Protein 2RQP (pdb70)

CATH classification: 1.10.10.10

Structure (mmCIF, N/CA/C/O backbone):
data_2RQP
#
_entry.id   2RQP
#
loop_
_atom_site.group_PDB
_atom_site.id
_atom_site.type_symbol
_atom_site.label_atom_id
_atom_site.label_alt_id
_atom_site.label_comp_id
_atom_site.label_asym_id
_atom_site.label_entity_id
_atom_site.label_seq_id
_atom_site.pdbx_PDB_ins_code
_atom_site.Cartn_x
_atom_site.Cartn_y
_atom_site.Cartn_z
_atom_site.occupancy
_atom_site.B_iso_or_equiv
_atom_site.auth_seq_id
_atom_site.auth_comp_id
_atom_site.auth_asym_id
_atom_site.auth_atom_id
_atom_site.pdbx_PDB_model_num
ATOM 1 N N . GLY A 1 1 ? -17.864 -20.700 -71.392 1.00 0.00 150 GLY A N 1
ATOM 2 C CA . GLY A 1 1 ? -16.764 -19.720 -71.600 1.00 0.00 150 GLY A CA 1
ATOM 3 C C . GLY A 1 1 ? -15.488 -20.372 -72.104 1.00 0.00 150 GLY A C 1
ATOM 4 O O . GLY A 1 1 ? -15.456 -21.580 -72.332 1.00 0.00 150 GLY A O 1
ATOM 10 N N . PRO A 1 2 ? -14.408 -19.592 -72.284 1.00 0.00 151 PRO A N 1
ATOM 11 C CA . PRO A 1 2 ? -13.128 -20.112 -72.764 1.00 0.00 151 PRO A CA 1
ATOM 12 C C . PRO A 1 2 ? -12.436 -20.988 -71.724 1.00 0.00 151 PRO A C 1
ATOM 13 O O . PRO A 1 2 ? -11.564 -20.524 -70.988 1.00 0.00 151 PRO A O 1
ATOM 24 N N . GLY A 1 3 ? -12.828 -22.260 -71.672 1.00 0.00 152 GLY A N 1
ATOM 25 C CA . GLY A 1 3 ? -12.236 -23.180 -70.720 1.00 0.00 152 GLY A CA 1
ATOM 26 C C . GLY A 1 3 ? -13.252 -24.132 -70.124 1.00 0.00 152 GLY A C 1
ATOM 27 O O . GLY A 1 3 ? -14.060 -23.744 -69.284 1.00 0.00 152 GLY A O 1
ATOM 31 N N . MET A 1 4 ? -13.208 -25.388 -70.564 1.00 0.00 153 MET A N 1
ATOM 32 C CA . MET A 1 4 ? -14.136 -26.400 -70.068 1.00 0.00 153 MET A CA 1
ATOM 33 C C . MET A 1 4 ? -13.832 -26.748 -68.612 1.00 0.00 153 MET A C 1
ATOM 34 O O . MET A 1 4 ? -12.848 -26.280 -68.044 1.00 0.00 153 MET A O 1
ATOM 48 N N . ALA A 1 5 ? -14.684 -27.576 -68.020 1.00 0.00 154 ALA A N 1
ATOM 49 C CA . ALA A 1 5 ? -14.508 -27.988 -66.632 1.00 0.00 154 ALA A CA 1
ATOM 50 C C . ALA A 1 5 ? -14.540 -26.784 -65.696 1.00 0.00 154 ALA A C 1
ATOM 51 O O . ALA A 1 5 ? -13.500 -26.240 -65.332 1.00 0.00 154 ALA A O 1
ATOM 58 N N . SER A 1 6 ? -15.744 -26.380 -65.304 1.00 0.00 155 SER A N 1
ATOM 59 C CA . SER A 1 6 ? -15.916 -25.240 -64.408 1.00 0.00 155 SER A CA 1
ATOM 60 C C . SER A 1 6 ? -17.060 -25.484 -63.428 1.00 0.00 155 SER A C 1
ATOM 61 O O . SER A 1 6 ? -17.976 -26.264 -63.712 1.00 0.00 155 SER A O 1
ATOM 69 N N . SER A 1 7 ? -17.008 -24.816 -62.284 1.00 0.00 156 SER A N 1
ATOM 70 C CA . SER A 1 7 ? -18.040 -24.960 -61.264 1.00 0.00 156 SER A CA 1
ATOM 71 C C . SER A 1 7 ? -18.632 -23.600 -60.896 1.00 0.00 156 SER A C 1
ATOM 72 O O . SER A 1 7 ? -17.904 -22.624 -60.736 1.00 0.00 156 SER A O 1
ATOM 80 N N . PRO A 1 8 ? -19.968 -23.520 -60.756 1.00 0.00 157 PRO A N 1
ATOM 81 C CA . PRO A 1 8 ? -20.652 -22.272 -60.404 1.00 0.00 157 PRO A CA 1
ATOM 82 C C . PRO A 1 8 ? -20.272 -21.772 -59.016 1.00 0.00 157 PRO A C 1
ATOM 83 O O . PRO A 1 8 ? -19.724 -22.520 -58.204 1.00 0.00 157 PRO A O 1
ATOM 94 N N . ARG A 1 9 ? -20.572 -20.508 -58.748 1.00 0.00 158 ARG A N 1
ATOM 95 C CA . ARG A 1 9 ? -20.264 -19.904 -57.460 1.00 0.00 158 ARG A CA 1
ATOM 96 C C . ARG A 1 9 ? -21.248 -20.380 -56.392 1.00 0.00 158 ARG A C 1
ATOM 97 O O . ARG A 1 9 ? -22.384 -20.744 -56.700 1.00 0.00 158 ARG A O 1
ATOM 118 N N . PRO A 1 10 ? -20.824 -20.384 -55.116 1.00 0.00 159 PRO A N 1
ATOM 119 C CA . PRO A 1 10 ? -21.676 -20.820 -54.004 1.00 0.00 159 PRO A CA 1
ATOM 120 C C . PRO A 1 10 ? -22.928 -19.960 -53.864 1.00 0.00 159 PRO A C 1
ATOM 121 O O . PRO A 1 10 ? -22.944 -18.800 -54.264 1.00 0.00 159 PRO A O 1
ATOM 132 N N . LYS A 1 11 ? -23.976 -20.544 -53.296 1.00 0.00 160 LYS A N 1
ATOM 133 C CA . LYS A 1 11 ? -25.240 -19.832 -53.104 1.00 0.00 160 LYS A CA 1
ATOM 134 C C . LYS A 1 11 ? -25.784 -20.024 -51.692 1.00 0.00 160 LYS A C 1
ATOM 135 O O . LYS A 1 11 ? -26.532 -19.192 -51.184 1.00 0.00 160 LYS A O 1
ATOM 154 N N . MET A 1 12 ? -25.396 -21.128 -51.064 1.00 0.00 161 MET A N 1
ATOM 155 C CA . MET A 1 12 ? -25.824 -21.456 -49.720 1.00 0.00 161 MET A CA 1
ATOM 156 C C . MET A 1 12 ? -25.612 -20.284 -48.764 1.00 0.00 161 MET A C 1
ATOM 157 O O . MET A 1 12 ? -26.376 -20.096 -47.816 1.00 0.00 161 MET A O 1
ATOM 171 N N . ASP A 1 13 ? -24.568 -19.504 -49.016 1.00 0.00 162 ASP A N 1
ATOM 172 C CA . ASP A 1 13 ? -24.252 -18.356 -48.180 1.00 0.00 162 ASP A CA 1
ATOM 173 C C . ASP A 1 13 ? -25.436 -17.396 -48.104 1.00 0.00 162 ASP A C 1
ATOM 174 O O . ASP A 1 13 ? -25.804 -16.936 -47.020 1.00 0.00 162 ASP A O 1
ATOM 183 N N . ALA A 1 14 ? -26.024 -17.092 -49.256 1.00 0.00 163 ALA A N 1
ATOM 184 C CA . ALA A 1 14 ? -27.164 -16.184 -49.316 1.00 0.00 163 ALA A CA 1
ATOM 185 C C . ALA A 1 14 ? -28.444 -16.868 -48.860 1.00 0.00 163 ALA A C 1
ATOM 186 O O . ALA A 1 14 ? -29.336 -16.228 -48.308 1.00 0.00 163 ALA A O 1
ATOM 193 N N . ILE A 1 15 ? -28.524 -18.176 -49.076 1.00 0.00 164 ILE A N 1
ATOM 194 C CA . ILE A 1 15 ? -29.696 -18.936 -48.668 1.00 0.00 164 ILE A CA 1
ATOM 195 C C . ILE A 1 15 ? -29.908 -18.780 -47.168 1.00 0.00 164 ILE A C 1
ATOM 196 O O . ILE A 1 15 ? -31.032 -18.600 -46.700 1.00 0.00 164 ILE A O 1
ATOM 212 N N . LEU A 1 16 ? -28.812 -18.836 -46.424 1.00 0.00 165 LEU A N 1
ATOM 213 C CA . LEU A 1 16 ? -28.860 -18.684 -44.976 1.00 0.00 165 LEU A CA 1
ATOM 214 C C . LEU A 1 16 ? -28.876 -17.208 -44.596 1.00 0.00 165 LEU A C 1
ATOM 215 O O . LEU A 1 16 ? -29.404 -16.840 -43.552 1.00 0.00 165 LEU A O 1
ATOM 231 N N . THR A 1 17 ? -28.316 -16.356 -45.460 1.00 0.00 166 THR A N 1
ATOM 232 C CA . THR A 1 17 ? -28.308 -14.924 -45.196 1.00 0.00 166 THR A CA 1
ATOM 233 C C . THR A 1 17 ? -29.744 -14.428 -45.160 1.00 0.00 166 THR A C 1
ATOM 234 O O . THR A 1 17 ? -30.104 -13.548 -44.376 1.00 0.00 166 THR A O 1
ATOM 245 N N . GLU A 1 18 ? -30.560 -15.028 -46.012 1.00 0.00 167 GLU A N 1
ATOM 246 C CA . GLU A 1 18 ? -31.968 -14.700 -46.092 1.00 0.00 167 GLU A CA 1
ATOM 247 C C . GLU A 1 18 ? -32.680 -15.156 -44.824 1.00 0.00 167 GLU A C 1
ATOM 248 O O . GLU A 1 18 ? -33.616 -14.508 -44.356 1.00 0.00 167 GLU A O 1
ATOM 260 N N . ALA A 1 19 ? -32.224 -16.280 -44.276 1.00 0.00 168 ALA A N 1
ATOM 261 C CA . ALA A 1 19 ? -32.812 -16.824 -43.068 1.00 0.00 168 ALA A CA 1
ATOM 262 C C . ALA A 1 19 ? -32.576 -15.888 -41.892 1.00 0.00 168 ALA A C 1
ATOM 263 O O . ALA A 1 19 ? -33.512 -15.500 -41.196 1.00 0.00 168 ALA A O 1
ATOM 270 N N . ILE A 1 20 ? -31.328 -15.516 -41.676 1.00 0.00 169 ILE A N 1
ATOM 271 C CA . ILE A 1 20 ? -30.996 -14.616 -40.584 1.00 0.00 169 ILE A CA 1
ATOM 272 C C . ILE A 1 20 ? -31.648 -13.252 -40.788 1.00 0.00 169 ILE A C 1
ATOM 273 O O . ILE A 1 20 ? -32.256 -12.708 -39.876 1.00 0.00 169 ILE A O 1
ATOM 289 N N . LYS A 1 21 ? -31.516 -12.696 -41.984 1.00 0.00 170 LYS A N 1
ATOM 290 C CA . LYS A 1 21 ? -32.100 -11.392 -42.268 1.00 0.00 170 LYS A CA 1
ATOM 291 C C . LYS A 1 21 ? -33.632 -11.444 -42.340 1.00 0.00 170 LYS A C 1
ATOM 292 O O . LYS A 1 21 ? -34.316 -10.668 -41.672 1.00 0.00 170 LYS A O 1
ATOM 311 N N . ALA A 1 22 ? -34.164 -12.336 -43.176 1.00 0.00 171 ALA A N 1
ATOM 312 C CA . ALA A 1 22 ? -35.612 -12.452 -43.348 1.00 0.00 171 ALA A CA 1
ATOM 313 C C . ALA A 1 22 ? -36.312 -13.260 -42.248 1.00 0.00 171 ALA A C 1
ATOM 314 O O . ALA A 1 22 ? -37.396 -12.888 -41.788 1.00 0.00 171 ALA A O 1
ATOM 321 N N . CYS A 1 23 ? -35.716 -14.380 -41.852 1.00 0.00 172 CYS A N 1
ATOM 322 C CA . CYS A 1 23 ? -36.328 -15.248 -40.848 1.00 0.00 172 CYS A CA 1
ATOM 323 C C . CYS A 1 23 ? -36.172 -14.720 -39.428 1.00 0.00 172 CYS A C 1
ATOM 324 O O . CYS A 1 23 ? -37.160 -14.588 -38.708 1.00 0.00 172 CYS A O 1
ATOM 332 N N . PHE A 1 24 ? -34.940 -14.432 -39.012 1.00 0.00 173 PHE A N 1
ATOM 333 C CA . PHE A 1 24 ? -34.676 -13.940 -37.656 1.00 0.00 173 PHE A CA 1
ATOM 334 C C . PHE A 1 24 ? -35.764 -12.988 -37.168 1.00 0.00 173 PHE A C 1
ATOM 335 O O . PHE A 1 24 ? -36.064 -12.928 -35.976 1.00 0.00 173 PHE A O 1
ATOM 352 N N . GLN A 1 25 ? -36.348 -12.252 -38.096 1.00 0.00 174 GLN A N 1
ATOM 353 C CA . GLN A 1 25 ? -37.400 -11.304 -37.768 1.00 0.00 174 GLN A CA 1
ATOM 354 C C . GLN A 1 25 ? -38.772 -11.960 -37.832 1.00 0.00 174 GLN A C 1
ATOM 355 O O . GLN A 1 25 ? -39.576 -11.840 -36.908 1.00 0.00 174 GLN A O 1
ATOM 369 N N . LYS A 1 26 ? -39.036 -12.632 -38.936 1.00 0.00 175 LYS A N 1
ATOM 370 C CA . LYS A 1 26 ? -40.324 -13.288 -39.140 1.00 0.00 175 LYS A CA 1
ATOM 371 C C . LYS A 1 26 ? -40.488 -14.532 -38.264 1.00 0.00 175 LYS A C 1
ATOM 372 O O . LYS A 1 26 ? -41.528 -14.716 -37.632 1.00 0.00 175 LYS A O 1
ATOM 391 N N . SER A 1 27 ? -39.480 -15.400 -38.252 1.00 0.00 176 SER A N 1
ATOM 392 C CA . SER A 1 27 ? -39.556 -16.636 -37.468 1.00 0.00 176 SER A CA 1
ATOM 393 C C . SER A 1 27 ? -38.444 -16.756 -36.424 1.00 0.00 176 SER A C 1
ATOM 394 O O . SER A 1 27 ? -38.560 -17.544 -35.480 1.00 0.00 176 SER A O 1
ATOM 402 N N . GLY A 1 28 ? -37.360 -16.012 -36.600 1.00 0.00 177 GLY A N 1
ATOM 403 C CA . GLY A 1 28 ? -36.252 -16.096 -35.664 1.00 0.00 177 GLY A CA 1
ATOM 404 C C . GLY A 1 28 ? -35.156 -17.012 -36.184 1.00 0.00 177 GLY A C 1
ATOM 405 O O . GLY A 1 28 ? -35.448 -18.036 -36.808 1.00 0.00 177 GLY A O 1
ATOM 409 N N . ALA A 1 29 ? -33.900 -16.644 -35.956 1.00 0.00 178 ALA A N 1
ATOM 410 C CA . ALA A 1 29 ? -32.780 -17.444 -36.436 1.00 0.00 178 ALA A CA 1
ATOM 411 C C . ALA A 1 29 ? -31.868 -17.900 -35.300 1.00 0.00 178 ALA A C 1
ATOM 412 O O . ALA A 1 29 ? -31.220 -17.092 -34.640 1.00 0.00 178 ALA A O 1
ATOM 419 N N . SER A 1 30 ? -31.824 -19.212 -35.096 1.00 0.00 179 SER A N 1
ATOM 420 C CA . SER A 1 30 ? -30.992 -19.808 -34.064 1.00 0.00 179 SER A CA 1
ATOM 421 C C . SER A 1 30 ? -30.244 -21.012 -34.632 1.00 0.00 179 SER A C 1
ATOM 422 O O . SER A 1 30 ? -30.456 -21.392 -35.784 1.00 0.00 179 SER A O 1
ATOM 430 N N . VAL A 1 31 ? -29.368 -21.612 -33.828 1.00 0.00 180 VAL A N 1
ATOM 431 C CA . VAL A 1 31 ? -28.608 -22.776 -34.276 1.00 0.00 180 VAL A CA 1
ATOM 432 C C . VAL A 1 31 ? -29.544 -23.860 -34.804 1.00 0.00 180 VAL A C 1
ATOM 433 O O . VAL A 1 31 ? -29.276 -24.484 -35.832 1.00 0.00 180 VAL A O 1
ATOM 446 N N . VAL A 1 32 ? -30.648 -24.080 -34.092 1.00 0.00 181 VAL A N 1
ATOM 447 C CA . VAL A 1 32 ? -31.628 -25.080 -34.480 1.00 0.00 181 VAL A CA 1
ATOM 448 C C . VAL A 1 32 ? -32.332 -24.696 -35.776 1.00 0.00 181 VAL A C 1
ATOM 449 O O . VAL A 1 32 ? -32.552 -25.540 -36.648 1.00 0.00 181 VAL A O 1
ATOM 462 N N . ALA A 1 33 ? -32.688 -23.420 -35.904 1.00 0.00 182 ALA A N 1
ATOM 463 C CA . ALA A 1 33 ? -33.368 -22.932 -37.096 1.00 0.00 182 ALA A CA 1
ATOM 464 C C . ALA A 1 33 ? -32.580 -23.272 -38.352 1.00 0.00 182 ALA A C 1
ATOM 465 O O . ALA A 1 33 ? -33.136 -23.784 -39.324 1.00 0.00 182 ALA A O 1
ATOM 472 N N . ILE A 1 34 ? -31.284 -22.996 -38.324 1.00 0.00 183 ILE A N 1
ATOM 473 C CA . ILE A 1 34 ? -30.424 -23.288 -39.460 1.00 0.00 183 ILE A CA 1
ATOM 474 C C . ILE A 1 34 ? -30.288 -24.796 -39.656 1.00 0.00 183 ILE A C 1
ATOM 475 O O . ILE A 1 34 ? -30.340 -25.288 -40.780 1.00 0.00 183 ILE A O 1
ATOM 491 N N . ARG A 1 35 ? -30.116 -25.524 -38.552 1.00 0.00 184 ARG A N 1
ATOM 492 C CA . ARG A 1 35 ? -29.972 -26.972 -38.604 1.00 0.00 184 ARG A CA 1
ATOM 493 C C . ARG A 1 35 ? -31.236 -27.628 -39.140 1.00 0.00 184 ARG A C 1
ATOM 494 O O . ARG A 1 35 ? -31.184 -28.392 -40.104 1.00 0.00 184 ARG A O 1
ATOM 515 N N . LYS A 1 36 ? -32.364 -27.320 -38.524 1.00 0.00 185 LYS A N 1
ATOM 516 C CA . LYS A 1 36 ? -33.636 -27.884 -38.956 1.00 0.00 185 LYS A CA 1
ATOM 517 C C . LYS A 1 36 ? -33.900 -27.528 -40.412 1.00 0.00 185 LYS A C 1
ATOM 518 O O . LYS A 1 36 ? -34.552 -28.280 -41.140 1.00 0.00 185 LYS A O 1
ATOM 537 N N . TYR A 1 37 ? -33.376 -26.384 -40.832 1.00 0.00 186 TYR A N 1
ATOM 538 C CA . TYR A 1 37 ? -33.548 -25.932 -42.204 1.00 0.00 186 TYR A CA 1
ATOM 539 C C . TYR A 1 37 ? -32.804 -26.840 -43.168 1.00 0.00 186 TYR A C 1
ATOM 540 O O . TYR A 1 37 ? -33.368 -27.296 -44.152 1.00 0.00 186 TYR A O 1
ATOM 558 N N . ILE A 1 38 ? -31.536 -27.132 -42.876 1.00 0.00 187 ILE A N 1
ATOM 559 C CA . ILE A 1 38 ? -30.784 -28.020 -43.740 1.00 0.00 187 ILE A CA 1
ATOM 560 C C . ILE A 1 38 ? -31.432 -29.396 -43.740 1.00 0.00 187 ILE A C 1
ATOM 561 O O . ILE A 1 38 ? -31.536 -30.040 -44.776 1.00 0.00 187 ILE A O 1
ATOM 577 N N . ILE A 1 39 ? -31.860 -29.828 -42.560 1.00 0.00 188 ILE A N 1
ATOM 578 C CA . ILE A 1 39 ? -32.496 -31.128 -42.408 1.00 0.00 188 ILE A CA 1
ATOM 579 C C . ILE A 1 39 ? -33.812 -31.204 -43.172 1.00 0.00 188 ILE A C 1
ATOM 580 O O . ILE A 1 39 ? -34.032 -32.116 -43.964 1.00 0.00 188 ILE A O 1
ATOM 596 N N . HIS A 1 40 ? -34.692 -30.252 -42.904 1.00 0.00 189 HIS A N 1
ATOM 597 C CA . HIS A 1 40 ? -36.004 -30.220 -43.544 1.00 0.00 189 HIS A CA 1
ATOM 598 C C . HIS A 1 40 ? -35.948 -29.656 -44.956 1.00 0.00 189 HIS A C 1
ATOM 599 O O . HIS A 1 40 ? -36.568 -30.196 -45.872 1.00 0.00 189 HIS A O 1
ATOM 614 N N . LYS A 1 41 ? -35.244 -28.540 -45.132 1.00 0.00 190 LYS A N 1
ATOM 615 C CA . LYS A 1 41 ? -35.172 -27.892 -46.440 1.00 0.00 190 LYS A CA 1
ATOM 616 C C . LYS A 1 41 ? -34.232 -28.584 -47.432 1.00 0.00 190 LYS A C 1
ATOM 617 O O . LYS A 1 41 ? -34.516 -28.592 -48.632 1.00 0.00 190 LYS A O 1
ATOM 636 N N . TYR A 1 42 ? -33.108 -29.132 -46.972 1.00 0.00 191 TYR A N 1
ATOM 637 C CA . TYR A 1 42 ? -32.164 -29.768 -47.904 1.00 0.00 191 TYR A CA 1
ATOM 638 C C . TYR A 1 42 ? -31.712 -31.164 -47.464 1.00 0.00 191 TYR A C 1
ATOM 639 O O . TYR A 1 42 ? -31.868 -31.552 -46.312 1.00 0.00 191 TYR A O 1
ATOM 657 N N . PRO A 1 43 ? -31.120 -31.932 -48.404 1.00 0.00 192 PRO A N 1
ATOM 658 C CA . PRO A 1 43 ? -30.616 -33.280 -48.140 1.00 0.00 192 PRO A CA 1
ATOM 659 C C . PRO A 1 43 ? -29.184 -33.244 -47.600 1.00 0.00 192 PRO A C 1
ATOM 660 O O . PRO A 1 43 ? -28.776 -34.100 -46.812 1.00 0.00 192 PRO A O 1
ATOM 671 N N . SER A 1 44 ? -28.440 -32.224 -48.024 1.00 0.00 193 SER A N 1
ATOM 672 C CA . SER A 1 44 ? -27.056 -32.004 -47.604 1.00 0.00 193 SER A CA 1
ATOM 673 C C . SER A 1 44 ? -26.908 -32.048 -46.084 1.00 0.00 193 SER A C 1
ATOM 674 O O . SER A 1 44 ? -25.796 -32.152 -45.560 1.00 0.00 193 SER A O 1
ATOM 682 N N . LEU A 1 45 ? -28.028 -31.932 -45.376 1.00 0.00 194 LEU A N 1
ATOM 683 C CA . LEU A 1 45 ? -28.036 -31.912 -43.920 1.00 0.00 194 LEU A CA 1
ATOM 684 C C . LEU A 1 45 ? -27.176 -33.020 -43.336 1.00 0.00 194 LEU A C 1
ATOM 685 O O . LEU A 1 45 ? -26.692 -32.900 -42.216 1.00 0.00 194 LEU A O 1
ATOM 701 N N . GLU A 1 46 ? -26.976 -34.092 -44.080 1.00 0.00 195 GLU A N 1
ATOM 702 C CA . GLU A 1 46 ? -26.152 -35.192 -43.588 1.00 0.00 195 GLU A CA 1
ATOM 703 C C . GLU A 1 46 ? -24.804 -34.664 -43.124 1.00 0.00 195 GLU A C 1
ATOM 704 O O . GLU A 1 46 ? -24.428 -34.800 -41.960 1.00 0.00 195 GLU A O 1
ATOM 716 N N . LEU A 1 47 ? -24.096 -34.040 -44.044 1.00 0.00 196 LEU A N 1
ATOM 717 C CA . LEU A 1 47 ? -22.792 -33.444 -43.756 1.00 0.00 196 LEU A CA 1
ATOM 718 C C . LEU A 1 47 ? -22.944 -32.144 -42.968 1.00 0.00 196 LEU A C 1
ATOM 719 O O . LEU A 1 47 ? -22.248 -31.916 -41.976 1.00 0.00 196 LEU A O 1
ATOM 735 N N . GLU A 1 48 ? -23.844 -31.288 -43.444 1.00 0.00 197 GLU A N 1
ATOM 736 C CA . GLU A 1 48 ? -24.096 -29.984 -42.836 1.00 0.00 197 GLU A CA 1
ATOM 737 C C . GLU A 1 48 ? -24.572 -30.084 -41.384 1.00 0.00 197 GLU A C 1
ATOM 738 O O . GLU A 1 48 ? -24.356 -29.164 -40.596 1.00 0.00 197 GLU A O 1
ATOM 750 N N . ARG A 1 49 ? -25.240 -31.176 -41.040 1.00 0.00 198 ARG A N 1
ATOM 751 C CA . ARG A 1 49 ? -25.760 -31.336 -39.680 1.00 0.00 198 ARG A CA 1
ATOM 752 C C . ARG A 1 49 ? -24.680 -31.200 -38.636 1.00 0.00 198 ARG A C 1
ATOM 753 O O . ARG A 1 49 ? -24.976 -30.928 -37.472 1.00 0.00 198 ARG A O 1
ATOM 774 N N . ARG A 1 50 ? -23.432 -31.340 -39.032 1.00 0.00 199 ARG A N 1
ATOM 775 C CA . ARG A 1 50 ? -22.348 -31.172 -38.088 1.00 0.00 199 ARG A CA 1
ATOM 776 C C . ARG A 1 50 ? -22.140 -29.688 -37.820 1.00 0.00 199 ARG A C 1
ATOM 777 O O . ARG A 1 50 ? -21.060 -29.264 -37.412 1.00 0.00 199 ARG A O 1
ATOM 798 N N . GLY A 1 51 ? -23.192 -28.900 -38.072 1.00 0.00 200 GLY A N 1
ATOM 799 C CA . GLY A 1 51 ? -23.124 -27.464 -37.876 1.00 0.00 200 GLY A CA 1
ATOM 800 C C . GLY A 1 51 ? -21.828 -26.908 -38.404 1.00 0.00 200 GLY A C 1
ATOM 801 O O . GLY A 1 51 ? -21.264 -25.964 -37.852 1.00 0.00 200 GLY A O 1
ATOM 805 N N . TYR A 1 52 ? -21.340 -27.520 -39.468 1.00 0.00 201 TYR A N 1
ATOM 806 C CA . TYR A 1 52 ? -20.080 -27.100 -40.056 1.00 0.00 201 TYR A CA 1
ATOM 807 C C . TYR A 1 52 ? -20.244 -25.856 -40.912 1.00 0.00 201 TYR A C 1
ATOM 808 O O . TYR A 1 52 ? -19.612 -24.828 -40.660 1.00 0.00 201 TYR A O 1
ATOM 826 N N . LEU A 1 53 ? -21.080 -25.956 -41.928 1.00 0.00 202 LEU A N 1
ATOM 827 C CA . LEU A 1 53 ? -21.308 -24.840 -42.828 1.00 0.00 202 LEU A CA 1
ATOM 828 C C . LEU A 1 53 ? -22.328 -23.848 -42.276 1.00 0.00 202 LEU A C 1
ATOM 829 O O . LEU A 1 53 ? -22.116 -22.636 -42.316 1.00 0.00 202 LEU A O 1
ATOM 845 N N . LEU A 1 54 ? -23.452 -24.372 -41.804 1.00 0.00 203 LEU A N 1
ATOM 846 C CA . LEU A 1 54 ? -24.532 -23.528 -41.292 1.00 0.00 203 LEU A CA 1
ATOM 847 C C . LEU A 1 54 ? -24.276 -22.964 -39.896 1.00 0.00 203 LEU A C 1
ATOM 848 O O . LEU A 1 54 ? -24.432 -21.760 -39.684 1.00 0.00 203 LEU A O 1
ATOM 864 N N . LYS A 1 55 ? -23.892 -23.808 -38.940 1.00 0.00 204 LYS A N 1
ATOM 865 C CA . LYS A 1 55 ? -23.644 -23.328 -37.592 1.00 0.00 204 LYS A CA 1
ATOM 866 C C . LYS A 1 55 ? -22.492 -22.352 -37.592 1.00 0.00 204 LYS A C 1
ATOM 867 O O . LYS A 1 55 ? -22.540 -21.328 -36.924 1.00 0.00 204 LYS A O 1
ATOM 886 N N . GLN A 1 56 ? -21.460 -22.656 -38.360 1.00 0.00 205 GLN A N 1
ATOM 887 C CA . GLN A 1 56 ? -20.316 -21.772 -38.444 1.00 0.00 205 GLN A CA 1
ATOM 888 C C . GLN A 1 56 ? -20.748 -20.404 -38.936 1.00 0.00 205 GLN A C 1
ATOM 889 O O . GLN A 1 56 ? -20.336 -19.388 -38.396 1.00 0.00 205 GLN A O 1
ATOM 903 N N . ALA A 1 57 ? -21.596 -20.392 -39.948 1.00 0.00 206 ALA A N 1
ATOM 904 C CA . ALA A 1 57 ? -22.092 -19.140 -40.488 1.00 0.00 206 ALA A CA 1
ATOM 905 C C . ALA A 1 57 ? -23.064 -18.464 -39.532 1.00 0.00 206 ALA A C 1
ATOM 906 O O . ALA A 1 57 ? -22.920 -17.288 -39.212 1.00 0.00 206 ALA A O 1
ATOM 913 N N . LEU A 1 58 ? -24.048 -19.224 -39.064 1.00 0.00 207 LEU A N 1
ATOM 914 C CA . LEU A 1 58 ? -25.032 -18.692 -38.132 1.00 0.00 207 LEU A CA 1
ATOM 915 C C . LEU A 1 58 ? -24.356 -18.320 -36.824 1.00 0.00 207 LEU A C 1
ATOM 916 O O . LEU A 1 58 ? -24.492 -17.196 -36.332 1.00 0.00 207 LEU A O 1
ATOM 932 N N . LYS A 1 59 ? -23.624 -19.272 -36.260 1.00 0.00 208 LYS A N 1
ATOM 933 C CA . LYS A 1 59 ? -22.920 -19.052 -35.004 1.00 0.00 208 LYS A CA 1
ATOM 934 C C . LYS A 1 59 ? -21.796 -18.028 -35.156 1.00 0.00 208 LYS A C 1
ATOM 935 O O . LYS A 1 59 ? -21.504 -17.304 -34.212 1.00 0.00 208 LYS A O 1
ATOM 954 N N . ARG A 1 60 ? -21.164 -17.940 -36.336 1.00 0.00 209 ARG A N 1
ATOM 955 C CA . ARG A 1 60 ? -20.096 -16.956 -36.512 1.00 0.00 209 ARG A CA 1
ATOM 956 C C . ARG A 1 60 ? -20.624 -15.560 -36.224 1.00 0.00 209 ARG A C 1
ATOM 957 O O . ARG A 1 60 ? -19.920 -14.716 -35.664 1.00 0.00 209 ARG A O 1
ATOM 978 N N . GLU A 1 61 ? -21.876 -15.332 -36.584 1.00 0.00 210 GLU A N 1
ATOM 979 C CA . GLU A 1 61 ? -22.516 -14.052 -36.340 1.00 0.00 210 GLU A CA 1
ATOM 980 C C . GLU A 1 61 ? -22.776 -13.900 -34.852 1.00 0.00 210 GLU A C 1
ATOM 981 O O . GLU A 1 61 ? -22.448 -12.876 -34.248 1.00 0.00 210 GLU A O 1
ATOM 993 N N . LEU A 1 62 ? -23.360 -14.940 -34.264 1.00 0.00 211 LEU A N 1
ATOM 994 C CA . LEU A 1 62 ? -23.656 -14.948 -32.836 1.00 0.00 211 LEU A CA 1
ATOM 995 C C . LEU A 1 62 ? -22.368 -14.832 -32.032 1.00 0.00 211 LEU A C 1
ATOM 996 O O . LEU A 1 62 ? -22.296 -14.080 -31.060 1.00 0.00 211 LEU A O 1
ATOM 1012 N N . ASN A 1 63 ? -21.348 -15.576 -32.452 1.00 0.00 212 ASN A N 1
ATOM 1013 C CA . ASN A 1 63 ? -20.060 -15.552 -31.776 1.00 0.00 212 ASN A CA 1
ATOM 1014 C C . ASN A 1 63 ? -19.380 -14.196 -31.956 1.00 0.00 212 ASN A C 1
ATOM 1015 O O . ASN A 1 63 ? -18.524 -13.812 -31.160 1.00 0.00 212 ASN A O 1
ATOM 1026 N N . ARG A 1 64 ? -19.768 -13.476 -33.004 1.00 0.00 213 ARG A N 1
ATOM 1027 C CA . ARG A 1 64 ? -19.196 -12.164 -33.284 1.00 0.00 213 ARG A CA 1
ATOM 1028 C C . ARG A 1 64 ? -19.896 -11.076 -32.476 1.00 0.00 213 ARG A C 1
ATOM 1029 O O . ARG A 1 64 ? -19.240 -10.228 -31.872 1.00 0.00 213 ARG A O 1
ATOM 1050 N N . GLY A 1 65 ? -21.224 -11.112 -32.464 1.00 0.00 214 GLY A N 1
ATOM 1051 C CA . GLY A 1 65 ? -21.976 -10.124 -31.720 1.00 0.00 214 GLY A CA 1
ATOM 1052 C C . GLY A 1 65 ? -23.424 -10.516 -31.536 1.00 0.00 214 GLY A C 1
ATOM 1053 O O . GLY A 1 65 ? -24.316 -9.664 -31.564 1.00 0.00 214 GLY A O 1
ATOM 1057 N N . VAL A 1 66 ? -23.660 -11.804 -31.336 1.00 0.00 215 VAL A N 1
ATOM 1058 C CA . VAL A 1 66 ? -25.012 -12.312 -31.136 1.00 0.00 215 VAL A CA 1
ATOM 1059 C C . VAL A 1 66 ? -25.868 -12.132 -32.388 1.00 0.00 215 VAL A C 1
ATOM 1060 O O . VAL A 1 66 ? -27.068 -11.884 -32.304 1.00 0.00 215 VAL A O 1
ATOM 1073 N N . ILE A 1 67 ? -25.232 -12.256 -33.556 1.00 0.00 216 ILE A N 1
ATOM 1074 C CA . ILE A 1 67 ? -25.920 -12.112 -34.836 1.00 0.00 216 ILE A CA 1
ATOM 1075 C C . ILE A 1 67 ? -26.844 -10.896 -34.840 1.00 0.00 216 ILE A C 1
ATOM 1076 O O . ILE A 1 67 ? -27.916 -10.920 -35.448 1.00 0.00 216 ILE A O 1
ATOM 1092 N N . LYS A 1 68 ? -26.420 -9.840 -34.160 1.00 0.00 217 LYS A N 1
ATOM 1093 C CA . LYS A 1 68 ? -27.204 -8.616 -34.084 1.00 0.00 217 LYS A CA 1
ATOM 1094 C C . LYS A 1 68 ? -26.516 -7.488 -34.844 1.00 0.00 217 LYS A C 1
ATOM 1095 O O . LYS A 1 68 ? -26.588 -6.324 -34.452 1.00 0.00 217 LYS A O 1
ATOM 1114 N N . GLN A 1 69 ? -25.844 -7.840 -35.936 1.00 0.00 218 GLN A N 1
ATOM 1115 C CA . GLN A 1 69 ? -25.144 -6.852 -36.752 1.00 0.00 218 GLN A CA 1
ATOM 1116 C C . GLN A 1 69 ? -25.080 -7.280 -38.212 1.00 0.00 218 GLN A C 1
ATOM 1117 O O . GLN A 1 69 ? -24.308 -8.164 -38.580 1.00 0.00 218 GLN A O 1
ATOM 1131 N N . VAL A 1 70 ? -25.896 -6.644 -39.048 1.00 0.00 219 VAL A N 1
ATOM 1132 C CA . VAL A 1 70 ? -25.928 -6.952 -40.472 1.00 0.00 219 VAL A CA 1
ATOM 1133 C C . VAL A 1 70 ? -24.880 -6.136 -41.224 1.00 0.00 219 VAL A C 1
ATOM 1134 O O . VAL A 1 70 ? -24.136 -6.668 -42.048 1.00 0.00 219 VAL A O 1
ATOM 1147 N N . LYS A 1 71 ? -24.832 -4.840 -40.932 1.00 0.00 220 LYS A N 1
ATOM 1148 C CA . LYS A 1 71 ? -23.876 -3.944 -41.576 1.00 0.00 220 LYS A CA 1
ATOM 1149 C C . LYS A 1 71 ? -22.972 -3.284 -40.540 1.00 0.00 220 LYS A C 1
ATOM 1150 O O . LYS A 1 71 ? -23.052 -3.580 -39.352 1.00 0.00 220 LYS A O 1
ATOM 1169 N N . GLY A 1 72 ? -22.108 -2.384 -41.008 1.00 0.00 221 GLY A N 1
ATOM 1170 C CA . GLY A 1 72 ? -21.196 -1.700 -40.112 1.00 0.00 221 GLY A CA 1
ATOM 1171 C C . GLY A 1 72 ? -21.896 -0.672 -39.244 1.00 0.00 221 GLY A C 1
ATOM 1172 O O . GLY A 1 72 ? -23.116 -0.712 -39.080 1.00 0.00 221 GLY A O 1
ATOM 1176 N N . LYS A 1 73 ? -21.120 0.256 -38.692 1.00 0.00 222 LYS A N 1
ATOM 1177 C CA . LYS A 1 73 ? -21.668 1.300 -37.836 1.00 0.00 222 LYS A CA 1
ATOM 1178 C C . LYS A 1 73 ? -21.128 2.672 -38.240 1.00 0.00 222 LYS A C 1
ATOM 1179 O O . LYS A 1 73 ? -20.628 3.424 -37.404 1.00 0.00 222 LYS A O 1
ATOM 1198 N N . GLY A 1 74 ? -21.236 2.988 -39.524 1.00 0.00 223 GLY A N 1
ATOM 1199 C CA . GLY A 1 74 ? -20.756 4.264 -40.024 1.00 0.00 223 GLY A CA 1
ATOM 1200 C C . GLY A 1 74 ? -20.672 4.296 -41.532 1.00 0.00 223 GLY A C 1
ATOM 1201 O O . GLY A 1 74 ? -21.672 4.524 -42.212 1.00 0.00 223 GLY A O 1
ATOM 1205 N N . ALA A 1 75 ? -19.472 4.068 -42.060 1.00 0.00 224 ALA A N 1
ATOM 1206 C CA . ALA A 1 75 ? -19.260 4.068 -43.504 1.00 0.00 224 ALA A CA 1
ATOM 1207 C C . ALA A 1 75 ? -20.280 3.184 -44.208 1.00 0.00 224 ALA A C 1
ATOM 1208 O O . ALA A 1 75 ? -20.632 3.416 -45.364 1.00 0.00 224 ALA A O 1
ATOM 1215 N N . SER A 1 76 ? -20.760 2.176 -43.492 1.00 0.00 225 SER A N 1
ATOM 1216 C CA . SER A 1 76 ? -21.756 1.256 -44.024 1.00 0.00 225 SER A CA 1
ATOM 1217 C C . SER A 1 76 ? -23.148 1.868 -43.940 1.00 0.00 225 SER A C 1
ATOM 1218 O O . SER A 1 76 ? -23.292 3.088 -43.828 1.00 0.00 225 SER A O 1
ATOM 1226 N N . GLY A 1 77 ? -24.172 1.024 -43.992 1.00 0.00 226 GLY A N 1
ATOM 1227 C CA . GLY A 1 77 ? -25.536 1.504 -43.916 1.00 0.00 226 GLY A CA 1
ATOM 1228 C C . GLY A 1 77 ? -25.944 1.892 -42.508 1.00 0.00 226 GLY A C 1
ATOM 1229 O O . GLY A 1 77 ? -26.992 1.472 -42.020 1.00 0.00 226 GLY A O 1
ATOM 1233 N N . SER A 1 78 ? -25.108 2.696 -41.852 1.00 0.00 227 SER A N 1
ATOM 1234 C CA . SER A 1 78 ? -25.384 3.140 -40.492 1.00 0.00 227 SER A CA 1
ATOM 1235 C C . SER A 1 78 ? -25.496 1.952 -39.540 1.00 0.00 227 SER A C 1
ATOM 1236 O O . SER A 1 78 ? -25.300 0.804 -39.944 1.00 0.00 227 SER A O 1
ATOM 1244 N N . PHE A 1 79 ? -25.816 2.236 -38.284 1.00 0.00 228 PHE A N 1
ATOM 1245 C CA . PHE A 1 79 ? -25.956 1.188 -37.276 1.00 0.00 228 PHE A CA 1
ATOM 1246 C C . PHE A 1 79 ? -27.104 0.248 -37.624 1.00 0.00 228 PHE A C 1
ATOM 1247 O O . PHE A 1 79 ? -28.272 0.624 -37.528 1.00 0.00 228 PHE A O 1
ATOM 1264 N N . VAL A 1 80 ? -26.764 -0.968 -38.036 1.00 0.00 229 VAL A N 1
ATOM 1265 C CA . VAL A 1 80 ? -27.768 -1.960 -38.400 1.00 0.00 229 VAL A CA 1
ATOM 1266 C C . VAL A 1 80 ? -27.704 -3.172 -37.472 1.00 0.00 229 VAL A C 1
ATOM 1267 O O . VAL A 1 80 ? -26.620 -3.636 -37.120 1.00 0.00 229 VAL A O 1
ATOM 1280 N N . VAL A 1 81 ? -28.868 -3.672 -37.080 1.00 0.00 230 VAL A N 1
ATOM 1281 C CA . VAL A 1 81 ? -28.940 -4.832 -36.196 1.00 0.00 230 VAL A CA 1
ATOM 1282 C C . VAL A 1 81 ? -30.076 -5.760 -36.604 1.00 0.00 230 VAL A C 1
ATOM 1283 O O . VAL A 1 81 ? -31.132 -5.788 -35.968 1.00 0.00 230 VAL A O 1
ATOM 1296 N N . VAL A 1 82 ? -29.856 -6.524 -37.672 1.00 0.00 231 VAL A N 1
ATOM 1297 C CA . VAL A 1 82 ? -30.860 -7.456 -38.172 1.00 0.00 231 VAL A CA 1
ATOM 1298 C C . VAL A 1 82 ? -32.188 -6.748 -38.400 1.00 0.00 231 VAL A C 1
ATOM 1299 O O . VAL A 1 82 ? -32.296 -5.540 -38.200 1.00 0.00 231 VAL A O 1
ATOM 1312 N N . GLN A 1 83 ? -33.200 -7.500 -38.816 1.00 0.00 232 GLN A N 1
ATOM 1313 C CA . GLN A 1 83 ? -34.520 -6.940 -39.064 1.00 0.00 232 GLN A CA 1
ATOM 1314 C C . GLN A 1 83 ? -35.252 -6.676 -37.756 1.00 0.00 232 GLN A C 1
ATOM 1315 O O . GLN A 1 83 ? -35.992 -5.700 -37.624 1.00 0.00 232 GLN A O 1
ATOM 1329 N N . LYS A 1 84 ? -35.040 -7.560 -36.800 1.00 0.00 233 LYS A N 1
ATOM 1330 C CA . LYS A 1 84 ? -35.664 -7.452 -35.488 1.00 0.00 233 LYS A CA 1
ATOM 1331 C C . LYS A 1 84 ? -35.288 -6.152 -34.808 1.00 0.00 233 LYS A C 1
ATOM 1332 O O . LYS A 1 84 ? -36.068 -5.584 -34.040 1.00 0.00 233 LYS A O 1
ATOM 1351 N N . SER A 1 85 ? -34.084 -5.688 -35.084 1.00 0.00 234 SER A N 1
ATOM 1352 C CA . SER A 1 85 ? -33.588 -4.452 -34.488 1.00 0.00 234 SER A CA 1
ATOM 1353 C C . SER A 1 85 ? -32.880 -3.588 -35.516 1.00 0.00 234 SER A C 1
ATOM 1354 O O . SER A 1 85 ? -31.952 -2.852 -35.196 1.00 0.00 234 SER A O 1
ATOM 1362 N N . ARG A 1 86 ? -33.336 -3.684 -36.756 1.00 0.00 235 ARG A N 1
ATOM 1363 C CA . ARG A 1 86 ? -32.756 -2.904 -37.844 1.00 0.00 235 ARG A CA 1
ATOM 1364 C C . ARG A 1 86 ? -32.836 -1.412 -37.556 1.00 0.00 235 ARG A C 1
ATOM 1365 O O . ARG A 1 86 ? -33.788 -0.740 -37.956 1.00 0.00 235 ARG A O 1
ATOM 1386 N N . LYS A 1 87 ? -31.836 -0.892 -36.852 1.00 0.00 236 LYS A N 1
ATOM 1387 C CA . LYS A 1 87 ? -31.796 0.524 -36.508 1.00 0.00 236 LYS A CA 1
ATOM 1388 C C . LYS A 1 87 ? -31.632 1.384 -37.756 1.00 0.00 236 LYS A C 1
ATOM 1389 O O . LYS A 1 87 ? -31.484 0.868 -38.860 1.00 0.00 236 LYS A O 1
ATOM 1408 N N . THR A 1 88 ? -31.664 2.700 -37.568 1.00 0.00 237 THR A N 1
ATOM 1409 C CA . THR A 1 88 ? -31.516 3.632 -38.684 1.00 0.00 237 THR A CA 1
ATOM 1410 C C . THR A 1 88 ? -30.120 4.240 -38.700 1.00 0.00 237 THR A C 1
ATOM 1411 O O . THR A 1 88 ? -29.492 4.312 -37.624 1.00 0.00 237 THR A O 1
ATOM 1423 N N . GLY A 1 1 ? -7.616 -14.912 -73.872 1.00 0.00 150 GLY A N 2
ATOM 1424 C CA . GLY A 1 1 ? -7.084 -13.884 -72.936 1.00 0.00 150 GLY A CA 2
ATOM 1425 C C . GLY A 1 1 ? -5.752 -14.284 -72.328 1.00 0.00 150 GLY A C 2
ATOM 1426 O O . GLY A 1 1 ? -5.484 -15.472 -72.152 1.00 0.00 150 GLY A O 2
ATOM 1432 N N . PRO A 1 2 ? -4.896 -13.308 -71.992 1.00 0.00 151 PRO A N 2
ATOM 1433 C CA . PRO A 1 2 ? -3.584 -13.580 -71.400 1.00 0.00 151 PRO A CA 2
ATOM 1434 C C . PRO A 1 2 ? -3.688 -14.060 -69.952 1.00 0.00 151 PRO A C 2
ATOM 1435 O O . PRO A 1 2 ? -3.196 -13.408 -69.032 1.00 0.00 151 PRO A O 2
ATOM 1446 N N . GLY A 1 3 ? -4.336 -15.204 -69.764 1.00 0.00 152 GLY A N 2
ATOM 1447 C CA . GLY A 1 3 ? -4.500 -15.752 -68.428 1.00 0.00 152 GLY A CA 2
ATOM 1448 C C . GLY A 1 3 ? -5.696 -15.168 -67.700 1.00 0.00 152 GLY A C 2
ATOM 1449 O O . GLY A 1 3 ? -6.344 -14.248 -68.200 1.00 0.00 152 GLY A O 2
ATOM 1453 N N . MET A 1 4 ? -5.988 -15.704 -66.520 1.00 0.00 153 MET A N 2
ATOM 1454 C CA . MET A 1 4 ? -7.112 -15.232 -65.724 1.00 0.00 153 MET A CA 2
ATOM 1455 C C . MET A 1 4 ? -6.768 -15.240 -64.240 1.00 0.00 153 MET A C 2
ATOM 1456 O O . MET A 1 4 ? -5.632 -15.512 -63.856 1.00 0.00 153 MET A O 2
ATOM 1470 N N . ALA A 1 5 ? -7.760 -14.940 -63.404 1.00 0.00 154 ALA A N 2
ATOM 1471 C CA . ALA A 1 5 ? -7.564 -14.912 -61.960 1.00 0.00 154 ALA A CA 2
ATOM 1472 C C . ALA A 1 5 ? -8.888 -14.740 -61.228 1.00 0.00 154 ALA A C 2
ATOM 1473 O O . ALA A 1 5 ? -9.364 -13.620 -61.032 1.00 0.00 154 ALA A O 2
ATOM 1480 N N . SER A 1 6 ? -9.484 -15.856 -60.824 1.00 0.00 155 SER A N 2
ATOM 1481 C CA . SER A 1 6 ? -10.756 -15.832 -60.112 1.00 0.00 155 SER A CA 2
ATOM 1482 C C . SER A 1 6 ? -11.104 -17.212 -59.564 1.00 0.00 155 SER A C 2
ATOM 1483 O O . SER A 1 6 ? -10.556 -18.220 -60.004 1.00 0.00 155 SER A O 2
ATOM 1491 N N . SER A 1 7 ? -12.012 -17.244 -58.596 1.00 0.00 156 SER A N 2
ATOM 1492 C CA . SER A 1 7 ? -12.428 -18.500 -57.984 1.00 0.00 156 SER A CA 2
ATOM 1493 C C . SER A 1 7 ? -13.952 -18.580 -57.888 1.00 0.00 156 SER A C 2
ATOM 1494 O O . SER A 1 7 ? -14.632 -17.560 -57.804 1.00 0.00 156 SER A O 2
ATOM 1502 N N . PRO A 1 8 ? -14.508 -19.804 -57.904 1.00 0.00 157 PRO A N 2
ATOM 1503 C CA . PRO A 1 8 ? -15.956 -20.012 -57.820 1.00 0.00 157 PRO A CA 2
ATOM 1504 C C . PRO A 1 8 ? -16.580 -19.276 -56.640 1.00 0.00 157 PRO A C 2
ATOM 1505 O O . PRO A 1 8 ? -15.908 -18.984 -55.648 1.00 0.00 157 PRO A O 2
ATOM 1516 N N . ARG A 1 9 ? -17.868 -18.976 -56.748 1.00 0.00 158 ARG A N 2
ATOM 1517 C CA . ARG A 1 9 ? -18.584 -18.272 -55.692 1.00 0.00 158 ARG A CA 2
ATOM 1518 C C . ARG A 1 9 ? -19.828 -19.056 -55.260 1.00 0.00 158 ARG A C 2
ATOM 1519 O O . ARG A 1 9 ? -20.780 -19.192 -56.032 1.00 0.00 158 ARG A O 2
ATOM 1540 N N . PRO A 1 10 ? -19.844 -19.580 -54.024 1.00 0.00 159 PRO A N 2
ATOM 1541 C CA . PRO A 1 10 ? -20.980 -20.344 -53.508 1.00 0.00 159 PRO A CA 2
ATOM 1542 C C . PRO A 1 10 ? -22.228 -19.488 -53.332 1.00 0.00 159 PRO A C 2
ATOM 1543 O O . PRO A 1 10 ? -22.164 -18.260 -53.428 1.00 0.00 159 PRO A O 2
ATOM 1554 N N . LYS A 1 11 ? -23.356 -20.132 -53.076 1.00 0.00 160 LYS A N 2
ATOM 1555 C CA . LYS A 1 11 ? -24.620 -19.424 -52.888 1.00 0.00 160 LYS A CA 2
ATOM 1556 C C . LYS A 1 11 ? -25.312 -19.856 -51.596 1.00 0.00 160 LYS A C 2
ATOM 1557 O O . LYS A 1 11 ? -26.244 -19.200 -51.132 1.00 0.00 160 LYS A O 2
ATOM 1576 N N . MET A 1 12 ? -24.856 -20.964 -51.032 1.00 0.00 161 MET A N 2
ATOM 1577 C CA . MET A 1 12 ? -25.416 -21.500 -49.808 1.00 0.00 161 MET A CA 2
ATOM 1578 C C . MET A 1 12 ? -25.324 -20.496 -48.668 1.00 0.00 161 MET A C 2
ATOM 1579 O O . MET A 1 12 ? -26.192 -20.444 -47.796 1.00 0.00 161 MET A O 2
ATOM 1593 N N . ASP A 1 13 ? -24.264 -19.696 -48.680 1.00 0.00 162 ASP A N 2
ATOM 1594 C CA . ASP A 1 13 ? -24.052 -18.692 -47.644 1.00 0.00 162 ASP A CA 2
ATOM 1595 C C . ASP A 1 13 ? -25.228 -17.720 -47.580 1.00 0.00 162 ASP A C 2
ATOM 1596 O O . ASP A 1 13 ? -25.644 -17.312 -46.496 1.00 0.00 162 ASP A O 2
ATOM 1605 N N . ALA A 1 14 ? -25.756 -17.352 -48.740 1.00 0.00 163 ALA A N 2
ATOM 1606 C CA . ALA A 1 14 ? -26.880 -16.424 -48.808 1.00 0.00 163 ALA A CA 2
ATOM 1607 C C . ALA A 1 14 ? -28.188 -17.112 -48.440 1.00 0.00 163 ALA A C 2
ATOM 1608 O O . ALA A 1 14 ? -29.092 -16.484 -47.892 1.00 0.00 163 ALA A O 2
ATOM 1615 N N . ILE A 1 15 ? -28.276 -18.404 -48.724 1.00 0.00 164 ILE A N 2
ATOM 1616 C CA . ILE A 1 15 ? -29.472 -19.168 -48.396 1.00 0.00 164 ILE A CA 2
ATOM 1617 C C . ILE A 1 15 ? -29.740 -19.080 -46.900 1.00 0.00 164 ILE A C 2
ATOM 1618 O O . ILE A 1 15 ? -30.876 -18.908 -46.460 1.00 0.00 164 ILE A O 2
ATOM 1634 N N . LEU A 1 16 ? -28.668 -19.188 -46.124 1.00 0.00 165 LEU A N 2
ATOM 1635 C CA . LEU A 1 16 ? -28.756 -19.112 -44.676 1.00 0.00 165 LEU A CA 2
ATOM 1636 C C . LEU A 1 16 ? -28.780 -17.656 -44.212 1.00 0.00 165 LEU A C 2
ATOM 1637 O O . LEU A 1 16 ? -29.356 -17.340 -43.172 1.00 0.00 165 LEU A O 2
ATOM 1653 N N . THR A 1 17 ? -28.176 -16.764 -45.000 1.00 0.00 166 THR A N 2
ATOM 1654 C CA . THR A 1 17 ? -28.164 -15.348 -44.660 1.00 0.00 166 THR A CA 2
ATOM 1655 C C . THR A 1 17 ? -29.592 -14.824 -44.672 1.00 0.00 166 THR A C 2
ATOM 1656 O O . THR A 1 17 ? -29.968 -13.972 -43.868 1.00 0.00 166 THR A O 2
ATOM 1667 N N . GLU A 1 18 ? -30.380 -15.364 -45.592 1.00 0.00 167 GLU A N 2
ATOM 1668 C CA . GLU A 1 18 ? -31.772 -14.992 -45.728 1.00 0.00 167 GLU A CA 2
ATOM 1669 C C . GLU A 1 18 ? -32.564 -15.464 -44.516 1.00 0.00 167 GLU A C 2
ATOM 1670 O O . GLU A 1 18 ? -33.424 -14.748 -44.000 1.00 0.00 167 GLU A O 2
ATOM 1682 N N . ALA A 1 19 ? -32.260 -16.676 -44.060 1.00 0.00 168 ALA A N 2
ATOM 1683 C CA . ALA A 1 19 ? -32.936 -17.240 -42.908 1.00 0.00 168 ALA A CA 2
ATOM 1684 C C . ALA A 1 19 ? -32.692 -16.372 -41.680 1.00 0.00 168 ALA A C 2
ATOM 1685 O O . ALA A 1 19 ? -33.620 -16.012 -40.964 1.00 0.00 168 ALA A O 2
ATOM 1692 N N . ILE A 1 20 ? -31.436 -16.024 -41.456 1.00 0.00 169 ILE A N 2
ATOM 1693 C CA . ILE A 1 20 ? -31.072 -15.188 -40.324 1.00 0.00 169 ILE A CA 2
ATOM 1694 C C . ILE A 1 20 ? -31.548 -13.752 -40.536 1.00 0.00 169 ILE A C 2
ATOM 1695 O O . ILE A 1 20 ? -32.068 -13.128 -39.620 1.00 0.00 169 ILE A O 2
ATOM 1711 N N . LYS A 1 21 ? -31.356 -13.228 -41.736 1.00 0.00 170 LYS A N 2
ATOM 1712 C CA . LYS A 1 21 ? -31.756 -11.856 -42.028 1.00 0.00 170 LYS A CA 2
ATOM 1713 C C . LYS A 1 21 ? -33.280 -11.700 -42.072 1.00 0.00 170 LYS A C 2
ATOM 1714 O O . LYS A 1 21 ? -33.836 -10.820 -41.420 1.00 0.00 170 LYS A O 2
ATOM 1733 N N . ALA A 1 22 ? -33.948 -12.528 -42.872 1.00 0.00 171 ALA A N 2
ATOM 1734 C CA . ALA A 1 22 ? -35.396 -12.440 -43.012 1.00 0.00 171 ALA A CA 2
ATOM 1735 C C . ALA A 1 22 ? -36.176 -13.096 -41.864 1.00 0.00 171 ALA A C 2
ATOM 1736 O O . ALA A 1 22 ? -37.180 -12.556 -41.400 1.00 0.00 171 ALA A O 2
ATOM 1743 N N . CYS A 1 23 ? -35.736 -14.276 -41.436 1.00 0.00 172 CYS A N 2
ATOM 1744 C CA . CYS A 1 23 ? -36.436 -15.008 -40.384 1.00 0.00 172 CYS A CA 2
ATOM 1745 C C . CYS A 1 23 ? -36.152 -14.468 -38.988 1.00 0.00 172 CYS A C 2
ATOM 1746 O O . CYS A 1 23 ? -37.076 -14.076 -38.280 1.00 0.00 172 CYS A O 2
ATOM 1754 N N . PHE A 1 24 ? -34.880 -14.476 -38.580 1.00 0.00 173 PHE A N 2
ATOM 1755 C CA . PHE A 1 24 ? -34.484 -14.012 -37.248 1.00 0.00 173 PHE A CA 2
ATOM 1756 C C . PHE A 1 24 ? -35.348 -12.864 -36.732 1.00 0.00 173 PHE A C 2
ATOM 1757 O O . PHE A 1 24 ? -35.604 -12.756 -35.536 1.00 0.00 173 PHE A O 2
ATOM 1774 N N . GLN A 1 25 ? -35.784 -12.012 -37.640 1.00 0.00 174 GLN A N 2
ATOM 1775 C CA . GLN A 1 25 ? -36.616 -10.876 -37.268 1.00 0.00 174 GLN A CA 2
ATOM 1776 C C . GLN A 1 25 ? -38.096 -11.196 -37.392 1.00 0.00 174 GLN A C 2
ATOM 1777 O O . GLN A 1 25 ? -38.884 -10.908 -36.488 1.00 0.00 174 GLN A O 2
ATOM 1791 N N . LYS A 1 26 ? -38.468 -11.780 -38.516 1.00 0.00 175 LYS A N 2
ATOM 1792 C CA . LYS A 1 26 ? -39.864 -12.124 -38.764 1.00 0.00 175 LYS A CA 2
ATOM 1793 C C . LYS A 1 26 ? -40.324 -13.308 -37.912 1.00 0.00 175 LYS A C 2
ATOM 1794 O O . LYS A 1 26 ? -41.392 -13.260 -37.300 1.00 0.00 175 LYS A O 2
ATOM 1813 N N . SER A 1 27 ? -39.524 -14.372 -37.884 1.00 0.00 176 SER A N 2
ATOM 1814 C CA . SER A 1 27 ? -39.880 -15.568 -37.120 1.00 0.00 176 SER A CA 2
ATOM 1815 C C . SER A 1 27 ? -38.840 -15.932 -36.056 1.00 0.00 176 SER A C 2
ATOM 1816 O O . SER A 1 27 ? -39.136 -16.684 -35.128 1.00 0.00 176 SER A O 2
ATOM 1824 N N . GLY A 1 28 ? -37.620 -15.428 -36.204 1.00 0.00 177 GLY A N 2
ATOM 1825 C CA . GLY A 1 28 ? -36.568 -15.752 -35.260 1.00 0.00 177 GLY A CA 2
ATOM 1826 C C . GLY A 1 28 ? -35.656 -16.840 -35.800 1.00 0.00 177 GLY A C 2
ATOM 1827 O O . GLY A 1 28 ? -36.096 -17.688 -36.576 1.00 0.00 177 GLY A O 2
ATOM 1831 N N . ALA A 1 29 ? -34.380 -16.808 -35.420 1.00 0.00 178 ALA A N 2
ATOM 1832 C CA . ALA A 1 29 ? -33.428 -17.796 -35.908 1.00 0.00 178 ALA A CA 2
ATOM 1833 C C . ALA A 1 29 ? -32.420 -18.208 -34.840 1.00 0.00 178 ALA A C 2
ATOM 1834 O O . ALA A 1 29 ? -31.812 -17.364 -34.180 1.00 0.00 178 ALA A O 2
ATOM 1841 N N . SER A 1 30 ? -32.244 -19.516 -34.696 1.00 0.00 179 SER A N 2
ATOM 1842 C CA . SER A 1 30 ? -31.304 -20.076 -33.736 1.00 0.00 179 SER A CA 2
ATOM 1843 C C . SER A 1 30 ? -30.488 -21.176 -34.404 1.00 0.00 179 SER A C 2
ATOM 1844 O O . SER A 1 30 ? -30.724 -21.520 -35.560 1.00 0.00 179 SER A O 2
ATOM 1852 N N . VAL A 1 31 ? -29.524 -21.740 -33.676 1.00 0.00 180 VAL A N 2
ATOM 1853 C CA . VAL A 1 31 ? -28.688 -22.804 -34.224 1.00 0.00 180 VAL A CA 2
ATOM 1854 C C . VAL A 1 31 ? -29.552 -23.936 -34.780 1.00 0.00 180 VAL A C 2
ATOM 1855 O O . VAL A 1 31 ? -29.272 -24.480 -35.848 1.00 0.00 180 VAL A O 2
ATOM 1868 N N . VAL A 1 32 ? -30.604 -24.284 -34.044 1.00 0.00 181 VAL A N 2
ATOM 1869 C CA . VAL A 1 32 ? -31.512 -25.344 -34.460 1.00 0.00 181 VAL A CA 2
ATOM 1870 C C . VAL A 1 32 ? -32.292 -24.952 -35.712 1.00 0.00 181 VAL A C 2
ATOM 1871 O O . VAL A 1 32 ? -32.508 -25.776 -36.596 1.00 0.00 181 VAL A O 2
ATOM 1884 N N . ALA A 1 33 ? -32.704 -23.692 -35.780 1.00 0.00 182 ALA A N 2
ATOM 1885 C CA . ALA A 1 33 ? -33.460 -23.200 -36.928 1.00 0.00 182 ALA A CA 2
ATOM 1886 C C . ALA A 1 33 ? -32.704 -23.464 -38.224 1.00 0.00 182 ALA A C 2
ATOM 1887 O O . ALA A 1 33 ? -33.272 -23.972 -39.192 1.00 0.00 182 ALA A O 2
ATOM 1894 N N . ILE A 1 34 ? -31.420 -23.132 -38.236 1.00 0.00 183 ILE A N 2
ATOM 1895 C CA . ILE A 1 34 ? -30.592 -23.344 -39.412 1.00 0.00 183 ILE A CA 2
ATOM 1896 C C . ILE A 1 34 ? -30.380 -24.832 -39.656 1.00 0.00 183 ILE A C 2
ATOM 1897 O O . ILE A 1 34 ? -30.444 -25.300 -40.792 1.00 0.00 183 ILE A O 2
ATOM 1913 N N . ARG A 1 35 ? -30.128 -25.580 -38.580 1.00 0.00 184 ARG A N 2
ATOM 1914 C CA . ARG A 1 35 ? -29.908 -27.016 -38.688 1.00 0.00 184 ARG A CA 2
ATOM 1915 C C . ARG A 1 35 ? -31.160 -27.716 -39.196 1.00 0.00 184 ARG A C 2
ATOM 1916 O O . ARG A 1 35 ? -31.108 -28.484 -40.152 1.00 0.00 184 ARG A O 2
ATOM 1937 N N . LYS A 1 36 ? -32.288 -27.428 -38.560 1.00 0.00 185 LYS A N 2
ATOM 1938 C CA . LYS A 1 36 ? -33.552 -28.024 -38.972 1.00 0.00 185 LYS A CA 2
ATOM 1939 C C . LYS A 1 36 ? -33.872 -27.624 -40.404 1.00 0.00 185 LYS A C 2
ATOM 1940 O O . LYS A 1 36 ? -34.524 -28.364 -41.140 1.00 0.00 185 LYS A O 2
ATOM 1959 N N . TYR A 1 37 ? -33.404 -26.444 -40.788 1.00 0.00 186 TYR A N 2
ATOM 1960 C CA . TYR A 1 37 ? -33.624 -25.928 -42.132 1.00 0.00 186 TYR A CA 2
ATOM 1961 C C . TYR A 1 37 ? -32.900 -26.780 -43.164 1.00 0.00 186 TYR A C 2
ATOM 1962 O O . TYR A 1 37 ? -33.496 -27.188 -44.156 1.00 0.00 186 TYR A O 2
ATOM 1980 N N . ILE A 1 38 ? -31.624 -27.072 -42.936 1.00 0.00 187 ILE A N 2
ATOM 1981 C CA . ILE A 1 38 ? -30.892 -27.900 -43.872 1.00 0.00 187 ILE A CA 2
ATOM 1982 C C . ILE A 1 38 ? -31.540 -29.268 -43.952 1.00 0.00 187 ILE A C 2
ATOM 1983 O O . ILE A 1 38 ? -31.604 -29.876 -45.012 1.00 0.00 187 ILE A O 2
ATOM 1999 N N . ILE A 1 39 ? -32.024 -29.744 -42.808 1.00 0.00 188 ILE A N 2
ATOM 2000 C CA . ILE A 1 39 ? -32.676 -31.044 -42.720 1.00 0.00 188 ILE A CA 2
ATOM 2001 C C . ILE A 1 39 ? -33.976 -31.068 -43.512 1.00 0.00 188 ILE A C 2
ATOM 2002 O O . ILE A 1 39 ? -34.204 -31.956 -44.328 1.00 0.00 188 ILE A O 2
ATOM 2018 N N . HIS A 1 40 ? -34.832 -30.092 -43.248 1.00 0.00 189 HIS A N 2
ATOM 2019 C CA . HIS A 1 40 ? -36.124 -30.000 -43.908 1.00 0.00 189 HIS A CA 2
ATOM 2020 C C . HIS A 1 40 ? -36.004 -29.416 -45.312 1.00 0.00 189 HIS A C 2
ATOM 2021 O O . HIS A 1 40 ? -36.588 -29.936 -46.264 1.00 0.00 189 HIS A O 2
ATOM 2036 N N . LYS A 1 41 ? -35.284 -28.304 -45.428 1.00 0.00 190 LYS A N 2
ATOM 2037 C CA . LYS A 1 41 ? -35.140 -27.628 -46.708 1.00 0.00 190 LYS A CA 2
ATOM 2038 C C . LYS A 1 41 ? -34.304 -28.412 -47.720 1.00 0.00 190 LYS A C 2
ATOM 2039 O O . LYS A 1 41 ? -34.676 -28.492 -48.892 1.00 0.00 190 LYS A O 2
ATOM 2058 N N . TYR A 1 42 ? -33.160 -28.956 -47.304 1.00 0.00 191 TYR A N 2
ATOM 2059 C CA . TYR A 1 42 ? -32.296 -29.680 -48.248 1.00 0.00 191 TYR A CA 2
ATOM 2060 C C . TYR A 1 42 ? -31.832 -31.044 -47.728 1.00 0.00 191 TYR A C 2
ATOM 2061 O O . TYR A 1 42 ? -32.008 -31.376 -46.560 1.00 0.00 191 TYR A O 2
ATOM 2079 N N . PRO A 1 43 ? -31.216 -31.856 -48.616 1.00 0.00 192 PRO A N 2
ATOM 2080 C CA . PRO A 1 43 ? -30.700 -33.180 -48.272 1.00 0.00 192 PRO A CA 2
ATOM 2081 C C . PRO A 1 43 ? -29.276 -33.108 -47.716 1.00 0.00 192 PRO A C 2
ATOM 2082 O O . PRO A 1 43 ? -28.860 -33.940 -46.904 1.00 0.00 192 PRO A O 2
ATOM 2093 N N . SER A 1 44 ? -28.544 -32.084 -48.152 1.00 0.00 193 SER A N 2
ATOM 2094 C CA . SER A 1 44 ? -27.168 -31.832 -47.720 1.00 0.00 193 SER A CA 2
ATOM 2095 C C . SER A 1 44 ? -27.032 -31.876 -46.200 1.00 0.00 193 SER A C 2
ATOM 2096 O O . SER A 1 44 ? -25.924 -31.952 -45.668 1.00 0.00 193 SER A O 2
ATOM 2104 N N . LEU A 1 45 ? -28.160 -31.784 -45.504 1.00 0.00 194 LEU A N 2
ATOM 2105 C CA . LEU A 1 45 ? -28.184 -31.772 -44.048 1.00 0.00 194 LEU A CA 2
ATOM 2106 C C . LEU A 1 45 ? -27.304 -32.856 -43.452 1.00 0.00 194 LEU A C 2
ATOM 2107 O O . LEU A 1 45 ? -26.832 -32.724 -42.328 1.00 0.00 194 LEU A O 2
ATOM 2123 N N . GLU A 1 46 ? -27.076 -33.928 -44.196 1.00 0.00 195 GLU A N 2
ATOM 2124 C CA . GLU A 1 46 ? -26.248 -35.016 -43.692 1.00 0.00 195 GLU A CA 2
ATOM 2125 C C . GLU A 1 46 ? -24.904 -34.484 -43.212 1.00 0.00 195 GLU A C 2
ATOM 2126 O O . GLU A 1 46 ? -24.536 -34.624 -42.048 1.00 0.00 195 GLU A O 2
ATOM 2138 N N . LEU A 1 47 ? -24.188 -33.848 -44.120 1.00 0.00 196 LEU A N 2
ATOM 2139 C CA . LEU A 1 47 ? -22.892 -33.256 -43.820 1.00 0.00 196 LEU A CA 2
ATOM 2140 C C . LEU A 1 47 ? -23.040 -31.964 -43.012 1.00 0.00 196 LEU A C 2
ATOM 2141 O O . LEU A 1 47 ? -22.348 -31.752 -42.020 1.00 0.00 196 LEU A O 2
ATOM 2157 N N . GLU A 1 48 ? -23.936 -31.100 -43.476 1.00 0.00 197 GLU A N 2
ATOM 2158 C CA . GLU A 1 48 ? -24.184 -29.804 -42.848 1.00 0.00 197 GLU A CA 2
ATOM 2159 C C . GLU A 1 48 ? -24.692 -29.920 -41.412 1.00 0.00 197 GLU A C 2
ATOM 2160 O O . GLU A 1 48 ? -24.480 -29.020 -40.604 1.00 0.00 197 GLU A O 2
ATOM 2172 N N . ARG A 1 49 ? -25.388 -31.008 -41.096 1.00 0.00 198 ARG A N 2
ATOM 2173 C CA . ARG A 1 49 ? -25.940 -31.184 -39.756 1.00 0.00 198 ARG A CA 2
ATOM 2174 C C . ARG A 1 49 ? -24.888 -31.060 -38.676 1.00 0.00 198 ARG A C 2
ATOM 2175 O O . ARG A 1 49 ? -25.216 -30.784 -37.524 1.00 0.00 198 ARG A O 2
ATOM 2196 N N . ARG A 1 50 ? -23.632 -31.220 -39.040 1.00 0.00 199 ARG A N 2
ATOM 2197 C CA . ARG A 1 50 ? -22.580 -31.064 -38.060 1.00 0.00 199 ARG A CA 2
ATOM 2198 C C . ARG A 1 50 ? -22.360 -29.588 -37.780 1.00 0.00 199 ARG A C 2
ATOM 2199 O O . ARG A 1 50 ? -21.288 -29.180 -37.332 1.00 0.00 199 ARG A O 2
ATOM 2220 N N . GLY A 1 51 ? -23.396 -28.784 -38.060 1.00 0.00 200 GLY A N 2
ATOM 2221 C CA . GLY A 1 51 ? -23.312 -27.348 -37.852 1.00 0.00 200 GLY A CA 2
ATOM 2222 C C . GLY A 1 51 ? -21.988 -26.812 -38.332 1.00 0.00 200 GLY A C 2
ATOM 2223 O O . GLY A 1 51 ? -21.428 -25.884 -37.756 1.00 0.00 200 GLY A O 2
ATOM 2227 N N . TYR A 1 52 ? -21.476 -27.432 -39.380 1.00 0.00 201 TYR A N 2
ATOM 2228 C CA . TYR A 1 52 ? -20.192 -27.040 -39.928 1.00 0.00 201 TYR A CA 2
ATOM 2229 C C . TYR A 1 52 ? -20.300 -25.788 -40.784 1.00 0.00 201 TYR A C 2
ATOM 2230 O O . TYR A 1 52 ? -19.652 -24.780 -40.508 1.00 0.00 201 TYR A O 2
ATOM 2248 N N . LEU A 1 53 ? -21.104 -25.864 -41.824 1.00 0.00 202 LEU A N 2
ATOM 2249 C CA . LEU A 1 53 ? -21.276 -24.736 -42.724 1.00 0.00 202 LEU A CA 2
ATOM 2250 C C . LEU A 1 53 ? -22.288 -23.728 -42.196 1.00 0.00 202 LEU A C 2
ATOM 2251 O O . LEU A 1 53 ? -22.048 -22.520 -42.216 1.00 0.00 202 LEU A O 2
ATOM 2267 N N . LEU A 1 54 ? -23.436 -24.228 -41.764 1.00 0.00 203 LEU A N 2
ATOM 2268 C CA . LEU A 1 54 ? -24.516 -23.368 -41.284 1.00 0.00 203 LEU A CA 2
ATOM 2269 C C . LEU A 1 54 ? -24.292 -22.816 -39.876 1.00 0.00 203 LEU A C 2
ATOM 2270 O O . LEU A 1 54 ? -24.432 -21.612 -39.660 1.00 0.00 203 LEU A O 2
ATOM 2286 N N . LYS A 1 55 ? -23.964 -23.672 -38.916 1.00 0.00 204 LYS A N 2
ATOM 2287 C CA . LYS A 1 55 ? -23.756 -23.208 -37.552 1.00 0.00 204 LYS A CA 2
ATOM 2288 C C . LYS A 1 55 ? -22.548 -22.300 -37.500 1.00 0.00 204 LYS A C 2
ATOM 2289 O O . LYS A 1 55 ? -22.572 -21.268 -36.836 1.00 0.00 204 LYS A O 2
ATOM 2308 N N . GLN A 1 56 ? -21.504 -22.664 -38.220 1.00 0.00 205 GLN A N 2
ATOM 2309 C CA . GLN A 1 56 ? -20.312 -21.844 -38.252 1.00 0.00 205 GLN A CA 2
ATOM 2310 C C . GLN A 1 56 ? -20.648 -20.480 -38.808 1.00 0.00 205 GLN A C 2
ATOM 2311 O O . GLN A 1 56 ? -20.220 -19.468 -38.272 1.00 0.00 205 GLN A O 2
ATOM 2325 N N . ALA A 1 57 ? -21.428 -20.456 -39.868 1.00 0.00 206 ALA A N 2
ATOM 2326 C CA . ALA A 1 57 ? -21.828 -19.200 -40.476 1.00 0.00 206 ALA A CA 2
ATOM 2327 C C . ALA A 1 57 ? -22.824 -18.452 -39.604 1.00 0.00 206 ALA A C 2
ATOM 2328 O O . ALA A 1 57 ? -22.644 -17.268 -39.316 1.00 0.00 206 ALA A O 2
ATOM 2335 N N . LEU A 1 58 ? -23.876 -19.140 -39.180 1.00 0.00 207 LEU A N 2
ATOM 2336 C CA . LEU A 1 58 ? -24.884 -18.524 -38.332 1.00 0.00 207 LEU A CA 2
ATOM 2337 C C . LEU A 1 58 ? -24.268 -18.116 -37.004 1.00 0.00 207 LEU A C 2
ATOM 2338 O O . LEU A 1 58 ? -24.388 -16.972 -36.572 1.00 0.00 207 LEU A O 2
ATOM 2354 N N . LYS A 1 59 ? -23.612 -19.072 -36.356 1.00 0.00 208 LYS A N 2
ATOM 2355 C CA . LYS A 1 59 ? -22.980 -18.820 -35.068 1.00 0.00 208 LYS A CA 2
ATOM 2356 C C . LYS A 1 59 ? -21.780 -17.876 -35.184 1.00 0.00 208 LYS A C 2
ATOM 2357 O O . LYS A 1 59 ? -21.516 -17.120 -34.256 1.00 0.00 208 LYS A O 2
ATOM 2376 N N . ARG A 1 60 ? -21.044 -17.900 -36.304 1.00 0.00 209 ARG A N 2
ATOM 2377 C CA . ARG A 1 60 ? -19.892 -17.000 -36.432 1.00 0.00 209 ARG A CA 2
ATOM 2378 C C . ARG A 1 60 ? -20.344 -15.552 -36.388 1.00 0.00 209 ARG A C 2
ATOM 2379 O O . ARG A 1 60 ? -19.680 -14.696 -35.800 1.00 0.00 209 ARG A O 2
ATOM 2400 N N . GLU A 1 61 ? -21.484 -15.284 -37.004 1.00 0.00 210 GLU A N 2
ATOM 2401 C CA . GLU A 1 61 ? -22.040 -13.940 -37.020 1.00 0.00 210 GLU A CA 2
ATOM 2402 C C . GLU A 1 61 ? -22.524 -13.572 -35.628 1.00 0.00 210 GLU A C 2
ATOM 2403 O O . GLU A 1 61 ? -22.124 -12.552 -35.068 1.00 0.00 210 GLU A O 2
ATOM 2415 N N . LEU A 1 62 ? -23.368 -14.424 -35.068 1.00 0.00 211 LEU A N 2
ATOM 2416 C CA . LEU A 1 62 ? -23.892 -14.208 -33.728 1.00 0.00 211 LEU A CA 2
ATOM 2417 C C . LEU A 1 62 ? -22.752 -14.196 -32.720 1.00 0.00 211 LEU A C 2
ATOM 2418 O O . LEU A 1 62 ? -22.792 -13.468 -31.728 1.00 0.00 211 LEU A O 2
ATOM 2434 N N . ASN A 1 63 ? -21.728 -15.008 -32.984 1.00 0.00 212 ASN A N 2
ATOM 2435 C CA . ASN A 1 63 ? -20.568 -15.084 -32.104 1.00 0.00 212 ASN A CA 2
ATOM 2436 C C . ASN A 1 63 ? -19.812 -13.760 -32.096 1.00 0.00 212 ASN A C 2
ATOM 2437 O O . ASN A 1 63 ? -19.220 -13.380 -31.088 1.00 0.00 212 ASN A O 2
ATOM 2448 N N . ARG A 1 64 ? -19.836 -13.060 -33.232 1.00 0.00 213 ARG A N 2
ATOM 2449 C CA . ARG A 1 64 ? -19.148 -11.776 -33.344 1.00 0.00 213 ARG A CA 2
ATOM 2450 C C . ARG A 1 64 ? -19.656 -10.808 -32.284 1.00 0.00 213 ARG A C 2
ATOM 2451 O O . ARG A 1 64 ? -18.880 -10.252 -31.508 1.00 0.00 213 ARG A O 2
ATOM 2472 N N . GLY A 1 65 ? -20.972 -10.624 -32.248 1.00 0.00 214 GLY A N 2
ATOM 2473 C CA . GLY A 1 65 ? -21.572 -9.736 -31.276 1.00 0.00 214 GLY A CA 2
ATOM 2474 C C . GLY A 1 65 ? -23.076 -9.836 -31.268 1.00 0.00 214 GLY A C 2
ATOM 2475 O O . GLY A 1 65 ? -23.776 -8.860 -31.000 1.00 0.00 214 GLY A O 2
ATOM 2479 N N . VAL A 1 66 ? -23.572 -11.032 -31.564 1.00 0.00 215 VAL A N 2
ATOM 2480 C CA . VAL A 1 66 ? -25.012 -11.284 -31.596 1.00 0.00 215 VAL A CA 2
ATOM 2481 C C . VAL A 1 66 ? -25.744 -10.208 -32.392 1.00 0.00 215 VAL A C 2
ATOM 2482 O O . VAL A 1 66 ? -26.912 -9.920 -32.136 1.00 0.00 215 VAL A O 2
ATOM 2495 N N . ILE A 1 67 ? -25.048 -9.612 -33.356 1.00 0.00 216 ILE A N 2
ATOM 2496 C CA . ILE A 1 67 ? -25.636 -8.564 -34.184 1.00 0.00 216 ILE A CA 2
ATOM 2497 C C . ILE A 1 67 ? -25.088 -8.596 -35.608 1.00 0.00 216 ILE A C 2
ATOM 2498 O O . ILE A 1 67 ? -25.812 -8.300 -36.560 1.00 0.00 216 ILE A O 2
ATOM 2514 N N . LYS A 1 68 ? -23.808 -8.948 -35.748 1.00 0.00 217 LYS A N 2
ATOM 2515 C CA . LYS A 1 68 ? -23.152 -9.016 -37.056 1.00 0.00 217 LYS A CA 2
ATOM 2516 C C . LYS A 1 68 ? -23.540 -7.828 -37.940 1.00 0.00 217 LYS A C 2
ATOM 2517 O O . LYS A 1 68 ? -24.044 -6.816 -37.448 1.00 0.00 217 LYS A O 2
ATOM 2536 N N . GLN A 1 69 ? -23.296 -7.952 -39.240 1.00 0.00 218 GLN A N 2
ATOM 2537 C CA . GLN A 1 69 ? -23.620 -6.884 -40.180 1.00 0.00 218 GLN A CA 2
ATOM 2538 C C . GLN A 1 69 ? -23.988 -7.448 -41.548 1.00 0.00 218 GLN A C 2
ATOM 2539 O O . GLN A 1 69 ? -23.184 -8.120 -42.192 1.00 0.00 218 GLN A O 2
ATOM 2553 N N . VAL A 1 70 ? -25.208 -7.164 -41.992 1.00 0.00 219 VAL A N 2
ATOM 2554 C CA . VAL A 1 70 ? -25.684 -7.636 -43.288 1.00 0.00 219 VAL A CA 2
ATOM 2555 C C . VAL A 1 70 ? -25.172 -6.736 -44.404 1.00 0.00 219 VAL A C 2
ATOM 2556 O O . VAL A 1 70 ? -24.764 -7.212 -45.464 1.00 0.00 219 VAL A O 2
ATOM 2569 N N . LYS A 1 71 ? -25.192 -5.432 -44.152 1.00 0.00 220 LYS A N 2
ATOM 2570 C CA . LYS A 1 71 ? -24.732 -4.452 -45.128 1.00 0.00 220 LYS A CA 2
ATOM 2571 C C . LYS A 1 71 ? -23.744 -3.480 -44.492 1.00 0.00 220 LYS A C 2
ATOM 2572 O O . LYS A 1 71 ? -23.596 -3.440 -43.272 1.00 0.00 220 LYS A O 2
ATOM 2591 N N . GLY A 1 72 ? -23.072 -2.696 -45.324 1.00 0.00 221 GLY A N 2
ATOM 2592 C CA . GLY A 1 72 ? -22.104 -1.740 -44.828 1.00 0.00 221 GLY A CA 2
ATOM 2593 C C . GLY A 1 72 ? -22.748 -0.616 -44.040 1.00 0.00 221 GLY A C 2
ATOM 2594 O O . GLY A 1 72 ? -23.924 -0.696 -43.684 1.00 0.00 221 GLY A O 2
ATOM 2598 N N . LYS A 1 73 ? -21.980 0.432 -43.768 1.00 0.00 222 LYS A N 2
ATOM 2599 C CA . LYS A 1 73 ? -22.480 1.580 -43.024 1.00 0.00 222 LYS A CA 2
ATOM 2600 C C . LYS A 1 73 ? -22.260 2.872 -43.800 1.00 0.00 222 LYS A C 2
ATOM 2601 O O . LYS A 1 73 ? -21.360 2.960 -44.636 1.00 0.00 222 LYS A O 2
ATOM 2620 N N . GLY A 1 74 ? -23.092 3.872 -43.528 1.00 0.00 223 GLY A N 2
ATOM 2621 C CA . GLY A 1 74 ? -22.972 5.144 -44.212 1.00 0.00 223 GLY A CA 2
ATOM 2622 C C . GLY A 1 74 ? -23.232 5.016 -45.700 1.00 0.00 223 GLY A C 2
ATOM 2623 O O . GLY A 1 74 ? -24.380 4.928 -46.132 1.00 0.00 223 GLY A O 2
ATOM 2627 N N . ALA A 1 75 ? -22.160 5.004 -46.488 1.00 0.00 224 ALA A N 2
ATOM 2628 C CA . ALA A 1 75 ? -22.280 4.880 -47.940 1.00 0.00 224 ALA A CA 2
ATOM 2629 C C . ALA A 1 75 ? -23.156 3.692 -48.316 1.00 0.00 224 ALA A C 2
ATOM 2630 O O . ALA A 1 75 ? -23.804 3.688 -49.360 1.00 0.00 224 ALA A O 2
ATOM 2637 N N . SER A 1 76 ? -23.176 2.696 -47.444 1.00 0.00 225 SER A N 2
ATOM 2638 C CA . SER A 1 76 ? -23.976 1.496 -47.656 1.00 0.00 225 SER A CA 2
ATOM 2639 C C . SER A 1 76 ? -25.376 1.684 -47.076 1.00 0.00 225 SER A C 2
ATOM 2640 O O . SER A 1 76 ? -25.824 2.812 -46.876 1.00 0.00 225 SER A O 2
ATOM 2648 N N . GLY A 1 77 ? -26.060 0.580 -46.808 1.00 0.00 226 GLY A N 2
ATOM 2649 C CA . GLY A 1 77 ? -27.396 0.652 -46.252 1.00 0.00 226 GLY A CA 2
ATOM 2650 C C . GLY A 1 77 ? -27.400 1.020 -44.780 1.00 0.00 226 GLY A C 2
ATOM 2651 O O . GLY A 1 77 ? -28.068 0.376 -43.972 1.00 0.00 226 GLY A O 2
ATOM 2655 N N . SER A 1 78 ? -26.652 2.064 -44.424 1.00 0.00 227 SER A N 2
ATOM 2656 C CA . SER A 1 78 ? -26.572 2.524 -43.044 1.00 0.00 227 SER A CA 2
ATOM 2657 C C . SER A 1 78 ? -26.208 1.376 -42.104 1.00 0.00 227 SER A C 2
ATOM 2658 O O . SER A 1 78 ? -26.028 0.236 -42.544 1.00 0.00 227 SER A O 2
ATOM 2666 N N . PHE A 1 79 ? -26.096 1.680 -40.816 1.00 0.00 228 PHE A N 2
ATOM 2667 C CA . PHE A 1 79 ? -25.756 0.672 -39.816 1.00 0.00 228 PHE A CA 2
ATOM 2668 C C . PHE A 1 79 ? -26.748 -0.488 -39.856 1.00 0.00 228 PHE A C 2
ATOM 2669 O O . PHE A 1 79 ? -27.844 -0.400 -39.304 1.00 0.00 228 PHE A O 2
ATOM 2686 N N . VAL A 1 80 ? -26.356 -1.572 -40.516 1.00 0.00 229 VAL A N 2
ATOM 2687 C CA . VAL A 1 80 ? -27.208 -2.744 -40.636 1.00 0.00 229 VAL A CA 2
ATOM 2688 C C . VAL A 1 80 ? -26.748 -3.860 -39.700 1.00 0.00 229 VAL A C 2
ATOM 2689 O O . VAL A 1 80 ? -25.552 -4.140 -39.592 1.00 0.00 229 VAL A O 2
ATOM 2702 N N . VAL A 1 81 ? -27.704 -4.496 -39.032 1.00 0.00 230 VAL A N 2
ATOM 2703 C CA . VAL A 1 81 ? -27.400 -5.584 -38.108 1.00 0.00 230 VAL A CA 2
ATOM 2704 C C . VAL A 1 81 ? -28.484 -6.656 -38.152 1.00 0.00 230 VAL A C 2
ATOM 2705 O O . VAL A 1 81 ? -29.316 -6.752 -37.252 1.00 0.00 230 VAL A O 2
ATOM 2718 N N . VAL A 1 82 ? -28.468 -7.460 -39.212 1.00 0.00 231 VAL A N 2
ATOM 2719 C CA . VAL A 1 82 ? -29.448 -8.528 -39.376 1.00 0.00 231 VAL A CA 2
ATOM 2720 C C . VAL A 1 82 ? -30.864 -7.960 -39.456 1.00 0.00 231 VAL A C 2
ATOM 2721 O O . VAL A 1 82 ? -31.068 -6.760 -39.296 1.00 0.00 231 VAL A O 2
ATOM 2734 N N . GLN A 1 83 ? -31.832 -8.836 -39.700 1.00 0.00 232 GLN A N 2
ATOM 2735 C CA . GLN A 1 83 ? -33.232 -8.428 -39.800 1.00 0.00 232 GLN A CA 2
ATOM 2736 C C . GLN A 1 83 ? -33.468 -7.580 -41.040 1.00 0.00 232 GLN A C 2
ATOM 2737 O O . GLN A 1 83 ? -34.136 -8.004 -41.984 1.00 0.00 232 GLN A O 2
ATOM 2751 N N . LYS A 1 84 ? -32.912 -6.384 -41.028 1.00 0.00 233 LYS A N 2
ATOM 2752 C CA . LYS A 1 84 ? -33.048 -5.456 -42.144 1.00 0.00 233 LYS A CA 2
ATOM 2753 C C . LYS A 1 84 ? -32.204 -4.208 -41.920 1.00 0.00 233 LYS A C 2
ATOM 2754 O O . LYS A 1 84 ? -31.096 -4.088 -42.440 1.00 0.00 233 LYS A O 2
ATOM 2773 N N . SER A 1 85 ? -32.740 -3.280 -41.144 1.00 0.00 234 SER A N 2
ATOM 2774 C CA . SER A 1 85 ? -32.048 -2.036 -40.840 1.00 0.00 234 SER A CA 2
ATOM 2775 C C . SER A 1 85 ? -32.368 -1.564 -39.424 1.00 0.00 234 SER A C 2
ATOM 2776 O O . SER A 1 85 ? -32.524 -0.368 -39.176 1.00 0.00 234 SER A O 2
ATOM 2784 N N . ARG A 1 86 ? -32.464 -2.512 -38.500 1.00 0.00 235 ARG A N 2
ATOM 2785 C CA . ARG A 1 86 ? -32.764 -2.196 -37.112 1.00 0.00 235 ARG A CA 2
ATOM 2786 C C . ARG A 1 86 ? -31.568 -1.548 -36.428 1.00 0.00 235 ARG A C 2
ATOM 2787 O O . ARG A 1 86 ? -30.668 -2.236 -35.952 1.00 0.00 235 ARG A O 2
ATOM 2808 N N . LYS A 1 87 ? -31.564 -0.220 -36.380 1.00 0.00 236 LYS A N 2
ATOM 2809 C CA . LYS A 1 87 ? -30.480 0.520 -35.752 1.00 0.00 236 LYS A CA 2
ATOM 2810 C C . LYS A 1 87 ? -30.760 2.020 -35.768 1.00 0.00 236 LYS A C 2
ATOM 2811 O O . LYS A 1 87 ? -30.904 2.620 -36.832 1.00 0.00 236 LYS A O 2
ATOM 2830 N N . THR A 1 88 ? -30.840 2.616 -34.584 1.00 0.00 237 THR A N 2
ATOM 2831 C CA . THR A 1 88 ? -31.104 4.044 -34.464 1.00 0.00 237 THR A CA 2
ATOM 2832 C C . THR A 1 88 ? -29.812 4.848 -34.560 1.00 0.00 237 THR A C 2
ATOM 2833 O O . THR A 1 88 ? -29.892 6.092 -34.616 1.00 0.00 237 THR A O 2
ATOM 2845 N N . GLY A 1 1 ? -19.368 -10.068 -69.840 1.00 0.00 150 GLY A N 3
ATOM 2846 C CA . GLY A 1 1 ? -19.972 -9.012 -70.696 1.00 0.00 150 GLY A CA 3
ATOM 2847 C C . GLY A 1 1 ? -20.924 -8.112 -69.928 1.00 0.00 150 GLY A C 3
ATOM 2848 O O . GLY A 1 1 ? -21.540 -8.548 -68.956 1.00 0.00 150 GLY A O 3
ATOM 2854 N N . PRO A 1 2 ? -21.060 -6.840 -70.340 1.00 0.00 151 PRO A N 3
ATOM 2855 C CA . PRO A 1 2 ? -21.952 -5.884 -69.672 1.00 0.00 151 PRO A CA 3
ATOM 2856 C C . PRO A 1 2 ? -23.424 -6.196 -69.920 1.00 0.00 151 PRO A C 3
ATOM 2857 O O . PRO A 1 2 ? -24.148 -5.388 -70.504 1.00 0.00 151 PRO A O 3
ATOM 2868 N N . GLY A 1 3 ? -23.860 -7.368 -69.472 1.00 0.00 152 GLY A N 3
ATOM 2869 C CA . GLY A 1 3 ? -25.248 -7.764 -69.656 1.00 0.00 152 GLY A CA 3
ATOM 2870 C C . GLY A 1 3 ? -25.996 -7.892 -68.344 1.00 0.00 152 GLY A C 3
ATOM 2871 O O . GLY A 1 3 ? -27.228 -7.912 -68.324 1.00 0.00 152 GLY A O 3
ATOM 2875 N N . MET A 1 4 ? -25.256 -7.980 -67.244 1.00 0.00 153 MET A N 3
ATOM 2876 C CA . MET A 1 4 ? -25.864 -8.108 -65.920 1.00 0.00 153 MET A CA 3
ATOM 2877 C C . MET A 1 4 ? -25.416 -6.972 -65.004 1.00 0.00 153 MET A C 3
ATOM 2878 O O . MET A 1 4 ? -24.516 -6.204 -65.348 1.00 0.00 153 MET A O 3
ATOM 2892 N N . ALA A 1 5 ? -26.052 -6.876 -63.840 1.00 0.00 154 ALA A N 3
ATOM 2893 C CA . ALA A 1 5 ? -25.716 -5.836 -62.876 1.00 0.00 154 ALA A CA 3
ATOM 2894 C C . ALA A 1 5 ? -24.432 -6.164 -62.124 1.00 0.00 154 ALA A C 3
ATOM 2895 O O . ALA A 1 5 ? -23.788 -5.280 -61.560 1.00 0.00 154 ALA A O 3
ATOM 2902 N N . SER A 1 6 ? -24.064 -7.440 -62.120 1.00 0.00 155 SER A N 3
ATOM 2903 C CA . SER A 1 6 ? -22.856 -7.884 -61.436 1.00 0.00 155 SER A CA 3
ATOM 2904 C C . SER A 1 6 ? -22.556 -9.348 -61.756 1.00 0.00 155 SER A C 3
ATOM 2905 O O . SER A 1 6 ? -23.240 -9.968 -62.568 1.00 0.00 155 SER A O 3
ATOM 2913 N N . SER A 1 7 ? -21.528 -9.888 -61.108 1.00 0.00 156 SER A N 3
ATOM 2914 C CA . SER A 1 7 ? -21.140 -11.280 -61.324 1.00 0.00 156 SER A CA 3
ATOM 2915 C C . SER A 1 7 ? -22.212 -12.232 -60.792 1.00 0.00 156 SER A C 3
ATOM 2916 O O . SER A 1 7 ? -22.992 -11.872 -59.912 1.00 0.00 156 SER A O 3
ATOM 2924 N N . PRO A 1 8 ? -22.256 -13.464 -61.324 1.00 0.00 157 PRO A N 3
ATOM 2925 C CA . PRO A 1 8 ? -23.236 -14.468 -60.904 1.00 0.00 157 PRO A CA 3
ATOM 2926 C C . PRO A 1 8 ? -23.252 -14.664 -59.388 1.00 0.00 157 PRO A C 3
ATOM 2927 O O . PRO A 1 8 ? -22.220 -14.524 -58.728 1.00 0.00 157 PRO A O 3
ATOM 2938 N N . ARG A 1 9 ? -24.420 -14.984 -58.848 1.00 0.00 158 ARG A N 3
ATOM 2939 C CA . ARG A 1 9 ? -24.568 -15.196 -57.412 1.00 0.00 158 ARG A CA 3
ATOM 2940 C C . ARG A 1 9 ? -25.208 -16.552 -57.124 1.00 0.00 158 ARG A C 3
ATOM 2941 O O . ARG A 1 9 ? -26.180 -16.936 -57.776 1.00 0.00 158 ARG A O 3
ATOM 2962 N N . PRO A 1 10 ? -24.676 -17.296 -56.140 1.00 0.00 159 PRO A N 3
ATOM 2963 C CA . PRO A 1 10 ? -25.204 -18.612 -55.772 1.00 0.00 159 PRO A CA 3
ATOM 2964 C C . PRO A 1 10 ? -26.536 -18.512 -55.036 1.00 0.00 159 PRO A C 3
ATOM 2965 O O . PRO A 1 10 ? -27.156 -17.448 -55.000 1.00 0.00 159 PRO A O 3
ATOM 2976 N N . LYS A 1 11 ? -26.972 -19.624 -54.448 1.00 0.00 160 LYS A N 3
ATOM 2977 C CA . LYS A 1 11 ? -28.232 -19.648 -53.708 1.00 0.00 160 LYS A CA 3
ATOM 2978 C C . LYS A 1 11 ? -28.028 -20.200 -52.304 1.00 0.00 160 LYS A C 3
ATOM 2979 O O . LYS A 1 11 ? -28.784 -19.888 -51.384 1.00 0.00 160 LYS A O 3
ATOM 2998 N N . MET A 1 12 ? -27.000 -21.020 -52.152 1.00 0.00 161 MET A N 3
ATOM 2999 C CA . MET A 1 12 ? -26.668 -21.632 -50.884 1.00 0.00 161 MET A CA 3
ATOM 3000 C C . MET A 1 12 ? -26.400 -20.580 -49.812 1.00 0.00 161 MET A C 3
ATOM 3001 O O . MET A 1 12 ? -26.928 -20.656 -48.704 1.00 0.00 161 MET A O 3
ATOM 3015 N N . ASP A 1 13 ? -25.576 -19.596 -50.156 1.00 0.00 162 ASP A N 3
ATOM 3016 C CA . ASP A 1 13 ? -25.240 -18.528 -49.224 1.00 0.00 162 ASP A CA 3
ATOM 3017 C C . ASP A 1 13 ? -26.484 -17.748 -48.812 1.00 0.00 162 ASP A C 3
ATOM 3018 O O . ASP A 1 13 ? -26.568 -17.232 -47.696 1.00 0.00 162 ASP A O 3
ATOM 3027 N N . ALA A 1 14 ? -27.452 -17.672 -49.720 1.00 0.00 163 ALA A N 3
ATOM 3028 C CA . ALA A 1 14 ? -28.696 -16.956 -49.448 1.00 0.00 163 ALA A CA 3
ATOM 3029 C C . ALA A 1 14 ? -29.580 -17.732 -48.484 1.00 0.00 163 ALA A C 3
ATOM 3030 O O . ALA A 1 14 ? -30.336 -17.140 -47.712 1.00 0.00 163 ALA A O 3
ATOM 3037 N N . ILE A 1 15 ? -29.476 -19.052 -48.512 1.00 0.00 164 ILE A N 3
ATOM 3038 C CA . ILE A 1 15 ? -30.260 -19.884 -47.620 1.00 0.00 164 ILE A CA 3
ATOM 3039 C C . ILE A 1 15 ? -29.964 -19.504 -46.176 1.00 0.00 164 ILE A C 3
ATOM 3040 O O . ILE A 1 15 ? -30.864 -19.412 -45.340 1.00 0.00 164 ILE A O 3
ATOM 3056 N N . LEU A 1 16 ? -28.688 -19.268 -45.900 1.00 0.00 165 LEU A N 3
ATOM 3057 C CA . LEU A 1 16 ? -28.244 -18.884 -44.572 1.00 0.00 165 LEU A CA 3
ATOM 305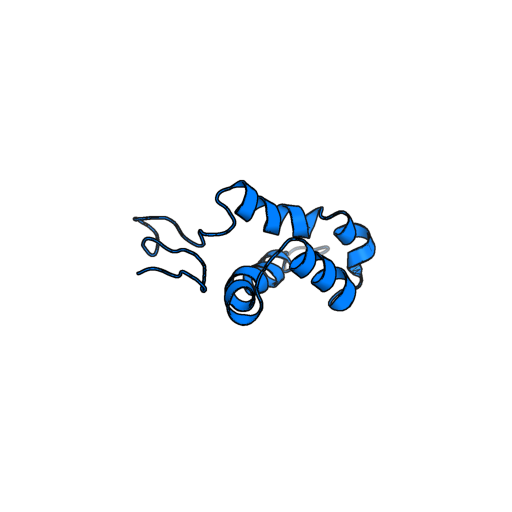8 C C . LEU A 1 16 ? -28.344 -17.372 -44.372 1.00 0.00 165 LEU A C 3
ATOM 3059 O O . LEU A 1 16 ? -28.600 -16.904 -43.268 1.00 0.00 165 LEU A O 3
ATOM 3075 N N . THR A 1 17 ? -28.140 -16.608 -45.444 1.00 0.00 166 THR A N 3
ATOM 3076 C CA . THR A 1 17 ? -28.216 -15.152 -45.356 1.00 0.00 166 THR A CA 3
ATOM 3077 C C . THR A 1 17 ? -29.660 -14.724 -45.160 1.00 0.00 166 THR A C 3
ATOM 3078 O O . THR A 1 17 ? -29.952 -13.788 -44.412 1.00 0.00 166 THR A O 3
ATOM 3089 N N . GLU A 1 18 ? -30.560 -15.420 -45.840 1.00 0.00 167 GLU A N 3
ATOM 3090 C CA . GLU A 1 18 ? -31.980 -15.136 -45.748 1.00 0.00 167 GLU A CA 3
ATOM 3091 C C . GLU A 1 18 ? -32.508 -15.480 -44.356 1.00 0.00 167 GLU A C 3
ATOM 3092 O O . GLU A 1 18 ? -33.308 -14.744 -43.784 1.00 0.00 167 GLU A O 3
ATOM 3104 N N . ALA A 1 19 ? -32.048 -16.608 -43.824 1.00 0.00 168 ALA A N 3
ATOM 3105 C CA . ALA A 1 19 ? -32.468 -17.052 -42.504 1.00 0.00 168 ALA A CA 3
ATOM 3106 C C . ALA A 1 19 ? -32.068 -16.036 -41.440 1.00 0.00 168 ALA A C 3
ATOM 3107 O O . ALA A 1 19 ? -32.884 -15.632 -40.616 1.00 0.00 168 ALA A O 3
ATOM 3114 N N . ILE A 1 20 ? -30.812 -15.628 -41.460 1.00 0.00 169 ILE A N 3
ATOM 3115 C CA . ILE A 1 20 ? -30.316 -14.660 -40.492 1.00 0.00 169 ILE A CA 3
ATOM 3116 C C . ILE A 1 20 ? -30.888 -13.268 -40.748 1.00 0.00 169 ILE A C 3
ATOM 3117 O O . ILE A 1 20 ? -31.376 -12.612 -39.832 1.00 0.00 169 ILE A O 3
ATOM 3133 N N . LYS A 1 21 ? -30.820 -12.812 -41.992 1.00 0.00 170 LYS A N 3
ATOM 3134 C CA . LYS A 1 21 ? -31.320 -11.488 -42.340 1.00 0.00 170 LYS A CA 3
ATOM 3135 C C . LYS A 1 21 ? -32.844 -11.408 -42.280 1.00 0.00 170 LYS A C 3
ATOM 3136 O O . LYS A 1 21 ? -33.400 -10.500 -41.660 1.00 0.00 170 LYS A O 3
ATOM 3155 N N . ALA A 1 22 ? -33.524 -12.332 -42.952 1.00 0.00 171 ALA A N 3
ATOM 3156 C CA . ALA A 1 22 ? -34.984 -12.328 -42.996 1.00 0.00 171 ALA A CA 3
ATOM 3157 C C . ALA A 1 22 ? -35.648 -12.904 -41.740 1.00 0.00 171 ALA A C 3
ATOM 3158 O O . ALA A 1 22 ? -36.652 -12.372 -41.264 1.00 0.00 171 ALA A O 3
ATOM 3165 N N . CYS A 1 23 ? -35.120 -14.016 -41.228 1.00 0.00 172 CYS A N 3
ATOM 3166 C CA . CYS A 1 23 ? -35.720 -14.668 -40.068 1.00 0.00 172 CYS A CA 3
ATOM 3167 C C . CYS A 1 23 ? -35.332 -14.016 -38.740 1.00 0.00 172 CYS A C 3
ATOM 3168 O O . CYS A 1 23 ? -36.200 -13.624 -37.968 1.00 0.00 172 CYS A O 3
ATOM 3176 N N . PHE A 1 24 ? -34.032 -13.924 -38.460 1.00 0.00 173 PHE A N 3
ATOM 3177 C CA . PHE A 1 24 ? -33.552 -13.344 -37.200 1.00 0.00 173 PHE A CA 3
ATOM 3178 C C . PHE A 1 24 ? -34.344 -12.112 -36.776 1.00 0.00 173 PHE A C 3
ATOM 3179 O O . PHE A 1 24 ? -34.436 -11.804 -35.588 1.00 0.00 173 PHE A O 3
ATOM 3196 N N . GLN A 1 25 ? -34.912 -11.408 -37.740 1.00 0.00 174 GLN A N 3
ATOM 3197 C CA . GLN A 1 25 ? -35.692 -10.212 -37.448 1.00 0.00 174 GLN A CA 3
ATOM 3198 C C . GLN A 1 25 ? -37.180 -10.520 -37.424 1.00 0.00 174 GLN A C 3
ATOM 3199 O O . GLN A 1 25 ? -37.904 -10.088 -36.528 1.00 0.00 174 GLN A O 3
ATOM 3213 N N . LYS A 1 26 ? -37.628 -11.260 -38.424 1.00 0.00 175 LYS A N 3
ATOM 3214 C CA . LYS A 1 26 ? -39.032 -11.624 -38.532 1.00 0.00 175 LYS A CA 3
ATOM 3215 C C . LYS A 1 26 ? -39.428 -12.660 -37.480 1.00 0.00 175 LYS A C 3
ATOM 3216 O O . LYS A 1 26 ? -40.460 -12.520 -36.824 1.00 0.00 175 LYS A O 3
ATOM 3235 N N . SER A 1 27 ? -38.616 -13.700 -37.336 1.00 0.00 176 SER A N 3
ATOM 3236 C CA . SER A 1 27 ? -38.904 -14.764 -36.376 1.00 0.00 176 SER A CA 3
ATOM 3237 C C . SER A 1 27 ? -37.804 -14.928 -35.324 1.00 0.00 176 SER A C 3
ATOM 3238 O O . SER A 1 27 ? -38.036 -15.512 -34.268 1.00 0.00 176 SER A O 3
ATOM 3246 N N . GLY A 1 28 ? -36.604 -14.432 -35.616 1.00 0.00 177 GLY A N 3
ATOM 3247 C CA . GLY A 1 28 ? -35.504 -14.568 -34.676 1.00 0.00 177 GLY A CA 3
ATOM 3248 C C . GLY A 1 28 ? -34.820 -15.920 -34.792 1.00 0.00 177 GLY A C 3
ATOM 3249 O O . GLY A 1 28 ? -34.644 -16.620 -33.796 1.00 0.00 177 GLY A O 3
ATOM 3253 N N . ALA A 1 29 ? -34.448 -16.280 -36.016 1.00 0.00 178 ALA A N 3
ATOM 3254 C CA . ALA A 1 29 ? -33.792 -17.560 -36.288 1.00 0.00 178 ALA A CA 3
ATOM 3255 C C . ALA A 1 29 ? -32.720 -17.896 -35.252 1.00 0.00 178 ALA A C 3
ATOM 3256 O O . ALA A 1 29 ? -32.116 -17.012 -34.644 1.00 0.00 178 ALA A O 3
ATOM 3263 N N . SER A 1 30 ? -32.500 -19.196 -35.068 1.00 0.00 179 SER A N 3
ATOM 3264 C CA . SER A 1 30 ? -31.508 -19.700 -34.124 1.00 0.00 179 SER A CA 3
ATOM 3265 C C . SER A 1 30 ? -30.680 -20.796 -34.776 1.00 0.00 179 SER A C 3
ATOM 3266 O O . SER A 1 30 ? -30.932 -21.180 -35.920 1.00 0.00 179 SER A O 3
ATOM 3274 N N . VAL A 1 31 ? -29.684 -21.308 -34.056 1.00 0.00 180 VAL A N 3
ATOM 3275 C CA . VAL A 1 31 ? -28.828 -22.368 -34.588 1.00 0.00 180 VAL A CA 3
ATOM 3276 C C . VAL A 1 31 ? -29.672 -23.536 -35.096 1.00 0.00 180 VAL A C 3
ATOM 3277 O O . VAL A 1 31 ? -29.372 -24.128 -36.132 1.00 0.00 180 VAL A O 3
ATOM 3290 N N . VAL A 1 32 ? -30.736 -23.852 -34.364 1.00 0.00 181 VAL A N 3
ATOM 3291 C CA . VAL A 1 32 ? -31.628 -24.936 -34.744 1.00 0.00 181 VAL A CA 3
ATOM 3292 C C . VAL A 1 32 ? -32.384 -24.604 -36.024 1.00 0.00 181 VAL A C 3
ATOM 3293 O O . VAL A 1 32 ? -32.600 -25.468 -36.872 1.00 0.00 181 VAL A O 3
ATOM 3306 N N . ALA A 1 33 ? -32.788 -23.340 -36.160 1.00 0.00 182 ALA A N 3
ATOM 3307 C CA . ALA A 1 33 ? -33.520 -22.900 -37.340 1.00 0.00 182 ALA A CA 3
ATOM 3308 C C . ALA A 1 33 ? -32.744 -23.208 -38.612 1.00 0.00 182 ALA A C 3
ATOM 3309 O O . ALA A 1 33 ? -33.292 -23.756 -39.568 1.00 0.00 182 ALA A O 3
ATOM 3316 N N . ILE A 1 34 ? -31.460 -22.864 -38.616 1.00 0.00 183 ILE A N 3
ATOM 3317 C CA . ILE A 1 34 ? -30.616 -23.120 -39.772 1.00 0.00 183 ILE A CA 3
ATOM 3318 C C . ILE A 1 34 ? -30.424 -24.616 -39.972 1.00 0.00 183 ILE A C 3
ATOM 3319 O O . ILE A 1 34 ? -30.484 -25.116 -41.096 1.00 0.00 183 ILE A O 3
ATOM 3335 N N . ARG A 1 35 ? -30.200 -25.336 -38.876 1.00 0.00 184 ARG A N 3
ATOM 3336 C CA . ARG A 1 35 ? -30.004 -26.776 -38.928 1.00 0.00 184 ARG A CA 3
ATOM 3337 C C . ARG A 1 35 ? -31.260 -27.476 -39.428 1.00 0.00 184 ARG A C 3
ATOM 3338 O O . ARG A 1 35 ? -31.216 -28.236 -40.396 1.00 0.00 184 ARG A O 3
ATOM 3359 N N . LYS A 1 36 ? -32.376 -27.208 -38.768 1.00 0.00 185 LYS A N 3
ATOM 3360 C CA . LYS A 1 36 ? -33.644 -27.812 -39.160 1.00 0.00 185 LYS A CA 3
ATOM 3361 C C . LYS A 1 36 ? -33.948 -27.516 -40.624 1.00 0.00 185 LYS A C 3
ATOM 3362 O O . LYS A 1 36 ? -34.596 -28.308 -41.308 1.00 0.00 185 LYS A O 3
ATOM 3381 N N . TYR A 1 37 ? -33.464 -26.372 -41.100 1.00 0.00 186 TYR A N 3
ATOM 3382 C CA . TYR A 1 37 ? -33.676 -25.976 -42.484 1.00 0.00 186 TYR A CA 3
ATOM 3383 C C . TYR A 1 37 ? -32.920 -26.900 -43.424 1.00 0.00 186 TYR A C 3
ATOM 3384 O O . TYR A 1 37 ? -33.496 -27.432 -44.364 1.00 0.00 186 TYR A O 3
ATOM 3402 N N . ILE A 1 38 ? -31.632 -27.112 -43.164 1.00 0.00 187 ILE A N 3
ATOM 3403 C CA . ILE A 1 38 ? -30.856 -28.000 -44.008 1.00 0.00 187 ILE A CA 3
ATOM 3404 C C . ILE A 1 38 ? -31.468 -29.388 -43.996 1.00 0.00 187 ILE A C 3
ATOM 3405 O O . ILE A 1 38 ? -31.480 -30.076 -45.004 1.00 0.00 187 ILE A O 3
ATOM 3421 N N . ILE A 1 39 ? -31.980 -29.784 -42.836 1.00 0.00 188 ILE A N 3
ATOM 3422 C CA . ILE A 1 39 ? -32.596 -31.092 -42.676 1.00 0.00 188 ILE A CA 3
ATOM 3423 C C . ILE A 1 39 ? -33.920 -31.180 -43.424 1.00 0.00 188 ILE A C 3
ATOM 3424 O O . ILE A 1 39 ? -34.168 -32.136 -44.156 1.00 0.00 188 ILE A O 3
ATOM 3440 N N . HIS A 1 40 ? -34.768 -30.184 -43.216 1.00 0.00 189 HIS A N 3
ATOM 3441 C CA . HIS A 1 40 ? -36.080 -30.152 -43.848 1.00 0.00 189 HIS A CA 3
ATOM 3442 C C . HIS A 1 40 ? -36.008 -29.684 -45.296 1.00 0.00 189 HIS A C 3
ATOM 3443 O O . HIS A 1 40 ? -36.616 -30.288 -46.180 1.00 0.00 189 HIS A O 3
ATOM 3458 N N . LYS A 1 41 ? -35.304 -28.584 -45.532 1.00 0.00 190 LYS A N 3
ATOM 3459 C CA . LYS A 1 41 ? -35.212 -28.020 -46.876 1.00 0.00 190 LYS A CA 3
ATOM 3460 C C . LYS A 1 41 ? -34.280 -28.796 -47.816 1.00 0.00 190 LYS A C 3
ATOM 3461 O O . LYS A 1 41 ? -34.612 -28.972 -48.988 1.00 0.00 190 LYS A O 3
ATOM 3480 N N . TYR A 1 42 ? -33.108 -29.220 -47.344 1.00 0.00 191 TYR A N 3
ATOM 3481 C CA . TYR A 1 42 ? -32.172 -29.920 -48.228 1.00 0.00 191 TYR A CA 3
ATOM 3482 C C . TYR A 1 42 ? -31.672 -31.256 -47.668 1.00 0.00 191 TYR A C 3
ATOM 3483 O O . TYR A 1 42 ? -31.888 -31.580 -46.504 1.00 0.00 191 TYR A O 3
ATOM 3501 N N . PRO A 1 43 ? -30.988 -32.048 -48.516 1.00 0.00 192 PRO A N 3
ATOM 3502 C CA . PRO A 1 43 ? -30.424 -33.344 -48.136 1.00 0.00 192 PRO A CA 3
ATOM 3503 C C . PRO A 1 43 ? -29.024 -33.204 -47.544 1.00 0.00 192 PRO A C 3
ATOM 3504 O O . PRO A 1 43 ? -28.596 -34.012 -46.720 1.00 0.00 192 PRO A O 3
ATOM 3515 N N . SER A 1 44 ? -28.328 -32.152 -47.968 1.00 0.00 193 SER A N 3
ATOM 3516 C CA . SER A 1 44 ? -26.976 -31.836 -47.504 1.00 0.00 193 SER A CA 3
ATOM 3517 C C . SER A 1 44 ? -26.876 -31.868 -45.980 1.00 0.00 193 SER A C 3
ATOM 3518 O O . SER A 1 44 ? -25.776 -31.904 -45.424 1.00 0.00 193 SER A O 3
ATOM 3526 N N . LEU A 1 45 ? -28.024 -31.824 -45.312 1.00 0.00 194 LEU A N 3
ATOM 3527 C CA . LEU A 1 45 ? -28.072 -31.812 -43.856 1.00 0.00 194 LEU A CA 3
ATOM 3528 C C . LEU A 1 45 ? -27.160 -32.868 -43.252 1.00 0.00 194 LEU A C 3
ATOM 3529 O O . LEU A 1 45 ? -26.704 -32.720 -42.124 1.00 0.00 194 LEU A O 3
ATOM 3545 N N . GLU A 1 46 ? -26.888 -33.928 -44.000 1.00 0.00 195 GLU A N 3
ATOM 3546 C CA . GLU A 1 46 ? -26.020 -34.988 -43.496 1.00 0.00 195 GLU A CA 3
ATOM 3547 C C . GLU A 1 46 ? -24.684 -34.408 -43.044 1.00 0.00 195 GLU A C 3
ATOM 3548 O O . GLU A 1 46 ? -24.300 -34.524 -41.880 1.00 0.00 195 GLU A O 3
ATOM 3560 N N . LEU A 1 47 ? -24.004 -33.760 -43.968 1.00 0.00 196 LEU A N 3
ATOM 3561 C CA . LEU A 1 47 ? -22.724 -33.124 -43.692 1.00 0.00 196 LEU A CA 3
ATOM 3562 C C . LEU A 1 47 ? -22.912 -31.832 -42.892 1.00 0.00 196 LEU A C 3
ATOM 3563 O O . LEU A 1 47 ? -22.220 -31.588 -41.904 1.00 0.00 196 LEU A O 3
ATOM 3579 N N . GLU A 1 48 ? -23.844 -31.004 -43.360 1.00 0.00 197 GLU A N 3
ATOM 3580 C CA . GLU A 1 48 ? -24.136 -29.716 -42.732 1.00 0.00 197 GLU A CA 3
ATOM 3581 C C . GLU A 1 48 ? -24.592 -29.860 -41.284 1.00 0.00 197 GLU A C 3
ATOM 3582 O O . GLU A 1 48 ? -24.408 -28.944 -40.480 1.00 0.00 197 GLU A O 3
ATOM 3594 N N . ARG A 1 49 ? -25.216 -30.984 -40.952 1.00 0.00 198 ARG A N 3
ATOM 3595 C CA . ARG A 1 49 ? -25.720 -31.192 -39.596 1.00 0.00 198 ARG A CA 3
ATOM 3596 C C . ARG A 1 49 ? -24.640 -31.040 -38.552 1.00 0.00 198 ARG A C 3
ATOM 3597 O O . ARG A 1 49 ? -24.944 -30.792 -37.384 1.00 0.00 198 ARG A O 3
ATOM 3618 N N . ARG A 1 50 ? -23.392 -31.144 -38.952 1.00 0.00 199 ARG A N 3
ATOM 3619 C CA . ARG A 1 50 ? -22.320 -30.960 -38.004 1.00 0.00 199 ARG A CA 3
ATOM 3620 C C . ARG A 1 50 ? -22.124 -29.476 -37.752 1.00 0.00 199 ARG A C 3
ATOM 3621 O O . ARG A 1 50 ? -21.052 -29.040 -37.332 1.00 0.00 199 ARG A O 3
ATOM 3642 N N . GLY A 1 51 ? -23.180 -28.700 -38.028 1.00 0.00 200 GLY A N 3
ATOM 3643 C CA . GLY A 1 51 ? -23.120 -27.260 -37.848 1.00 0.00 200 GLY A CA 3
ATOM 3644 C C . GLY A 1 51 ? -21.820 -26.716 -38.372 1.00 0.00 200 GLY A C 3
ATOM 3645 O O . GLY A 1 51 ? -21.248 -25.776 -37.820 1.00 0.00 200 GLY A O 3
ATOM 3649 N N . TYR A 1 52 ? -21.336 -27.340 -39.432 1.00 0.00 201 TYR A N 3
ATOM 3650 C CA . TYR A 1 52 ? -20.068 -26.940 -40.016 1.00 0.00 201 TYR A CA 3
ATOM 3651 C C . TYR A 1 52 ? -20.208 -25.696 -40.876 1.00 0.00 201 TYR A C 3
ATOM 3652 O O . TYR A 1 52 ? -19.564 -24.680 -40.620 1.00 0.00 201 TYR A O 3
ATOM 3670 N N . LEU A 1 53 ? -21.036 -25.784 -41.896 1.00 0.00 202 LEU A N 3
ATOM 3671 C CA . LEU A 1 53 ? -21.236 -24.660 -42.792 1.00 0.00 202 LEU A CA 3
ATOM 3672 C C . LEU A 1 53 ? -22.244 -23.656 -42.244 1.00 0.00 202 LEU A C 3
ATOM 3673 O O . LEU A 1 53 ? -22.008 -22.448 -42.260 1.00 0.00 202 LEU A O 3
ATOM 3689 N N . LEU A 1 54 ? -23.384 -24.164 -41.796 1.00 0.00 203 LEU A N 3
ATOM 3690 C CA . LEU A 1 54 ? -24.456 -23.304 -41.288 1.00 0.00 203 LEU A CA 3
ATOM 3691 C C . LEU A 1 54 ? -24.220 -22.780 -39.876 1.00 0.00 203 LEU A C 3
ATOM 3692 O O . LEU A 1 54 ? -24.352 -21.580 -39.636 1.00 0.00 203 LEU A O 3
ATOM 3708 N N . LYS A 1 55 ? -23.896 -23.660 -38.936 1.00 0.00 204 LYS A N 3
ATOM 3709 C CA . LYS A 1 55 ? -23.680 -23.220 -37.564 1.00 0.00 204 LYS A CA 3
ATOM 3710 C C . LYS A 1 55 ? -22.488 -22.296 -37.496 1.00 0.00 204 LYS A C 3
ATOM 3711 O O . LYS A 1 55 ? -22.524 -21.276 -36.820 1.00 0.00 204 LYS A O 3
ATOM 3730 N N . GLN A 1 56 ? -21.436 -22.640 -38.220 1.00 0.00 205 GLN A N 3
ATOM 3731 C CA . GLN A 1 56 ? -20.252 -21.804 -38.244 1.00 0.00 205 GLN A CA 3
ATOM 3732 C C . GLN A 1 56 ? -20.612 -20.416 -38.728 1.00 0.00 205 GLN A C 3
ATOM 3733 O O . GLN A 1 56 ? -20.196 -19.424 -38.144 1.00 0.00 205 GLN A O 3
ATOM 3747 N N . ALA A 1 57 ? -21.396 -20.352 -39.788 1.00 0.00 206 ALA A N 3
ATOM 3748 C CA . ALA A 1 57 ? -21.812 -19.072 -40.328 1.00 0.00 206 ALA A CA 3
ATOM 3749 C C . ALA A 1 57 ? -22.820 -18.384 -39.420 1.00 0.00 206 ALA A C 3
ATOM 3750 O O . ALA A 1 57 ? -22.664 -17.212 -39.080 1.00 0.00 206 ALA A O 3
ATOM 3757 N N . LEU A 1 58 ? -23.848 -19.112 -39.028 1.00 0.00 207 LEU A N 3
ATOM 3758 C CA . LEU A 1 58 ? -24.868 -18.560 -38.152 1.00 0.00 207 LEU A CA 3
ATOM 3759 C C . LEU A 1 58 ? -24.260 -18.204 -36.804 1.00 0.00 207 LEU A C 3
ATOM 3760 O O . LEU A 1 58 ? -24.396 -17.080 -36.316 1.00 0.00 207 LEU A O 3
ATOM 3776 N N . LYS A 1 59 ? -23.600 -19.184 -36.196 1.00 0.00 208 LYS A N 3
ATOM 3777 C CA . LYS A 1 59 ? -22.980 -19.004 -34.892 1.00 0.00 208 LYS A CA 3
ATOM 3778 C C . LYS A 1 59 ? -21.768 -18.060 -34.924 1.00 0.00 208 LYS A C 3
ATOM 3779 O O . LYS A 1 59 ? -21.512 -17.380 -33.932 1.00 0.00 208 LYS A O 3
ATOM 3798 N N . ARG A 1 60 ? -21.008 -18.000 -36.032 1.00 0.00 209 ARG A N 3
ATOM 3799 C CA . ARG A 1 60 ? -19.852 -17.096 -36.048 1.00 0.00 209 ARG A CA 3
ATOM 3800 C C . ARG A 1 60 ? -20.308 -15.656 -35.896 1.00 0.00 209 ARG A C 3
ATOM 3801 O O . ARG A 1 60 ? -19.628 -14.840 -35.272 1.00 0.00 209 ARG A O 3
ATOM 3822 N N . GLU A 1 61 ? -21.476 -15.356 -36.444 1.00 0.00 210 GLU A N 3
ATOM 3823 C CA . GLU A 1 61 ? -22.036 -14.016 -36.352 1.00 0.00 210 GLU A CA 3
ATOM 3824 C C . GLU A 1 61 ? -22.492 -13.752 -34.924 1.00 0.00 210 GLU A C 3
ATOM 3825 O O . GLU A 1 61 ? -22.128 -12.740 -34.320 1.00 0.00 210 GLU A O 3
ATOM 3837 N N . LEU A 1 62 ? -23.268 -14.680 -34.376 1.00 0.00 211 LEU A N 3
ATOM 3838 C CA . LEU A 1 62 ? -23.752 -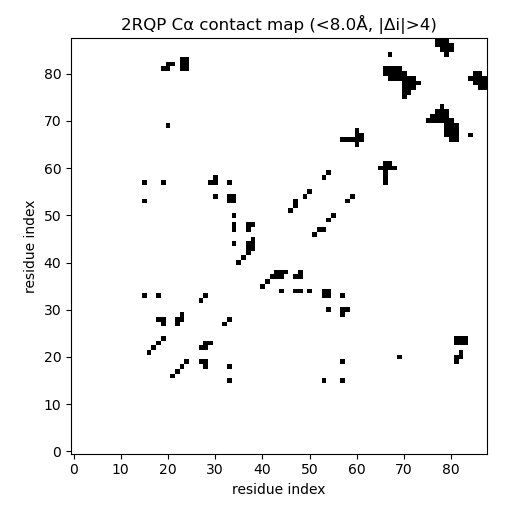14.556 -33.008 1.00 0.00 211 LEU A CA 3
ATOM 3839 C C . LEU A 1 62 ? -22.580 -14.588 -32.036 1.00 0.00 211 LEU A C 3
ATOM 3840 O O . LEU A 1 62 ? -22.556 -13.856 -31.048 1.00 0.00 211 LEU A O 3
ATOM 3856 N N . ASN A 1 63 ? -21.600 -15.436 -32.336 1.00 0.00 212 ASN A N 3
ATOM 3857 C CA . ASN A 1 63 ? -20.416 -15.564 -31.496 1.00 0.00 212 ASN A CA 3
ATOM 3858 C C . ASN A 1 63 ? -19.576 -14.292 -31.552 1.00 0.00 212 ASN A C 3
ATOM 3859 O O . ASN A 1 63 ? -18.884 -13.952 -30.592 1.00 0.00 212 ASN A O 3
ATOM 3870 N N . ARG A 1 64 ? -19.640 -13.592 -32.684 1.00 0.00 213 ARG A N 3
ATOM 3871 C CA . ARG A 1 64 ? -18.880 -12.360 -32.860 1.00 0.00 213 ARG A CA 3
ATOM 3872 C C . ARG A 1 64 ? -19.476 -11.232 -32.024 1.00 0.00 213 ARG A C 3
ATOM 3873 O O . ARG A 1 64 ? -18.772 -10.564 -31.268 1.00 0.00 213 ARG A O 3
ATOM 3894 N N . GLY A 1 65 ? -20.780 -11.032 -32.160 1.00 0.00 214 GLY A N 3
ATOM 3895 C CA . GLY A 1 65 ? -21.452 -9.992 -31.412 1.00 0.00 214 GLY A CA 3
ATOM 3896 C C . GLY A 1 65 ? -22.956 -10.140 -31.452 1.00 0.00 214 GLY A C 3
ATOM 3897 O O . GLY A 1 65 ? -23.684 -9.148 -31.492 1.00 0.00 214 GLY A O 3
ATOM 3901 N N . VAL A 1 66 ? -23.416 -11.384 -31.440 1.00 0.00 215 VAL A N 3
ATOM 3902 C CA . VAL A 1 66 ? -24.848 -11.668 -31.468 1.00 0.00 215 VAL A CA 3
ATOM 3903 C C . VAL A 1 66 ? -25.456 -11.296 -32.820 1.00 0.00 215 VAL A C 3
ATOM 3904 O O . VAL A 1 66 ? -26.564 -10.764 -32.884 1.00 0.00 215 VAL A O 3
ATOM 3917 N N . ILE A 1 67 ? -24.720 -11.584 -33.892 1.00 0.00 216 ILE A N 3
ATOM 3918 C CA . ILE A 1 67 ? -25.176 -11.288 -35.248 1.00 0.00 216 ILE A CA 3
ATOM 3919 C C . ILE A 1 67 ? -25.780 -9.888 -35.348 1.00 0.00 216 ILE A C 3
ATOM 3920 O O . ILE A 1 67 ? -27.000 -9.720 -35.356 1.00 0.00 216 ILE A O 3
ATOM 3936 N N . LYS A 1 68 ? -24.912 -8.884 -35.424 1.00 0.00 217 LYS A N 3
ATOM 3937 C CA . LYS A 1 68 ? -25.356 -7.496 -35.524 1.00 0.00 217 LYS A CA 3
ATOM 3938 C C . LYS A 1 68 ? -24.632 -6.772 -36.656 1.00 0.00 217 LYS A C 3
ATOM 3939 O O . LYS A 1 68 ? -24.536 -5.544 -36.656 1.00 0.00 217 LYS A O 3
ATOM 3958 N N . GLN A 1 69 ? -24.128 -7.536 -37.624 1.00 0.00 218 GLN A N 3
ATOM 3959 C CA . GLN A 1 69 ? -23.416 -6.956 -38.760 1.00 0.00 218 GLN A CA 3
ATOM 3960 C C . GLN A 1 69 ? -23.428 -7.908 -39.952 1.00 0.00 218 GLN A C 3
ATOM 3961 O O . GLN A 1 69 ? -22.756 -8.940 -39.944 1.00 0.00 218 GLN A O 3
ATOM 3975 N N . VAL A 1 70 ? -24.188 -7.548 -40.984 1.00 0.00 219 VAL A N 3
ATOM 3976 C CA . VAL A 1 70 ? -24.280 -8.368 -42.188 1.00 0.00 219 VAL A CA 3
ATOM 3977 C C . VAL A 1 70 ? -23.636 -7.664 -43.380 1.00 0.00 219 VAL A C 3
ATOM 3978 O O . VAL A 1 70 ? -23.152 -8.316 -44.304 1.00 0.00 219 VAL A O 3
ATOM 3991 N N . LYS A 1 71 ? -23.628 -6.336 -43.348 1.00 0.00 220 LYS A N 3
ATOM 3992 C CA . LYS A 1 71 ? -23.040 -5.548 -44.420 1.00 0.00 220 LYS A CA 3
ATOM 3993 C C . LYS A 1 71 ? -21.912 -4.668 -43.896 1.00 0.00 220 LYS A C 3
ATOM 3994 O O . LYS A 1 71 ? -21.736 -4.524 -42.688 1.00 0.00 220 LYS A O 3
ATOM 4013 N N . GLY A 1 72 ? -21.152 -4.088 -44.812 1.00 0.00 221 GLY A N 3
ATOM 4014 C CA . GLY A 1 72 ? -20.048 -3.232 -44.428 1.00 0.00 221 GLY A CA 3
ATOM 4015 C C . GLY A 1 72 ? -20.496 -1.824 -44.100 1.00 0.00 221 GLY A C 3
ATOM 4016 O O . GLY A 1 72 ? -21.668 -1.592 -43.804 1.00 0.00 221 GLY A O 3
ATOM 4020 N N . LYS A 1 73 ? -19.560 -0.884 -44.152 1.00 0.00 222 LYS A N 3
ATOM 4021 C CA . LYS A 1 73 ? -19.864 0.512 -43.860 1.00 0.00 222 LYS A CA 3
ATOM 4022 C C . LYS A 1 73 ? -19.428 1.416 -45.008 1.00 0.00 222 LYS A C 3
ATOM 4023 O O . LYS A 1 73 ? -19.012 0.936 -46.064 1.00 0.00 222 LYS A O 3
ATOM 4042 N N . GLY A 1 74 ? -19.524 2.724 -44.796 1.00 0.00 223 GLY A N 3
ATOM 4043 C CA . GLY A 1 74 ? -19.136 3.676 -45.824 1.00 0.00 223 GLY A CA 3
ATOM 4044 C C . GLY A 1 74 ? -19.792 3.388 -47.160 1.00 0.00 223 GLY A C 3
ATOM 4045 O O . GLY A 1 74 ? -21.016 3.464 -47.288 1.00 0.00 223 GLY A O 3
ATOM 4049 N N . ALA A 1 75 ? -18.980 3.060 -48.160 1.00 0.00 224 ALA A N 3
ATOM 4050 C CA . ALA A 1 75 ? -19.492 2.756 -49.496 1.00 0.00 224 ALA A CA 3
ATOM 4051 C C . ALA A 1 75 ? -20.572 1.684 -49.432 1.00 0.00 224 ALA A C 3
ATOM 4052 O O . ALA A 1 75 ? -21.460 1.624 -50.280 1.00 0.00 224 ALA A O 3
ATOM 4059 N N . SER A 1 76 ? -20.492 0.844 -48.408 1.00 0.00 225 SER A N 3
ATOM 4060 C CA . SER A 1 76 ? -21.456 -0.228 -48.204 1.00 0.00 225 SER A CA 3
ATOM 4061 C C . SER A 1 76 ? -22.692 0.304 -47.484 1.00 0.00 225 SER A C 3
ATOM 4062 O O . SER A 1 76 ? -22.964 1.504 -47.500 1.00 0.00 225 SER A O 3
ATOM 4070 N N . GLY A 1 77 ? -23.440 -0.596 -46.852 1.00 0.00 226 GLY A N 3
ATOM 4071 C CA . GLY A 1 77 ? -24.640 -0.196 -46.136 1.00 0.00 226 GLY A CA 3
ATOM 4072 C C . GLY A 1 77 ? -24.400 0.952 -45.164 1.00 0.00 226 GLY A C 3
ATOM 4073 O O . GLY A 1 77 ? -25.348 1.620 -44.748 1.00 0.00 226 GLY A O 3
ATOM 4077 N N . SER A 1 78 ? -23.132 1.176 -44.800 1.00 0.00 227 SER A N 3
ATOM 4078 C CA . SER A 1 78 ? -22.752 2.244 -43.872 1.00 0.00 227 SER A CA 3
ATOM 4079 C C . SER A 1 78 ? -22.748 1.740 -42.432 1.00 0.00 227 SER A C 3
ATOM 4080 O O . SER A 1 78 ? -21.836 2.044 -41.664 1.00 0.00 227 SER A O 3
ATOM 4088 N N . PHE A 1 79 ? -23.772 0.972 -42.076 1.00 0.00 228 PHE A N 3
ATOM 4089 C CA . PHE A 1 79 ? -23.888 0.424 -40.728 1.00 0.00 228 PHE A CA 3
ATOM 4090 C C . PHE A 1 79 ? -25.112 -0.476 -40.624 1.00 0.00 228 PHE A C 3
ATOM 4091 O O . PHE A 1 79 ? -26.100 -0.128 -39.976 1.00 0.00 228 PHE A O 3
ATOM 4108 N N . VAL A 1 80 ? -25.040 -1.640 -41.264 1.00 0.00 229 VAL A N 3
ATOM 4109 C CA . VAL A 1 80 ? -26.144 -2.592 -41.248 1.00 0.00 229 VAL A CA 3
ATOM 4110 C C . VAL A 1 80 ? -26.040 -3.540 -40.056 1.00 0.00 229 VAL A C 3
ATOM 4111 O O . VAL A 1 80 ? -24.964 -4.064 -39.760 1.00 0.00 229 VAL A O 3
ATOM 4124 N N . VAL A 1 81 ? -27.164 -3.756 -39.384 1.00 0.00 230 VAL A N 3
ATOM 4125 C CA . VAL A 1 81 ? -27.204 -4.640 -38.228 1.00 0.00 230 VAL A CA 3
ATOM 4126 C C . VAL A 1 81 ? -28.164 -5.804 -38.464 1.00 0.00 230 VAL A C 3
ATOM 4127 O O . VAL A 1 81 ? -29.096 -6.024 -37.688 1.00 0.00 230 VAL A O 3
ATOM 4140 N N . VAL A 1 82 ? -27.932 -6.544 -39.544 1.00 0.00 231 VAL A N 3
ATOM 4141 C CA . VAL A 1 82 ? -28.772 -7.684 -39.888 1.00 0.00 231 VAL A CA 3
ATOM 4142 C C . VAL A 1 82 ? -30.224 -7.256 -40.076 1.00 0.00 231 VAL A C 3
ATOM 4143 O O . VAL A 1 82 ? -30.528 -6.064 -40.120 1.00 0.00 231 VAL A O 3
ATOM 4156 N N . GLN A 1 83 ? -31.120 -8.236 -40.188 1.00 0.00 232 GLN A N 3
ATOM 4157 C CA . GLN A 1 83 ? -32.540 -7.960 -40.376 1.00 0.00 232 GLN A CA 3
ATOM 4158 C C . GLN A 1 83 ? -32.804 -7.404 -41.764 1.00 0.00 232 GLN A C 3
ATOM 4159 O O . GLN A 1 83 ? -33.420 -8.060 -42.608 1.00 0.00 232 GLN A O 3
ATOM 4173 N N . LYS A 1 84 ? -32.336 -6.192 -41.992 1.00 0.00 233 LYS A N 3
ATOM 4174 C CA . LYS A 1 84 ? -32.508 -5.520 -43.272 1.00 0.00 233 LYS A CA 3
ATOM 4175 C C . LYS A 1 84 ? -31.832 -4.148 -43.260 1.00 0.00 233 LYS A C 3
ATOM 4176 O O . LYS A 1 84 ? -30.616 -4.052 -43.400 1.00 0.00 233 LYS A O 3
ATOM 4195 N N . SER A 1 85 ? -32.616 -3.088 -43.092 1.00 0.00 234 SER A N 3
ATOM 4196 C CA . SER A 1 85 ? -32.072 -1.736 -43.060 1.00 0.00 234 SER A CA 3
ATOM 4197 C C . SER A 1 85 ? -32.416 -1.044 -41.748 1.00 0.00 234 SER A C 3
ATOM 4198 O O . SER A 1 85 ? -32.724 0.148 -41.720 1.00 0.00 234 SER A O 3
ATOM 4206 N N . ARG A 1 86 ? -32.368 -1.800 -40.656 1.00 0.00 235 ARG A N 3
ATOM 4207 C CA . ARG A 1 86 ? -32.672 -1.260 -39.340 1.00 0.00 235 ARG A CA 3
ATOM 4208 C C . ARG A 1 86 ? -31.540 -0.368 -38.836 1.00 0.00 235 ARG A C 3
ATOM 4209 O O . ARG A 1 86 ? -30.960 -0.620 -37.780 1.00 0.00 235 ARG A O 3
ATOM 4230 N N . LYS A 1 87 ? -31.236 0.680 -39.600 1.00 0.00 236 LYS A N 3
ATOM 4231 C CA . LYS A 1 87 ? -30.172 1.608 -39.228 1.00 0.00 236 LYS A CA 3
ATOM 4232 C C . LYS A 1 87 ? -30.064 2.744 -40.240 1.00 0.00 236 LYS A C 3
ATOM 4233 O O . LYS A 1 87 ? -29.928 2.504 -41.440 1.00 0.00 236 LYS A O 3
ATOM 4252 N N . THR A 1 88 ? -30.124 3.976 -39.748 1.00 0.00 237 THR A N 3
ATOM 4253 C CA . THR A 1 88 ? -30.032 5.148 -40.612 1.00 0.00 237 THR A CA 3
ATOM 4254 C C . THR A 1 88 ? -28.600 5.676 -40.656 1.00 0.00 237 THR A C 3
ATOM 4255 O O . THR A 1 88 ? -28.268 6.404 -41.616 1.00 0.00 237 THR A O 3
ATOM 4267 N N . GLY A 1 1 ? -8.180 -10.128 -66.952 1.00 0.00 150 GLY A N 4
ATOM 4268 C CA . GLY A 1 1 ? -8.200 -9.696 -68.376 1.00 0.00 150 GLY A CA 4
ATOM 4269 C C . GLY A 1 1 ? -8.932 -8.380 -68.572 1.00 0.00 150 GLY A C 4
ATOM 4270 O O . GLY A 1 1 ? -9.284 -7.712 -67.600 1.00 0.00 150 GLY A O 4
ATOM 4276 N N . PRO A 1 2 ? -9.184 -7.980 -69.832 1.00 0.00 151 PRO A N 4
ATOM 4277 C CA . PRO A 1 2 ? -9.884 -6.732 -70.140 1.00 0.00 151 PRO A CA 4
ATOM 4278 C C . PRO A 1 2 ? -11.360 -6.788 -69.764 1.00 0.00 151 PRO A C 4
ATOM 4279 O O . PRO A 1 2 ? -12.120 -7.588 -70.312 1.00 0.00 151 PRO A O 4
ATOM 4290 N N . GLY A 1 3 ? -11.760 -5.932 -68.828 1.00 0.00 152 GLY A N 4
ATOM 4291 C CA . GLY A 1 3 ? -13.144 -5.904 -68.396 1.00 0.00 152 GLY A CA 4
ATOM 4292 C C . GLY A 1 3 ? -13.320 -6.408 -66.976 1.00 0.00 152 GLY A C 4
ATOM 4293 O O . GLY A 1 3 ? -12.392 -6.348 -66.168 1.00 0.00 152 GLY A O 4
ATOM 4297 N N . MET A 1 4 ? -14.516 -6.904 -66.668 1.00 0.00 153 MET A N 4
ATOM 4298 C CA . MET A 1 4 ? -14.808 -7.420 -65.336 1.00 0.00 153 MET A CA 4
ATOM 4299 C C . MET A 1 4 ? -14.496 -8.908 -65.248 1.00 0.00 153 MET A C 4
ATOM 4300 O O . MET A 1 4 ? -14.780 -9.672 -66.172 1.00 0.00 153 MET A O 4
ATOM 4314 N N . ALA A 1 5 ? -13.904 -9.320 -64.132 1.00 0.00 154 ALA A N 4
ATOM 4315 C CA . ALA A 1 5 ? -13.552 -10.720 -63.920 1.00 0.00 154 ALA A CA 4
ATOM 4316 C C . ALA A 1 5 ? -13.312 -11.012 -62.444 1.00 0.00 154 ALA A C 4
ATOM 4317 O O . ALA A 1 5 ? -12.172 -11.008 -61.980 1.00 0.00 154 ALA A O 4
ATOM 4324 N N . SER A 1 6 ? -14.392 -11.264 -61.712 1.00 0.00 155 SER A N 4
ATOM 4325 C CA . SER A 1 6 ? -14.296 -11.556 -60.288 1.00 0.00 155 SER A CA 4
ATOM 4326 C C . SER A 1 6 ? -14.480 -13.052 -60.028 1.00 0.00 155 SER A C 4
ATOM 4327 O O . SER A 1 6 ? -14.672 -13.832 -60.960 1.00 0.00 155 SER A O 4
ATOM 4335 N N . SER A 1 7 ? -14.424 -13.440 -58.760 1.00 0.00 156 SER A N 4
ATOM 4336 C CA . SER A 1 7 ? -14.584 -14.836 -58.380 1.00 0.00 156 SER A CA 4
ATOM 4337 C C . SER A 1 7 ? -16.060 -15.204 -58.268 1.00 0.00 156 SER A C 4
ATOM 4338 O O . SER A 1 7 ? -16.880 -14.392 -57.832 1.00 0.00 156 SER A O 4
ATOM 4346 N N . PRO A 1 8 ? -16.428 -16.440 -58.656 1.00 0.00 157 PRO A N 4
ATOM 4347 C CA . PRO A 1 8 ? -17.816 -16.904 -58.592 1.00 0.00 157 PRO A CA 4
ATOM 4348 C C . PRO A 1 8 ? -18.424 -16.724 -57.208 1.00 0.00 157 PRO A C 4
ATOM 4349 O O . PRO A 1 8 ? -17.732 -16.840 -56.196 1.00 0.00 157 PRO A O 4
ATOM 4360 N N . ARG A 1 9 ? -19.724 -16.444 -57.172 1.00 0.00 158 ARG A N 4
ATOM 4361 C CA . ARG A 1 9 ? -20.428 -16.248 -55.908 1.00 0.00 158 ARG A CA 4
ATOM 4362 C C . ARG A 1 9 ? -21.424 -17.376 -55.664 1.00 0.00 158 ARG A C 4
ATOM 4363 O O . ARG A 1 9 ? -22.312 -17.616 -56.484 1.00 0.00 158 ARG A O 4
ATOM 4384 N N . PRO A 1 10 ? -21.300 -18.092 -54.528 1.00 0.00 159 PRO A N 4
ATOM 4385 C CA . PRO A 1 10 ? -22.204 -19.196 -54.192 1.00 0.00 159 PRO A CA 4
ATOM 4386 C C . PRO A 1 10 ? -23.612 -18.712 -53.868 1.00 0.00 159 PRO A C 4
ATOM 4387 O O . PRO A 1 10 ? -23.896 -17.516 -53.928 1.00 0.00 159 PRO A O 4
ATOM 4398 N N . LYS A 1 11 ? -24.492 -19.648 -53.528 1.00 0.00 160 LYS A N 4
ATOM 4399 C CA . LYS A 1 11 ? -25.876 -19.312 -53.200 1.00 0.00 160 LYS A CA 4
ATOM 4400 C C . LYS A 1 11 ? -26.276 -19.900 -51.848 1.00 0.00 160 LYS A C 4
ATOM 4401 O O . LYS A 1 11 ? -27.292 -19.516 -51.268 1.00 0.00 160 LYS A O 4
ATOM 4420 N N . MET A 1 12 ? -25.480 -20.840 -51.364 1.00 0.00 161 MET A N 4
ATOM 4421 C CA . MET A 1 12 ? -25.736 -21.496 -50.096 1.00 0.00 161 MET A CA 4
ATOM 4422 C C . MET A 1 12 ? -25.636 -20.508 -48.936 1.00 0.00 161 MET A C 4
ATOM 4423 O O . MET A 1 12 ? -26.356 -20.624 -47.948 1.00 0.00 161 MET A O 4
ATOM 4437 N N . ASP A 1 13 ? -24.736 -19.544 -49.068 1.00 0.00 162 ASP A N 4
ATOM 4438 C CA . ASP A 1 13 ? -24.536 -18.540 -48.036 1.00 0.00 162 ASP A CA 4
ATOM 4439 C C . ASP A 1 13 ? -25.744 -17.612 -47.932 1.00 0.00 162 ASP A C 4
ATOM 4440 O O . ASP A 1 13 ? -26.104 -17.168 -46.844 1.00 0.00 162 ASP A O 4
ATOM 4449 N N . ALA A 1 14 ? -26.368 -17.324 -49.072 1.00 0.00 163 ALA A N 4
ATOM 4450 C CA . ALA A 1 14 ? -27.532 -16.444 -49.100 1.00 0.00 163 ALA A CA 4
ATOM 4451 C C . ALA A 1 14 ? -28.780 -17.156 -48.600 1.00 0.00 163 ALA A C 4
ATOM 4452 O O . ALA A 1 14 ? -29.664 -16.532 -48.016 1.00 0.00 163 ALA A O 4
ATOM 4459 N N . ILE A 1 15 ? -28.840 -18.464 -48.812 1.00 0.00 164 ILE A N 4
ATOM 4460 C CA . ILE A 1 15 ? -29.980 -19.248 -48.356 1.00 0.00 164 ILE A CA 4
ATOM 4461 C C . ILE A 1 15 ? -30.136 -19.092 -46.848 1.00 0.00 164 ILE A C 4
ATOM 4462 O O . ILE A 1 15 ? -31.240 -18.932 -46.332 1.00 0.00 164 ILE A O 4
ATOM 4478 N N . LEU A 1 16 ? -29.004 -19.128 -46.152 1.00 0.00 165 LEU A N 4
ATOM 4479 C CA . LEU A 1 16 ? -28.988 -18.976 -44.708 1.00 0.00 165 LEU A CA 4
ATOM 4480 C C . LEU A 1 16 ? -29.044 -17.500 -44.324 1.00 0.00 165 LEU A C 4
ATOM 4481 O O . LEU A 1 16 ? -29.552 -17.148 -43.264 1.00 0.00 165 LEU A O 4
ATOM 4497 N N . THR A 1 17 ? -28.532 -16.632 -45.200 1.00 0.00 166 THR A N 4
ATOM 4498 C CA . THR A 1 17 ? -28.552 -15.200 -44.936 1.00 0.00 166 THR A CA 4
ATOM 4499 C C . THR A 1 17 ? -29.996 -14.724 -44.884 1.00 0.00 166 THR A C 4
ATOM 4500 O O . THR A 1 17 ? -30.348 -13.832 -44.112 1.00 0.00 166 THR A O 4
ATOM 4511 N N . GLU A 1 18 ? -30.824 -15.344 -45.712 1.00 0.00 167 GLU A N 4
ATOM 4512 C CA . GLU A 1 18 ? -32.236 -15.024 -45.776 1.00 0.00 167 GLU A CA 4
ATOM 4513 C C . GLU A 1 18 ? -32.932 -15.436 -44.484 1.00 0.00 167 GLU A C 4
ATOM 4514 O O . GLU A 1 18 ? -33.732 -14.688 -43.932 1.00 0.00 167 GLU A O 4
ATOM 4526 N N . ALA A 1 19 ? -32.608 -16.636 -44.008 1.00 0.00 168 ALA A N 4
ATOM 4527 C CA . ALA A 1 19 ? -33.196 -17.144 -42.784 1.00 0.00 168 ALA A CA 4
ATOM 4528 C C . ALA A 1 19 ? -32.872 -16.216 -41.620 1.00 0.00 168 ALA A C 4
ATOM 4529 O O . ALA A 1 19 ? -33.744 -15.848 -40.840 1.00 0.00 168 ALA A O 4
ATOM 4536 N N . ILE A 1 20 ? -31.608 -15.832 -41.516 1.00 0.00 169 ILE A N 4
ATOM 4537 C CA . ILE A 1 20 ? -31.176 -14.944 -40.456 1.00 0.00 169 ILE A CA 4
ATOM 4538 C C . ILE A 1 20 ? -31.696 -13.524 -40.676 1.00 0.00 169 ILE A C 4
ATOM 4539 O O . ILE A 1 20 ? -32.188 -12.892 -39.752 1.00 0.00 169 ILE A O 4
ATOM 4555 N N . LYS A 1 21 ? -31.576 -13.024 -41.896 1.00 0.00 170 LYS A N 4
ATOM 4556 C CA . LYS A 1 21 ? -32.032 -11.676 -42.200 1.00 0.00 170 LYS A CA 4
ATOM 4557 C C . LYS A 1 21 ? -33.556 -11.556 -42.180 1.00 0.00 170 LYS A C 4
ATOM 4558 O O . LYS A 1 21 ? -34.104 -10.668 -41.520 1.00 0.00 170 LYS A O 4
ATOM 4577 N N . ALA A 1 22 ? -34.240 -12.420 -42.920 1.00 0.00 171 ALA A N 4
ATOM 4578 C CA . ALA A 1 22 ? -35.696 -12.372 -42.992 1.00 0.00 171 ALA A CA 4
ATOM 4579 C C . ALA A 1 22 ? -36.404 -13.012 -41.792 1.00 0.00 171 ALA A C 4
ATOM 4580 O O . ALA A 1 22 ? -37.396 -12.480 -41.296 1.00 0.00 171 ALA A O 4
ATOM 4587 N N . CYS A 1 23 ? -35.916 -14.168 -41.352 1.00 0.00 172 CYS A N 4
ATOM 4588 C CA . CYS A 1 23 ? -36.552 -14.880 -40.248 1.00 0.00 172 CYS A CA 4
ATOM 4589 C C . CYS A 1 23 ? -36.204 -14.300 -38.880 1.00 0.00 172 CYS A C 4
ATOM 4590 O O . CYS A 1 23 ? -37.096 -13.924 -38.124 1.00 0.00 172 CYS A O 4
ATOM 4598 N N . PHE A 1 24 ? -34.912 -14.244 -38.552 1.00 0.00 173 PHE A N 4
ATOM 4599 C CA . PHE A 1 24 ? -34.464 -13.732 -37.252 1.00 0.00 173 PHE A CA 4
ATOM 4600 C C . PHE A 1 24 ? -35.296 -12.548 -36.768 1.00 0.00 173 PHE A C 4
ATOM 4601 O O . PHE A 1 24 ? -35.476 -12.352 -35.568 1.00 0.00 173 PHE A O 4
ATOM 4618 N N . GLN A 1 25 ? -35.788 -11.760 -37.708 1.00 0.00 174 GLN A N 4
ATOM 4619 C CA . GLN A 1 25 ? -36.592 -10.592 -37.368 1.00 0.00 174 GLN A CA 4
ATOM 4620 C C . GLN A 1 25 ? -38.076 -10.936 -37.320 1.00 0.00 174 GLN A C 4
ATOM 4621 O O . GLN A 1 25 ? -38.772 -10.596 -36.364 1.00 0.00 174 GLN A O 4
ATOM 4635 N N . LYS A 1 26 ? -38.552 -11.584 -38.364 1.00 0.00 175 LYS A N 4
ATOM 4636 C CA . LYS A 1 26 ? -39.960 -11.952 -38.448 1.00 0.00 175 LYS A CA 4
ATOM 4637 C C . LYS A 1 26 ? -40.324 -13.080 -37.488 1.00 0.00 175 LYS A C 4
ATOM 4638 O O . LYS A 1 26 ? -41.332 -13.000 -36.784 1.00 0.00 175 LYS A O 4
ATOM 4657 N N . SER A 1 27 ? -39.524 -14.144 -37.472 1.00 0.00 176 SER A N 4
ATOM 4658 C CA . SER A 1 27 ? -39.800 -15.288 -36.604 1.00 0.00 176 SER A CA 4
ATOM 4659 C C . SER A 1 27 ? -38.668 -15.584 -35.616 1.00 0.00 176 SER A C 4
ATOM 4660 O O . SER A 1 27 ? -38.880 -16.276 -34.620 1.00 0.00 176 SER A O 4
ATOM 4668 N N . GLY A 1 28 ? -37.468 -15.092 -35.900 1.00 0.00 177 GLY A N 4
ATOM 4669 C CA . GLY A 1 28 ? -36.340 -15.360 -35.028 1.00 0.00 177 GLY A CA 4
ATOM 4670 C C . GLY A 1 28 ? -35.508 -16.524 -35.532 1.00 0.00 177 GLY A C 4
ATOM 4671 O O . GLY A 1 28 ? -36.056 -17.484 -36.080 1.00 0.00 177 GLY A O 4
ATOM 4675 N N . ALA A 1 29 ? -34.192 -16.444 -35.376 1.00 0.00 178 ALA A N 4
ATOM 4676 C CA . ALA A 1 29 ? -33.308 -17.508 -35.852 1.00 0.00 178 ALA A CA 4
ATOM 4677 C C . ALA A 1 29 ? -32.336 -17.976 -34.772 1.00 0.00 178 ALA A C 4
ATOM 4678 O O . ALA A 1 29 ? -31.720 -17.168 -34.076 1.00 0.00 178 ALA A O 4
ATOM 4685 N N . SER A 1 30 ? -32.204 -19.292 -34.660 1.00 0.00 179 SER A N 4
ATOM 4686 C CA . SER A 1 30 ? -31.308 -19.904 -33.692 1.00 0.00 179 SER A CA 4
ATOM 4687 C C . SER A 1 30 ? -30.500 -21.016 -34.364 1.00 0.00 179 SER A C 4
ATOM 4688 O O . SER A 1 30 ? -30.716 -21.324 -35.536 1.00 0.00 179 SER A O 4
ATOM 4696 N N . VAL A 1 31 ? -29.572 -21.616 -33.624 1.00 0.00 180 VAL A N 4
ATOM 4697 C CA . VAL A 1 31 ? -28.752 -22.692 -34.172 1.00 0.00 180 VAL A CA 4
ATOM 4698 C C . VAL A 1 31 ? -29.624 -23.796 -34.772 1.00 0.00 180 VAL A C 4
ATOM 4699 O O . VAL A 1 31 ? -29.324 -24.328 -35.836 1.00 0.00 180 VAL A O 4
ATOM 4712 N N . VAL A 1 32 ? -30.708 -24.128 -34.076 1.00 0.00 181 VAL A N 4
ATOM 4713 C CA . VAL A 1 32 ? -31.624 -25.160 -34.536 1.00 0.00 181 VAL A CA 4
ATOM 4714 C C . VAL A 1 32 ? -32.344 -24.732 -35.808 1.00 0.00 181 VAL A C 4
ATOM 4715 O O . VAL A 1 32 ? -32.584 -25.540 -36.704 1.00 0.00 181 VAL A O 4
ATOM 4728 N N . ALA A 1 33 ? -32.692 -23.448 -35.884 1.00 0.00 182 ALA A N 4
ATOM 4729 C CA . ALA A 1 33 ? -33.384 -22.916 -37.052 1.00 0.00 182 ALA A CA 4
ATOM 4730 C C . ALA A 1 33 ? -32.612 -23.216 -38.328 1.00 0.00 182 ALA A C 4
ATOM 4731 O O . ALA A 1 33 ? -33.180 -23.684 -39.316 1.00 0.00 182 ALA A O 4
ATOM 4738 N N . ILE A 1 34 ? -31.312 -22.952 -38.304 1.00 0.00 183 ILE A N 4
ATOM 4739 C CA . ILE A 1 34 ? -30.468 -23.204 -39.464 1.00 0.00 183 ILE A CA 4
ATOM 4740 C C . ILE A 1 34 ? -30.312 -24.704 -39.700 1.00 0.00 183 ILE A C 4
ATOM 4741 O O . ILE A 1 34 ? -30.364 -25.168 -40.832 1.00 0.00 183 ILE A O 4
ATOM 4757 N N . ARG A 1 35 ? -30.124 -25.452 -38.616 1.00 0.00 184 ARG A N 4
ATOM 4758 C CA . ARG A 1 35 ? -29.960 -26.900 -38.708 1.00 0.00 184 ARG A CA 4
ATOM 4759 C C . ARG A 1 35 ? -31.212 -27.556 -39.268 1.00 0.00 184 ARG A C 4
ATOM 4760 O O . ARG A 1 35 ? -31.152 -28.292 -40.252 1.00 0.00 184 ARG A O 4
ATOM 4781 N N . LYS A 1 36 ? -32.348 -27.284 -38.644 1.00 0.00 185 LYS A N 4
ATOM 4782 C CA . LYS A 1 36 ? -33.612 -27.848 -39.096 1.00 0.00 185 LYS A CA 4
ATOM 4783 C C . LYS A 1 36 ? -33.884 -27.456 -40.540 1.00 0.00 185 LYS A C 4
ATOM 4784 O O . LYS A 1 36 ? -34.528 -28.192 -41.288 1.00 0.00 185 LYS A O 4
ATOM 4803 N N . TYR A 1 37 ? -33.384 -26.288 -40.932 1.00 0.00 186 TYR A N 4
ATOM 4804 C CA . TYR A 1 37 ? -33.568 -25.796 -42.284 1.00 0.00 186 TYR A CA 4
ATOM 4805 C C . TYR A 1 37 ? -32.796 -26.644 -43.280 1.00 0.00 186 TYR A C 4
ATOM 4806 O O . TYR A 1 37 ? -33.332 -27.036 -44.312 1.00 0.00 186 TYR A O 4
ATOM 4824 N N . ILE A 1 38 ? -31.540 -26.960 -42.972 1.00 0.00 187 ILE A N 4
ATOM 4825 C CA . ILE A 1 38 ? -30.760 -27.792 -43.868 1.00 0.00 187 ILE A CA 4
ATOM 4826 C C . ILE A 1 38 ? -31.400 -29.164 -43.960 1.00 0.00 187 ILE A C 4
ATOM 4827 O O . ILE A 1 38 ? -31.452 -29.764 -45.028 1.00 0.00 187 ILE A O 4
ATOM 4843 N N . ILE A 1 39 ? -31.884 -29.652 -42.824 1.00 0.00 188 ILE A N 4
ATOM 4844 C CA . ILE A 1 39 ? -32.524 -30.956 -42.752 1.00 0.00 188 ILE A CA 4
ATOM 4845 C C . ILE A 1 39 ? -33.808 -30.992 -43.568 1.00 0.00 188 ILE A C 4
ATOM 4846 O O . ILE A 1 39 ? -34.012 -31.876 -44.396 1.00 0.00 188 ILE A O 4
ATOM 4862 N N . HIS A 1 40 ? -34.684 -30.032 -43.304 1.00 0.00 189 HIS A N 4
ATOM 4863 C CA . HIS A 1 40 ? -35.964 -29.952 -43.992 1.00 0.00 189 HIS A CA 4
ATOM 4864 C C . HIS A 1 40 ? -35.840 -29.348 -45.384 1.00 0.00 189 HIS A C 4
ATOM 4865 O O . HIS A 1 40 ? -36.416 -29.860 -46.344 1.00 0.00 189 HIS A O 4
ATOM 4880 N N . LYS A 1 41 ? -35.128 -28.232 -45.488 1.00 0.00 190 LYS A N 4
ATOM 4881 C CA . LYS A 1 41 ? -34.988 -27.540 -46.768 1.00 0.00 190 LYS A CA 4
ATOM 4882 C C . LYS A 1 41 ? -34.024 -28.220 -47.748 1.00 0.00 190 LYS A C 4
ATOM 4883 O O . LYS A 1 41 ? -34.288 -28.228 -48.952 1.00 0.00 190 LYS A O 4
ATOM 4902 N N . TYR A 1 42 ? -32.896 -28.744 -47.272 1.00 0.00 191 TYR A N 4
ATOM 4903 C CA . TYR A 1 42 ? -31.924 -29.356 -48.188 1.00 0.00 191 TYR A CA 4
ATOM 4904 C C . TYR A 1 42 ? -31.500 -30.772 -47.784 1.00 0.00 191 TYR A C 4
ATOM 4905 O O . TYR A 1 42 ? -31.740 -31.212 -46.664 1.00 0.00 191 TYR A O 4
ATOM 4923 N N . PRO A 1 43 ? -30.848 -31.496 -48.716 1.00 0.00 192 PRO A N 4
ATOM 4924 C CA . PRO A 1 43 ? -30.356 -32.856 -48.484 1.00 0.00 192 PRO A CA 4
ATOM 4925 C C . PRO A 1 43 ? -28.964 -32.852 -47.852 1.00 0.00 192 PRO A C 4
ATOM 4926 O O . PRO A 1 43 ? -28.604 -33.748 -47.092 1.00 0.00 192 PRO A O 4
ATOM 4937 N N . SER A 1 44 ? -28.196 -31.808 -48.172 1.00 0.00 193 SER A N 4
ATOM 4938 C CA . SER A 1 44 ? -26.840 -31.616 -47.656 1.00 0.00 193 SER A CA 4
ATOM 4939 C C . SER A 1 44 ? -26.784 -31.748 -46.136 1.00 0.00 193 SER A C 4
ATOM 4940 O O . SER A 1 44 ? -25.708 -31.884 -45.556 1.00 0.00 193 SER A O 4
ATOM 4948 N N . LEU A 1 45 ? -27.948 -31.668 -45.496 1.00 0.00 194 LEU A N 4
ATOM 4949 C CA . LEU A 1 45 ? -28.044 -31.736 -44.044 1.00 0.00 194 LEU A CA 4
ATOM 4950 C C . LEU A 1 45 ? -27.220 -32.876 -43.472 1.00 0.00 194 LEU A C 4
ATOM 4951 O O . LEU A 1 45 ? -26.816 -32.824 -42.312 1.00 0.00 194 LEU A O 4
ATOM 4967 N N . GLU A 1 46 ? -26.968 -33.904 -44.264 1.00 0.00 195 GLU A N 4
ATOM 4968 C CA . GLU A 1 46 ? -26.176 -35.032 -43.784 1.00 0.00 195 GLU A CA 4
ATOM 4969 C C . GLU A 1 46 ? -24.852 -34.540 -43.220 1.00 0.00 195 GLU A C 4
ATOM 4970 O O . GLU A 1 46 ? -24.544 -34.732 -42.044 1.00 0.00 195 GLU A O 4
ATOM 4982 N N . LEU A 1 47 ? -24.088 -33.876 -44.068 1.00 0.00 196 LEU A N 4
ATOM 4983 C CA . LEU A 1 47 ? -22.804 -33.304 -43.684 1.00 0.00 196 LEU A CA 4
ATOM 4984 C C . LEU A 1 47 ? -22.992 -32.044 -42.840 1.00 0.00 196 LEU A C 4
ATOM 4985 O O . LEU A 1 47 ? -22.352 -31.868 -41.800 1.00 0.00 196 LEU A O 4
ATOM 5001 N N . GLU A 1 48 ? -23.856 -31.156 -43.324 1.00 0.00 197 GLU A N 4
ATOM 5002 C CA . GLU A 1 48 ? -24.140 -29.884 -42.668 1.00 0.00 197 GLU A CA 4
ATOM 5003 C C . GLU A 1 48 ? -24.692 -30.048 -41.256 1.00 0.00 197 GLU A C 4
ATOM 5004 O O . GLU A 1 48 ? -24.520 -29.168 -40.412 1.00 0.00 197 GLU A O 4
ATOM 5016 N N . ARG A 1 49 ? -25.380 -31.156 -41.000 1.00 0.00 198 ARG A N 4
ATOM 5017 C CA . ARG A 1 49 ? -25.976 -31.380 -39.684 1.00 0.00 198 ARG A CA 4
ATOM 5018 C C . ARG A 1 49 ? -24.968 -31.284 -38.568 1.00 0.00 198 ARG A C 4
ATOM 5019 O O . ARG A 1 49 ? -25.336 -31.044 -37.416 1.00 0.00 198 ARG A O 4
ATOM 5040 N N . ARG A 1 50 ? -23.696 -31.416 -38.888 1.00 0.00 199 ARG A N 4
ATOM 5041 C CA . ARG A 1 50 ? -22.684 -31.284 -37.872 1.00 0.00 199 ARG A CA 4
ATOM 5042 C C . ARG A 1 50 ? -22.460 -29.808 -37.580 1.00 0.00 199 ARG A C 4
ATOM 5043 O O . ARG A 1 50 ? -21.396 -29.412 -37.096 1.00 0.00 199 ARG A O 4
ATOM 5064 N N . GLY A 1 51 ? -23.472 -28.992 -37.896 1.00 0.00 200 GLY A N 4
ATOM 5065 C CA . GLY A 1 51 ? -23.376 -27.560 -37.688 1.00 0.00 200 GLY A CA 4
ATOM 5066 C C . GLY A 1 51 ? -22.028 -27.052 -38.124 1.00 0.00 200 GLY A C 4
ATOM 5067 O O . GLY A 1 51 ? -21.456 -26.144 -37.524 1.00 0.00 200 GLY A O 4
ATOM 5071 N N . TYR A 1 52 ? -21.504 -27.676 -39.164 1.00 0.00 201 TYR A N 4
ATOM 5072 C CA . TYR A 1 52 ? -20.192 -27.316 -39.672 1.00 0.00 201 TYR A CA 4
ATOM 5073 C C . TYR A 1 52 ? -20.236 -26.056 -40.516 1.00 0.00 201 TYR A C 4
ATOM 5074 O O . TYR A 1 52 ? -19.564 -25.072 -40.212 1.00 0.00 201 TYR A O 4
ATOM 5092 N N . LEU A 1 53 ? -21.012 -26.096 -41.576 1.00 0.00 202 LEU A N 4
ATOM 5093 C CA . LEU A 1 53 ? -21.120 -24.948 -42.468 1.00 0.00 202 LEU A CA 4
ATOM 5094 C C . LEU A 1 53 ? -22.112 -23.912 -41.952 1.00 0.00 202 LEU A C 4
ATOM 5095 O O . LEU A 1 53 ? -21.828 -22.712 -41.948 1.00 0.00 202 LEU A O 4
ATOM 5111 N N . LEU A 1 54 ? -23.292 -24.376 -41.560 1.00 0.00 203 LEU A N 4
ATOM 5112 C CA . LEU A 1 54 ? -24.352 -23.480 -41.096 1.00 0.00 203 LEU A CA 4
ATOM 5113 C C . LEU A 1 54 ? -24.156 -22.964 -39.672 1.00 0.00 203 LEU A C 4
ATOM 5114 O O . LEU A 1 54 ? -24.260 -21.760 -39.436 1.00 0.00 203 LEU A O 4
ATOM 5130 N N . LYS A 1 55 ? -23.896 -23.852 -38.716 1.00 0.00 204 LYS A N 4
ATOM 5131 C CA . LYS A 1 55 ? -23.716 -23.420 -37.340 1.00 0.00 204 LYS A CA 4
ATOM 5132 C C . LYS A 1 55 ? -22.476 -22.568 -37.220 1.00 0.00 204 LYS A C 4
ATOM 5133 O O . LYS A 1 55 ? -22.472 -21.556 -36.528 1.00 0.00 204 LYS A O 4
ATOM 5152 N N . GLN A 1 56 ? -21.424 -22.964 -37.920 1.00 0.00 205 GLN A N 4
ATOM 5153 C CA . GLN A 1 56 ? -20.196 -22.200 -37.892 1.00 0.00 205 GLN A CA 4
ATOM 5154 C C . GLN A 1 56 ? -20.452 -20.808 -38.432 1.00 0.00 205 GLN A C 4
ATOM 5155 O O . GLN A 1 56 ? -20.008 -19.824 -37.860 1.00 0.00 205 GLN A O 4
ATOM 5169 N N . ALA A 1 57 ? -21.188 -20.736 -39.524 1.00 0.00 206 ALA A N 4
ATOM 5170 C CA . ALA A 1 57 ? -21.508 -19.456 -40.124 1.00 0.00 206 ALA A CA 4
ATOM 5171 C C . ALA A 1 57 ? -22.516 -18.684 -39.288 1.00 0.00 206 ALA A C 4
ATOM 5172 O O . ALA A 1 57 ? -22.304 -17.512 -38.972 1.00 0.00 206 ALA A O 4
ATOM 5179 N N . LEU A 1 58 ? -23.608 -19.340 -38.920 1.00 0.00 207 LEU A N 4
ATOM 5180 C CA . LEU A 1 58 ? -24.632 -18.696 -38.112 1.00 0.00 207 LEU A CA 4
ATOM 5181 C C . LEU A 1 58 ? -24.060 -18.320 -36.756 1.00 0.00 207 LEU A C 4
ATOM 5182 O O . LEU A 1 58 ? -24.164 -17.172 -36.320 1.00 0.00 207 LEU A O 4
ATOM 5198 N N . LYS A 1 59 ? -23.460 -19.296 -36.088 1.00 0.00 208 LYS A N 4
ATOM 5199 C CA . LYS A 1 59 ? -22.876 -19.068 -34.772 1.00 0.00 208 LYS A CA 4
ATOM 5200 C C . LYS A 1 59 ? -21.640 -18.164 -34.820 1.00 0.00 208 LYS A C 4
ATOM 5201 O O . LYS A 1 59 ? -21.416 -17.396 -33.888 1.00 0.00 208 LYS A O 4
ATOM 5220 N N . ARG A 1 60 ? -20.832 -18.232 -35.888 1.00 0.00 209 ARG A N 4
ATOM 5221 C CA . ARG A 1 60 ? -19.644 -17.376 -35.956 1.00 0.00 209 ARG A CA 4
ATOM 5222 C C . ARG A 1 60 ? -20.044 -15.920 -36.068 1.00 0.00 209 ARG A C 4
ATOM 5223 O O . ARG A 1 60 ? -19.548 -15.068 -35.332 1.00 0.00 209 ARG A O 4
ATOM 5244 N N . GLU A 1 61 ? -20.952 -15.644 -36.984 1.00 0.00 210 GLU A N 4
ATOM 5245 C CA . GLU A 1 61 ? -21.436 -14.288 -37.184 1.00 0.00 210 GLU A CA 4
ATOM 5246 C C . GLU A 1 61 ? -22.108 -13.788 -35.912 1.00 0.00 210 GLU A C 4
ATOM 5247 O O . GLU A 1 61 ? -21.796 -12.712 -35.408 1.00 0.00 210 GLU A O 4
ATOM 5259 N N . LEU A 1 62 ? -23.024 -14.600 -35.392 1.00 0.00 211 LEU A N 4
ATOM 5260 C CA . LEU A 1 62 ? -23.732 -14.260 -34.168 1.00 0.00 211 LEU A CA 4
ATOM 5261 C C . LEU A 1 62 ? -22.744 -14.120 -33.020 1.00 0.00 211 LEU A C 4
ATOM 5262 O O . LEU A 1 62 ? -22.840 -13.196 -32.216 1.00 0.00 211 LEU A O 4
ATOM 5278 N N . ASN A 1 63 ? -21.776 -15.032 -32.960 1.00 0.00 212 ASN A N 4
ATOM 5279 C CA . ASN A 1 63 ? -20.760 -14.980 -31.920 1.00 0.00 212 ASN A CA 4
ATOM 5280 C C . ASN A 1 63 ? -19.872 -13.752 -32.116 1.00 0.00 212 ASN A C 4
ATOM 5281 O O . ASN A 1 63 ? -19.148 -13.344 -31.208 1.00 0.00 212 ASN A O 4
ATOM 5292 N N . ARG A 1 64 ? -19.940 -13.164 -33.312 1.00 0.00 213 ARG A N 4
ATOM 5293 C CA . ARG A 1 64 ? -19.148 -11.984 -33.628 1.00 0.00 213 ARG A CA 4
ATOM 5294 C C . ARG A 1 64 ? -19.908 -10.704 -33.288 1.00 0.00 213 ARG A C 4
ATOM 5295 O O . ARG A 1 64 ? -19.460 -9.912 -32.464 1.00 0.00 213 ARG A O 4
ATOM 5316 N N . GLY A 1 65 ? -21.060 -10.512 -33.924 1.00 0.00 214 GLY A N 4
ATOM 5317 C CA . GLY A 1 65 ? -21.848 -9.328 -33.660 1.00 0.00 214 GLY A CA 4
ATOM 5318 C C . GLY A 1 65 ? -23.304 -9.480 -34.036 1.00 0.00 214 GLY A C 4
ATOM 5319 O O . GLY A 1 65 ? -23.956 -8.512 -34.424 1.00 0.00 214 GLY A O 4
ATOM 5323 N N . VAL A 1 66 ? -23.820 -10.696 -33.904 1.00 0.00 215 VAL A N 4
ATOM 5324 C CA . VAL A 1 66 ? -25.220 -10.968 -34.216 1.00 0.00 215 VAL A CA 4
ATOM 5325 C C . VAL A 1 66 ? -25.476 -10.924 -35.720 1.00 0.00 215 VAL A C 4
ATOM 5326 O O . VAL A 1 66 ? -26.156 -10.032 -36.220 1.00 0.00 215 VAL A O 4
ATOM 5339 N N . ILE A 1 67 ? -24.920 -11.900 -36.428 1.00 0.00 216 ILE A N 4
ATOM 5340 C CA . ILE A 1 67 ? -25.080 -11.992 -37.880 1.00 0.00 216 ILE A CA 4
ATOM 5341 C C . ILE A 1 67 ? -24.188 -10.980 -38.592 1.00 0.00 216 ILE A C 4
ATOM 5342 O O . ILE A 1 67 ? -24.464 -10.580 -39.724 1.00 0.00 216 ILE A O 4
ATOM 5358 N N . LYS A 1 68 ? -23.116 -10.568 -37.920 1.00 0.00 217 LYS A N 4
ATOM 5359 C CA . LYS A 1 68 ? -22.176 -9.600 -38.484 1.00 0.00 217 LYS A CA 4
ATOM 5360 C C . LYS A 1 68 ? -22.884 -8.308 -38.888 1.00 0.00 217 LYS A C 4
ATOM 536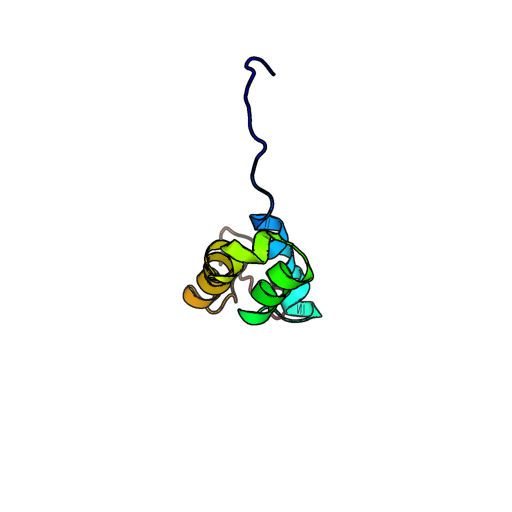1 O O . LYS A 1 68 ? -22.344 -7.512 -39.656 1.00 0.00 217 LYS A O 4
ATOM 5380 N N . GLN A 1 69 ? -24.088 -8.096 -38.356 1.00 0.00 218 GLN A N 4
ATOM 5381 C CA . GLN A 1 69 ? -24.860 -6.896 -38.664 1.00 0.00 218 GLN A CA 4
ATOM 5382 C C . GLN A 1 69 ? -24.876 -6.612 -40.164 1.00 0.00 218 GLN A C 4
ATOM 5383 O O . GLN A 1 69 ? -24.072 -5.824 -40.664 1.00 0.00 218 GLN A O 4
ATOM 5397 N N . VAL A 1 70 ? -25.788 -7.260 -40.880 1.00 0.00 219 VAL A N 4
ATOM 5398 C CA . VAL A 1 70 ? -25.896 -7.072 -42.324 1.00 0.00 219 VAL A CA 4
ATOM 5399 C C . VAL A 1 70 ? -26.188 -5.612 -42.668 1.00 0.00 219 VAL A C 4
ATOM 5400 O O . VAL A 1 70 ? -27.112 -5.008 -42.124 1.00 0.00 219 VAL A O 4
ATOM 5413 N N . LYS A 1 71 ? -25.388 -5.052 -43.568 1.00 0.00 220 LYS A N 4
ATOM 5414 C CA . LYS A 1 71 ? -25.560 -3.664 -43.980 1.00 0.00 220 LYS A CA 4
ATOM 5415 C C . LYS A 1 71 ? -25.356 -2.716 -42.804 1.00 0.00 220 LYS A C 4
ATOM 5416 O O . LYS A 1 71 ? -25.636 -3.072 -41.656 1.00 0.00 220 LYS A O 4
ATOM 5435 N N . GLY A 1 72 ? -24.876 -1.512 -43.092 1.00 0.00 221 GLY A N 4
ATOM 5436 C CA . GLY A 1 72 ? -24.648 -0.536 -42.040 1.00 0.00 221 GLY A CA 4
ATOM 5437 C C . GLY A 1 72 ? -23.176 -0.272 -41.796 1.00 0.00 221 GLY A C 4
ATOM 5438 O O . GLY A 1 72 ? -22.448 -1.156 -41.340 1.00 0.00 221 GLY A O 4
ATOM 5442 N N . LYS A 1 73 ? -22.740 0.944 -42.100 1.00 0.00 222 LYS A N 4
ATOM 5443 C CA . LYS A 1 73 ? -21.344 1.328 -41.912 1.00 0.00 222 LYS A CA 4
ATOM 5444 C C . LYS A 1 73 ? -21.132 2.792 -42.272 1.00 0.00 222 LYS A C 4
ATOM 5445 O O . LYS A 1 73 ? -20.516 3.112 -43.292 1.00 0.00 222 LYS A O 4
ATOM 5464 N N . GLY A 1 74 ? -21.652 3.684 -41.432 1.00 0.00 223 GLY A N 4
ATOM 5465 C CA . GLY A 1 74 ? -21.516 5.108 -41.684 1.00 0.00 223 GLY A CA 4
ATOM 5466 C C . GLY A 1 74 ? -22.384 5.572 -42.836 1.00 0.00 223 GLY A C 4
ATOM 5467 O O . GLY A 1 74 ? -23.592 5.740 -42.684 1.00 0.00 223 GLY A O 4
ATOM 5471 N N . ALA A 1 75 ? -21.764 5.780 -43.992 1.00 0.00 224 ALA A N 4
ATOM 5472 C CA . ALA A 1 75 ? -22.488 6.224 -45.176 1.00 0.00 224 ALA A CA 4
ATOM 5473 C C . ALA A 1 75 ? -23.656 5.292 -45.480 1.00 0.00 224 ALA A C 4
ATOM 5474 O O . ALA A 1 75 ? -24.644 5.692 -46.100 1.00 0.00 224 ALA A O 4
ATOM 5481 N N . SER A 1 76 ? -23.536 4.048 -45.036 1.00 0.00 225 SER A N 4
ATOM 5482 C CA . SER A 1 76 ? -24.576 3.048 -45.244 1.00 0.00 225 SER A CA 4
ATOM 5483 C C . SER A 1 76 ? -25.684 3.208 -44.212 1.00 0.00 225 SER A C 4
ATOM 5484 O O . SER A 1 76 ? -25.836 4.268 -43.608 1.00 0.00 225 SER A O 4
ATOM 5492 N N . GLY A 1 77 ? -26.460 2.148 -44.012 1.00 0.00 226 GLY A N 4
ATOM 5493 C CA . GLY A 1 77 ? -27.548 2.188 -43.048 1.00 0.00 226 GLY A CA 4
ATOM 5494 C C . GLY A 1 77 ? -27.120 2.716 -41.692 1.00 0.00 226 GLY A C 4
ATOM 5495 O O . GLY A 1 77 ? -27.956 3.148 -40.900 1.00 0.00 226 GLY A O 4
ATOM 5499 N N . SER A 1 78 ? -25.816 2.680 -41.416 1.00 0.00 227 SER A N 4
ATOM 5500 C CA . SER A 1 78 ? -25.276 3.156 -40.144 1.00 0.00 227 SER A CA 4
ATOM 5501 C C . SER A 1 78 ? -25.528 2.140 -39.036 1.00 0.00 227 SER A C 4
ATOM 5502 O O . SER A 1 78 ? -26.344 2.364 -38.144 1.00 0.00 227 SER A O 4
ATOM 5510 N N . PHE A 1 79 ? -24.816 1.020 -39.100 1.00 0.00 228 PHE A N 4
ATOM 5511 C CA . PHE A 1 79 ? -24.956 -0.036 -38.108 1.00 0.00 2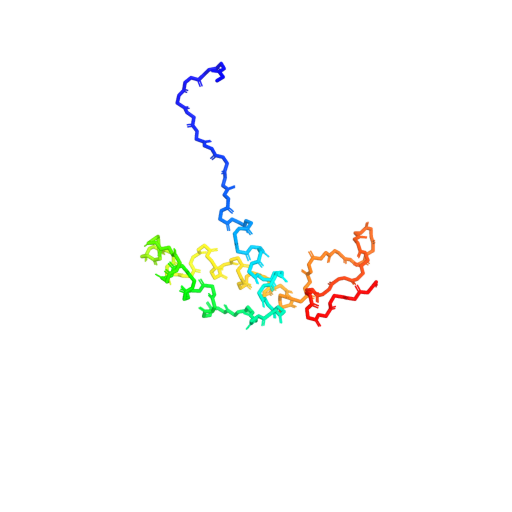28 PHE A CA 4
ATOM 5512 C C . PHE A 1 79 ? -26.380 -0.584 -38.096 1.00 0.00 228 PHE A C 4
ATOM 5513 O O . PHE A 1 79 ? -27.276 -0.008 -37.484 1.00 0.00 228 PHE A O 4
ATOM 5530 N N . VAL A 1 80 ? -26.580 -1.708 -38.780 1.00 0.00 229 VAL A N 4
ATOM 5531 C CA . VAL A 1 80 ? -27.892 -2.336 -38.852 1.00 0.00 229 VAL A CA 4
ATOM 5532 C C . VAL A 1 80 ? -27.880 -3.688 -38.148 1.00 0.00 229 VAL A C 4
ATOM 5533 O O . VAL A 1 80 ? -27.104 -4.576 -38.500 1.00 0.00 229 VAL A O 4
ATOM 5546 N N . VAL A 1 81 ? -28.744 -3.836 -37.148 1.00 0.00 230 VAL A N 4
ATOM 5547 C CA . VAL A 1 81 ? -28.828 -5.080 -36.392 1.00 0.00 230 VAL A CA 4
ATOM 5548 C C . VAL A 1 81 ? -29.600 -6.148 -37.164 1.00 0.00 230 VAL A C 4
ATOM 5549 O O . VAL A 1 81 ? -30.616 -6.656 -36.692 1.00 0.00 230 VAL A O 4
ATOM 5562 N N . VAL A 1 82 ? -29.100 -6.492 -38.348 1.00 0.00 231 VAL A N 4
ATOM 5563 C CA . VAL A 1 82 ? -29.740 -7.508 -39.180 1.00 0.00 231 VAL A CA 4
ATOM 5564 C C . VAL A 1 82 ? -31.200 -7.152 -39.456 1.00 0.00 231 VAL A C 4
ATOM 5565 O O . VAL A 1 82 ? -31.612 -6.008 -39.268 1.00 0.00 231 VAL A O 4
ATOM 5578 N N . GLN A 1 83 ? -31.976 -8.140 -39.904 1.00 0.00 232 GLN A N 4
ATOM 5579 C CA . GLN A 1 83 ? -33.392 -7.932 -40.204 1.00 0.00 232 GLN A CA 4
ATOM 5580 C C . GLN A 1 83 ? -33.576 -7.212 -41.528 1.00 0.00 232 GLN A C 4
ATOM 5581 O O . GLN A 1 83 ? -34.068 -7.788 -42.500 1.00 0.00 232 GLN A O 4
ATOM 5595 N N . LYS A 1 84 ? -33.176 -5.956 -41.560 1.00 0.00 233 LYS A N 4
ATOM 5596 C CA . LYS A 1 84 ? -33.288 -5.140 -42.764 1.00 0.00 233 LYS A CA 4
ATOM 5597 C C . LYS A 1 84 ? -32.600 -3.796 -42.572 1.00 0.00 233 LYS A C 4
ATOM 5598 O O . LYS A 1 84 ? -31.480 -3.584 -43.044 1.00 0.00 233 LYS A O 4
ATOM 5617 N N . SER A 1 85 ? -33.276 -2.896 -41.884 1.00 0.00 234 SER A N 4
ATOM 5618 C CA . SER A 1 85 ? -32.744 -1.564 -41.624 1.00 0.00 234 SER A CA 4
ATOM 5619 C C . SER A 1 85 ? -33.088 -1.112 -40.208 1.00 0.00 234 SER A C 4
ATOM 5620 O O . SER A 1 85 ? -33.388 0.060 -39.976 1.00 0.00 234 SER A O 4
ATOM 5628 N N . ARG A 1 86 ? -33.044 -2.048 -39.268 1.00 0.00 235 ARG A N 4
ATOM 5629 C CA . ARG A 1 86 ? -33.356 -1.748 -37.880 1.00 0.00 235 ARG A CA 4
ATOM 5630 C C . ARG A 1 86 ? -32.112 -1.260 -37.132 1.00 0.00 235 ARG A C 4
ATOM 5631 O O . ARG A 1 86 ? -31.760 -1.788 -36.080 1.00 0.00 235 ARG A O 4
ATOM 5652 N N . LYS A 1 87 ? -31.452 -0.252 -37.692 1.00 0.00 236 LYS A N 4
ATOM 5653 C CA . LYS A 1 87 ? -30.260 0.308 -37.084 1.00 0.00 236 LYS A CA 4
ATOM 5654 C C . LYS A 1 87 ? -30.576 0.932 -35.728 1.00 0.00 236 LYS A C 4
ATOM 5655 O O . LYS A 1 87 ? -31.732 1.000 -35.320 1.00 0.00 236 LYS A O 4
ATOM 5674 N N . THR A 1 88 ? -29.536 1.388 -35.036 1.00 0.00 237 THR A N 4
ATOM 5675 C CA . THR A 1 88 ? -29.704 2.008 -33.724 1.00 0.00 237 THR A CA 4
ATOM 5676 C C . THR A 1 88 ? -29.128 3.420 -33.712 1.00 0.00 237 THR A C 4
ATOM 5677 O O . THR A 1 88 ? -29.044 4.012 -32.616 1.00 0.00 237 THR A O 4
ATOM 5689 N N . GLY A 1 1 ? -14.852 0.748 -72.708 1.00 0.00 150 GLY A N 5
ATOM 5690 C CA . GLY A 1 1 ? -15.388 -0.040 -73.852 1.00 0.00 150 GLY A CA 5
ATOM 5691 C C . GLY A 1 1 ? -16.208 -1.236 -73.400 1.00 0.00 150 GLY A C 5
ATOM 5692 O O . GLY A 1 1 ? -16.820 -1.200 -72.332 1.00 0.00 150 GLY A O 5
ATOM 5698 N N . PRO A 1 2 ? -16.240 -2.316 -74.200 1.00 0.00 151 PRO A N 5
ATOM 5699 C CA . PRO A 1 2 ? -16.996 -3.524 -73.860 1.00 0.00 151 PRO A CA 5
ATOM 5700 C C . PRO A 1 2 ? -16.384 -4.284 -72.688 1.00 0.00 151 PRO A C 5
ATOM 5701 O O . PRO A 1 2 ? -15.380 -4.976 -72.840 1.00 0.00 151 PRO A O 5
ATOM 5712 N N . GLY A 1 3 ? -17.000 -4.144 -71.516 1.00 0.00 152 GLY A N 5
ATOM 5713 C CA . GLY A 1 3 ? -16.500 -4.820 -70.332 1.00 0.00 152 GLY A CA 5
ATOM 5714 C C . GLY A 1 3 ? -17.408 -5.948 -69.884 1.00 0.00 152 GLY A C 5
ATOM 5715 O O . GLY A 1 3 ? -17.512 -6.976 -70.556 1.00 0.00 152 GLY A O 5
ATOM 5719 N N . MET A 1 4 ? -18.064 -5.760 -68.744 1.00 0.00 153 MET A N 5
ATOM 5720 C CA . MET A 1 4 ? -18.968 -6.768 -68.204 1.00 0.00 153 MET A CA 5
ATOM 5721 C C . MET A 1 4 ? -18.224 -8.072 -67.928 1.00 0.00 153 MET A C 5
ATOM 5722 O O . MET A 1 4 ? -18.108 -8.928 -68.804 1.00 0.00 153 MET A O 5
ATOM 5736 N N . ALA A 1 5 ? -17.724 -8.212 -66.704 1.00 0.00 154 ALA A N 5
ATOM 5737 C CA . ALA A 1 5 ? -16.992 -9.408 -66.312 1.00 0.00 154 ALA A CA 5
ATOM 5738 C C . ALA A 1 5 ? -17.380 -9.852 -64.908 1.00 0.00 154 ALA A C 5
ATOM 5739 O O . ALA A 1 5 ? -16.696 -9.532 -63.932 1.00 0.00 154 ALA A O 5
ATOM 5746 N N . SER A 1 6 ? -18.476 -10.592 -64.804 1.00 0.00 155 SER A N 5
ATOM 5747 C CA . SER A 1 6 ? -18.952 -11.080 -63.516 1.00 0.00 155 SER A CA 5
ATOM 5748 C C . SER A 1 6 ? -18.600 -12.552 -63.328 1.00 0.00 155 SER A C 5
ATOM 5749 O O . SER A 1 6 ? -18.252 -13.248 -64.284 1.00 0.00 155 SER A O 5
ATOM 5757 N N . SER A 1 7 ? -18.688 -13.020 -62.088 1.00 0.00 156 SER A N 5
ATOM 5758 C CA . SER A 1 7 ? -18.376 -14.412 -61.772 1.00 0.00 156 SER A CA 5
ATOM 5759 C C . SER A 1 7 ? -19.580 -15.108 -61.144 1.00 0.00 156 SER A C 5
ATOM 5760 O O . SER A 1 7 ? -20.496 -14.456 -60.644 1.00 0.00 156 SER A O 5
ATOM 5768 N N . PRO A 1 8 ? -19.596 -16.456 -61.164 1.00 0.00 157 PRO A N 5
ATOM 5769 C CA . PRO A 1 8 ? -20.696 -17.240 -60.596 1.00 0.00 157 PRO A CA 5
ATOM 5770 C C . PRO A 1 8 ? -21.012 -16.832 -59.160 1.00 0.00 157 PRO A C 5
ATOM 5771 O O . PRO A 1 8 ? -20.108 -16.612 -58.352 1.00 0.00 157 PRO A O 5
ATOM 5782 N N . ARG A 1 9 ? -22.300 -16.732 -58.848 1.00 0.00 158 ARG A N 5
ATOM 5783 C CA . ARG A 1 9 ? -22.736 -16.352 -57.508 1.00 0.00 158 ARG A CA 5
ATOM 5784 C C . ARG A 1 9 ? -23.540 -17.476 -56.856 1.00 0.00 158 ARG A C 5
ATOM 5785 O O . ARG A 1 9 ? -24.676 -17.744 -57.252 1.00 0.00 158 ARG A O 5
ATOM 5806 N N . PRO A 1 10 ? -22.968 -18.152 -55.844 1.00 0.00 159 PRO A N 5
ATOM 5807 C CA . PRO A 1 10 ? -23.648 -19.248 -55.144 1.00 0.00 159 PRO A CA 5
ATOM 5808 C C . PRO A 1 10 ? -24.976 -18.808 -54.544 1.00 0.00 159 PRO A C 5
ATOM 5809 O O . PRO A 1 10 ? -25.308 -17.620 -54.552 1.00 0.00 159 PRO A O 5
ATOM 5820 N N . LYS A 1 11 ? -25.736 -19.764 -54.028 1.00 0.00 160 LYS A N 5
ATOM 5821 C CA . LYS A 1 11 ? -27.032 -19.468 -53.420 1.00 0.00 160 LYS A CA 5
ATOM 5822 C C . LYS A 1 11 ? -27.120 -20.040 -52.008 1.00 0.00 160 LYS A C 5
ATOM 5823 O O . LYS A 1 11 ? -27.976 -19.648 -51.216 1.00 0.00 160 LYS A O 5
ATOM 5842 N N . MET A 1 12 ? -26.224 -20.972 -51.700 1.00 0.00 161 MET A N 5
ATOM 5843 C CA . MET A 1 12 ? -26.184 -21.612 -50.400 1.00 0.00 161 MET A CA 5
ATOM 5844 C C . MET A 1 12 ? -25.968 -20.588 -49.292 1.00 0.00 161 MET A C 5
ATOM 5845 O O . MET A 1 12 ? -26.592 -20.660 -48.236 1.00 0.00 161 MET A O 5
ATOM 5859 N N . ASP A 1 13 ? -25.080 -19.636 -49.544 1.00 0.00 162 ASP A N 5
ATOM 5860 C CA . ASP A 1 13 ? -24.780 -18.592 -48.572 1.00 0.00 162 ASP A CA 5
ATOM 5861 C C . ASP A 1 13 ? -26.004 -17.712 -48.328 1.00 0.00 162 ASP A C 5
ATOM 5862 O O . ASP A 1 13 ? -26.192 -17.184 -47.232 1.00 0.00 162 ASP A O 5
ATOM 5871 N N . ALA A 1 14 ? -26.832 -17.560 -49.356 1.00 0.00 163 ALA A N 5
ATOM 5872 C CA . ALA A 1 14 ? -28.036 -16.744 -49.252 1.00 0.00 163 ALA A CA 5
ATOM 5873 C C . ALA A 1 14 ? -29.100 -17.440 -48.416 1.00 0.00 163 ALA A C 5
ATOM 5874 O O . ALA A 1 14 ? -29.892 -16.788 -47.740 1.00 0.00 163 ALA A O 5
ATOM 5881 N N . ILE A 1 15 ? -29.104 -18.768 -48.448 1.00 0.00 164 ILE A N 5
ATOM 5882 C CA . ILE A 1 15 ? -30.060 -19.532 -47.664 1.00 0.00 164 ILE A CA 5
ATOM 5883 C C . ILE A 1 15 ? -29.908 -19.176 -46.196 1.00 0.00 164 ILE A C 5
ATOM 5884 O O . ILE A 1 15 ? -30.888 -18.992 -45.476 1.00 0.00 164 ILE A O 5
ATOM 5900 N N . LEU A 1 16 ? -28.656 -19.060 -45.768 1.00 0.00 165 LEU A N 5
ATOM 5901 C CA . LEU A 1 16 ? -28.336 -18.708 -44.396 1.00 0.00 165 LEU A CA 5
ATOM 5902 C C . LEU A 1 16 ? -28.524 -17.208 -44.172 1.00 0.00 165 LEU A C 5
ATOM 5903 O O . LEU A 1 16 ? -28.928 -16.780 -43.096 1.00 0.00 165 LEU A O 5
ATOM 5919 N N . THR A 1 17 ? -28.240 -16.412 -45.204 1.00 0.00 166 THR A N 5
ATOM 5920 C CA . THR A 1 17 ? -28.392 -14.968 -45.100 1.00 0.00 166 THR A CA 5
ATOM 5921 C C . THR A 1 17 ? -29.868 -14.612 -45.000 1.00 0.00 166 THR A C 5
ATOM 5922 O O . THR A 1 17 ? -30.256 -13.716 -44.252 1.00 0.00 166 THR A O 5
ATOM 5933 N N . GLU A 1 18 ? -30.680 -15.340 -45.756 1.00 0.00 167 GLU A N 5
ATOM 5934 C CA . GLU A 1 18 ? -32.116 -15.128 -45.760 1.00 0.00 167 GLU A CA 5
ATOM 5935 C C . GLU A 1 18 ? -32.720 -15.524 -44.420 1.00 0.00 167 GLU A C 5
ATOM 5936 O O . GLU A 1 18 ? -33.572 -14.824 -43.880 1.00 0.00 167 GLU A O 5
ATOM 5948 N N . ALA A 1 19 ? -32.268 -16.656 -43.888 1.00 0.00 168 ALA A N 5
ATOM 5949 C CA . ALA A 1 19 ? -32.760 -17.140 -42.612 1.00 0.00 168 ALA A CA 5
ATOM 5950 C C . ALA A 1 19 ? -32.496 -16.112 -41.516 1.00 0.00 168 ALA A C 5
ATOM 5951 O O . ALA A 1 19 ? -33.400 -15.720 -40.784 1.00 0.00 168 ALA A O 5
ATOM 5958 N N . ILE A 1 20 ? -31.252 -15.672 -41.420 1.00 0.00 169 ILE A N 5
ATOM 5959 C CA . ILE A 1 20 ? -30.872 -14.688 -40.420 1.00 0.00 169 ILE A CA 5
ATOM 5960 C C . ILE A 1 20 ? -31.444 -13.312 -40.756 1.00 0.00 169 ILE A C 5
ATOM 5961 O O . ILE A 1 20 ? -31.924 -12.604 -39.880 1.00 0.00 169 ILE A O 5
ATOM 5977 N N . LYS A 1 21 ? -31.372 -12.924 -42.020 1.00 0.00 170 LYS A N 5
ATOM 5978 C CA . LYS A 1 21 ? -31.876 -11.620 -42.436 1.00 0.00 170 LYS A CA 5
ATOM 5979 C C . LYS A 1 21 ? -33.400 -11.540 -42.368 1.00 0.00 170 LYS A C 5
ATOM 5980 O O . LYS A 1 21 ? -33.952 -10.612 -41.776 1.00 0.00 170 LYS A O 5
ATOM 5999 N N . ALA A 1 22 ? -34.084 -12.496 -42.992 1.00 0.00 171 ALA A N 5
ATOM 6000 C CA . ALA A 1 22 ? -35.540 -12.496 -43.016 1.00 0.00 171 ALA A CA 5
ATOM 6001 C C . ALA A 1 22 ? -36.184 -13.032 -41.732 1.00 0.00 171 ALA A C 5
ATOM 6002 O O . ALA A 1 22 ? -37.180 -12.484 -41.256 1.00 0.00 171 ALA A O 5
ATOM 6009 N N . CYS A 1 23 ? -35.644 -14.120 -41.196 1.00 0.00 172 CYS A N 5
ATOM 6010 C CA . CYS A 1 23 ? -36.212 -14.740 -40.000 1.00 0.00 172 CYS A CA 5
ATOM 6011 C C . CYS A 1 23 ? -35.836 -14.020 -38.708 1.00 0.00 172 CYS A C 5
ATOM 6012 O O . CYS A 1 23 ? -36.712 -13.628 -37.944 1.00 0.00 172 CYS A O 5
ATOM 6020 N N . PHE A 1 24 ? -34.536 -13.868 -38.452 1.00 0.00 173 PHE A N 5
ATOM 6021 C CA . PHE A 1 24 ? -34.060 -13.220 -37.228 1.00 0.00 173 PHE A CA 5
ATOM 6022 C C . PHE A 1 24 ? -34.908 -12.012 -36.832 1.00 0.00 173 PHE A C 5
ATOM 6023 O O . PHE A 1 24 ? -35.016 -11.676 -35.652 1.00 0.00 173 PHE A O 5
ATOM 6040 N N . GLN A 1 25 ? -35.508 -11.364 -37.816 1.00 0.00 174 GLN A N 5
ATOM 6041 C CA . GLN A 1 25 ? -36.344 -10.196 -37.560 1.00 0.00 174 GLN A CA 5
ATOM 6042 C C . GLN A 1 25 ? -37.812 -10.580 -37.448 1.00 0.00 174 GLN A C 5
ATOM 6043 O O . GLN A 1 25 ? -38.508 -10.168 -36.524 1.00 0.00 174 GLN A O 5
ATOM 6057 N N . LYS A 1 26 ? -38.272 -11.364 -38.408 1.00 0.00 175 LYS A N 5
ATOM 6058 C CA . LYS A 1 26 ? -39.664 -11.800 -38.428 1.00 0.00 175 LYS A CA 5
ATOM 6059 C C . LYS A 1 26 ? -39.956 -12.828 -37.340 1.00 0.00 175 LYS A C 5
ATOM 6060 O O . LYS A 1 26 ? -40.964 -12.724 -36.636 1.00 0.00 175 LYS A O 5
ATOM 6079 N N . SER A 1 27 ? -39.092 -13.832 -37.216 1.00 0.00 176 SER A N 5
ATOM 6080 C CA . SER A 1 27 ? -39.296 -14.884 -36.216 1.00 0.00 176 SER A CA 5
ATOM 6081 C C . SER A 1 27 ? -38.144 -14.984 -35.212 1.00 0.00 176 SER A C 5
ATOM 6082 O O . SER A 1 27 ? -38.312 -15.556 -34.136 1.00 0.00 176 SER A O 5
ATOM 6090 N N . GLY A 1 28 ? -36.976 -14.452 -35.564 1.00 0.00 177 GLY A N 5
ATOM 6091 C CA . GLY A 1 28 ? -35.840 -14.524 -34.664 1.00 0.00 177 GLY A CA 5
ATOM 6092 C C . GLY A 1 28 ? -35.096 -15.844 -34.792 1.00 0.00 177 GLY A C 5
ATOM 6093 O O . GLY A 1 28 ? -34.884 -16.544 -33.800 1.00 0.00 177 GLY A O 5
ATOM 6097 N N . ALA A 1 29 ? -34.724 -16.188 -36.020 1.00 0.00 178 ALA A N 5
ATOM 6098 C CA . ALA A 1 29 ? -34.016 -17.436 -36.308 1.00 0.00 178 ALA A CA 5
ATOM 6099 C C . ALA A 1 29 ? -32.928 -17.748 -35.280 1.00 0.00 178 ALA A C 5
ATOM 6100 O O . ALA A 1 29 ? -32.352 -16.848 -34.664 1.00 0.00 178 ALA A O 5
ATOM 6107 N N . SER A 1 30 ? -32.660 -19.040 -35.112 1.00 0.00 179 SER A N 5
ATOM 6108 C CA . SER A 1 30 ? -31.648 -19.520 -34.180 1.00 0.00 179 SER A CA 5
ATOM 6109 C C . SER A 1 30 ? -30.784 -20.580 -34.852 1.00 0.00 179 SER A C 5
ATOM 6110 O O . SER A 1 30 ? -31.032 -20.960 -35.996 1.00 0.00 179 SER A O 5
ATOM 6118 N N . VAL A 1 31 ? -29.764 -21.068 -34.140 1.00 0.00 180 VAL A N 5
ATOM 6119 C CA . VAL A 1 31 ? -28.876 -22.088 -34.692 1.00 0.00 180 VAL A CA 5
ATOM 6120 C C . VAL A 1 31 ? -29.676 -23.280 -35.212 1.00 0.00 180 VAL A C 5
ATOM 6121 O O . VAL A 1 31 ? -29.364 -23.844 -36.260 1.00 0.00 180 VAL A O 5
ATOM 6134 N N . VAL A 1 32 ? -30.716 -23.656 -34.476 1.00 0.00 181 VAL A N 5
ATOM 6135 C CA . VAL A 1 32 ? -31.568 -24.772 -34.860 1.00 0.00 181 VAL A CA 5
ATOM 6136 C C . VAL A 1 32 ? -32.348 -24.452 -36.132 1.00 0.00 181 VAL A C 5
ATOM 6137 O O . VAL A 1 32 ? -32.592 -25.332 -36.956 1.00 0.00 181 VAL A O 5
ATOM 6150 N N . ALA A 1 33 ? -32.736 -23.192 -36.288 1.00 0.00 182 ALA A N 5
ATOM 6151 C CA . ALA A 1 33 ? -33.488 -22.764 -37.460 1.00 0.00 182 ALA A CA 5
ATOM 6152 C C . ALA A 1 33 ? -32.736 -23.104 -38.744 1.00 0.00 182 ALA A C 5
ATOM 6153 O O . ALA A 1 33 ? -33.312 -23.660 -39.680 1.00 0.00 182 ALA A O 5
ATOM 6160 N N . ILE A 1 34 ? -31.452 -22.772 -38.780 1.00 0.00 183 ILE A N 5
ATOM 6161 C CA . ILE A 1 34 ? -30.632 -23.052 -39.948 1.00 0.00 183 ILE A CA 5
ATOM 6162 C C . ILE A 1 34 ? -30.412 -24.552 -40.100 1.00 0.00 183 ILE A C 5
ATOM 6163 O O . ILE A 1 34 ? -30.484 -25.088 -41.208 1.00 0.00 183 ILE A O 5
ATOM 6179 N N . ARG A 1 35 ? -30.156 -25.228 -38.984 1.00 0.00 184 ARG A N 5
ATOM 6180 C CA . ARG A 1 35 ? -29.932 -26.672 -38.996 1.00 0.00 184 ARG A CA 5
ATOM 6181 C C . ARG A 1 35 ? -31.184 -27.412 -39.448 1.00 0.00 184 ARG A C 5
ATOM 6182 O O . ARG A 1 35 ? -31.128 -28.244 -40.352 1.00 0.00 184 ARG A O 5
ATOM 6203 N N . LYS A 1 36 ? -32.308 -27.100 -38.820 1.00 0.00 185 LYS A N 5
ATOM 6204 C CA . LYS A 1 36 ? -33.572 -27.736 -39.172 1.00 0.00 185 LYS A CA 5
ATOM 6205 C C . LYS A 1 36 ? -33.896 -27.496 -40.636 1.00 0.00 185 LYS A C 5
ATOM 6206 O O . LYS A 1 36 ? -34.544 -28.320 -41.284 1.00 0.00 185 LYS A O 5
ATOM 6225 N N . TYR A 1 37 ? -33.440 -26.360 -41.156 1.00 0.00 186 TYR A N 5
ATOM 6226 C CA . TYR A 1 37 ? -33.680 -26.008 -42.544 1.00 0.00 186 TYR A CA 5
ATOM 6227 C C . TYR A 1 37 ? -32.936 -26.952 -43.476 1.00 0.00 186 TYR A C 5
ATOM 6228 O O . TYR A 1 37 ? -33.516 -27.460 -44.428 1.00 0.00 186 TYR A O 5
ATOM 6246 N N . ILE A 1 38 ? -31.660 -27.204 -43.204 1.00 0.00 187 ILE A N 5
ATOM 6247 C CA . ILE A 1 38 ? -30.908 -28.112 -44.044 1.00 0.00 187 ILE A CA 5
ATOM 6248 C C . ILE A 1 38 ? -31.528 -29.496 -43.972 1.00 0.00 187 ILE A C 5
ATOM 6249 O O . ILE A 1 38 ? -31.600 -30.204 -44.968 1.00 0.00 187 ILE A O 5
ATOM 6265 N N . ILE A 1 39 ? -31.976 -29.860 -42.776 1.00 0.00 188 ILE A N 5
ATOM 6266 C CA . ILE A 1 39 ? -32.600 -31.156 -42.548 1.00 0.00 188 ILE A CA 5
ATOM 6267 C C . ILE A 1 39 ? -33.908 -31.288 -43.316 1.00 0.00 188 ILE A C 5
ATOM 6268 O O . ILE A 1 39 ? -34.132 -32.264 -44.028 1.00 0.00 188 ILE A O 5
ATOM 6284 N N . HIS A 1 40 ? -34.776 -30.300 -43.144 1.00 0.00 189 HIS A N 5
ATOM 6285 C CA . HIS A 1 40 ? -36.076 -30.296 -43.792 1.00 0.00 189 HIS A CA 5
ATOM 6286 C C . HIS A 1 40 ? -35.988 -29.864 -45.252 1.00 0.00 189 HIS A C 5
ATOM 6287 O O . HIS A 1 40 ? -36.576 -30.492 -46.132 1.00 0.00 189 HIS A O 5
ATOM 6302 N N . LYS A 1 41 ? -35.288 -28.760 -45.500 1.00 0.00 190 LYS A N 5
ATOM 6303 C CA . LYS A 1 41 ? -35.176 -28.220 -46.848 1.00 0.00 190 LYS A CA 5
ATOM 6304 C C . LYS A 1 41 ? -34.364 -29.108 -47.792 1.00 0.00 190 LYS A C 5
ATOM 6305 O O . LYS A 1 41 ? -34.772 -29.320 -48.932 1.00 0.00 190 LYS A O 5
ATOM 6324 N N . TYR A 1 42 ? -33.204 -29.588 -47.352 1.00 0.00 191 TYR A N 5
ATOM 6325 C CA . TYR A 1 42 ? -32.360 -30.404 -48.236 1.00 0.00 191 TYR A CA 5
ATOM 6326 C C . TYR A 1 42 ? -31.848 -31.692 -47.580 1.00 0.00 191 TYR A C 5
ATOM 6327 O O . TYR A 1 42 ? -31.976 -31.888 -46.376 1.00 0.00 191 TYR A O 5
ATOM 6345 N N . PRO A 1 43 ? -31.244 -32.584 -48.392 1.00 0.00 192 PRO A N 5
ATOM 6346 C CA . PRO A 1 43 ? -30.684 -33.852 -47.920 1.00 0.00 192 PRO A CA 5
ATOM 6347 C C . PRO A 1 43 ? -29.252 -33.684 -47.412 1.00 0.00 192 PRO A C 5
ATOM 6348 O O . PRO A 1 43 ? -28.796 -34.408 -46.528 1.00 0.00 192 PRO A O 5
ATOM 6359 N N . SER A 1 44 ? -28.564 -32.692 -47.976 1.00 0.00 193 SER A N 5
ATOM 6360 C CA . SER A 1 44 ? -27.184 -32.360 -47.612 1.00 0.00 193 SER A CA 5
ATOM 6361 C C . SER A 1 44 ? -27.012 -32.244 -46.096 1.00 0.00 193 SER A C 5
ATOM 6362 O O . SER A 1 44 ? -25.892 -32.244 -45.588 1.00 0.00 193 SER A O 5
ATOM 6370 N N . LEU A 1 45 ? -28.128 -32.104 -45.388 1.00 0.00 194 LEU A N 5
ATOM 6371 C CA . LEU A 1 45 ? -28.124 -31.944 -43.940 1.00 0.00 194 LEU A CA 5
ATOM 6372 C C . LEU A 1 45 ? -27.208 -32.952 -43.260 1.00 0.00 194 LEU A C 5
ATOM 6373 O O . LEU A 1 45 ? -26.736 -32.712 -42.156 1.00 0.00 194 LEU A O 5
ATOM 6389 N N . GLU A 1 46 ? -26.960 -34.080 -43.912 1.00 0.00 195 GLU A N 5
ATOM 6390 C CA . GLU A 1 46 ? -26.092 -35.104 -43.336 1.00 0.00 195 GLU A CA 5
ATOM 6391 C C . GLU A 1 46 ? -24.756 -34.500 -42.916 1.00 0.00 195 GLU A C 5
ATOM 6392 O O . GLU A 1 46 ? -24.376 -34.548 -41.748 1.00 0.00 195 GLU A O 5
ATOM 6404 N N . LEU A 1 47 ? -24.068 -33.920 -43.880 1.00 0.00 196 LEU A N 5
ATOM 6405 C CA . LEU A 1 47 ? -22.780 -33.280 -43.640 1.00 0.00 196 LEU A CA 5
ATOM 6406 C C . LEU A 1 47 ? -22.956 -31.944 -42.916 1.00 0.00 196 LEU A C 5
ATOM 6407 O O . LEU A 1 47 ? -22.264 -31.652 -41.944 1.00 0.00 196 LEU A O 5
ATOM 6423 N N . GLU A 1 48 ? -23.880 -31.136 -43.424 1.00 0.00 197 GLU A N 5
ATOM 6424 C CA . GLU A 1 48 ? -24.160 -29.812 -42.872 1.00 0.00 197 GLU A CA 5
ATOM 6425 C C . GLU A 1 48 ? -24.608 -29.872 -41.412 1.00 0.00 197 GLU A C 5
ATOM 6426 O O . GLU A 1 48 ? -24.412 -28.916 -40.660 1.00 0.00 197 GLU A O 5
ATOM 6438 N N . ARG A 1 49 ? -25.240 -30.972 -41.020 1.00 0.00 198 ARG A N 5
ATOM 6439 C CA . ARG A 1 49 ? -25.736 -31.112 -39.652 1.00 0.00 198 ARG A CA 5
ATOM 6440 C C . ARG A 1 49 ? -24.652 -30.916 -38.624 1.00 0.00 198 ARG A C 5
ATOM 6441 O O . ARG A 1 49 ? -24.948 -30.596 -37.468 1.00 0.00 198 ARG A O 5
ATOM 6462 N N . ARG A 1 50 ? -23.408 -31.060 -39.020 1.00 0.00 199 ARG A N 5
ATOM 6463 C CA . ARG A 1 50 ? -22.328 -30.844 -38.084 1.00 0.00 199 ARG A CA 5
ATOM 6464 C C . ARG A 1 50 ? -22.136 -29.356 -37.864 1.00 0.00 199 ARG A C 5
ATOM 6465 O O . ARG A 1 50 ? -21.068 -28.908 -37.452 1.00 0.00 199 ARG A O 5
ATOM 6486 N N . GLY A 1 51 ? -23.192 -28.584 -38.156 1.00 0.00 200 GLY A N 5
ATOM 6487 C CA . GLY A 1 51 ? -23.132 -27.144 -38.000 1.00 0.00 200 GLY A CA 5
ATOM 6488 C C . GLY A 1 51 ? -21.828 -26.612 -38.528 1.00 0.00 200 GLY A C 5
ATOM 6489 O O . GLY A 1 51 ? -21.244 -25.676 -37.976 1.00 0.00 200 GLY A O 5
ATOM 6493 N N . TYR A 1 52 ? -21.352 -27.244 -39.584 1.00 0.00 201 TYR A N 5
ATOM 6494 C CA . TYR A 1 52 ? -20.080 -26.860 -40.172 1.00 0.00 201 TYR A CA 5
ATOM 6495 C C . TYR A 1 52 ? -20.204 -25.616 -41.028 1.00 0.00 201 TYR A C 5
ATOM 6496 O O . TYR A 1 52 ? -19.544 -24.612 -40.776 1.00 0.00 201 TYR A O 5
ATOM 6514 N N . LEU A 1 53 ? -21.036 -25.692 -42.048 1.00 0.00 202 LEU A N 5
ATOM 6515 C CA . LEU A 1 53 ? -21.220 -24.560 -42.944 1.00 0.00 202 LEU A CA 5
ATOM 6516 C C . LEU A 1 53 ? -22.212 -23.544 -42.392 1.00 0.00 202 LEU A C 5
ATOM 6517 O O . LEU A 1 53 ? -21.960 -22.340 -42.408 1.00 0.00 202 LEU A O 5
ATOM 6533 N N . LEU A 1 54 ? -23.364 -24.036 -41.952 1.00 0.00 203 LEU A N 5
ATOM 6534 C CA . LEU A 1 54 ? -24.424 -23.160 -41.448 1.00 0.00 203 LEU A CA 5
ATOM 6535 C C . LEU A 1 54 ? -24.196 -22.644 -40.032 1.00 0.00 203 LEU A C 5
ATOM 6536 O O . LEU A 1 54 ? -24.308 -21.444 -39.788 1.00 0.00 203 LEU A O 5
ATOM 6552 N N . LYS A 1 55 ? -23.892 -23.528 -39.092 1.00 0.00 204 LYS A N 5
ATOM 6553 C CA . LYS A 1 55 ? -23.680 -23.096 -37.720 1.00 0.00 204 LYS A CA 5
ATOM 6554 C C . LYS A 1 55 ? -22.468 -22.204 -37.640 1.00 0.00 204 LYS A C 5
ATOM 6555 O O . LYS A 1 55 ? -22.492 -21.176 -36.980 1.00 0.00 204 LYS A O 5
ATOM 6574 N N . GLN A 1 56 ? -21.408 -22.584 -38.332 1.00 0.00 205 GLN A N 5
ATOM 6575 C CA . GLN A 1 56 ? -20.204 -21.780 -38.332 1.00 0.00 205 GLN A CA 5
ATOM 6576 C C . GLN A 1 56 ? -20.508 -20.388 -38.840 1.00 0.00 205 GLN A C 5
ATOM 6577 O O . GLN A 1 56 ? -20.060 -19.404 -38.264 1.00 0.00 205 GLN A O 5
ATOM 6591 N N . ALA A 1 57 ? -21.276 -20.308 -39.912 1.00 0.00 206 ALA A N 5
ATOM 6592 C CA . ALA A 1 57 ? -21.632 -19.016 -40.480 1.00 0.00 206 ALA A CA 5
ATOM 6593 C C . ALA A 1 57 ? -22.628 -18.268 -39.612 1.00 0.00 206 ALA A C 5
ATOM 6594 O O . ALA A 1 57 ? -22.440 -17.088 -39.312 1.00 0.00 206 ALA A O 5
ATOM 6601 N N . LEU A 1 58 ? -23.692 -18.940 -39.200 1.00 0.00 207 LEU A N 5
ATOM 6602 C CA . LEU A 1 58 ? -24.696 -18.304 -38.364 1.00 0.00 207 LEU A CA 5
ATOM 6603 C C . LEU A 1 58 ? -24.116 -18.020 -36.984 1.00 0.00 207 LEU A C 5
ATOM 6604 O O . LEU A 1 58 ? -24.224 -16.908 -36.472 1.00 0.00 207 LEU A O 5
ATOM 6620 N N . LYS A 1 59 ? -23.512 -19.044 -36.392 1.00 0.00 208 LYS A N 5
ATOM 6621 C CA . LYS A 1 59 ? -22.920 -18.916 -35.068 1.00 0.00 208 LYS A CA 5
ATOM 6622 C C . LYS A 1 59 ? -21.680 -18.020 -35.052 1.00 0.00 208 LYS A C 5
ATOM 6623 O O . LYS A 1 59 ? -21.420 -17.372 -34.044 1.00 0.00 208 LYS A O 5
ATOM 6642 N N . ARG A 1 60 ? -20.892 -17.956 -36.144 1.00 0.00 209 ARG A N 5
ATOM 6643 C CA . ARG A 1 60 ? -19.712 -17.088 -36.116 1.00 0.00 209 ARG A CA 5
ATOM 6644 C C . ARG A 1 60 ? -20.124 -15.648 -35.872 1.00 0.00 209 ARG A C 5
ATOM 6645 O O . ARG A 1 60 ? -19.432 -14.892 -35.188 1.00 0.00 209 ARG A O 5
ATOM 6666 N N . GLU A 1 61 ? -21.272 -15.280 -36.416 1.00 0.00 210 GLU A N 5
ATOM 6667 C CA . GLU A 1 61 ? -21.804 -13.936 -36.244 1.00 0.00 210 GLU A CA 5
ATOM 6668 C C . GLU A 1 61 ? -22.288 -13.756 -34.808 1.00 0.00 210 GLU A C 5
ATOM 6669 O O . GLU A 1 61 ? -21.920 -12.792 -34.132 1.00 0.00 210 GLU A O 5
ATOM 6681 N N . LEU A 1 62 ? -23.100 -14.700 -34.348 1.00 0.00 211 LEU A N 5
ATOM 6682 C CA . LEU A 1 62 ? -23.620 -14.660 -32.988 1.00 0.00 211 LEU A CA 5
ATOM 6683 C C . LEU A 1 62 ? -22.476 -14.788 -31.992 1.00 0.00 211 LEU A C 5
ATOM 6684 O O . LEU A 1 62 ? -22.500 -14.184 -30.920 1.00 0.00 211 LEU A O 5
ATOM 6700 N N . ASN A 1 63 ? -21.468 -15.572 -32.360 1.00 0.00 212 ASN A N 5
ATOM 6701 C CA . ASN A 1 63 ? -20.308 -15.764 -31.504 1.00 0.00 212 ASN A CA 5
ATOM 6702 C C . ASN A 1 63 ? -19.536 -14.460 -31.364 1.00 0.00 212 ASN A C 5
ATOM 6703 O O . ASN A 1 63 ? -18.912 -14.200 -30.336 1.00 0.00 212 ASN A O 5
ATOM 6714 N N . ARG A 1 64 ? -19.584 -13.636 -32.412 1.00 0.00 213 ARG A N 5
ATOM 6715 C CA . ARG A 1 64 ? -18.892 -12.356 -32.408 1.00 0.00 213 ARG A CA 5
ATOM 6716 C C . ARG A 1 64 ? -19.528 -11.392 -31.408 1.00 0.00 213 ARG A C 5
ATOM 6717 O O . ARG A 1 64 ? -18.840 -10.816 -30.568 1.00 0.00 213 ARG A O 5
ATOM 6738 N N . GLY A 1 65 ? -20.844 -11.232 -31.504 1.00 0.00 214 GLY A N 5
ATOM 6739 C CA . GLY A 1 65 ? -21.544 -10.344 -30.600 1.00 0.00 214 GLY A CA 5
ATOM 6740 C C . GLY A 1 65 ? -23.040 -10.588 -30.588 1.00 0.00 214 GLY A C 5
ATOM 6741 O O . GLY A 1 65 ? -23.832 -9.660 -30.432 1.00 0.00 214 GLY A O 5
ATOM 6745 N N . VAL A 1 66 ? -23.420 -11.848 -30.748 1.00 0.00 215 VAL A N 5
ATOM 6746 C CA . VAL A 1 66 ? -24.828 -12.240 -30.748 1.00 0.00 215 VAL A CA 5
ATOM 6747 C C . VAL A 1 66 ? -25.652 -11.364 -31.692 1.00 0.00 215 VAL A C 5
ATOM 6748 O O . VAL A 1 66 ? -26.836 -11.132 -31.464 1.00 0.00 215 VAL A O 5
ATOM 6761 N N . ILE A 1 67 ? -25.012 -10.880 -32.752 1.00 0.00 216 ILE A N 5
ATOM 6762 C CA . ILE A 1 67 ? -25.688 -10.032 -33.724 1.00 0.00 216 ILE A CA 5
ATOM 6763 C C . ILE A 1 67 ? -24.964 -10.036 -35.064 1.00 0.00 216 ILE A C 5
ATOM 6764 O O . ILE A 1 67 ? -23.736 -9.984 -35.120 1.00 0.00 216 ILE A O 5
ATOM 6780 N N . LYS A 1 68 ? -25.736 -10.088 -36.144 1.00 0.00 217 LYS A N 5
ATOM 6781 C CA . LYS A 1 68 ? -25.172 -10.096 -37.488 1.00 0.00 217 LYS A CA 5
ATOM 6782 C C . LYS A 1 68 ? -25.352 -8.732 -38.152 1.00 0.00 217 LYS A C 5
ATOM 6783 O O . LYS A 1 68 ? -26.380 -8.080 -37.984 1.00 0.00 217 LYS A O 5
ATOM 6802 N N . GLN A 1 69 ? -24.340 -8.304 -38.900 1.00 0.00 218 GLN A N 5
ATOM 6803 C CA . GLN A 1 69 ? -24.388 -7.016 -39.580 1.00 0.00 218 GLN A CA 5
ATOM 6804 C C . GLN A 1 69 ? -24.224 -7.188 -41.088 1.00 0.00 218 GLN A C 5
ATOM 6805 O O . GLN A 1 69 ? -23.188 -7.660 -41.560 1.00 0.00 218 GLN A O 5
ATOM 6819 N N . VAL A 1 70 ? -25.252 -6.804 -41.836 1.00 0.00 219 VAL A N 5
ATOM 6820 C CA . VAL A 1 70 ? -25.220 -6.912 -43.288 1.00 0.00 219 VAL A CA 5
ATOM 6821 C C . VAL A 1 70 ? -24.480 -5.728 -43.904 1.00 0.00 219 VAL A C 5
ATOM 6822 O O . VAL A 1 70 ? -23.816 -5.868 -44.932 1.00 0.00 219 VAL A O 5
ATOM 6835 N N . LYS A 1 71 ? -24.596 -4.568 -43.272 1.00 0.00 220 LYS A N 5
ATOM 6836 C CA . LYS A 1 71 ? -23.936 -3.360 -43.748 1.00 0.00 220 LYS A CA 5
ATOM 6837 C C . LYS A 1 71 ? -22.844 -2.920 -42.784 1.00 0.00 220 LYS A C 5
ATOM 6838 O O . LYS A 1 71 ? -22.908 -3.200 -41.588 1.00 0.00 220 LYS A O 5
ATOM 6857 N N . GLY A 1 72 ? -21.836 -2.236 -43.312 1.00 0.00 221 GLY A N 5
ATOM 6858 C CA . GLY A 1 72 ? -20.744 -1.772 -42.484 1.00 0.00 221 GLY A CA 5
ATOM 6859 C C . GLY A 1 72 ? -21.140 -0.612 -41.592 1.00 0.00 221 GLY A C 5
ATOM 6860 O O . GLY A 1 72 ? -22.316 -0.264 -41.500 1.00 0.00 221 GLY A O 5
ATOM 6864 N N . LYS A 1 73 ? -20.152 -0.012 -40.936 1.00 0.00 222 LYS A N 5
ATOM 6865 C CA . LYS A 1 73 ? -20.396 1.120 -40.048 1.00 0.00 222 LYS A CA 5
ATOM 6866 C C . LYS A 1 73 ? -19.572 2.328 -40.484 1.00 0.00 222 LYS A C 5
ATOM 6867 O O . LYS A 1 73 ? -18.616 2.192 -41.248 1.00 0.00 222 LYS A O 5
ATOM 6886 N N . GLY A 1 74 ? -19.960 3.508 -40.012 1.00 0.00 223 GLY A N 5
ATOM 6887 C CA . GLY A 1 74 ? -19.252 4.716 -40.380 1.00 0.00 223 GLY A CA 5
ATOM 6888 C C . GLY A 1 74 ? -19.588 5.168 -41.784 1.00 0.00 223 GLY A C 5
ATOM 6889 O O . GLY A 1 74 ? -20.664 5.716 -42.028 1.00 0.00 223 GLY A O 5
ATOM 6893 N N . ALA A 1 75 ? -18.676 4.924 -42.720 1.00 0.00 224 ALA A N 5
ATOM 6894 C CA . ALA A 1 75 ? -18.892 5.300 -44.108 1.00 0.00 224 ALA A CA 5
ATOM 6895 C C . ALA A 1 75 ? -20.104 4.572 -44.684 1.00 0.00 224 ALA A C 5
ATOM 6896 O O . ALA A 1 75 ? -20.704 5.016 -45.660 1.00 0.00 224 ALA A O 5
ATOM 6903 N N . SER A 1 76 ? -20.456 3.452 -44.064 1.00 0.00 225 SER A N 5
ATOM 6904 C CA . SER A 1 76 ? -21.600 2.652 -44.504 1.00 0.00 225 SER A CA 5
ATOM 6905 C C . SER A 1 76 ? -22.876 3.108 -43.800 1.00 0.00 225 SER A C 5
ATOM 6906 O O . SER A 1 76 ? -22.956 4.232 -43.304 1.00 0.00 225 SER A O 5
ATOM 6914 N N . GLY A 1 77 ? -23.872 2.228 -43.764 1.00 0.00 226 GLY A N 5
ATOM 6915 C CA . GLY A 1 77 ? -25.136 2.552 -43.124 1.00 0.00 226 GLY A CA 5
ATOM 6916 C C . GLY A 1 77 ? -24.972 3.204 -41.760 1.00 0.00 226 GLY A C 5
ATOM 6917 O O . GLY A 1 77 ? -25.872 3.896 -41.296 1.00 0.00 226 GLY A O 5
ATOM 6921 N N . SER A 1 78 ? -23.816 2.976 -41.124 1.00 0.00 227 SER A N 5
ATOM 6922 C CA . SER A 1 78 ? -23.516 3.536 -39.804 1.00 0.00 227 SER A CA 5
ATOM 6923 C C . SER A 1 78 ? -23.876 2.556 -38.688 1.00 0.00 227 SER A C 5
ATOM 6924 O O . SER A 1 78 ? -23.336 2.632 -37.584 1.00 0.00 227 SER A O 5
ATOM 6932 N N . PHE A 1 79 ? -24.788 1.632 -38.984 1.00 0.00 228 PHE A N 5
ATOM 6933 C CA . PHE A 1 79 ? -25.220 0.632 -38.012 1.00 0.00 228 PHE A CA 5
ATOM 6934 C C . PHE A 1 79 ? -26.356 -0.212 -38.576 1.00 0.00 228 PHE A C 5
ATOM 6935 O O . PHE A 1 79 ? -27.524 0.160 -38.476 1.00 0.00 228 PHE A O 5
ATOM 6952 N N . VAL A 1 80 ? -26.008 -1.348 -39.168 1.00 0.00 229 VAL A N 5
ATOM 6953 C CA . VAL A 1 80 ? -27.004 -2.244 -39.748 1.00 0.00 229 VAL A CA 5
ATOM 6954 C C . VAL A 1 80 ? -26.872 -3.648 -39.172 1.00 0.00 229 VAL A C 5
ATOM 6955 O O . VAL A 1 80 ? -25.804 -4.260 -39.236 1.00 0.00 229 VAL A O 5
ATOM 6968 N N . VAL A 1 81 ? -27.964 -4.156 -38.612 1.00 0.00 230 VAL A N 5
ATOM 6969 C CA . VAL A 1 81 ? -27.964 -5.492 -38.020 1.00 0.00 230 VAL A CA 5
ATOM 6970 C C . VAL A 1 81 ? -29.032 -6.376 -38.660 1.00 0.00 230 VAL A C 5
ATOM 6971 O O . VAL A 1 81 ? -30.108 -6.564 -38.104 1.00 0.00 230 VAL A O 5
ATOM 6984 N N . VAL A 1 82 ? -28.716 -6.920 -39.836 1.00 0.00 231 VAL A N 5
ATOM 6985 C CA . VAL A 1 82 ? -29.636 -7.796 -40.564 1.00 0.00 231 VAL A CA 5
ATOM 6986 C C . VAL A 1 82 ? -31.064 -7.248 -40.560 1.00 0.00 231 VAL A C 5
ATOM 6987 O O . VAL A 1 82 ? -31.284 -6.076 -40.252 1.00 0.00 231 VAL A O 5
ATOM 7000 N N . GLN A 1 83 ? -32.028 -8.096 -40.916 1.00 0.00 232 GLN A N 5
ATOM 7001 C CA . GLN A 1 83 ? -33.436 -7.696 -40.964 1.00 0.00 232 GLN A CA 5
ATOM 7002 C C . GLN A 1 83 ? -33.700 -6.816 -42.180 1.00 0.00 232 GLN A C 5
ATOM 7003 O O . GLN A 1 83 ? -34.436 -7.192 -43.088 1.00 0.00 232 GLN A O 5
ATOM 7017 N N . LYS A 1 84 ? -33.084 -5.648 -42.176 1.00 0.00 233 LYS A N 5
ATOM 7018 C CA . LYS A 1 84 ? -33.232 -4.692 -43.272 1.00 0.00 233 LYS A CA 5
ATOM 7019 C C . LYS A 1 84 ? -32.528 -3.384 -42.940 1.00 0.00 233 LYS A C 5
ATOM 7020 O O . LYS A 1 84 ? -31.396 -3.148 -43.364 1.00 0.00 233 LYS A O 5
ATOM 7039 N N . SER A 1 85 ? -33.204 -2.544 -42.176 1.00 0.00 234 SER A N 5
ATOM 7040 C CA . SER A 1 85 ? -32.652 -1.256 -41.776 1.00 0.00 234 SER A CA 5
ATOM 7041 C C . SER A 1 85 ? -33.308 -0.764 -40.492 1.00 0.00 234 SER A C 5
ATOM 7042 O O . SER A 1 85 ? -33.792 0.368 -40.424 1.00 0.00 234 SER A O 5
ATOM 7050 N N . ARG A 1 86 ? -33.320 -1.616 -39.472 1.00 0.00 235 ARG A N 5
ATOM 7051 C CA . ARG A 1 86 ? -33.916 -1.264 -38.192 1.00 0.00 235 ARG A CA 5
ATOM 7052 C C . ARG A 1 86 ? -32.960 -0.428 -37.344 1.00 0.00 235 ARG A C 5
ATOM 7053 O O . ARG A 1 86 ? -32.808 -0.668 -36.148 1.00 0.00 235 ARG A O 5
ATOM 7074 N N . LYS A 1 87 ? -32.324 0.560 -37.968 1.00 0.00 236 LYS A N 5
ATOM 7075 C CA . LYS A 1 87 ? -31.392 1.428 -37.264 1.00 0.00 236 LYS A CA 5
ATOM 7076 C C . LYS A 1 87 ? -30.856 2.516 -38.188 1.00 0.00 236 LYS A C 5
ATOM 7077 O O . LYS A 1 87 ? -29.892 2.300 -38.924 1.00 0.00 236 LYS A O 5
ATOM 7096 N N . THR A 1 88 ? -31.488 3.684 -38.152 1.00 0.00 237 THR A N 5
ATOM 7097 C CA . THR A 1 88 ? -31.080 4.804 -38.988 1.00 0.00 237 THR A CA 5
ATOM 7098 C C . THR A 1 88 ? -29.740 5.364 -38.524 1.00 0.00 237 THR A C 5
ATOM 7099 O O . THR A 1 88 ? -28.876 5.620 -39.388 1.00 0.00 237 THR A O 5
ATOM 7111 N N . GLY A 1 1 ? -11.280 -1.736 -66.264 1.00 0.00 150 GLY A N 6
ATOM 7112 C CA . GLY A 1 1 ? -11.872 -1.104 -65.052 1.00 0.00 150 GLY A CA 6
ATOM 7113 C C . GLY A 1 1 ? -12.644 0.160 -65.372 1.00 0.00 150 GLY A C 6
ATOM 7114 O O . GLY A 1 1 ? -12.408 1.204 -64.764 1.00 0.00 150 GLY A O 6
ATOM 7120 N N . PRO A 1 2 ? -13.584 0.100 -66.332 1.00 0.00 151 PRO A N 6
ATOM 7121 C CA . PRO A 1 2 ? -14.388 1.260 -66.724 1.00 0.00 151 PRO A CA 6
ATOM 7122 C C . PRO A 1 2 ? -15.436 1.620 -65.676 1.00 0.00 151 PRO A C 6
ATOM 7123 O O . PRO A 1 2 ? -16.636 1.592 -65.944 1.00 0.00 151 PRO A O 6
ATOM 7134 N N . GLY A 1 3 ? -14.972 1.956 -64.476 1.00 0.00 152 GLY A N 6
ATOM 7135 C CA . GLY A 1 3 ? -15.880 2.320 -63.404 1.00 0.00 152 GLY A CA 6
ATOM 7136 C C . GLY A 1 3 ? -16.888 1.228 -63.100 1.00 0.00 152 GLY A C 6
ATOM 7137 O O . GLY A 1 3 ? -18.080 1.500 -62.940 1.00 0.00 152 GLY A O 6
ATOM 7141 N N . MET A 1 4 ? -16.412 -0.008 -63.020 1.00 0.00 153 MET A N 6
ATOM 7142 C CA . MET A 1 4 ? -17.284 -1.144 -62.736 1.00 0.00 153 MET A CA 6
ATOM 7143 C C . MET A 1 4 ? -16.464 -2.408 -62.488 1.00 0.00 153 MET A C 6
ATOM 7144 O O . MET A 1 4 ? -15.812 -2.928 -63.392 1.00 0.00 153 MET A O 6
ATOM 7158 N N . ALA A 1 5 ? -16.504 -2.896 -61.252 1.00 0.00 154 ALA A N 6
ATOM 7159 C CA . ALA A 1 5 ? -15.764 -4.096 -60.880 1.00 0.00 154 ALA A CA 6
ATOM 7160 C C . ALA A 1 5 ? -16.224 -4.632 -59.528 1.00 0.00 154 ALA A C 6
ATOM 7161 O O . ALA A 1 5 ? -16.612 -3.864 -58.644 1.00 0.00 154 ALA A O 6
ATOM 7168 N N . SER A 1 6 ? -16.184 -5.948 -59.372 1.00 0.00 155 SER A N 6
ATOM 7169 C CA . SER A 1 6 ? -16.596 -6.584 -58.128 1.00 0.00 155 SER A CA 6
ATOM 7170 C C . SER A 1 6 ? -16.096 -8.024 -58.056 1.00 0.00 155 SER A C 6
ATOM 7171 O O . SER A 1 6 ? -15.344 -8.472 -58.920 1.00 0.00 155 SER A O 6
ATOM 7179 N N . SER A 1 7 ? -16.516 -8.740 -57.020 1.00 0.00 156 SER A N 6
ATOM 7180 C CA . SER A 1 7 ? -16.108 -10.128 -56.832 1.00 0.00 156 SER A CA 6
ATOM 7181 C C . SER A 1 7 ? -17.312 -11.064 -56.896 1.00 0.00 156 SER A C 6
ATOM 7182 O O . SER A 1 7 ? -18.440 -10.652 -56.628 1.00 0.00 156 SER A O 6
ATOM 7190 N N . PRO A 1 8 ? -17.088 -12.340 -57.256 1.00 0.00 157 PRO A N 6
ATOM 7191 C CA . PRO A 1 8 ? -18.160 -13.332 -57.352 1.00 0.00 157 PRO A CA 6
ATOM 7192 C C . PRO A 1 8 ? -18.964 -13.444 -56.064 1.00 0.00 157 PRO A C 6
ATOM 7193 O O . PRO A 1 8 ? -18.416 -13.356 -54.968 1.00 0.00 157 PRO A O 6
ATOM 7204 N N . ARG A 1 9 ? -20.272 -13.636 -56.204 1.00 0.00 158 ARG A N 6
ATOM 7205 C CA . ARG A 1 9 ? -21.156 -13.756 -55.048 1.00 0.00 158 ARG A CA 6
ATOM 7206 C C . ARG A 1 9 ? -21.836 -15.128 -55.028 1.00 0.00 158 ARG A C 6
ATOM 7207 O O . ARG A 1 9 ? -22.664 -15.428 -55.884 1.00 0.00 158 ARG A O 6
ATOM 7228 N N . PRO A 1 10 ? -21.496 -15.976 -54.040 1.00 0.00 159 PRO A N 6
ATOM 7229 C CA . PRO A 1 10 ? -22.084 -17.316 -53.920 1.00 0.00 159 PRO A CA 6
ATOM 7230 C C . PRO A 1 10 ? -23.568 -17.264 -53.576 1.00 0.00 159 PRO A C 6
ATOM 7231 O O . PRO A 1 10 ? -24.148 -16.184 -53.448 1.00 0.00 159 PRO A O 6
ATOM 7242 N N . LYS A 1 11 ? -24.180 -18.432 -53.420 1.00 0.00 160 LYS A N 6
ATOM 7243 C CA . LYS A 1 11 ? -25.600 -18.512 -53.088 1.00 0.00 160 LYS A CA 6
ATOM 7244 C C . LYS A 1 11 ? -25.828 -19.388 -51.856 1.00 0.00 160 LYS A C 6
ATOM 7245 O O . LYS A 1 11 ? -26.900 -19.364 -51.256 1.00 0.00 160 LYS A O 6
ATOM 7264 N N . MET A 1 12 ? -24.812 -20.156 -51.496 1.00 0.00 161 MET A N 6
ATOM 7265 C CA . MET A 1 12 ? -24.880 -21.044 -50.352 1.00 0.00 161 MET A CA 6
ATOM 7266 C C . MET A 1 12 ? -24.880 -20.248 -49.052 1.00 0.00 161 MET A C 6
ATOM 7267 O O . MET A 1 12 ? -25.552 -20.616 -48.088 1.00 0.00 161 MET A O 6
ATOM 7281 N N . ASP A 1 13 ? -24.128 -19.160 -49.032 1.00 0.00 162 ASP A N 6
ATOM 7282 C CA . ASP A 1 13 ? -24.052 -18.312 -47.856 1.00 0.00 162 ASP A CA 6
ATOM 7283 C C . ASP A 1 13 ? -25.336 -17.504 -47.704 1.00 0.00 162 ASP A C 6
ATOM 7284 O O . ASP A 1 13 ? -25.748 -17.172 -46.592 1.00 0.00 162 ASP A O 6
ATOM 7293 N N . ALA A 1 14 ? -25.960 -17.184 -48.836 1.00 0.00 163 ALA A N 6
ATOM 7294 C CA . ALA A 1 14 ? -27.192 -16.412 -48.848 1.00 0.00 163 ALA A CA 6
ATOM 7295 C C . ALA A 1 14 ? -28.396 -17.260 -48.456 1.00 0.00 163 ALA A C 6
ATOM 7296 O O . ALA A 1 14 ? -29.360 -16.748 -47.884 1.00 0.00 163 ALA A O 6
ATOM 7303 N N . ILE A 1 15 ? -28.344 -18.552 -48.756 1.00 0.00 164 ILE A N 6
ATOM 7304 C CA . ILE A 1 15 ? -29.448 -19.444 -48.412 1.00 0.00 164 ILE A CA 6
ATOM 7305 C C . ILE A 1 15 ? -29.708 -19.392 -46.908 1.00 0.00 164 ILE A C 6
ATOM 7306 O O . ILE A 1 15 ? -30.856 -19.356 -46.464 1.00 0.00 164 ILE A O 6
ATOM 7322 N N . LEU A 1 16 ? -28.628 -19.372 -46.136 1.00 0.00 165 LEU A N 6
ATOM 7323 C CA . LEU A 1 16 ? -28.724 -19.308 -44.684 1.00 0.00 165 LEU A CA 6
ATOM 7324 C C . LEU A 1 16 ? -28.888 -17.864 -44.224 1.00 0.00 165 LEU A C 6
ATOM 7325 O O . LEU A 1 16 ? -29.472 -17.604 -43.172 1.00 0.00 165 LEU A O 6
ATOM 7341 N N . THR A 1 17 ? -28.388 -16.916 -45.020 1.00 0.00 166 THR A N 6
ATOM 7342 C CA . THR A 1 17 ? -28.512 -15.508 -44.672 1.00 0.00 166 THR A CA 6
ATOM 7343 C C . THR A 1 17 ? -29.972 -15.096 -44.720 1.00 0.00 166 THR A C 6
ATOM 7344 O O . THR A 1 17 ? -30.420 -14.248 -43.952 1.00 0.00 166 THR A O 6
ATOM 7355 N N . GLU A 1 18 ? -30.712 -15.728 -45.624 1.00 0.00 167 GLU A N 6
ATOM 7356 C CA . GLU A 1 18 ? -32.128 -15.460 -45.784 1.00 0.00 167 GLU A CA 6
ATOM 7357 C C . GLU A 1 18 ? -32.900 -15.936 -44.564 1.00 0.00 167 GLU A C 6
ATOM 7358 O O . GLU A 1 18 ? -33.796 -15.248 -44.076 1.00 0.00 167 GLU A O 6
ATOM 7370 N N . ALA A 1 19 ? -32.540 -17.112 -44.064 1.00 0.00 168 ALA A N 6
ATOM 7371 C CA . ALA A 1 19 ? -33.196 -17.664 -42.892 1.00 0.00 168 ALA A CA 6
ATOM 7372 C C . ALA A 1 19 ? -33.056 -16.700 -41.724 1.00 0.00 168 ALA A C 6
ATOM 7373 O O . ALA A 1 19 ? -34.040 -16.324 -41.088 1.00 0.00 168 ALA A O 6
ATOM 7380 N N . ILE A 1 20 ? -31.824 -16.296 -41.452 1.00 0.00 169 ILE A N 6
ATOM 7381 C CA . ILE A 1 20 ? -31.544 -15.364 -40.372 1.00 0.00 169 ILE A CA 6
ATOM 7382 C C . ILE A 1 20 ? -32.040 -13.960 -40.720 1.00 0.00 169 ILE A C 6
ATOM 7383 O O . ILE A 1 20 ? -32.528 -13.240 -39.856 1.00 0.00 169 ILE A O 6
ATOM 7399 N N . LYS A 1 21 ? -31.904 -13.568 -41.980 1.00 0.00 170 LYS A N 6
ATOM 7400 C CA . LYS A 1 21 ? -32.332 -12.240 -42.400 1.00 0.00 170 LYS A CA 6
ATOM 7401 C C . LYS A 1 21 ? -33.856 -12.100 -42.384 1.00 0.00 170 LYS A C 6
ATOM 7402 O O . LYS A 1 21 ? -34.388 -11.160 -41.804 1.00 0.00 170 LYS A O 6
ATOM 7421 N N . ALA A 1 22 ? -34.552 -13.024 -43.036 1.00 0.00 171 ALA A N 6
ATOM 7422 C CA . ALA A 1 22 ? -36.004 -12.968 -43.100 1.00 0.00 171 ALA A CA 6
ATOM 7423 C C . ALA A 1 22 ? -36.684 -13.484 -41.824 1.00 0.00 171 ALA A C 6
ATOM 7424 O O . ALA A 1 22 ? -37.668 -12.900 -41.360 1.00 0.00 171 ALA A O 6
ATOM 7431 N N . CYS A 1 23 ? -36.188 -14.588 -41.284 1.00 0.00 172 CYS A N 6
ATOM 7432 C CA . CYS A 1 23 ? -36.784 -15.192 -40.100 1.00 0.00 172 CYS A CA 6
ATOM 7433 C C . CYS A 1 23 ? -36.408 -14.480 -38.800 1.00 0.00 172 CYS A C 6
ATOM 7434 O O . CYS A 1 23 ? -37.280 -13.972 -38.100 1.00 0.00 172 CYS A O 6
ATOM 7442 N N . PHE A 1 24 ? -35.120 -14.472 -38.468 1.00 0.00 173 PHE A N 6
ATOM 7443 C CA . PHE A 1 24 ? -34.636 -13.860 -37.228 1.00 0.00 173 PHE A CA 6
ATOM 7444 C C . PHE A 1 24 ? -35.416 -12.608 -36.840 1.00 0.00 173 PHE A C 6
ATOM 7445 O O . PHE A 1 24 ? -35.600 -12.324 -35.652 1.00 0.00 173 PHE A O 6
ATOM 7462 N N . GLN A 1 25 ? -35.872 -11.864 -37.828 1.00 0.00 174 GLN A N 6
ATOM 7463 C CA . GLN A 1 25 ? -36.624 -10.644 -37.576 1.00 0.00 174 GLN A CA 6
ATOM 7464 C C . GLN A 1 25 ? -38.120 -10.916 -37.524 1.00 0.00 174 GLN A C 6
ATOM 7465 O O . GLN A 1 25 ? -38.808 -10.480 -36.600 1.00 0.00 174 GLN A O 6
ATOM 7479 N N . LYS A 1 26 ? -38.616 -11.616 -38.524 1.00 0.00 175 LYS A N 6
ATOM 7480 C CA . LYS A 1 26 ? -40.036 -11.924 -38.604 1.00 0.00 175 LYS A CA 6
ATOM 7481 C C . LYS A 1 26 ? -40.464 -12.968 -37.572 1.00 0.00 175 LYS A C 6
ATOM 7482 O O . LYS A 1 26 ? -41.472 -12.792 -36.888 1.00 0.00 175 LYS A O 6
ATOM 7501 N N . SER A 1 27 ? -39.712 -14.064 -37.472 1.00 0.00 176 SER A N 6
ATOM 7502 C CA . SER A 1 27 ? -40.048 -15.132 -36.532 1.00 0.00 176 SER A CA 6
ATOM 7503 C C . SER A 1 27 ? -38.936 -15.420 -35.520 1.00 0.00 176 SER A C 6
ATOM 7504 O O . SER A 1 27 ? -39.188 -16.036 -34.484 1.00 0.00 176 SER A O 6
ATOM 7512 N N . GLY A 1 28 ? -37.712 -15.004 -35.824 1.00 0.00 177 GLY A N 6
ATOM 7513 C CA . GLY A 1 28 ? -36.600 -15.272 -34.928 1.00 0.00 177 GLY A CA 6
ATOM 7514 C C . GLY A 1 28 ? -35.804 -16.480 -35.392 1.00 0.00 177 GLY A C 6
ATOM 7515 O O . GLY A 1 28 ? -36.376 -17.428 -35.932 1.00 0.00 177 GLY A O 6
ATOM 7519 N N . ALA A 1 29 ? -34.484 -16.448 -35.212 1.00 0.00 178 ALA A N 6
ATOM 7520 C CA . ALA A 1 29 ? -33.640 -17.552 -35.652 1.00 0.00 178 ALA A CA 6
ATOM 7521 C C . ALA A 1 29 ? -32.644 -17.992 -34.580 1.00 0.00 178 ALA A C 6
ATOM 7522 O O . ALA A 1 29 ? -32.060 -17.168 -33.876 1.00 0.00 178 ALA A O 6
ATOM 7529 N N . SER A 1 30 ? -32.456 -19.304 -34.488 1.00 0.00 179 SER A N 6
ATOM 7530 C CA . SER A 1 30 ? -31.528 -19.896 -33.532 1.00 0.00 179 SER A CA 6
ATOM 7531 C C . SER A 1 30 ? -30.688 -20.964 -34.228 1.00 0.00 179 SER A C 6
ATOM 7532 O O . SER A 1 30 ? -30.900 -21.256 -35.404 1.00 0.00 179 SER A O 6
ATOM 7540 N N . VAL A 1 31 ? -29.736 -21.544 -33.504 1.00 0.00 180 VAL A N 6
ATOM 7541 C CA . VAL A 1 31 ? -28.880 -22.580 -34.080 1.00 0.00 180 VAL A CA 6
ATOM 7542 C C . VAL A 1 31 ? -29.720 -23.696 -34.696 1.00 0.00 180 VAL A C 6
ATOM 7543 O O . VAL A 1 31 ? -29.400 -24.208 -35.768 1.00 0.00 180 VAL A O 6
ATOM 7556 N N . VAL A 1 32 ? -30.796 -24.064 -34.012 1.00 0.00 181 VAL A N 6
ATOM 7557 C CA . VAL A 1 32 ? -31.684 -25.116 -34.488 1.00 0.00 181 VAL A CA 6
ATOM 7558 C C . VAL A 1 32 ? -32.412 -24.688 -35.756 1.00 0.00 181 VAL A C 6
ATOM 7559 O O . VAL A 1 32 ? -32.624 -25.492 -36.660 1.00 0.00 181 VAL A O 6
ATOM 7572 N N . ALA A 1 33 ? -32.796 -23.416 -35.820 1.00 0.00 182 ALA A N 6
ATOM 7573 C CA . ALA A 1 33 ? -33.500 -22.892 -36.984 1.00 0.00 182 ALA A CA 6
ATOM 7574 C C . ALA A 1 33 ? -32.716 -23.156 -38.264 1.00 0.00 182 ALA A C 6
ATOM 7575 O O . ALA A 1 33 ? -33.268 -23.632 -39.256 1.00 0.00 182 ALA A O 6
ATOM 7582 N N . ILE A 1 34 ? -31.424 -22.852 -38.232 1.00 0.00 183 ILE A N 6
ATOM 7583 C CA . ILE A 1 34 ? -30.568 -23.068 -39.392 1.00 0.00 183 ILE A CA 6
ATOM 7584 C C . ILE A 1 34 ? -30.372 -24.556 -39.644 1.00 0.00 183 ILE A C 6
ATOM 7585 O O . ILE A 1 34 ? -30.412 -25.008 -40.788 1.00 0.00 183 ILE A O 6
ATOM 7601 N N . ARG A 1 35 ? -30.168 -25.324 -38.576 1.00 0.00 184 ARG A N 6
ATOM 7602 C CA . ARG A 1 35 ? -29.976 -26.756 -38.684 1.00 0.00 184 ARG A CA 6
ATOM 7603 C C . ARG A 1 35 ? -31.220 -27.432 -39.240 1.00 0.00 184 ARG A C 6
ATOM 7604 O O . ARG A 1 35 ? -31.148 -28.188 -40.208 1.00 0.00 184 ARG A O 6
ATOM 7625 N N . LYS A 1 36 ? -32.360 -27.156 -38.624 1.00 0.00 185 LYS A N 6
ATOM 7626 C CA . LYS A 1 36 ? -33.620 -27.740 -39.068 1.00 0.00 185 LYS A CA 6
ATOM 7627 C C . LYS A 1 36 ? -33.892 -27.356 -40.516 1.00 0.00 185 LYS A C 6
ATOM 7628 O O . LYS A 1 36 ? -34.528 -28.100 -41.264 1.00 0.00 185 LYS A O 6
ATOM 7647 N N . TYR A 1 37 ? -33.400 -26.184 -40.904 1.00 0.00 186 TYR A N 6
ATOM 7648 C CA . TYR A 1 37 ? -33.580 -25.692 -42.260 1.00 0.00 186 TYR A CA 6
ATOM 7649 C C . TYR A 1 37 ? -32.832 -26.564 -43.256 1.00 0.00 186 TYR A C 6
ATOM 7650 O O . TYR A 1 37 ? -33.396 -26.976 -44.260 1.00 0.00 186 TYR A O 6
ATOM 7668 N N . ILE A 1 38 ? -31.568 -26.864 -42.972 1.00 0.00 187 ILE A N 6
ATOM 7669 C CA . ILE A 1 38 ? -30.808 -27.716 -43.868 1.00 0.00 187 ILE A CA 6
ATOM 7670 C C . ILE A 1 38 ? -31.452 -29.088 -43.924 1.00 0.00 187 ILE A C 6
ATOM 7671 O O . ILE A 1 38 ? -31.540 -29.700 -44.980 1.00 0.00 187 ILE A O 6
ATOM 7687 N N . ILE A 1 39 ? -31.904 -29.564 -42.768 1.00 0.00 188 ILE A N 6
ATOM 7688 C CA . ILE A 1 39 ? -32.548 -30.864 -42.660 1.00 0.00 188 ILE A CA 6
ATOM 7689 C C . ILE A 1 39 ? -33.848 -30.920 -43.452 1.00 0.00 188 ILE A C 6
ATOM 7690 O O . ILE A 1 39 ? -34.044 -31.804 -44.280 1.00 0.00 188 ILE A O 6
ATOM 7706 N N . HIS A 1 40 ? -34.736 -29.980 -43.172 1.00 0.00 189 HIS A N 6
ATOM 7707 C CA . HIS A 1 40 ? -36.032 -29.928 -43.832 1.00 0.00 189 HIS A CA 6
ATOM 7708 C C . HIS A 1 40 ? -35.948 -29.320 -45.228 1.00 0.00 189 HIS A C 6
ATOM 7709 O O . HIS A 1 40 ? -36.548 -29.836 -46.172 1.00 0.00 189 HIS A O 6
ATOM 7724 N N . LYS A 1 41 ? -35.240 -28.200 -45.352 1.00 0.00 190 LYS A N 6
ATOM 7725 C CA . LYS A 1 41 ? -35.140 -27.512 -46.636 1.00 0.00 190 LYS A CA 6
ATOM 7726 C C . LYS A 1 41 ? -34.200 -28.192 -47.636 1.00 0.00 190 LYS A C 6
ATOM 7727 O O . LYS A 1 41 ? -34.472 -28.172 -48.836 1.00 0.00 190 LYS A O 6
ATOM 7746 N N . TYR A 1 42 ? -33.084 -28.760 -47.176 1.00 0.00 191 TYR A N 6
ATOM 7747 C CA . TYR A 1 42 ? -32.136 -29.384 -48.112 1.00 0.00 191 TYR A CA 6
ATOM 7748 C C . TYR A 1 42 ? -31.688 -30.788 -47.692 1.00 0.00 191 TYR A C 6
ATOM 7749 O O . TYR A 1 42 ? -31.860 -31.196 -46.548 1.00 0.00 191 TYR A O 6
ATOM 7767 N N . PRO A 1 43 ? -31.084 -31.540 -48.636 1.00 0.00 192 PRO A N 6
ATOM 7768 C CA . PRO A 1 43 ? -30.580 -32.892 -48.388 1.00 0.00 192 PRO A CA 6
ATOM 7769 C C . PRO A 1 43 ? -29.156 -32.864 -47.824 1.00 0.00 192 PRO A C 6
ATOM 7770 O O . PRO A 1 43 ? -28.760 -33.732 -47.048 1.00 0.00 192 PRO A O 6
ATOM 7781 N N . SER A 1 44 ? -28.412 -31.832 -48.216 1.00 0.00 193 SER A N 6
ATOM 7782 C CA . SER A 1 44 ? -27.032 -31.616 -47.768 1.00 0.00 193 SER A CA 6
ATOM 7783 C C . SER A 1 44 ? -26.912 -31.696 -46.248 1.00 0.00 193 SER A C 6
ATOM 7784 O O . SER A 1 44 ? -25.816 -31.812 -45.708 1.00 0.00 193 SER A O 6
ATOM 7792 N N . LEU A 1 45 ? -28.052 -31.596 -45.564 1.00 0.00 194 LEU A N 6
ATOM 7793 C CA . LEU A 1 45 ? -28.092 -31.612 -44.108 1.00 0.00 194 LEU A CA 6
ATOM 7794 C C . LEU A 1 45 ? -27.248 -32.736 -43.528 1.00 0.00 194 LEU A C 6
ATOM 7795 O O . LEU A 1 45 ? -26.808 -32.648 -42.388 1.00 0.00 194 LEU A O 6
ATOM 7811 N N . GLU A 1 46 ? -27.016 -33.784 -44.300 1.00 0.00 195 GLU A N 6
ATOM 7812 C CA . GLU A 1 46 ? -26.212 -34.900 -43.808 1.00 0.00 195 GLU A CA 6
ATOM 7813 C C . GLU A 1 46 ? -24.880 -34.392 -43.280 1.00 0.00 195 GLU A C 6
ATOM 7814 O O . GLU A 1 46 ? -24.548 -34.572 -42.108 1.00 0.00 195 GLU A O 6
ATOM 7826 N N . LEU A 1 47 ? -24.140 -33.732 -44.148 1.00 0.00 196 LEU A N 6
ATOM 7827 C CA . LEU A 1 47 ? -22.848 -33.152 -43.792 1.00 0.00 196 LEU A CA 6
ATOM 7828 C C . LEU A 1 47 ? -23.024 -31.888 -42.952 1.00 0.00 196 LEU A C 6
ATOM 7829 O O . LEU A 1 47 ? -22.360 -31.704 -41.932 1.00 0.00 196 LEU A O 6
ATOM 7845 N N . GLU A 1 48 ? -23.904 -31.008 -43.420 1.00 0.00 197 GLU A N 6
ATOM 7846 C CA . GLU A 1 48 ? -24.176 -29.732 -42.764 1.00 0.00 197 GLU A CA 6
ATOM 7847 C C . GLU A 1 48 ? -24.712 -29.892 -41.340 1.00 0.00 197 GLU A C 6
ATOM 7848 O O . GLU A 1 48 ? -24.524 -29.008 -40.504 1.00 0.00 197 GLU A O 6
ATOM 7860 N N . ARG A 1 49 ? -25.404 -30.992 -41.068 1.00 0.00 198 ARG A N 6
ATOM 7861 C CA . ARG A 1 49 ? -25.984 -31.204 -39.744 1.00 0.00 198 ARG A CA 6
ATOM 7862 C C . ARG A 1 49 ? -24.952 -31.120 -38.648 1.00 0.00 198 ARG A C 6
ATOM 7863 O O . ARG A 1 49 ? -25.300 -30.868 -37.492 1.00 0.00 198 ARG A O 6
ATOM 7884 N N . ARG A 1 50 ? -23.692 -31.272 -38.988 1.00 0.00 199 ARG A N 6
ATOM 7885 C CA . ARG A 1 50 ? -22.656 -31.152 -37.992 1.00 0.00 199 ARG A CA 6
ATOM 7886 C C . ARG A 1 50 ? -22.404 -29.680 -37.708 1.00 0.00 199 ARG A C 6
ATOM 7887 O O . ARG A 1 50 ? -21.328 -29.296 -37.252 1.00 0.00 199 ARG A O 6
ATOM 7908 N N . GLY A 1 51 ? -23.416 -28.852 -38.000 1.00 0.00 200 GLY A N 6
ATOM 7909 C CA . GLY A 1 51 ? -23.300 -27.420 -37.796 1.00 0.00 200 GLY A CA 6
ATOM 7910 C C . GLY A 1 51 ? -21.956 -26.924 -38.268 1.00 0.00 200 GLY A C 6
ATOM 7911 O O . GLY A 1 51 ? -21.364 -26.020 -37.688 1.00 0.00 200 GLY A O 6
ATOM 7915 N N . TYR A 1 52 ? -21.464 -27.556 -39.320 1.00 0.00 201 TYR A N 6
ATOM 7916 C CA . TYR A 1 52 ? -20.164 -27.200 -39.856 1.00 0.00 201 TYR A CA 6
ATOM 7917 C C . TYR A 1 52 ? -20.232 -25.944 -40.704 1.00 0.00 201 TYR A C 6
ATOM 7918 O O . TYR A 1 52 ? -19.560 -24.956 -40.416 1.00 0.00 201 TYR A O 6
ATOM 7936 N N . LEU A 1 53 ? -21.028 -25.992 -41.752 1.00 0.00 202 LEU A N 6
ATOM 7937 C CA . LEU A 1 53 ? -21.164 -24.852 -42.640 1.00 0.00 202 LEU A CA 6
ATOM 7938 C C . LEU A 1 53 ? -22.152 -23.820 -42.116 1.00 0.00 202 LEU A C 6
ATOM 7939 O O . LEU A 1 53 ? -21.876 -22.620 -42.120 1.00 0.00 202 LEU A O 6
ATOM 7955 N N . LEU A 1 54 ? -23.328 -24.292 -41.708 1.00 0.00 203 LEU A N 6
ATOM 7956 C CA . LEU A 1 54 ? -24.384 -23.396 -41.228 1.00 0.00 203 LEU A CA 6
ATOM 7957 C C . LEU A 1 54 ? -24.176 -22.876 -39.808 1.00 0.00 203 LEU A C 6
ATOM 7958 O O . LEU A 1 54 ? -24.280 -21.676 -39.576 1.00 0.00 203 LEU A O 6
ATOM 7974 N N . LYS A 1 55 ? -23.908 -23.760 -38.856 1.00 0.00 204 LYS A N 6
ATOM 7975 C CA . LYS A 1 55 ? -23.724 -23.324 -37.480 1.00 0.00 204 LYS A CA 6
ATOM 7976 C C . LYS A 1 55 ? -22.488 -22.464 -37.372 1.00 0.00 204 LYS A C 6
ATOM 7977 O O . LYS A 1 55 ? -22.496 -21.436 -36.704 1.00 0.00 204 LYS A O 6
ATOM 7996 N N . GLN A 1 56 ? -21.428 -22.868 -38.052 1.00 0.00 205 GLN A N 6
ATOM 7997 C CA . GLN A 1 56 ? -20.204 -22.096 -38.032 1.00 0.00 205 GLN A CA 6
ATOM 7998 C C . GLN A 1 56 ? -20.464 -20.712 -38.584 1.00 0.00 205 GLN A C 6
ATOM 7999 O O . GLN A 1 56 ? -20.028 -19.724 -38.016 1.00 0.00 205 GLN A O 6
ATOM 8013 N N . ALA A 1 57 ? -21.188 -20.652 -39.684 1.00 0.00 206 ALA A N 6
ATOM 8014 C CA . ALA A 1 57 ? -21.512 -19.376 -40.296 1.00 0.00 206 ALA A CA 6
ATOM 8015 C C . ALA A 1 57 ? -22.524 -18.604 -39.464 1.00 0.00 206 ALA A C 6
ATOM 8016 O O . ALA A 1 57 ? -22.324 -17.432 -39.148 1.00 0.00 206 ALA A O 6
ATOM 8023 N N . LEU A 1 58 ? -23.612 -19.272 -39.104 1.00 0.00 207 LEU A N 6
ATOM 8024 C CA . LEU A 1 58 ? -24.652 -18.648 -38.304 1.00 0.00 207 LEU A CA 6
ATOM 8025 C C . LEU A 1 58 ? -24.096 -18.248 -36.944 1.00 0.00 207 LEU A C 6
ATOM 8026 O O . LEU A 1 58 ? -24.208 -17.096 -36.528 1.00 0.00 207 LEU A O 6
ATOM 8042 N N . LYS A 1 59 ? -23.504 -19.216 -36.256 1.00 0.00 208 LYS A N 6
ATOM 8043 C CA . LYS A 1 59 ? -22.936 -18.972 -34.936 1.00 0.00 208 LYS A CA 6
ATOM 8044 C C . LYS A 1 59 ? -21.696 -18.076 -34.984 1.00 0.00 208 LYS A C 6
ATOM 8045 O O . LYS A 1 59 ? -21.456 -17.324 -34.044 1.00 0.00 208 LYS A O 6
ATOM 8064 N N . ARG A 1 60 ? -20.896 -18.132 -36.060 1.00 0.00 209 ARG A N 6
ATOM 8065 C CA . ARG A 1 60 ? -19.708 -17.280 -36.124 1.00 0.00 209 ARG A CA 6
ATOM 8066 C C . ARG A 1 60 ? -20.092 -15.812 -36.144 1.00 0.00 209 ARG A C 6
ATOM 8067 O O . ARG A 1 60 ? -19.556 -15.004 -35.384 1.00 0.00 209 ARG A O 6
ATOM 8088 N N . GLU A 1 61 ? -21.028 -15.476 -37.008 1.00 0.00 210 GLU A N 6
ATOM 8089 C CA . GLU A 1 61 ? -21.496 -14.100 -37.120 1.00 0.00 210 GLU A CA 6
ATOM 8090 C C . GLU A 1 61 ? -22.112 -13.648 -35.808 1.00 0.00 210 GLU A C 6
ATOM 8091 O O . GLU A 1 61 ? -21.764 -12.592 -35.280 1.00 0.00 210 GLU A O 6
ATOM 8103 N N . LEU A 1 62 ? -23.016 -14.460 -35.276 1.00 0.00 211 LEU A N 6
ATOM 8104 C CA . LEU A 1 62 ? -23.660 -14.144 -34.012 1.00 0.00 211 LEU A CA 6
ATOM 8105 C C . LEU A 1 62 ? -22.628 -14.112 -32.896 1.00 0.00 211 LEU A C 6
ATOM 8106 O O . LEU A 1 62 ? -22.668 -13.248 -32.020 1.00 0.00 211 LEU A O 6
ATOM 8122 N N . ASN A 1 63 ? -21.692 -15.056 -32.936 1.00 0.00 212 ASN A N 6
ATOM 8123 C CA . ASN A 1 63 ? -20.640 -15.124 -31.932 1.00 0.00 212 ASN A CA 6
ATOM 8124 C C . ASN A 1 63 ? -19.792 -13.856 -31.968 1.00 0.00 212 ASN A C 6
ATOM 8125 O O . ASN A 1 63 ? -19.240 -13.440 -30.952 1.00 0.00 212 ASN A O 6
ATOM 8136 N N . ARG A 1 64 ? -19.696 -13.248 -33.148 1.00 0.00 213 ARG A N 6
ATOM 8137 C CA . ARG A 1 64 ? -18.916 -12.028 -33.312 1.00 0.00 213 ARG A CA 6
ATOM 8138 C C . ARG A 1 64 ? -19.548 -10.880 -32.540 1.00 0.00 213 ARG A C 6
ATOM 8139 O O . ARG A 1 64 ? -18.892 -10.220 -31.736 1.00 0.00 213 ARG A O 6
ATOM 8160 N N . GLY A 1 65 ? -20.832 -10.652 -32.788 1.00 0.00 214 GLY A N 6
ATOM 8161 C CA . GLY A 1 65 ? -21.544 -9.592 -32.108 1.00 0.00 214 GLY A CA 6
ATOM 8162 C C . GLY A 1 65 ? -23.028 -9.648 -32.364 1.00 0.00 214 GLY A C 6
ATOM 8163 O O . GLY A 1 65 ? -23.700 -8.620 -32.436 1.00 0.00 214 GLY A O 6
ATOM 8167 N N . VAL A 1 66 ? -23.544 -10.864 -32.500 1.00 0.00 215 VAL A N 6
ATOM 8168 C CA . VAL A 1 66 ? -24.968 -11.068 -32.748 1.00 0.00 215 VAL A CA 6
ATOM 8169 C C . VAL A 1 66 ? -25.416 -10.324 -34.004 1.00 0.00 215 VAL A C 6
ATOM 8170 O O . VAL A 1 66 ? -26.572 -9.920 -34.120 1.00 0.00 215 VAL A O 6
ATOM 8183 N N . ILE A 1 67 ? -24.492 -10.148 -34.944 1.00 0.00 216 ILE A N 6
ATOM 8184 C CA . ILE A 1 67 ? -24.792 -9.448 -36.188 1.00 0.00 216 ILE A CA 6
ATOM 8185 C C . ILE A 1 67 ? -24.608 -10.364 -37.396 1.00 0.00 216 ILE A C 6
ATOM 8186 O O . ILE A 1 67 ? -23.904 -11.372 -37.324 1.00 0.00 216 ILE A O 6
ATOM 8202 N N . LYS A 1 68 ? -25.248 -10.004 -38.504 1.00 0.00 217 LYS A N 6
ATOM 8203 C CA . LYS A 1 68 ? -25.160 -10.784 -39.732 1.00 0.00 217 LYS A CA 6
ATOM 8204 C C . LYS A 1 68 ? -25.284 -9.880 -40.952 1.00 0.00 217 LYS A C 6
ATOM 8205 O O . LYS A 1 68 ? -26.372 -9.692 -41.492 1.00 0.00 217 LYS A O 6
ATOM 8224 N N . GLN A 1 69 ? -24.160 -9.316 -41.384 1.00 0.00 218 GLN A N 6
ATOM 8225 C CA . GLN A 1 69 ? -24.140 -8.424 -42.540 1.00 0.00 218 GLN A CA 6
ATOM 8226 C C . GLN A 1 69 ? -24.784 -9.084 -43.756 1.00 0.00 218 GLN A C 6
ATOM 8227 O O . GLN A 1 69 ? -24.192 -9.964 -44.380 1.00 0.00 218 GLN A O 6
ATOM 8241 N N . VAL A 1 70 ? -25.992 -8.648 -44.088 1.00 0.00 219 VAL A N 6
ATOM 8242 C CA . VAL A 1 70 ? -26.712 -9.192 -45.236 1.00 0.00 219 VAL A CA 6
ATOM 8243 C C . VAL A 1 70 ? -26.512 -8.320 -46.472 1.00 0.00 219 VAL A C 6
ATOM 8244 O O . VAL A 1 70 ? -26.140 -8.816 -47.536 1.00 0.00 219 VAL A O 6
ATOM 8257 N N . LYS A 1 71 ? -26.756 -7.024 -46.320 1.00 0.00 220 LYS A N 6
ATOM 8258 C CA . LYS A 1 71 ? -26.600 -6.084 -47.424 1.00 0.00 220 LYS A CA 6
ATOM 8259 C C . LYS A 1 71 ? -25.204 -5.472 -47.420 1.00 0.00 220 LYS A C 6
ATOM 8260 O O . LYS A 1 71 ? -24.440 -5.644 -46.468 1.00 0.00 220 LYS A O 6
ATOM 8279 N N . GLY A 1 72 ? -24.872 -4.764 -48.496 1.00 0.00 221 GLY A N 6
ATOM 8280 C CA . GLY A 1 72 ? -23.568 -4.140 -48.600 1.00 0.00 221 GLY A CA 6
ATOM 8281 C C . GLY A 1 72 ? -23.432 -2.912 -47.724 1.00 0.00 221 GLY A C 6
ATOM 8282 O O . GLY A 1 72 ? -24.192 -2.736 -46.772 1.00 0.00 221 GLY A O 6
ATOM 8286 N N . LYS A 1 73 ? -22.464 -2.064 -48.048 1.00 0.00 222 LYS A N 6
ATOM 8287 C CA . LYS A 1 73 ? -22.224 -0.844 -47.284 1.00 0.00 222 LYS A CA 6
ATOM 8288 C C . LYS A 1 73 ? -21.920 0.324 -48.216 1.00 0.00 222 LYS A C 6
ATOM 8289 O O . LYS A 1 73 ? -20.900 0.336 -48.900 1.00 0.00 222 LYS A O 6
ATOM 8308 N N . GLY A 1 74 ? -22.816 1.308 -48.236 1.00 0.00 223 GLY A N 6
ATOM 8309 C CA . GLY A 1 74 ? -22.624 2.468 -49.084 1.00 0.00 223 GLY A CA 6
ATOM 8310 C C . GLY A 1 74 ? -23.196 2.264 -50.476 1.00 0.00 223 GLY A C 6
ATOM 8311 O O . GLY A 1 74 ? -24.400 2.408 -50.688 1.00 0.00 223 GLY A O 6
ATOM 8315 N N . ALA A 1 75 ? -22.328 1.928 -51.424 1.00 0.00 224 ALA A N 6
ATOM 8316 C CA . ALA A 1 75 ? -22.748 1.700 -52.804 1.00 0.00 224 ALA A CA 6
ATOM 8317 C C . ALA A 1 75 ? -23.960 0.776 -52.860 1.00 0.00 224 ALA A C 6
ATOM 8318 O O . ALA A 1 75 ? -24.784 0.868 -53.772 1.00 0.00 224 ALA A O 6
ATOM 8325 N N . SER A 1 76 ? -24.064 -0.100 -51.872 1.00 0.00 225 SER A N 6
ATOM 8326 C CA . SER A 1 76 ? -25.172 -1.040 -51.784 1.00 0.00 225 SER A CA 6
ATOM 8327 C C . SER A 1 76 ? -26.344 -0.408 -51.036 1.00 0.00 225 SER A C 6
ATOM 8328 O O . SER A 1 76 ? -26.424 0.816 -50.916 1.00 0.00 225 SER A O 6
ATOM 8336 N N . GLY A 1 77 ? -27.244 -1.240 -50.528 1.00 0.00 226 GLY A N 6
ATOM 8337 C CA . GLY A 1 77 ? -28.388 -0.740 -49.800 1.00 0.00 226 GLY A CA 6
ATOM 8338 C C . GLY A 1 77 ? -28.036 -0.296 -48.388 1.00 0.00 226 GLY A C 6
ATOM 8339 O O . GLY A 1 77 ? -28.708 -0.672 -47.428 1.00 0.00 226 GLY A O 6
ATOM 8343 N N . SER A 1 78 ? -26.980 0.504 -48.268 1.00 0.00 227 SER A N 6
ATOM 8344 C CA . SER A 1 78 ? -26.540 1.000 -46.964 1.00 0.00 227 SER A CA 6
ATOM 8345 C C . SER A 1 78 ? -26.244 -0.156 -46.016 1.00 0.00 227 SER A C 6
ATOM 8346 O O . SER A 1 78 ? -26.592 -1.304 -46.292 1.00 0.00 227 SER A O 6
ATOM 8354 N N . PHE A 1 79 ? -25.596 0.152 -44.896 1.00 0.00 228 PHE A N 6
ATOM 8355 C CA . PHE A 1 79 ? -25.260 -0.864 -43.908 1.00 0.00 228 PHE A CA 6
ATOM 8356 C C . PHE A 1 79 ? -26.524 -1.496 -43.336 1.00 0.00 228 PHE A C 6
ATOM 8357 O O . PHE A 1 79 ? -27.256 -0.860 -42.576 1.00 0.00 228 PHE A O 6
ATOM 8374 N N . VAL A 1 80 ? -26.780 -2.744 -43.704 1.00 0.00 229 VAL A N 6
ATOM 8375 C CA . VAL A 1 80 ? -27.956 -3.460 -43.228 1.00 0.00 229 VAL A CA 6
ATOM 8376 C C . VAL A 1 80 ? -27.592 -4.444 -42.120 1.00 0.00 229 VAL A C 6
ATOM 8377 O O . VAL A 1 80 ? -26.728 -5.300 -42.292 1.00 0.00 229 VAL A O 6
ATOM 8390 N N . VAL A 1 81 ? -28.260 -4.308 -40.976 1.00 0.00 230 VAL A N 6
ATOM 8391 C CA . VAL A 1 81 ? -28.016 -5.180 -39.836 1.00 0.00 230 VAL A CA 6
ATOM 8392 C C . VAL A 1 81 ? -29.000 -6.348 -39.816 1.00 0.00 230 VAL A C 6
ATOM 8393 O O . VAL A 1 81 ? -29.792 -6.492 -38.884 1.00 0.00 230 VAL A O 6
ATOM 8406 N N . VAL A 1 82 ? -28.940 -7.180 -40.848 1.00 0.00 231 VAL A N 6
ATOM 8407 C CA . VAL A 1 82 ? -29.824 -8.340 -40.952 1.00 0.00 231 VAL A CA 6
ATOM 8408 C C . VAL A 1 82 ? -31.292 -7.908 -40.936 1.00 0.00 231 VAL A C 6
ATOM 8409 O O . VAL A 1 82 ? -31.596 -6.720 -41.040 1.00 0.00 231 VAL A O 6
ATOM 8422 N N . GLN A 1 83 ? -32.188 -8.880 -40.804 1.00 0.00 232 GLN A N 6
ATOM 8423 C CA . GLN A 1 83 ? -33.620 -8.608 -40.776 1.00 0.00 232 GLN A CA 6
ATOM 8424 C C . GLN A 1 83 ? -34.120 -8.160 -42.144 1.00 0.00 232 GLN A C 6
ATOM 8425 O O . GLN A 1 83 ? -34.884 -8.864 -42.804 1.00 0.00 232 GLN A O 6
ATOM 8439 N N . LYS A 1 84 ? -33.676 -6.988 -42.552 1.00 0.00 233 LYS A N 6
ATOM 8440 C CA . LYS A 1 84 ? -34.064 -6.420 -43.836 1.00 0.00 233 LYS A CA 6
ATOM 8441 C C . LYS A 1 84 ? -33.340 -5.108 -44.084 1.00 0.00 233 LYS A C 6
ATOM 8442 O O . LYS A 1 84 ? -32.496 -5.000 -44.976 1.00 0.00 233 LYS A O 6
ATOM 8461 N N . SER A 1 85 ? -33.676 -4.116 -43.280 1.00 0.00 234 SER A N 6
ATOM 8462 C CA . SER A 1 85 ? -33.072 -2.796 -43.388 1.00 0.00 234 SER A CA 6
ATOM 8463 C C . SER A 1 85 ? -33.244 -2.012 -42.092 1.00 0.00 234 SER A C 6
ATOM 8464 O O . SER A 1 85 ? -33.696 -0.868 -42.108 1.00 0.00 234 SER A O 6
ATOM 8472 N N . ARG A 1 86 ? -32.876 -2.628 -40.976 1.00 0.00 235 ARG A N 6
ATOM 8473 C CA . ARG A 1 86 ? -32.992 -1.980 -39.680 1.00 0.00 235 ARG A CA 6
ATOM 8474 C C . ARG A 1 86 ? -31.860 -0.972 -39.468 1.00 0.00 235 ARG A C 6
ATOM 8475 O O . ARG A 1 86 ? -31.192 -0.984 -38.436 1.00 0.00 235 ARG A O 6
ATOM 8496 N N . LYS A 1 87 ? -31.648 -0.100 -40.452 1.00 0.00 236 LYS A N 6
ATOM 8497 C CA . LYS A 1 87 ? -30.604 0.908 -40.368 1.00 0.00 236 LYS A CA 6
ATOM 8498 C C . LYS A 1 87 ? -30.672 1.868 -41.552 1.00 0.00 236 LYS A C 6
ATOM 8499 O O . LYS A 1 87 ? -29.996 1.672 -42.564 1.00 0.00 236 LYS A O 6
ATOM 8518 N N . THR A 1 88 ? -31.492 2.904 -41.420 1.00 0.00 237 THR A N 6
ATOM 8519 C CA . THR A 1 88 ? -31.648 3.892 -42.480 1.00 0.00 237 THR A CA 6
ATOM 8520 C C . THR A 1 88 ? -32.212 3.252 -43.744 1.00 0.00 237 THR A C 6
ATOM 8521 O O . THR A 1 88 ? -32.104 2.016 -43.876 1.00 0.00 237 THR A O 6
ATOM 8533 N N . GLY A 1 1 ? -1.300 -12.000 -74.032 1.00 0.00 150 GLY A N 7
ATOM 8534 C CA . GLY A 1 1 ? -2.352 -13.048 -74.148 1.00 0.00 150 GLY A CA 7
ATOM 8535 C C . GLY A 1 1 ? -2.960 -13.420 -72.808 1.00 0.00 150 GLY A C 7
ATOM 8536 O O . GLY A 1 1 ? -2.984 -14.592 -72.440 1.00 0.00 150 GLY A O 7
ATOM 8542 N N . PRO A 1 2 ? -3.460 -12.428 -72.048 1.00 0.00 151 PRO A N 7
ATOM 8543 C CA . PRO A 1 2 ? -4.064 -12.672 -70.736 1.00 0.00 151 PRO A CA 7
ATOM 8544 C C . PRO A 1 2 ? -5.404 -13.400 -70.844 1.00 0.00 151 PRO A C 7
ATOM 8545 O O . PRO A 1 2 ? -5.784 -13.868 -71.916 1.00 0.00 151 PRO A O 7
ATOM 8556 N N . GLY A 1 3 ? -6.112 -13.488 -69.724 1.00 0.00 152 GLY A N 7
ATOM 8557 C CA . GLY A 1 3 ? -7.400 -14.156 -69.712 1.00 0.00 152 GLY A CA 7
ATOM 8558 C C . GLY A 1 3 ? -7.976 -14.292 -68.316 1.00 0.00 152 GLY A C 7
ATOM 8559 O O . GLY A 1 3 ? -7.292 -14.012 -67.328 1.00 0.00 152 GLY A O 7
ATOM 8563 N N . MET A 1 4 ? -9.232 -14.720 -68.232 1.00 0.00 153 MET A N 7
ATOM 8564 C CA . MET A 1 4 ? -9.896 -14.888 -66.948 1.00 0.00 153 MET A CA 7
ATOM 8565 C C . MET A 1 4 ? -10.184 -16.360 -66.672 1.00 0.00 153 MET A C 7
ATOM 8566 O O . MET A 1 4 ? -10.284 -17.168 -67.600 1.00 0.00 153 MET A O 7
ATOM 8580 N N . ALA A 1 5 ? -10.316 -16.708 -65.396 1.00 0.00 154 ALA A N 7
ATOM 8581 C CA . ALA A 1 5 ? -10.592 -18.084 -65.000 1.00 0.00 154 ALA A CA 7
ATOM 8582 C C . ALA A 1 5 ? -11.088 -18.148 -63.560 1.00 0.00 154 ALA A C 7
ATOM 8583 O O . ALA A 1 5 ? -10.384 -18.620 -62.668 1.00 0.00 154 ALA A O 7
ATOM 8590 N N . SER A 1 6 ? -12.312 -17.676 -63.340 1.00 0.00 155 SER A N 7
ATOM 8591 C CA . SER A 1 6 ? -12.904 -17.680 -62.008 1.00 0.00 155 SER A CA 7
ATOM 8592 C C . SER A 1 6 ? -13.512 -19.040 -61.692 1.00 0.00 155 SER A C 7
ATOM 8593 O O . SER A 1 6 ? -13.696 -19.872 -62.580 1.00 0.00 155 SER A O 7
ATOM 8601 N N . SER A 1 7 ? -13.824 -19.260 -60.416 1.00 0.00 156 SER A N 7
ATOM 8602 C CA . SER A 1 7 ? -14.416 -20.520 -59.980 1.00 0.00 156 SER A CA 7
ATOM 8603 C C . SER A 1 7 ? -15.884 -20.332 -59.612 1.00 0.00 156 SER A C 7
ATOM 8604 O O . SER A 1 7 ? -16.296 -19.252 -59.196 1.00 0.00 156 SER A O 7
ATOM 8612 N N . PRO A 1 8 ? -16.700 -21.392 -59.760 1.00 0.00 157 PRO A N 7
ATOM 8613 C CA . PRO A 1 8 ? -18.128 -21.340 -59.436 1.00 0.00 157 PRO A CA 7
ATOM 8614 C C . PRO A 1 8 ? -18.380 -21.032 -57.968 1.00 0.00 157 PRO A C 7
ATOM 8615 O O . PRO A 1 8 ? -17.480 -21.148 -57.136 1.00 0.00 157 PRO A O 7
ATOM 8626 N N . ARG A 1 9 ? -19.612 -20.640 -57.656 1.00 0.00 158 ARG A N 7
ATOM 8627 C CA . ARG A 1 9 ? -19.984 -20.312 -56.284 1.00 0.00 158 ARG A CA 7
ATOM 8628 C C . ARG A 1 9 ? -21.368 -20.872 -55.952 1.00 0.00 158 ARG A C 7
ATOM 8629 O O . ARG A 1 9 ? -22.356 -20.536 -56.612 1.00 0.00 158 ARG A O 7
ATOM 8650 N N . PRO A 1 10 ? -21.468 -21.736 -54.924 1.00 0.00 159 PRO A N 7
ATOM 8651 C CA . PRO A 1 10 ? -22.744 -22.336 -54.516 1.00 0.00 159 PRO A CA 7
ATOM 8652 C C . PRO A 1 10 ? -23.804 -21.284 -54.204 1.00 0.00 159 PRO A C 7
ATOM 8653 O O . PRO A 1 10 ? -23.648 -20.112 -54.540 1.00 0.00 159 PRO A O 7
ATOM 8664 N N . LYS A 1 11 ? -24.880 -21.716 -53.556 1.00 0.00 160 LYS A N 7
ATOM 8665 C CA . LYS A 1 11 ? -25.972 -20.812 -53.192 1.00 0.00 160 LYS A CA 7
ATOM 8666 C C . LYS A 1 11 ? -26.344 -20.960 -51.720 1.00 0.00 160 LYS A C 7
ATOM 8667 O O . LYS A 1 11 ? -27.136 -20.184 -51.188 1.00 0.00 160 LYS A O 7
ATOM 8686 N N . MET A 1 12 ? -25.764 -21.964 -51.072 1.00 0.00 161 MET A N 7
ATOM 8687 C CA . MET A 1 12 ? -26.020 -22.236 -49.672 1.00 0.00 161 MET A CA 7
ATOM 8688 C C . MET A 1 12 ? -25.744 -21.008 -48.808 1.00 0.00 161 MET A C 7
ATOM 8689 O O . MET A 1 12 ? -26.408 -20.788 -47.792 1.00 0.00 161 MET A O 7
ATOM 8703 N N . ASP A 1 13 ? -24.768 -20.208 -49.220 1.00 0.00 162 ASP A N 7
ATOM 8704 C CA . ASP A 1 13 ? -24.404 -19.004 -48.488 1.00 0.00 162 ASP A CA 7
ATOM 8705 C C . ASP A 1 13 ? -25.616 -18.088 -48.316 1.00 0.00 162 ASP A C 7
ATOM 8706 O O . ASP A 1 13 ? -25.864 -17.576 -47.224 1.00 0.00 162 ASP A O 7
ATOM 8715 N N . ALA A 1 14 ? -26.360 -17.892 -49.396 1.00 0.00 163 ALA A N 7
ATOM 8716 C CA . ALA A 1 14 ? -27.544 -17.040 -49.364 1.00 0.00 163 ALA A CA 7
ATOM 8717 C C . ALA A 1 14 ? -28.672 -17.704 -48.584 1.00 0.00 163 ALA A C 7
ATOM 8718 O O . ALA A 1 14 ? -29.484 -17.028 -47.956 1.00 0.00 163 ALA A O 7
ATOM 8725 N N . ILE A 1 15 ? -28.704 -19.032 -48.608 1.00 0.00 164 ILE A N 7
ATOM 8726 C CA . ILE A 1 15 ? -29.724 -19.772 -47.880 1.00 0.00 164 ILE A CA 7
ATOM 8727 C C . ILE A 1 15 ? -29.652 -19.404 -46.404 1.00 0.00 164 ILE A C 7
ATOM 8728 O O . ILE A 1 15 ? -30.672 -19.196 -45.748 1.00 0.00 164 ILE A O 7
ATOM 8744 N N . LEU A 1 16 ? -28.428 -19.308 -45.904 1.00 0.00 165 LEU A N 7
ATOM 8745 C CA . LEU A 1 16 ? -28.184 -18.944 -44.516 1.00 0.00 165 LEU A CA 7
ATOM 8746 C C . LEU A 1 16 ? -28.412 -17.448 -44.320 1.00 0.00 165 LEU A C 7
ATOM 8747 O O . LEU A 1 16 ? -28.884 -17.016 -43.272 1.00 0.00 165 LEU A O 7
ATOM 8763 N N . THR A 1 17 ? -28.088 -16.656 -45.344 1.00 0.00 166 THR A N 7
ATOM 8764 C CA . THR A 1 17 ? -28.280 -15.212 -45.268 1.00 0.00 166 THR A CA 7
ATOM 8765 C C . THR A 1 17 ? -29.760 -14.896 -45.184 1.00 0.00 166 THR A C 7
ATOM 8766 O O . THR A 1 17 ? -30.180 -13.988 -44.464 1.00 0.00 166 THR A O 7
ATOM 8777 N N . GLU A 1 18 ? -30.552 -15.668 -45.916 1.00 0.00 167 GLU A N 7
ATOM 8778 C CA . GLU A 1 18 ? -31.992 -15.504 -45.932 1.00 0.00 167 GLU A CA 7
ATOM 8779 C C . GLU A 1 18 ? -32.588 -15.876 -44.580 1.00 0.00 167 GLU A C 7
ATOM 8780 O O . GLU A 1 18 ? -33.484 -15.204 -44.076 1.00 0.00 167 GLU A O 7
ATOM 8792 N N . ALA A 1 19 ? -32.076 -16.952 -43.992 1.00 0.00 168 ALA A N 7
ATOM 8793 C CA . ALA A 1 19 ? -32.552 -17.412 -42.700 1.00 0.00 168 ALA A CA 7
ATOM 8794 C C . ALA A 1 19 ? -32.360 -16.332 -41.644 1.00 0.00 168 ALA A C 7
ATOM 8795 O O . ALA A 1 19 ? -33.252 -16.060 -40.848 1.00 0.00 168 ALA A O 7
ATOM 8802 N N . ILE A 1 20 ? -31.196 -15.708 -41.648 1.00 0.00 169 ILE A N 7
ATOM 8803 C CA . ILE A 1 20 ? -30.900 -14.656 -40.692 1.00 0.00 169 ILE A CA 7
ATOM 8804 C C . ILE A 1 20 ? -31.688 -13.392 -41.000 1.00 0.00 169 ILE A C 7
ATOM 8805 O O . ILE A 1 20 ? -32.316 -12.812 -40.120 1.00 0.00 169 ILE A O 7
ATOM 8821 N N . LYS A 1 21 ? -31.644 -12.948 -42.248 1.00 0.00 170 LYS A N 7
ATOM 8822 C CA . LYS A 1 21 ? -32.352 -11.732 -42.640 1.00 0.00 170 LYS A CA 7
ATOM 8823 C C . LYS A 1 21 ? -33.872 -11.904 -42.640 1.00 0.00 170 LYS A C 7
ATOM 8824 O O . LYS A 1 21 ? -34.588 -11.100 -42.044 1.00 0.00 170 LYS A O 7
ATOM 8843 N N . ALA A 1 22 ? -34.364 -12.924 -43.332 1.00 0.00 171 ALA A N 7
ATOM 8844 C CA . ALA A 1 22 ? -35.804 -13.152 -43.424 1.00 0.00 171 ALA A CA 7
ATOM 8845 C C . ALA A 1 22 ? -36.404 -13.844 -42.196 1.00 0.00 171 ALA A C 7
ATOM 8846 O O . ALA A 1 22 ? -37.492 -13.480 -41.740 1.00 0.00 171 ALA A O 7
ATOM 8853 N N . CYS A 1 23 ? -35.724 -14.864 -41.684 1.00 0.00 172 CYS A N 7
ATOM 8854 C CA . CYS A 1 23 ? -36.236 -15.616 -40.544 1.00 0.00 172 CYS A CA 7
ATOM 8855 C C . CYS A 1 23 ? -36.036 -14.900 -39.212 1.00 0.00 172 CYS A C 7
ATOM 8856 O O . CYS A 1 23 ? -37.008 -14.636 -38.508 1.00 0.00 172 CYS A O 7
ATOM 8864 N N . PHE A 1 24 ? -34.784 -14.612 -38.856 1.00 0.00 173 PHE A N 7
ATOM 8865 C CA . PHE A 1 24 ? -34.464 -13.952 -37.584 1.00 0.00 173 PHE A CA 7
ATOM 8866 C C . PHE A 1 24 ? -35.532 -12.956 -37.156 1.00 0.00 173 PHE A C 7
ATOM 8867 O O . PHE A 1 24 ? -35.800 -12.788 -35.968 1.00 0.00 173 PHE A O 7
ATOM 8884 N N . GLN A 1 25 ? -36.124 -12.288 -38.128 1.00 0.00 174 GLN A N 7
ATOM 8885 C CA . GLN A 1 25 ? -37.152 -11.296 -37.848 1.00 0.00 174 GLN A CA 7
ATOM 8886 C C . GLN A 1 25 ? -38.544 -11.912 -37.836 1.00 0.00 174 GLN A C 7
ATOM 8887 O O . GLN A 1 25 ? -39.324 -11.688 -36.916 1.00 0.00 174 GLN A O 7
ATOM 8901 N N . LYS A 1 26 ? -38.848 -12.668 -38.876 1.00 0.00 175 LYS A N 7
ATOM 8902 C CA . LYS A 1 26 ? -40.164 -13.292 -38.988 1.00 0.00 175 LYS A CA 7
ATOM 8903 C C . LYS A 1 26 ? -40.340 -14.448 -38.004 1.00 0.00 175 LYS A C 7
ATOM 8904 O O . LYS A 1 26 ? -41.364 -14.536 -37.324 1.00 0.00 175 LYS A O 7
ATOM 8923 N N . SER A 1 27 ? -39.360 -15.348 -37.944 1.00 0.00 176 SER A N 7
ATOM 8924 C CA . SER A 1 27 ? -39.452 -16.504 -37.048 1.00 0.00 176 SER A CA 7
ATOM 8925 C C . SER A 1 27 ? -38.300 -16.576 -36.036 1.00 0.00 176 SER A C 7
ATOM 8926 O O . SER A 1 27 ? -38.404 -17.276 -35.028 1.00 0.00 176 SER A O 7
ATOM 8934 N N . GLY A 1 28 ? -37.200 -15.888 -36.320 1.00 0.00 177 GLY A N 7
ATOM 8935 C CA . GLY A 1 28 ? -36.056 -15.936 -35.428 1.00 0.00 177 GLY A CA 7
ATOM 8936 C C . GLY A 1 28 ? -34.992 -16.884 -35.956 1.00 0.00 177 GLY A C 7
ATOM 8937 O O . GLY A 1 28 ? -35.316 -17.884 -36.592 1.00 0.00 177 GLY A O 7
ATOM 8941 N N . ALA A 1 29 ? -33.724 -16.568 -35.712 1.00 0.00 178 ALA A N 7
ATOM 8942 C CA . ALA A 1 29 ? -32.636 -17.408 -36.196 1.00 0.00 178 ALA A CA 7
ATOM 8943 C C . ALA A 1 29 ? -31.760 -17.932 -35.064 1.00 0.00 178 ALA A C 7
ATOM 8944 O O . ALA A 1 29 ? -31.112 -17.168 -34.352 1.00 0.00 178 ALA A O 7
ATOM 8951 N N . SER A 1 30 ? -31.744 -19.252 -34.924 1.00 0.00 179 SER A N 7
ATOM 8952 C CA . SER A 1 30 ? -30.944 -19.912 -33.904 1.00 0.00 179 SER A CA 7
ATOM 8953 C C . SER A 1 30 ? -30.204 -21.100 -34.512 1.00 0.00 179 SER A C 7
ATOM 8954 O O . SER A 1 30 ? -30.416 -21.440 -35.676 1.00 0.00 179 SER A O 7
ATOM 8962 N N . VAL A 1 31 ? -29.344 -21.736 -33.724 1.00 0.00 180 VAL A N 7
ATOM 8963 C CA . VAL A 1 31 ? -28.588 -22.888 -34.208 1.00 0.00 180 VAL A CA 7
ATOM 8964 C C . VAL A 1 31 ? -29.524 -23.952 -34.780 1.00 0.00 180 VAL A C 7
ATOM 8965 O O . VAL A 1 31 ? -29.284 -24.488 -35.860 1.00 0.00 180 VAL A O 7
ATOM 8978 N N . VAL A 1 32 ? -30.588 -24.248 -34.040 1.00 0.00 181 VAL A N 7
ATOM 8979 C CA . VAL A 1 32 ? -31.560 -25.248 -34.464 1.00 0.00 181 VAL A CA 7
ATOM 8980 C C . VAL A 1 32 ? -32.316 -24.792 -35.704 1.00 0.00 181 VAL A C 7
ATOM 8981 O O . VAL A 1 32 ? -32.572 -25.584 -36.608 1.00 0.00 181 VAL A O 7
ATOM 8994 N N . ALA A 1 33 ? -32.672 -23.508 -35.748 1.00 0.00 182 ALA A N 7
ATOM 8995 C CA . ALA A 1 33 ? -33.400 -22.964 -36.888 1.00 0.00 182 ALA A CA 7
ATOM 8996 C C . ALA A 1 33 ? -32.648 -23.224 -38.188 1.00 0.00 182 ALA A C 7
ATOM 8997 O O . ALA A 1 33 ? -33.228 -23.684 -39.172 1.00 0.00 182 ALA A O 7
ATOM 9004 N N . ILE A 1 34 ? -31.352 -22.932 -38.184 1.00 0.00 183 ILE A N 7
ATOM 9005 C CA . ILE A 1 34 ? -30.528 -23.144 -39.364 1.00 0.00 183 ILE A CA 7
ATOM 9006 C C . ILE A 1 34 ? -30.356 -24.632 -39.644 1.00 0.00 183 ILE A C 7
ATOM 9007 O O . ILE A 1 34 ? -30.440 -25.068 -40.792 1.00 0.00 183 ILE A O 7
ATOM 9023 N N . ARG A 1 35 ? -30.116 -25.408 -38.588 1.00 0.00 184 ARG A N 7
ATOM 9024 C CA . ARG A 1 35 ? -29.932 -26.848 -38.728 1.00 0.00 184 ARG A CA 7
ATOM 9025 C C . ARG A 1 35 ? -31.200 -27.516 -39.244 1.00 0.00 184 ARG A C 7
ATOM 9026 O O . ARG A 1 35 ? -31.160 -28.272 -40.216 1.00 0.00 184 ARG A O 7
ATOM 9047 N N . LYS A 1 36 ? -32.316 -27.232 -38.596 1.00 0.00 185 LYS A N 7
ATOM 9048 C CA . LYS A 1 36 ? -33.592 -27.804 -39.004 1.00 0.00 185 LYS A CA 7
ATOM 9049 C C . LYS A 1 36 ? -33.912 -27.424 -40.440 1.00 0.00 185 LYS A C 7
ATOM 9050 O O . LYS A 1 36 ? -34.576 -28.176 -41.160 1.00 0.00 185 LYS A O 7
ATOM 9069 N N . TYR A 1 37 ? -33.436 -26.260 -40.860 1.00 0.00 186 TYR A N 7
ATOM 9070 C CA . TYR A 1 37 ? -33.664 -25.784 -42.212 1.00 0.00 186 TYR A CA 7
ATOM 9071 C C . TYR A 1 37 ? -32.928 -26.656 -43.220 1.00 0.00 186 TYR A C 7
ATOM 9072 O O . TYR A 1 37 ? -33.508 -27.076 -44.212 1.00 0.00 186 TYR A O 7
ATOM 9090 N N . ILE A 1 38 ? -31.656 -26.944 -42.960 1.00 0.00 187 ILE A N 7
ATOM 9091 C CA . ILE A 1 38 ? -30.908 -27.788 -43.868 1.00 0.00 187 ILE A CA 7
ATOM 9092 C C . ILE A 1 38 ? -31.532 -29.172 -43.908 1.00 0.00 187 ILE A C 7
ATOM 9093 O O . ILE A 1 38 ? -31.640 -29.784 -44.964 1.00 0.00 187 ILE A O 7
ATOM 9109 N N . ILE A 1 39 ? -31.952 -29.648 -42.740 1.00 0.00 188 ILE A N 7
ATOM 9110 C CA . ILE A 1 39 ? -32.572 -30.960 -42.624 1.00 0.00 188 ILE A CA 7
ATOM 9111 C C . ILE A 1 39 ? -33.900 -31.020 -43.372 1.00 0.00 188 ILE A C 7
ATOM 9112 O O . ILE A 1 39 ? -34.132 -31.920 -44.172 1.00 0.00 188 ILE A O 7
ATOM 9128 N N . HIS A 1 40 ? -34.768 -30.064 -43.080 1.00 0.00 189 HIS A N 7
ATOM 9129 C CA . HIS A 1 40 ? -36.084 -30.008 -43.700 1.00 0.00 189 HIS A CA 7
ATOM 9130 C C . HIS A 1 40 ? -36.040 -29.428 -45.108 1.00 0.00 189 HIS A C 7
ATOM 9131 O O . HIS A 1 40 ? -36.656 -29.968 -46.028 1.00 0.00 189 HIS A O 7
ATOM 9146 N N . LYS A 1 41 ? -35.352 -28.304 -45.268 1.00 0.00 190 LYS A N 7
ATOM 9147 C CA . LYS A 1 41 ? -35.288 -27.636 -46.564 1.00 0.00 190 LYS A CA 7
ATOM 9148 C C . LYS A 1 41 ? -34.412 -28.356 -47.596 1.00 0.00 190 LYS A C 7
ATOM 9149 O O . LYS A 1 41 ? -34.788 -28.424 -48.764 1.00 0.00 190 LYS A O 7
ATOM 9168 N N . TYR A 1 42 ? -33.244 -28.852 -47.196 1.00 0.00 191 TYR A N 7
ATOM 9169 C CA . TYR A 1 42 ? -32.352 -29.504 -48.168 1.00 0.00 191 TYR A CA 7
ATOM 9170 C C . TYR A 1 42 ? -31.856 -30.884 -47.716 1.00 0.00 191 TYR A C 7
ATOM 9171 O O . TYR A 1 42 ? -31.996 -31.264 -46.560 1.00 0.00 191 TYR A O 7
ATOM 9189 N N . PRO A 1 43 ? -31.252 -31.644 -48.652 1.00 0.00 192 PRO A N 7
ATOM 9190 C CA . PRO A 1 43 ? -30.708 -32.976 -48.380 1.00 0.00 192 PRO A CA 7
ATOM 9191 C C . PRO A 1 43 ? -29.276 -32.904 -47.848 1.00 0.00 192 PRO A C 7
ATOM 9192 O O . PRO A 1 43 ? -28.836 -33.752 -47.076 1.00 0.00 192 PRO A O 7
ATOM 9203 N N . SER A 1 44 ? -28.564 -31.856 -48.268 1.00 0.00 193 SER A N 7
ATOM 9204 C CA . SER A 1 44 ? -27.184 -31.604 -47.856 1.00 0.00 193 SER A CA 7
ATOM 9205 C C . SER A 1 44 ? -27.020 -31.680 -46.336 1.00 0.00 193 SER A C 7
ATOM 9206 O O . SER A 1 44 ? -25.904 -31.768 -45.828 1.00 0.00 193 SER A O 7
ATOM 9214 N N . LEU A 1 45 ? -28.136 -31.612 -45.624 1.00 0.00 194 LEU A N 7
ATOM 9215 C CA . LEU A 1 45 ? -28.140 -31.632 -44.168 1.00 0.00 194 LEU A CA 7
ATOM 9216 C C . LEU A 1 45 ? -27.248 -32.728 -43.612 1.00 0.00 194 LEU A C 7
ATOM 9217 O O . LEU A 1 45 ? -26.780 -32.632 -42.480 1.00 0.00 194 LEU A O 7
ATOM 9233 N N . GLU A 1 46 ? -27.004 -33.768 -44.388 1.00 0.00 195 GLU A N 7
ATOM 9234 C CA . GLU A 1 46 ? -26.156 -34.864 -43.920 1.00 0.00 195 GLU A CA 7
ATOM 9235 C C . GLU A 1 46 ? -24.824 -34.320 -43.424 1.00 0.00 195 GLU A C 7
ATOM 9236 O O . GLU A 1 46 ? -24.460 -34.500 -42.260 1.00 0.00 195 GLU A O 7
ATOM 9248 N N . LEU A 1 47 ? -24.120 -33.640 -44.304 1.00 0.00 196 LEU A N 7
ATOM 9249 C CA . LEU A 1 47 ? -22.836 -33.036 -43.976 1.00 0.00 196 LEU A CA 7
ATOM 9250 C C . LEU A 1 47 ? -23.016 -31.776 -43.128 1.00 0.00 196 LEU A C 7
ATOM 9251 O O . LEU A 1 47 ? -22.328 -31.584 -42.124 1.00 0.00 196 LEU A O 7
ATOM 9267 N N . GLU A 1 48 ? -23.928 -30.916 -43.568 1.00 0.00 197 GLU A N 7
ATOM 9268 C CA . GLU A 1 48 ? -24.204 -29.644 -42.892 1.00 0.00 197 GLU A CA 7
ATOM 9269 C C . GLU A 1 48 ? -24.712 -29.824 -41.464 1.00 0.00 197 GLU A C 7
ATOM 9270 O O . GLU A 1 48 ? -24.520 -28.944 -40.624 1.00 0.00 197 GLU A O 7
ATOM 9282 N N . ARG A 1 49 ? -25.384 -30.936 -41.184 1.00 0.00 198 ARG A N 7
ATOM 9283 C CA . ARG A 1 49 ? -25.936 -31.160 -39.848 1.00 0.00 198 ARG A CA 7
ATOM 9284 C C . ARG A 1 49 ? -24.880 -31.080 -38.772 1.00 0.00 198 ARG A C 7
ATOM 9285 O O . ARG A 1 49 ? -25.208 -30.848 -37.604 1.00 0.00 198 ARG A O 7
ATOM 9306 N N . ARG A 1 50 ? -23.624 -31.220 -39.140 1.00 0.00 199 ARG A N 7
ATOM 9307 C CA . ARG A 1 50 ? -22.572 -31.104 -38.156 1.00 0.00 199 ARG A CA 7
ATOM 9308 C C . ARG A 1 50 ? -22.340 -29.636 -37.840 1.00 0.00 199 ARG A C 7
ATOM 9309 O O . ARG A 1 50 ? -21.260 -29.248 -37.384 1.00 0.00 199 ARG A O 7
ATOM 9330 N N . GLY A 1 51 ? -23.364 -28.816 -38.100 1.00 0.00 200 GLY A N 7
ATOM 9331 C CA . GLY A 1 51 ? -23.268 -27.388 -37.860 1.00 0.00 200 GLY A CA 7
ATOM 9332 C C . GLY A 1 51 ? -21.940 -26.856 -38.332 1.00 0.00 200 GLY A C 7
ATOM 9333 O O . GLY A 1 51 ? -21.364 -25.952 -37.732 1.00 0.00 200 GLY A O 7
ATOM 9337 N N . TYR A 1 52 ? -21.444 -27.452 -39.400 1.00 0.00 201 TYR A N 7
ATOM 9338 C CA . TYR A 1 52 ? -20.156 -27.060 -39.944 1.00 0.00 201 TYR A CA 7
ATOM 9339 C C . TYR A 1 52 ? -20.248 -25.784 -40.756 1.00 0.00 201 TYR A C 7
ATOM 9340 O O . TYR A 1 52 ? -19.588 -24.792 -40.452 1.00 0.00 201 TYR A O 7
ATOM 9358 N N . LEU A 1 53 ? -21.056 -25.820 -41.796 1.00 0.00 202 LEU A N 7
ATOM 9359 C CA . LEU A 1 53 ? -21.216 -24.660 -42.664 1.00 0.00 202 LEU A CA 7
ATOM 9360 C C . LEU A 1 53 ? -22.212 -23.652 -42.100 1.00 0.00 202 LEU A C 7
ATOM 9361 O O . LEU A 1 53 ? -21.952 -22.448 -42.084 1.00 0.00 202 LEU A O 7
ATOM 9377 N N . LEU A 1 54 ? -23.368 -24.148 -41.684 1.00 0.00 203 LEU A N 7
ATOM 9378 C CA . LEU A 1 54 ? -24.428 -23.284 -41.168 1.00 0.00 203 LEU A CA 7
ATOM 9379 C C . LEU A 1 54 ? -24.196 -22.784 -39.744 1.00 0.00 203 LEU A C 7
ATOM 9380 O O . LEU A 1 54 ? -24.316 -21.588 -39.484 1.00 0.00 203 LEU A O 7
ATOM 9396 N N . LYS A 1 55 ? -23.884 -23.680 -38.812 1.00 0.00 204 LYS A N 7
ATOM 9397 C CA . LYS A 1 55 ? -23.664 -23.264 -37.440 1.00 0.00 204 LYS A CA 7
ATOM 9398 C C . LYS A 1 55 ? -22.448 -22.368 -37.352 1.00 0.00 204 LYS A C 7
ATOM 9399 O O . LYS A 1 55 ? -22.468 -21.352 -36.672 1.00 0.00 204 LYS A O 7
ATOM 9418 N N . GLN A 1 56 ? -21.396 -22.732 -38.068 1.00 0.00 205 GLN A N 7
ATOM 9419 C CA . GLN A 1 56 ? -20.192 -21.924 -38.068 1.00 0.00 205 GLN A CA 7
ATOM 9420 C C . GLN A 1 56 ? -20.504 -20.536 -38.580 1.00 0.00 205 GLN A C 7
ATOM 9421 O O . GLN A 1 56 ? -20.064 -19.548 -38.012 1.00 0.00 205 GLN A O 7
ATOM 9435 N N . ALA A 1 57 ? -21.276 -20.468 -39.648 1.00 0.00 206 ALA A N 7
ATOM 9436 C CA . ALA A 1 57 ? -21.652 -19.188 -40.216 1.00 0.00 206 ALA A CA 7
ATOM 9437 C C . ALA A 1 57 ? -22.648 -18.460 -39.328 1.00 0.00 206 ALA A C 7
ATOM 9438 O O . ALA A 1 57 ? -22.452 -17.288 -38.996 1.00 0.00 206 ALA A O 7
ATOM 9445 N N . LEU A 1 58 ? -23.708 -19.152 -38.936 1.00 0.00 207 LEU A N 7
ATOM 9446 C CA . LEU A 1 58 ? -24.716 -18.556 -38.076 1.00 0.00 207 LEU A CA 7
ATOM 9447 C C . LEU A 1 58 ? -24.108 -18.216 -36.720 1.00 0.00 207 LEU A C 7
ATOM 9448 O O . LEU A 1 58 ? -24.224 -17.088 -36.240 1.00 0.00 207 LEU A O 7
ATOM 9464 N N . LYS A 1 59 ? -23.460 -19.204 -36.108 1.00 0.00 208 LYS A N 7
ATOM 9465 C CA . LYS A 1 59 ? -22.836 -19.004 -34.808 1.00 0.00 208 LYS A CA 7
ATOM 9466 C C . LYS A 1 59 ? -21.664 -18.028 -34.892 1.00 0.00 208 LYS A C 7
ATOM 9467 O O . LYS A 1 59 ? -21.420 -17.288 -33.940 1.00 0.00 208 LYS A O 7
ATOM 9486 N N . ARG A 1 60 ? -20.936 -17.996 -36.016 1.00 0.00 209 ARG A N 7
ATOM 9487 C CA . ARG A 1 60 ? -19.820 -17.060 -36.132 1.00 0.00 209 ARG A CA 7
ATOM 9488 C C . ARG A 1 60 ? -20.332 -15.628 -36.052 1.00 0.00 209 ARG A C 7
ATOM 9489 O O . ARG A 1 60 ? -19.704 -14.760 -35.448 1.00 0.00 209 ARG A O 7
ATOM 9510 N N . GLU A 1 61 ? -21.492 -15.404 -36.648 1.00 0.00 210 GLU A N 7
ATOM 9511 C CA . GLU A 1 61 ? -22.116 -14.088 -36.636 1.00 0.00 210 GLU A CA 7
ATOM 9512 C C . GLU A 1 61 ? -22.556 -13.752 -35.220 1.00 0.00 210 GLU A C 7
ATOM 9513 O O . GLU A 1 61 ? -22.188 -12.712 -34.668 1.00 0.00 210 GLU A O 7
ATOM 9525 N N . LEU A 1 62 ? -23.340 -14.648 -34.624 1.00 0.00 211 LEU A N 7
ATOM 9526 C CA . LEU A 1 62 ? -23.816 -14.460 -33.264 1.00 0.00 211 LEU A CA 7
ATOM 9527 C C . LEU A 1 62 ? -22.632 -14.404 -32.308 1.00 0.00 211 LEU A C 7
ATOM 9528 O O . LEU A 1 62 ? -22.632 -13.640 -31.344 1.00 0.00 211 LEU A O 7
ATOM 9544 N N . ASN A 1 63 ? -21.612 -15.204 -32.588 1.00 0.00 212 ASN A N 7
ATOM 9545 C CA . ASN A 1 63 ? -20.416 -15.224 -31.760 1.00 0.00 212 ASN A CA 7
ATOM 9546 C C . ASN A 1 63 ? -19.680 -13.888 -31.872 1.00 0.00 212 ASN A C 7
ATOM 9547 O O . ASN A 1 63 ? -18.928 -13.508 -30.976 1.00 0.00 212 ASN A O 7
ATOM 9558 N N . ARG A 1 64 ? -19.908 -13.184 -32.980 1.00 0.00 213 ARG A N 7
ATOM 9559 C CA . ARG A 1 64 ? -19.276 -11.892 -33.212 1.00 0.00 213 ARG A CA 7
ATOM 9560 C C . ARG A 1 64 ? -20.048 -10.768 -32.528 1.00 0.00 213 ARG A C 7
ATOM 9561 O O . ARG A 1 64 ? -19.456 -9.868 -31.932 1.00 0.00 213 ARG A O 7
ATOM 9582 N N . GLY A 1 65 ? -21.376 -10.820 -32.616 1.00 0.00 214 GLY A N 7
ATOM 9583 C CA . GLY A 1 65 ? -22.196 -9.796 -32.000 1.00 0.00 214 GLY A CA 7
ATOM 9584 C C . GLY A 1 65 ? -23.652 -10.200 -31.864 1.00 0.00 214 GLY A C 7
ATOM 9585 O O . GLY A 1 65 ? -24.548 -9.368 -31.976 1.00 0.00 214 GLY A O 7
ATOM 9589 N N . VAL A 1 66 ? -23.872 -11.484 -31.608 1.00 0.00 215 VAL A N 7
ATOM 9590 C CA . VAL A 1 66 ? -25.224 -12.016 -31.440 1.00 0.00 215 VAL A CA 7
ATOM 9591 C C . VAL A 1 66 ? -26.120 -11.692 -32.632 1.00 0.00 215 VAL A C 7
ATOM 9592 O O . VAL A 1 66 ? -27.344 -11.704 -32.512 1.00 0.00 215 VAL A O 7
ATOM 9605 N N . ILE A 1 67 ? -25.512 -11.408 -33.780 1.00 0.00 216 ILE A N 7
ATOM 9606 C CA . ILE A 1 67 ? -26.272 -11.092 -34.988 1.00 0.00 216 ILE A CA 7
ATOM 9607 C C . ILE A 1 67 ? -25.360 -11.024 -36.212 1.00 0.00 216 ILE A C 7
ATOM 9608 O O . ILE A 1 67 ? -24.144 -11.144 -36.100 1.00 0.00 216 ILE A O 7
ATOM 9624 N N . LYS A 1 68 ? -25.968 -10.824 -37.376 1.00 0.00 217 LYS A N 7
ATOM 9625 C CA . LYS A 1 68 ? -25.220 -10.732 -38.624 1.00 0.00 217 LYS A CA 7
ATOM 9626 C C . LYS A 1 68 ? -25.132 -9.280 -39.088 1.00 0.00 217 LYS A C 7
ATOM 9627 O O . LYS A 1 68 ? -25.876 -8.420 -38.612 1.00 0.00 217 LYS A O 7
ATOM 9646 N N . GLN A 1 69 ? -24.224 -9.012 -40.020 1.00 0.00 218 GLN A N 7
ATOM 9647 C CA . GLN A 1 69 ? -24.044 -7.664 -40.548 1.00 0.00 218 GLN A CA 7
ATOM 9648 C C . GLN A 1 69 ? -24.908 -7.432 -41.788 1.00 0.00 218 GLN A C 7
ATOM 9649 O O . GLN A 1 69 ? -24.512 -6.700 -42.696 1.00 0.00 218 GLN A O 7
ATOM 9663 N N . VAL A 1 70 ? -26.084 -8.048 -41.816 1.00 0.00 219 VAL A N 7
ATOM 9664 C CA . VAL A 1 70 ? -26.996 -7.892 -42.940 1.00 0.00 219 VAL A CA 7
ATOM 9665 C C . VAL A 1 70 ? -27.440 -6.444 -43.080 1.00 0.00 219 VAL A C 7
ATOM 9666 O O . VAL A 1 70 ? -28.156 -5.916 -42.228 1.00 0.00 219 VAL A O 7
ATOM 9679 N N . LYS A 1 71 ? -27.000 -5.792 -44.152 1.00 0.00 220 LYS A N 7
ATOM 9680 C CA . LYS A 1 71 ? -27.348 -4.396 -44.392 1.00 0.00 220 LYS A CA 7
ATOM 9681 C C . LYS A 1 71 ? -26.768 -3.512 -43.296 1.00 0.00 220 LYS A C 7
ATOM 9682 O O . LYS A 1 71 ? -25.924 -3.952 -42.516 1.00 0.00 220 LYS A O 7
ATOM 9701 N N . GLY A 1 72 ? -27.228 -2.268 -43.236 1.00 0.00 221 GLY A N 7
ATOM 9702 C CA . GLY A 1 72 ? -26.748 -1.340 -42.228 1.00 0.00 221 GLY A CA 7
ATOM 9703 C C . GLY A 1 72 ? -25.240 -1.376 -42.064 1.00 0.00 221 GLY A C 7
ATOM 9704 O O . GLY A 1 72 ? -24.728 -1.924 -41.092 1.00 0.00 221 GLY A O 7
ATOM 9708 N N . LYS A 1 73 ? -24.528 -0.796 -43.020 1.00 0.00 222 LYS A N 7
ATOM 9709 C CA . LYS A 1 73 ? -23.076 -0.772 -42.972 1.00 0.00 222 LYS A CA 7
ATOM 9710 C C . LYS A 1 73 ? -22.512 0.092 -44.092 1.00 0.00 222 LYS A C 7
ATOM 9711 O O . LYS A 1 73 ? -22.684 -0.208 -45.272 1.00 0.00 222 LYS A O 7
ATOM 9730 N N . GLY A 1 74 ? -21.848 1.176 -43.708 1.00 0.00 223 GLY A N 7
ATOM 9731 C CA . GLY A 1 74 ? -21.268 2.080 -44.680 1.00 0.00 223 GLY A CA 7
ATOM 9732 C C . GLY A 1 74 ? -22.296 2.652 -45.636 1.00 0.00 223 GLY A C 7
ATOM 9733 O O . GLY A 1 74 ? -23.156 3.440 -45.232 1.00 0.00 223 GLY A O 7
ATOM 9737 N N . ALA A 1 75 ? -22.212 2.264 -46.904 1.00 0.00 224 ALA A N 7
ATOM 9738 C CA . ALA A 1 75 ? -23.140 2.748 -47.924 1.00 0.00 224 ALA A CA 7
ATOM 9739 C C . ALA A 1 75 ? -24.592 2.536 -47.508 1.00 0.00 224 ALA A C 7
ATOM 9740 O O . ALA A 1 75 ? -25.488 3.248 -47.956 1.00 0.00 224 ALA A O 7
ATOM 9747 N N . SER A 1 76 ? -24.812 1.552 -46.648 1.00 0.00 225 SER A N 7
ATOM 9748 C CA . SER A 1 76 ? -26.152 1.240 -46.164 1.00 0.00 225 SER A CA 7
ATOM 9749 C C . SER A 1 76 ? -26.456 2.016 -44.884 1.00 0.00 225 SER A C 7
ATOM 9750 O O . SER A 1 76 ? -25.812 3.028 -44.596 1.00 0.00 225 SER A O 7
ATOM 9758 N N . GLY A 1 77 ? -27.432 1.540 -44.120 1.00 0.00 226 GLY A N 7
ATOM 9759 C CA . GLY A 1 77 ? -27.804 2.204 -42.880 1.00 0.00 226 GLY A CA 7
ATOM 9760 C C . GLY A 1 77 ? -26.616 2.528 -41.988 1.00 0.00 226 GLY A C 7
ATOM 9761 O O . GLY A 1 77 ? -26.728 3.352 -41.080 1.00 0.00 226 GLY A O 7
ATOM 9765 N N . SER A 1 78 ? -25.476 1.876 -42.248 1.00 0.00 227 SER A N 7
ATOM 9766 C CA . SER A 1 78 ? -24.248 2.088 -41.476 1.00 0.00 227 SER A CA 7
ATOM 9767 C C . SER A 1 78 ? -24.168 1.136 -40.280 1.00 0.00 227 SER A C 7
ATOM 9768 O O . SER A 1 78 ? -23.096 0.944 -39.704 1.00 0.00 227 SER A O 7
ATOM 9776 N N . PHE A 1 79 ? -25.300 0.536 -39.912 1.00 0.00 228 PHE A N 7
ATOM 9777 C CA . PHE A 1 79 ? -25.364 -0.396 -38.788 1.00 0.00 228 PHE A CA 7
ATOM 9778 C C . PHE A 1 79 ? -26.812 -0.748 -38.452 1.00 0.00 228 PHE A C 7
ATOM 9779 O O . PHE A 1 79 ? -27.516 0.036 -37.816 1.00 0.00 228 PHE A O 7
ATOM 9796 N N . VAL A 1 80 ? -27.256 -1.928 -38.876 1.00 0.00 229 VAL A N 7
ATOM 9797 C CA . VAL A 1 80 ? -28.620 -2.360 -38.608 1.00 0.00 229 VAL A CA 7
ATOM 9798 C C . VAL A 1 80 ? -28.640 -3.632 -37.764 1.00 0.00 229 VAL A C 7
ATOM 9799 O O . VAL A 1 80 ? -27.588 -4.160 -37.396 1.00 0.00 229 VAL A O 7
ATOM 9812 N N . VAL A 1 81 ? -29.836 -4.120 -37.460 1.00 0.00 230 VAL A N 7
ATOM 9813 C CA . VAL A 1 81 ? -29.992 -5.324 -36.660 1.00 0.00 230 VAL A CA 7
ATOM 9814 C C . VAL A 1 81 ? -30.664 -6.436 -37.460 1.00 0.00 230 VAL A C 7
ATOM 9815 O O . VAL A 1 81 ? -31.636 -7.040 -37.008 1.00 0.00 230 VAL A O 7
ATOM 9828 N N . VAL A 1 82 ? -30.136 -6.708 -38.648 1.00 0.00 231 VAL A N 7
ATOM 9829 C CA . VAL A 1 82 ? -30.684 -7.752 -39.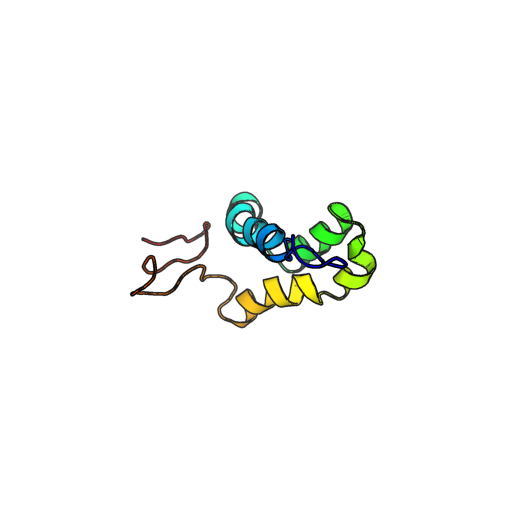508 1.00 0.00 231 VAL A CA 7
ATOM 9830 C C . VAL A 1 82 ? -32.148 -7.468 -39.840 1.00 0.00 231 VAL A C 7
ATOM 9831 O O . VAL A 1 82 ? -32.608 -6.336 -39.720 1.00 0.00 231 VAL A O 7
ATOM 9844 N N . GLN A 1 83 ? -32.872 -8.504 -40.260 1.00 0.00 232 GLN A N 7
ATOM 9845 C CA . GLN A 1 83 ? -34.284 -8.368 -40.608 1.00 0.00 232 GLN A CA 7
ATOM 9846 C C . GLN A 1 83 ? -34.444 -7.628 -41.928 1.00 0.00 232 GLN A C 7
ATOM 9847 O O . GLN A 1 83 ? -34.856 -8.204 -42.936 1.00 0.00 232 GLN A O 7
ATOM 9861 N N . LYS A 1 84 ? -34.116 -6.348 -41.908 1.00 0.00 233 LYS A N 7
ATOM 9862 C CA . LYS A 1 84 ? -34.216 -5.508 -43.092 1.00 0.00 233 LYS A CA 7
ATOM 9863 C C . LYS A 1 84 ? -33.736 -4.092 -42.800 1.00 0.00 233 LYS A C 7
ATOM 9864 O O . LYS A 1 84 ? -32.580 -3.752 -43.048 1.00 0.00 233 LYS A O 7
ATOM 9883 N N . SER A 1 85 ? -34.632 -3.272 -42.268 1.00 0.00 234 SER A N 7
ATOM 9884 C CA . SER A 1 85 ? -34.304 -1.892 -41.940 1.00 0.00 234 SER A CA 7
ATOM 9885 C C . SER A 1 85 ? -34.780 -1.532 -40.540 1.00 0.00 234 SER A C 7
ATOM 9886 O O . SER A 1 85 ? -35.280 -0.428 -40.308 1.00 0.00 234 SER A O 7
ATOM 9894 N N . ARG A 1 86 ? -34.624 -2.460 -39.604 1.00 0.00 235 ARG A N 7
ATOM 9895 C CA . ARG A 1 86 ? -35.036 -2.232 -38.228 1.00 0.00 235 ARG A CA 7
ATOM 9896 C C . ARG A 1 86 ? -33.984 -1.424 -37.472 1.00 0.00 235 ARG A C 7
ATOM 9897 O O . ARG A 1 86 ? -33.540 -1.820 -36.396 1.00 0.00 235 ARG A O 7
ATOM 9918 N N . LYS A 1 87 ? -33.588 -0.288 -38.040 1.00 0.00 236 LYS A N 7
ATOM 9919 C CA . LYS A 1 87 ? -32.592 0.568 -37.416 1.00 0.00 236 LYS A CA 7
ATOM 9920 C C . LYS A 1 87 ? -32.600 1.964 -38.044 1.00 0.00 236 LYS A C 7
ATOM 9921 O O . LYS A 1 87 ? -31.560 2.484 -38.440 1.00 0.00 236 LYS A O 7
ATOM 9940 N N . THR A 1 88 ? -33.784 2.560 -38.120 1.00 0.00 237 THR A N 7
ATOM 9941 C CA . THR A 1 88 ? -33.932 3.892 -38.696 1.00 0.00 237 THR A CA 7
ATOM 9942 C C . THR A 1 88 ? -34.832 4.764 -37.828 1.00 0.00 237 THR A C 7
ATOM 9943 O O . THR A 1 88 ? -34.972 4.456 -36.624 1.00 0.00 237 THR A O 7
ATOM 9955 N N . GLY A 1 1 ? -2.108 -25.192 -74.636 1.00 0.00 150 GLY A N 8
ATOM 9956 C CA . GLY A 1 1 ? -3.004 -25.972 -73.740 1.00 0.00 150 GLY A CA 8
ATOM 9957 C C . GLY A 1 1 ? -3.688 -25.100 -72.704 1.00 0.00 150 GLY A C 8
ATOM 9958 O O . GLY A 1 1 ? -3.616 -23.872 -72.780 1.00 0.00 150 GLY A O 8
ATOM 9964 N N . PRO A 1 2 ? -4.360 -25.708 -71.712 1.00 0.00 151 PRO A N 8
ATOM 9965 C CA . PRO A 1 2 ? -5.056 -24.968 -70.656 1.00 0.00 151 PRO A CA 8
ATOM 9966 C C . PRO A 1 2 ? -4.092 -24.272 -69.704 1.00 0.00 151 PRO A C 8
ATOM 9967 O O . PRO A 1 2 ? -3.324 -24.928 -68.996 1.00 0.00 151 PRO A O 8
ATOM 9978 N N . GLY A 1 3 ? -4.132 -22.944 -69.692 1.00 0.00 152 GLY A N 8
ATOM 9979 C CA . GLY A 1 3 ? -3.256 -22.184 -68.820 1.00 0.00 152 GLY A CA 8
ATOM 9980 C C . GLY A 1 3 ? -4.016 -21.244 -67.904 1.00 0.00 152 GLY A C 8
ATOM 9981 O O . GLY A 1 3 ? -3.500 -20.204 -67.504 1.00 0.00 152 GLY A O 8
ATOM 9985 N N . MET A 1 4 ? -5.252 -21.612 -67.576 1.00 0.00 153 MET A N 8
ATOM 9986 C CA . MET A 1 4 ? -6.088 -20.796 -66.704 1.00 0.00 153 MET A CA 8
ATOM 9987 C C . MET A 1 4 ? -7.276 -21.600 -66.184 1.00 0.00 153 MET A C 8
ATOM 9988 O O . MET A 1 4 ? -7.592 -22.672 -66.708 1.00 0.00 153 MET A O 8
ATOM 10002 N N . ALA A 1 5 ? -7.932 -21.076 -65.156 1.00 0.00 154 ALA A N 8
ATOM 10003 C CA . ALA A 1 5 ? -9.088 -21.744 -64.568 1.00 0.00 154 ALA A CA 8
ATOM 10004 C C . ALA A 1 5 ? -9.728 -20.884 -63.484 1.00 0.00 154 ALA A C 8
ATOM 10005 O O . ALA A 1 5 ? -9.072 -20.044 -62.872 1.00 0.00 154 ALA A O 8
ATOM 10012 N N . SER A 1 6 ? -11.020 -21.100 -63.252 1.00 0.00 155 SER A N 8
ATOM 10013 C CA . SER A 1 6 ? -11.756 -20.348 -62.244 1.00 0.00 155 SER A CA 8
ATOM 10014 C C . SER A 1 6 ? -12.516 -21.288 -61.312 1.00 0.00 155 SER A C 8
ATOM 10015 O O . SER A 1 6 ? -12.752 -22.448 -61.644 1.00 0.00 155 SER A O 8
ATOM 10023 N N . SER A 1 7 ? -12.892 -20.780 -60.144 1.00 0.00 156 SER A N 8
ATOM 10024 C CA . SER A 1 7 ? -13.624 -21.580 -59.164 1.00 0.00 156 SER A CA 8
ATOM 10025 C C . SER A 1 7 ? -15.084 -21.136 -59.080 1.00 0.00 156 SER A C 8
ATOM 10026 O O . SER A 1 7 ? -15.372 -19.940 -59.036 1.00 0.00 156 SER A O 8
ATOM 10034 N N . PRO A 1 8 ? -16.028 -22.096 -59.056 1.00 0.00 157 PRO A N 8
ATOM 10035 C CA . PRO A 1 8 ? -17.464 -21.788 -58.976 1.00 0.00 157 PRO A CA 8
ATOM 10036 C C . PRO A 1 8 ? -17.824 -21.052 -57.688 1.00 0.00 157 PRO A C 8
ATOM 10037 O O . PRO A 1 8 ? -17.052 -21.040 -56.728 1.00 0.00 157 PRO A O 8
ATOM 10048 N N . ARG A 1 9 ? -19.004 -20.444 -57.672 1.00 0.00 158 ARG A N 8
ATOM 10049 C CA . ARG A 1 9 ? -19.476 -19.712 -56.500 1.00 0.00 158 ARG A CA 8
ATOM 10050 C C . ARG A 1 9 ? -20.844 -20.228 -56.052 1.00 0.00 158 ARG A C 8
ATOM 10051 O O . ARG A 1 9 ? -21.836 -20.060 -56.760 1.00 0.00 158 ARG A O 8
ATOM 10072 N N . PRO A 1 10 ? -20.916 -20.864 -54.868 1.00 0.00 159 PRO A N 8
ATOM 10073 C CA . PRO A 1 10 ? -22.176 -21.404 -54.340 1.00 0.00 159 PRO A CA 8
ATOM 10074 C C . PRO A 1 10 ? -23.180 -20.308 -54.000 1.00 0.00 159 PRO A C 8
ATOM 10075 O O . PRO A 1 10 ? -22.864 -19.120 -54.072 1.00 0.00 159 PRO A O 8
ATOM 10086 N N . LYS A 1 11 ? -24.388 -20.716 -53.632 1.00 0.00 160 LYS A N 8
ATOM 10087 C CA . LYS A 1 11 ? -25.444 -19.768 -53.280 1.00 0.00 160 LYS A CA 8
ATOM 10088 C C . LYS A 1 11 ? -26.080 -20.128 -51.940 1.00 0.00 160 LYS A C 8
ATOM 10089 O O . LYS A 1 11 ? -26.868 -19.364 -51.388 1.00 0.00 160 LYS A O 8
ATOM 10108 N N . MET A 1 12 ? -25.732 -21.300 -51.424 1.00 0.00 161 MET A N 8
ATOM 10109 C CA . MET A 1 12 ? -26.256 -21.780 -50.160 1.00 0.00 161 MET A CA 8
ATOM 10110 C C . MET A 1 12 ? -25.968 -20.792 -49.032 1.00 0.00 161 MET A C 8
ATOM 10111 O O . MET A 1 12 ? -26.760 -20.648 -48.104 1.00 0.00 161 MET A O 8
ATOM 10125 N N . ASP A 1 13 ? -24.832 -20.112 -49.128 1.00 0.00 162 ASP A N 8
ATOM 10126 C CA . ASP A 1 13 ? -24.440 -19.136 -48.120 1.00 0.00 162 ASP A CA 8
ATOM 10127 C C . ASP A 1 13 ? -25.504 -18.052 -47.984 1.00 0.00 162 ASP A C 8
ATOM 10128 O O . ASP A 1 13 ? -25.812 -17.604 -46.876 1.00 0.00 162 ASP A O 8
ATOM 10137 N N . ALA A 1 14 ? -26.064 -17.632 -49.112 1.00 0.00 163 ALA A N 8
ATOM 10138 C CA . ALA A 1 14 ? -27.092 -16.600 -49.120 1.00 0.00 163 ALA A CA 8
ATOM 10139 C C . ALA A 1 14 ? -28.420 -17.152 -48.624 1.00 0.00 163 ALA A C 8
ATOM 10140 O O . ALA A 1 14 ? -29.220 -16.428 -48.024 1.00 0.00 163 ALA A O 8
ATOM 10147 N N . ILE A 1 15 ? -28.652 -18.440 -48.856 1.00 0.00 164 ILE A N 8
ATOM 10148 C CA . ILE A 1 15 ? -29.876 -19.080 -48.412 1.00 0.00 164 ILE A CA 8
ATOM 10149 C C . ILE A 1 15 ? -30.012 -18.936 -46.900 1.00 0.00 164 ILE A C 8
ATOM 10150 O O . ILE A 1 15 ? -31.088 -18.644 -46.380 1.00 0.00 164 ILE A O 8
ATOM 10166 N N . LEU A 1 16 ? -28.892 -19.120 -46.208 1.00 0.00 165 LEU A N 8
ATOM 10167 C CA . LEU A 1 16 ? -28.856 -18.992 -44.760 1.00 0.00 165 LEU A CA 8
ATOM 10168 C C . LEU A 1 16 ? -28.716 -17.528 -44.360 1.00 0.00 165 LEU A C 8
ATOM 10169 O O . LEU A 1 16 ? -29.176 -17.124 -43.296 1.00 0.00 165 LEU A O 8
ATOM 10185 N N . THR A 1 17 ? -28.100 -16.728 -45.232 1.00 0.00 166 THR A N 8
ATOM 10186 C CA . THR A 1 17 ? -27.936 -15.304 -44.956 1.00 0.00 166 THR A CA 8
ATOM 10187 C C . THR A 1 17 ? -29.304 -14.656 -44.856 1.00 0.00 166 THR A C 8
ATOM 10188 O O . THR A 1 17 ? -29.524 -13.740 -44.064 1.00 0.00 166 THR A O 8
ATOM 10199 N N . GLU A 1 18 ? -30.228 -15.168 -45.660 1.00 0.00 167 GLU A N 8
ATOM 10200 C CA . GLU A 1 18 ? -31.592 -14.680 -45.680 1.00 0.00 167 GLU A CA 8
ATOM 10201 C C . GLU A 1 18 ? -32.284 -15.028 -44.368 1.00 0.00 167 GLU A C 8
ATOM 10202 O O . GLU A 1 18 ? -33.096 -14.256 -43.860 1.00 0.00 167 GLU A O 8
ATOM 10214 N N . ALA A 1 19 ? -31.948 -16.188 -43.820 1.00 0.00 168 ALA A N 8
ATOM 10215 C CA . ALA A 1 19 ? -32.528 -16.628 -42.564 1.00 0.00 168 ALA A CA 8
ATOM 10216 C C . ALA A 1 19 ? -32.156 -15.664 -41.444 1.00 0.00 168 ALA A C 8
ATOM 10217 O O . ALA A 1 19 ? -32.972 -15.348 -40.584 1.00 0.00 168 ALA A O 8
ATOM 10224 N N . ILE A 1 20 ? -30.924 -15.184 -41.468 1.00 0.00 169 ILE A N 8
ATOM 10225 C CA . ILE A 1 20 ? -30.460 -14.248 -40.464 1.00 0.00 169 ILE A CA 8
ATOM 10226 C C . ILE A 1 20 ? -31.116 -12.884 -40.652 1.00 0.00 169 ILE A C 8
ATOM 10227 O O . ILE A 1 20 ? -31.648 -12.308 -39.712 1.00 0.00 169 ILE A O 8
ATOM 10243 N N . LYS A 1 21 ? -31.068 -12.372 -41.872 1.00 0.00 170 LYS A N 8
ATOM 10244 C CA . LYS A 1 21 ? -31.648 -11.068 -42.168 1.00 0.00 170 LYS A CA 8
ATOM 10245 C C . LYS A 1 21 ? -33.176 -11.096 -42.132 1.00 0.00 170 LYS A C 8
ATOM 10246 O O . LYS A 1 21 ? -33.800 -10.264 -41.476 1.00 0.00 170 LYS A O 8
ATOM 10265 N N . ALA A 1 22 ? -33.780 -12.024 -42.872 1.00 0.00 171 ALA A N 8
ATOM 10266 C CA . ALA A 1 22 ? -35.236 -12.112 -42.944 1.00 0.00 171 ALA A CA 8
ATOM 10267 C C . ALA A 1 22 ? -35.880 -12.816 -41.744 1.00 0.00 171 ALA A C 8
ATOM 10268 O O . ALA A 1 22 ? -36.920 -12.380 -41.252 1.00 0.00 171 ALA A O 8
ATOM 10275 N N . CYS A 1 23 ? -35.288 -13.920 -41.296 1.00 0.00 172 CYS A N 8
ATOM 10276 C CA . CYS A 1 23 ? -35.864 -14.692 -40.196 1.00 0.00 172 CYS A CA 8
ATOM 10277 C C . CYS A 1 23 ? -35.572 -14.088 -38.824 1.00 0.00 172 CYS A C 8
ATOM 10278 O O . CYS A 1 23 ? -36.496 -13.820 -38.060 1.00 0.00 172 CYS A O 8
ATOM 10286 N N . PHE A 1 24 ? -34.296 -13.888 -38.500 1.00 0.00 173 PHE A N 8
ATOM 10287 C CA . PHE A 1 24 ? -33.896 -13.340 -37.200 1.00 0.00 173 PHE A CA 8
ATOM 10288 C C . PHE A 1 24 ? -34.836 -12.240 -36.708 1.00 0.00 173 PHE A C 8
ATOM 10289 O O . PHE A 1 24 ? -34.988 -12.040 -35.504 1.00 0.00 173 PHE A O 8
ATOM 10306 N N . GLN A 1 25 ? -35.448 -11.528 -37.636 1.00 0.00 174 GLN A N 8
ATOM 10307 C CA . GLN A 1 25 ? -36.364 -10.448 -37.284 1.00 0.00 174 GLN A CA 8
ATOM 10308 C C . GLN A 1 25 ? -37.812 -10.920 -37.300 1.00 0.00 174 GLN A C 8
ATOM 10309 O O . GLN A 1 25 ? -38.576 -10.644 -36.376 1.00 0.00 174 GLN A O 8
ATOM 10323 N N . LYS A 1 26 ? -38.176 -11.616 -38.360 1.00 0.00 175 LYS A N 8
ATOM 10324 C CA . LYS A 1 26 ? -39.540 -12.116 -38.508 1.00 0.00 175 LYS A CA 8
ATOM 10325 C C . LYS A 1 26 ? -39.824 -13.272 -37.552 1.00 0.00 175 LYS A C 8
ATOM 10326 O O . LYS A 1 26 ? -40.868 -13.304 -36.896 1.00 0.00 175 LYS A O 8
ATOM 10345 N N . SER A 1 27 ? -38.908 -14.236 -37.484 1.00 0.00 176 SER A N 8
ATOM 10346 C CA . SER A 1 27 ? -39.088 -15.396 -36.616 1.00 0.00 176 SER A CA 8
ATOM 10347 C C . SER A 1 27 ? -37.980 -15.532 -35.572 1.00 0.00 176 SER A C 8
ATOM 10348 O O . SER A 1 27 ? -38.160 -16.220 -34.564 1.00 0.00 176 SER A O 8
ATOM 10356 N N . GLY A 1 28 ? -36.836 -14.896 -35.804 1.00 0.00 177 GLY A N 8
ATOM 10357 C CA . GLY A 1 28 ? -35.740 -14.992 -34.860 1.00 0.00 177 GLY A CA 8
ATOM 10358 C C . GLY A 1 28 ? -34.912 -16.248 -35.064 1.00 0.00 177 GLY A C 8
ATOM 10359 O O . GLY A 1 28 ? -34.724 -17.032 -34.132 1.00 0.00 177 GLY A O 8
ATOM 10363 N N . ALA A 1 29 ? -34.432 -16.444 -36.288 1.00 0.00 178 ALA A N 8
ATOM 10364 C CA . ALA A 1 29 ? -33.628 -17.616 -36.632 1.00 0.00 178 ALA A CA 8
ATOM 10365 C C . ALA A 1 29 ? -32.600 -17.948 -35.552 1.00 0.00 178 ALA A C 8
ATOM 10366 O O . ALA A 1 29 ? -31.972 -17.060 -34.976 1.00 0.00 178 ALA A O 8
ATOM 10373 N N . SER A 1 30 ? -32.440 -19.240 -35.288 1.00 0.00 179 SER A N 8
ATOM 10374 C CA . SER A 1 30 ? -31.496 -19.724 -34.284 1.00 0.00 179 SER A CA 8
ATOM 10375 C C . SER A 1 30 ? -30.688 -20.892 -34.836 1.00 0.00 179 SER A C 8
ATOM 10376 O O . SER A 1 30 ? -30.916 -21.344 -35.956 1.00 0.00 179 SER A O 8
ATOM 10384 N N . VAL A 1 31 ? -29.732 -21.380 -34.044 1.00 0.00 180 VAL A N 8
ATOM 10385 C CA . VAL A 1 31 ? -28.892 -22.496 -34.464 1.00 0.00 180 VAL A CA 8
ATOM 10386 C C . VAL A 1 31 ? -29.744 -23.684 -34.916 1.00 0.00 180 VAL A C 8
ATOM 10387 O O . VAL A 1 31 ? -29.460 -24.312 -35.932 1.00 0.00 180 VAL A O 8
ATOM 10400 N N . VAL A 1 32 ? -30.792 -23.976 -34.156 1.00 0.00 181 VAL A N 8
ATOM 10401 C CA . VAL A 1 32 ? -31.688 -25.080 -34.484 1.00 0.00 181 VAL A CA 8
ATOM 10402 C C . VAL A 1 32 ? -32.460 -24.796 -35.768 1.00 0.00 181 VAL A C 8
ATOM 10403 O O . VAL A 1 32 ? -32.660 -25.688 -36.588 1.00 0.00 181 VAL A O 8
ATOM 10416 N N . ALA A 1 33 ? -32.892 -23.552 -35.932 1.00 0.00 182 ALA A N 8
ATOM 10417 C CA . ALA A 1 33 ? -33.640 -23.160 -37.124 1.00 0.00 182 ALA A CA 8
ATOM 10418 C C . ALA A 1 33 ? -32.840 -23.456 -38.388 1.00 0.00 182 ALA A C 8
ATOM 10419 O O . ALA A 1 33 ? -33.360 -24.040 -39.336 1.00 0.00 182 ALA A O 8
ATOM 10426 N N . ILE A 1 34 ? -31.572 -23.056 -38.388 1.00 0.00 183 ILE A N 8
ATOM 10427 C CA . ILE A 1 34 ? -30.708 -23.292 -39.532 1.00 0.00 183 ILE A CA 8
ATOM 10428 C C . ILE A 1 34 ? -30.460 -24.784 -39.712 1.00 0.00 183 ILE A C 8
ATOM 10429 O O . ILE A 1 34 ? -30.492 -25.296 -40.832 1.00 0.00 183 ILE A O 8
ATOM 10445 N N . ARG A 1 35 ? -30.212 -25.476 -38.604 1.00 0.00 184 ARG A N 8
ATOM 10446 C CA . ARG A 1 35 ? -29.964 -26.912 -38.640 1.00 0.00 184 ARG A CA 8
ATOM 10447 C C . ARG A 1 35 ? -31.192 -27.660 -39.140 1.00 0.00 184 ARG A C 8
ATOM 10448 O O . ARG A 1 35 ? -31.116 -28.424 -40.100 1.00 0.00 184 ARG A O 8
ATOM 10469 N N . LYS A 1 36 ? -32.324 -27.420 -38.492 1.00 0.00 185 LYS A N 8
ATOM 10470 C CA . LYS A 1 36 ? -33.568 -28.064 -38.888 1.00 0.00 185 LYS A CA 8
ATOM 10471 C C . LYS A 1 36 ? -33.888 -27.732 -40.336 1.00 0.00 185 LYS A C 8
ATOM 10472 O O . LYS A 1 36 ? -34.508 -28.528 -41.044 1.00 0.00 185 LYS A O 8
ATOM 10491 N N . TYR A 1 37 ? -33.452 -26.560 -40.768 1.00 0.00 186 TYR A N 8
ATOM 10492 C CA . TYR A 1 37 ? -33.680 -26.116 -42.136 1.00 0.00 186 TYR A CA 8
ATOM 10493 C C . TYR A 1 37 ? -32.924 -26.996 -43.116 1.00 0.00 186 TYR A C 8
ATOM 10494 O O . TYR A 1 37 ? -33.500 -27.492 -44.076 1.00 0.00 186 TYR A O 8
ATOM 10512 N N . ILE A 1 38 ? -31.632 -27.212 -42.872 1.00 0.00 187 ILE A N 8
ATOM 10513 C CA . ILE A 1 38 ? -30.864 -28.064 -43.760 1.00 0.00 187 ILE A CA 8
ATOM 10514 C C . ILE A 1 38 ? -31.444 -29.468 -43.752 1.00 0.00 187 ILE A C 8
ATOM 10515 O O . ILE A 1 38 ? -31.544 -30.108 -44.792 1.00 0.00 187 ILE A O 8
ATOM 10531 N N . ILE A 1 39 ? -31.816 -29.932 -42.568 1.00 0.00 188 ILE A N 8
ATOM 10532 C CA . ILE A 1 39 ? -32.384 -31.264 -42.408 1.00 0.00 188 ILE A CA 8
ATOM 10533 C C . ILE A 1 39 ? -33.712 -31.400 -43.144 1.00 0.00 188 ILE A C 8
ATOM 10534 O O . ILE A 1 39 ? -33.892 -32.308 -43.952 1.00 0.00 188 ILE A O 8
ATOM 10550 N N . HIS A 1 40 ? -34.640 -30.508 -42.836 1.00 0.00 189 HIS A N 8
ATOM 10551 C CA . HIS A 1 40 ? -35.964 -30.536 -43.440 1.00 0.00 189 HIS A CA 8
ATOM 10552 C C . HIS A 1 40 ? -35.976 -29.940 -44.844 1.00 0.00 189 HIS A C 8
ATOM 10553 O O . HIS A 1 40 ? -36.592 -30.496 -45.752 1.00 0.00 189 HIS A O 8
ATOM 10568 N N . LYS A 1 41 ? -35.344 -28.784 -45.004 1.00 0.00 190 LYS A N 8
ATOM 10569 C CA . LYS A 1 41 ? -35.340 -28.096 -46.296 1.00 0.00 190 LYS A CA 8
ATOM 10570 C C . LYS A 1 41 ? -34.412 -28.732 -47.336 1.00 0.00 190 LYS A C 8
ATOM 10571 O O . LYS A 1 41 ? -34.740 -28.736 -48.524 1.00 0.00 190 LYS A O 8
ATOM 10590 N N . TYR A 1 42 ? -33.240 -29.228 -46.928 1.00 0.00 191 TYR A N 8
ATOM 10591 C CA . TYR A 1 42 ? -32.308 -29.796 -47.904 1.00 0.00 191 TYR A CA 8
ATOM 10592 C C . TYR A 1 42 ? -31.772 -31.176 -47.512 1.00 0.00 191 TYR A C 8
ATOM 10593 O O . TYR A 1 42 ? -31.896 -31.608 -46.368 1.00 0.00 191 TYR A O 8
ATOM 10611 N N . PRO A 1 43 ? -31.152 -31.884 -48.480 1.00 0.00 192 PRO A N 8
ATOM 10612 C CA . PRO A 1 43 ? -30.568 -33.208 -48.264 1.00 0.00 192 PRO A CA 8
ATOM 10613 C C . PRO A 1 43 ? -29.132 -33.116 -47.748 1.00 0.00 192 PRO A C 8
ATOM 10614 O O . PRO A 1 43 ? -28.668 -33.972 -46.996 1.00 0.00 192 PRO A O 8
ATOM 10625 N N . SER A 1 44 ? -28.448 -32.048 -48.156 1.00 0.00 193 SER A N 8
ATOM 10626 C CA . SER A 1 44 ? -27.068 -31.772 -47.752 1.00 0.00 193 SER A CA 8
ATOM 10627 C C . SER A 1 44 ? -26.888 -31.860 -46.236 1.00 0.00 193 SER A C 8
ATOM 10628 O O . SER A 1 44 ? -25.764 -31.928 -45.740 1.00 0.00 193 SER A O 8
ATOM 10636 N N . LEU A 1 45 ? -28.000 -31.820 -45.508 1.00 0.00 194 LEU A N 8
ATOM 10637 C CA . LEU A 1 45 ? -27.984 -31.852 -44.052 1.00 0.00 194 LEU A CA 8
ATOM 10638 C C . LEU A 1 45 ? -27.068 -32.936 -43.516 1.00 0.00 194 LEU A C 8
ATOM 10639 O O . LEU A 1 45 ? -26.592 -32.844 -42.388 1.00 0.00 194 LEU A O 8
ATOM 10655 N N . GLU A 1 46 ? -26.808 -33.964 -44.312 1.00 0.00 195 GLU A N 8
ATOM 10656 C CA . GLU A 1 46 ? -25.932 -35.040 -43.860 1.00 0.00 195 GLU A CA 8
ATOM 10657 C C . GLU A 1 46 ? -24.612 -34.472 -43.364 1.00 0.00 195 GLU A C 8
ATOM 10658 O O . GLU A 1 46 ? -24.236 -34.644 -42.204 1.00 0.00 195 GLU A O 8
ATOM 10670 N N . LEU A 1 47 ? -23.928 -33.768 -44.248 1.00 0.00 196 LEU A N 8
ATOM 10671 C CA . LEU A 1 47 ? -22.656 -33.132 -43.920 1.00 0.00 196 LEU A CA 8
ATOM 10672 C C . LEU A 1 47 ? -22.868 -31.880 -43.068 1.00 0.00 196 LEU A C 8
ATOM 10673 O O . LEU A 1 47 ? -22.188 -31.668 -42.064 1.00 0.00 196 LEU A O 8
ATOM 10689 N N . GLU A 1 48 ? -23.804 -31.040 -43.512 1.00 0.00 197 GLU A N 8
ATOM 10690 C CA . GLU A 1 48 ? -24.116 -29.776 -42.844 1.00 0.00 197 GLU A CA 8
ATOM 10691 C C . GLU A 1 48 ? -24.616 -29.960 -41.412 1.00 0.00 197 GLU A C 8
ATOM 10692 O O . GLU A 1 48 ? -24.456 -29.068 -40.580 1.00 0.00 197 GLU A O 8
ATOM 10704 N N . ARG A 1 49 ? -25.248 -31.096 -41.128 1.00 0.00 198 ARG A N 8
ATOM 10705 C CA . ARG A 1 49 ? -25.792 -31.332 -39.792 1.00 0.00 198 ARG A CA 8
ATOM 10706 C C . ARG A 1 49 ? -24.752 -31.176 -38.712 1.00 0.00 198 ARG A C 8
ATOM 10707 O O . ARG A 1 49 ? -25.096 -30.932 -37.552 1.00 0.00 198 ARG A O 8
ATOM 10728 N N . ARG A 1 50 ? -23.488 -31.260 -39.072 1.00 0.00 199 ARG A N 8
ATOM 10729 C CA . ARG A 1 50 ? -22.452 -31.068 -38.088 1.00 0.00 199 ARG A CA 8
ATOM 10730 C C . ARG A 1 50 ? -22.276 -29.580 -37.828 1.00 0.00 199 ARG A C 8
ATOM 10731 O O . ARG A 1 50 ? -21.216 -29.132 -37.392 1.00 0.00 199 ARG A O 8
ATOM 10752 N N . GLY A 1 51 ? -23.336 -28.816 -38.124 1.00 0.00 200 GLY A N 8
ATOM 10753 C CA . GLY A 1 51 ? -23.296 -27.376 -37.944 1.00 0.00 200 GLY A CA 8
ATOM 10754 C C . GLY A 1 51 ? -21.988 -26.816 -38.440 1.00 0.00 200 GLY A C 8
ATOM 10755 O O . GLY A 1 51 ? -21.440 -25.872 -37.876 1.00 0.00 200 GLY A O 8
ATOM 10759 N N . TYR A 1 52 ? -21.472 -27.436 -39.484 1.00 0.00 201 TYR A N 8
ATOM 10760 C CA . TYR A 1 52 ? -20.196 -27.028 -40.040 1.00 0.00 201 TYR A CA 8
ATOM 10761 C C . TYR A 1 52 ? -20.324 -25.792 -40.908 1.00 0.00 201 TYR A C 8
ATOM 10762 O O . TYR A 1 52 ? -19.692 -24.768 -40.644 1.00 0.00 201 TYR A O 8
ATOM 10780 N N . LEU A 1 53 ? -21.136 -25.892 -41.944 1.00 0.00 202 LEU A N 8
ATOM 10781 C CA . LEU A 1 53 ? -21.328 -24.772 -42.852 1.00 0.00 202 LEU A CA 8
ATOM 10782 C C . LEU A 1 53 ? -22.348 -23.772 -42.324 1.00 0.00 202 LEU A C 8
ATOM 10783 O O . LEU A 1 53 ? -22.120 -22.560 -42.356 1.00 0.00 202 LEU A O 8
ATOM 10799 N N . LEU A 1 54 ? -23.492 -24.280 -41.888 1.00 0.00 203 LEU A N 8
ATOM 10800 C CA . LEU A 1 54 ? -24.576 -23.420 -41.404 1.00 0.00 203 LEU A CA 8
ATOM 10801 C C . LEU A 1 54 ? -24.356 -22.864 -40.000 1.00 0.00 203 LEU A C 8
ATOM 10802 O O . LEU A 1 54 ? -24.496 -21.664 -39.784 1.00 0.00 203 LEU A O 8
ATOM 10818 N N . LYS A 1 55 ? -24.024 -23.720 -39.040 1.00 0.00 204 LYS A N 8
ATOM 10819 C CA . LYS A 1 55 ? -23.820 -23.256 -37.676 1.00 0.00 204 LYS A CA 8
ATOM 10820 C C . LYS A 1 55 ? -22.628 -22.328 -37.620 1.00 0.00 204 LYS A C 8
ATOM 10821 O O . LYS A 1 55 ? -22.668 -21.304 -36.948 1.00 0.00 204 LYS A O 8
ATOM 10840 N N . GLN A 1 56 ? -21.580 -22.672 -38.344 1.00 0.00 205 GLN A N 8
ATOM 10841 C CA . GLN A 1 56 ? -20.400 -21.832 -38.376 1.00 0.00 205 GLN A CA 8
ATOM 10842 C C . GLN A 1 56 ? -20.756 -20.460 -38.904 1.00 0.00 205 GLN A C 8
ATOM 10843 O O . GLN A 1 56 ? -20.344 -19.452 -38.352 1.00 0.00 205 GLN A O 8
ATOM 10857 N N . ALA A 1 57 ? -21.536 -20.432 -39.968 1.00 0.00 206 ALA A N 8
ATOM 10858 C CA . ALA A 1 57 ? -21.952 -19.172 -40.556 1.00 0.00 206 ALA A CA 8
ATOM 10859 C C . ALA A 1 57 ? -22.960 -18.456 -39.676 1.00 0.00 206 ALA A C 8
ATOM 10860 O O . ALA A 1 57 ? -22.804 -17.272 -39.368 1.00 0.00 206 ALA A O 8
ATOM 10867 N N . LEU A 1 58 ? -24.000 -19.172 -39.264 1.00 0.00 207 LEU A N 8
ATOM 10868 C CA . LEU A 1 58 ? -25.024 -18.596 -38.416 1.00 0.00 207 LEU A CA 8
ATOM 10869 C C . LEU A 1 58 ? -24.428 -18.204 -37.072 1.00 0.00 207 LEU A C 8
ATOM 10870 O O . LEU A 1 58 ? -24.564 -17.064 -36.620 1.00 0.00 207 LEU A O 8
ATOM 10886 N N . LYS A 1 59 ? -23.764 -19.160 -36.436 1.00 0.00 208 LYS A N 8
ATOM 10887 C CA . LYS A 1 59 ? -23.148 -18.924 -35.136 1.00 0.00 208 LYS A CA 8
ATOM 10888 C C . LYS A 1 59 ? -21.960 -17.964 -35.224 1.00 0.00 208 LYS A C 8
ATOM 10889 O O . LYS A 1 59 ? -21.700 -17.236 -34.272 1.00 0.00 208 LYS A O 8
ATOM 10908 N N . ARG A 1 60 ? -21.224 -17.944 -36.348 1.00 0.00 209 ARG A N 8
ATOM 10909 C CA . ARG A 1 60 ? -20.084 -17.028 -36.448 1.00 0.00 209 ARG A CA 8
ATOM 10910 C C . ARG A 1 60 ? -20.536 -15.588 -36.264 1.00 0.00 209 ARG A C 8
ATOM 10911 O O . ARG A 1 60 ? -19.852 -14.788 -35.624 1.00 0.00 209 ARG A O 8
ATOM 10932 N N . GLU A 1 61 ? -21.692 -15.268 -36.812 1.00 0.00 210 GLU A N 8
ATOM 10933 C CA . GLU A 1 61 ? -22.244 -13.928 -36.696 1.00 0.00 210 GLU A CA 8
ATOM 10934 C C . GLU A 1 61 ? -22.672 -13.668 -35.264 1.00 0.00 210 GLU A C 8
ATOM 10935 O O . GLU A 1 61 ? -22.264 -12.688 -34.644 1.00 0.00 210 GLU A O 8
ATOM 10947 N N . LEU A 1 62 ? -23.492 -14.568 -34.728 1.00 0.00 211 LEU A N 8
ATOM 10948 C CA . LEU A 1 62 ? -23.956 -14.444 -33.356 1.00 0.00 211 LEU A CA 8
ATOM 10949 C C . LEU A 1 62 ? -22.780 -14.540 -32.396 1.00 0.00 211 LEU A C 8
ATOM 10950 O O . LEU A 1 62 ? -22.764 -13.896 -31.348 1.00 0.00 211 LEU A O 8
ATOM 10966 N N . ASN A 1 63 ? -21.788 -15.348 -32.768 1.00 0.00 212 ASN A N 8
ATOM 10967 C CA . ASN A 1 63 ? -20.600 -15.524 -31.944 1.00 0.00 212 ASN A CA 8
ATOM 10968 C C . ASN A 1 63 ? -19.808 -14.224 -31.872 1.00 0.00 212 ASN A C 8
ATOM 10969 O O . ASN A 1 63 ? -19.136 -13.952 -30.876 1.00 0.00 212 ASN A O 8
ATOM 10980 N N . ARG A 1 64 ? -19.896 -13.420 -32.928 1.00 0.00 213 ARG A N 8
ATOM 10981 C CA . ARG A 1 64 ? -19.184 -12.148 -32.964 1.00 0.00 213 ARG A CA 8
ATOM 10982 C C . ARG A 1 64 ? -19.668 -11.240 -31.840 1.00 0.00 213 ARG A C 8
ATOM 10983 O O . ARG A 1 64 ? -18.876 -10.704 -31.068 1.00 0.00 213 ARG A O 8
ATOM 11004 N N . GLY A 1 65 ? -20.980 -11.088 -31.756 1.00 0.00 214 GLY A N 8
ATOM 11005 C CA . GLY A 1 65 ? -21.576 -10.264 -30.724 1.00 0.00 214 GLY A CA 8
ATOM 11006 C C . GLY A 1 65 ? -23.084 -10.308 -30.780 1.00 0.00 214 GLY A C 8
ATOM 11007 O O . GLY A 1 65 ? -23.756 -9.320 -30.488 1.00 0.00 214 GLY A O 8
ATOM 11011 N N . VAL A 1 66 ? -23.608 -11.460 -31.168 1.00 0.00 215 VAL A N 8
ATOM 11012 C CA . VAL A 1 66 ? -25.048 -11.648 -31.284 1.00 0.00 215 VAL A CA 8
ATOM 11013 C C . VAL A 1 66 ? -25.656 -10.660 -32.276 1.00 0.00 215 VAL A C 8
ATOM 11014 O O . VAL A 1 66 ? -26.860 -10.400 -32.252 1.00 0.00 215 VAL A O 8
ATOM 11027 N N . ILE A 1 67 ? -24.812 -10.116 -33.152 1.00 0.00 216 ILE A N 8
ATOM 11028 C CA . ILE A 1 67 ? -25.252 -9.156 -34.160 1.00 0.00 216 ILE A CA 8
ATOM 11029 C C . ILE A 1 67 ? -24.060 -8.640 -34.964 1.00 0.00 216 ILE A C 8
ATOM 11030 O O . ILE A 1 67 ? -23.152 -8.016 -34.412 1.00 0.00 216 ILE A O 8
ATOM 11046 N N . LYS A 1 68 ? -24.064 -8.912 -36.264 1.00 0.00 217 LYS A N 8
ATOM 11047 C CA . LYS A 1 68 ? -22.976 -8.480 -37.136 1.00 0.00 217 LYS A CA 8
ATOM 11048 C C . LYS A 1 68 ? -23.444 -7.400 -38.112 1.00 0.00 217 LYS A C 8
ATOM 11049 O O . LYS A 1 68 ? -23.240 -6.208 -37.880 1.00 0.00 217 LYS A O 8
ATOM 11068 N N . GLN A 1 69 ? -24.076 -7.820 -39.208 1.00 0.00 218 GLN A N 8
ATOM 11069 C CA . GLN A 1 69 ? -24.568 -6.888 -40.220 1.00 0.00 218 GLN A CA 8
ATOM 11070 C C . GLN A 1 69 ? -25.084 -7.636 -41.440 1.00 0.00 218 GLN A C 8
ATOM 11071 O O . GLN A 1 69 ? -24.944 -8.856 -41.540 1.00 0.00 218 GLN A O 8
ATOM 11085 N N . VAL A 1 70 ? -25.684 -6.900 -42.372 1.00 0.00 219 VAL A N 8
ATOM 11086 C CA . VAL A 1 70 ? -26.220 -7.500 -43.592 1.00 0.00 219 VAL A CA 8
ATOM 11087 C C . VAL A 1 70 ? -25.788 -6.712 -44.820 1.00 0.00 219 VAL A C 8
ATOM 11088 O O . VAL A 1 70 ? -25.388 -7.292 -45.832 1.00 0.00 219 VAL A O 8
ATOM 11101 N N . LYS A 1 71 ? -25.884 -5.388 -44.736 1.00 0.00 220 LYS A N 8
ATOM 11102 C CA . LYS A 1 71 ? -25.508 -4.520 -45.844 1.00 0.00 220 LYS A CA 8
ATOM 11103 C C . LYS A 1 71 ? -24.008 -4.240 -45.840 1.00 0.00 220 LYS A C 8
ATOM 11104 O O . LYS A 1 71 ? -23.244 -4.908 -45.140 1.00 0.00 220 LYS A O 8
ATOM 11123 N N . GLY A 1 72 ? -23.588 -3.256 -46.632 1.00 0.00 221 GLY A N 8
ATOM 11124 C CA . GLY A 1 72 ? -22.184 -2.912 -46.708 1.00 0.00 221 GLY A CA 8
ATOM 11125 C C . GLY A 1 72 ? -21.908 -1.456 -46.384 1.00 0.00 221 GLY A C 8
ATOM 11126 O O . GLY A 1 72 ? -21.504 -0.688 -47.256 1.00 0.00 221 GLY A O 8
ATOM 11130 N N . LYS A 1 73 ? -22.120 -1.080 -45.124 1.00 0.00 222 LYS A N 8
ATOM 11131 C CA . LYS A 1 73 ? -21.884 0.292 -44.672 1.00 0.00 222 LYS A CA 8
ATOM 11132 C C . LYS A 1 73 ? -22.420 1.324 -45.668 1.00 0.00 222 LYS A C 8
ATOM 11133 O O . LYS A 1 73 ? -23.292 1.024 -46.484 1.00 0.00 222 LYS A O 8
ATOM 11152 N N . GLY A 1 74 ? -21.900 2.548 -45.580 1.00 0.00 223 GLY A N 8
ATOM 11153 C CA . GLY A 1 74 ? -22.328 3.628 -46.456 1.00 0.00 223 GLY A CA 8
ATOM 11154 C C . GLY A 1 74 ? -22.516 3.216 -47.904 1.00 0.00 223 GLY A C 8
ATOM 11155 O O . GLY A 1 74 ? -23.288 3.836 -48.636 1.00 0.00 223 GLY A O 8
ATOM 11159 N N . ALA A 1 75 ? -21.812 2.172 -48.324 1.00 0.00 224 ALA A N 8
ATOM 11160 C CA . ALA A 1 75 ? -21.912 1.684 -49.696 1.00 0.00 224 ALA A CA 8
ATOM 11161 C C . ALA A 1 75 ? -23.092 0.724 -49.856 1.00 0.00 224 ALA A C 8
ATOM 11162 O O . ALA A 1 75 ? -22.968 -0.324 -50.492 1.00 0.00 224 ALA A O 8
ATOM 11169 N N . SER A 1 76 ? -24.228 1.092 -49.272 1.00 0.00 225 SER A N 8
ATOM 11170 C CA . SER A 1 76 ? -25.432 0.272 -49.340 1.00 0.00 225 SER A CA 8
ATOM 11171 C C . SER A 1 76 ? -26.564 0.936 -48.560 1.00 0.00 225 SER A C 8
ATOM 11172 O O . SER A 1 76 ? -26.536 2.144 -48.316 1.00 0.00 225 SER A O 8
ATOM 11180 N N . GLY A 1 77 ? -27.556 0.144 -48.164 1.00 0.00 226 GLY A N 8
ATOM 11181 C CA . GLY A 1 77 ? -28.684 0.668 -47.408 1.00 0.00 226 GLY A CA 8
ATOM 11182 C C . GLY A 1 77 ? -28.256 1.592 -46.276 1.00 0.00 226 GLY A C 8
ATOM 11183 O O . GLY A 1 77 ? -29.028 2.452 -45.852 1.00 0.00 226 GLY A O 8
ATOM 11187 N N . SER A 1 78 ? -27.028 1.408 -45.792 1.00 0.00 227 SER A N 8
ATOM 11188 C CA . SER A 1 78 ? -26.488 2.228 -44.708 1.00 0.00 227 SER A CA 8
ATOM 11189 C C . SER A 1 78 ? -27.000 1.752 -43.352 1.00 0.00 227 SER A C 8
ATOM 11190 O O . SER A 1 78 ? -28.204 1.648 -43.132 1.00 0.00 227 SER A O 8
ATOM 11198 N N . PHE A 1 79 ? -26.064 1.468 -42.448 1.00 0.00 228 PHE A N 8
ATOM 11199 C CA . PHE A 1 79 ? -26.404 1.004 -41.108 1.00 0.00 228 PHE A CA 8
ATOM 11200 C C . PHE A 1 79 ? -27.360 -0.184 -41.168 1.00 0.00 228 PHE A C 8
ATOM 11201 O O . PHE A 1 79 ? -28.568 -0.016 -41.316 1.00 0.00 228 PHE A O 8
ATOM 11218 N N . VAL A 1 80 ? -26.804 -1.384 -41.052 1.00 0.00 229 VAL A N 8
ATOM 11219 C CA . VAL A 1 80 ? -27.608 -2.600 -41.092 1.00 0.00 229 VAL A CA 8
ATOM 11220 C C . VAL A 1 80 ? -26.964 -3.716 -40.284 1.00 0.00 229 VAL A C 8
ATOM 11221 O O . VAL A 1 80 ? -26.080 -4.424 -40.776 1.00 0.00 229 VAL A O 8
ATOM 11234 N N . VAL A 1 81 ? -27.412 -3.876 -39.044 1.00 0.00 230 VAL A N 8
ATOM 11235 C CA . VAL A 1 81 ? -26.884 -4.912 -38.172 1.00 0.00 230 VAL A CA 8
ATOM 11236 C C . VAL A 1 81 ? -27.552 -6.248 -38.464 1.00 0.00 230 VAL A C 8
ATOM 11237 O O . VAL A 1 81 ? -26.912 -7.300 -38.408 1.00 0.00 230 VAL A O 8
ATOM 11250 N N . VAL A 1 82 ? -28.844 -6.192 -38.780 1.00 0.00 231 VAL A N 8
ATOM 11251 C CA . VAL A 1 82 ? -29.616 -7.392 -39.092 1.00 0.00 231 VAL A CA 8
ATOM 11252 C C . VAL A 1 82 ? -31.072 -7.032 -39.392 1.00 0.00 231 VAL A C 8
ATOM 11253 O O . VAL A 1 82 ? -31.440 -5.856 -39.408 1.00 0.00 231 VAL A O 8
ATOM 11266 N N . GLN A 1 83 ? -31.888 -8.052 -39.628 1.00 0.00 232 GLN A N 8
ATOM 11267 C CA . GLN A 1 83 ? -33.304 -7.844 -39.928 1.00 0.00 232 GLN A CA 8
ATOM 11268 C C . GLN A 1 83 ? -33.500 -7.244 -41.308 1.00 0.00 232 GLN A C 8
ATOM 11269 O O . GLN A 1 83 ? -34.020 -7.892 -42.216 1.00 0.00 232 GLN A O 8
ATOM 11283 N N . LYS A 1 84 ? -33.080 -6.000 -41.456 1.00 0.00 233 LYS A N 8
ATOM 11284 C CA . LYS A 1 84 ? -33.200 -5.288 -42.724 1.00 0.00 233 LYS A CA 8
ATOM 11285 C C . LYS A 1 84 ? -32.600 -3.892 -42.620 1.00 0.00 233 LYS A C 8
ATOM 11286 O O . LYS A 1 84 ? -31.420 -3.692 -42.896 1.00 0.00 233 LYS A O 8
ATOM 11305 N N . SER A 1 85 ? -33.420 -2.928 -42.228 1.00 0.00 234 SER A N 8
ATOM 11306 C CA . SER A 1 85 ? -32.976 -1.548 -42.088 1.00 0.00 234 SER A CA 8
ATOM 11307 C C . SER A 1 85 ? -33.180 -1.048 -40.664 1.00 0.00 234 SER A C 8
ATOM 11308 O O . SER A 1 85 ? -33.552 0.104 -40.448 1.00 0.00 234 SER A O 8
ATOM 11316 N N . ARG A 1 86 ? -32.936 -1.924 -39.696 1.00 0.00 235 ARG A N 8
ATOM 11317 C CA . ARG A 1 86 ? -33.092 -1.576 -38.296 1.00 0.00 235 ARG A CA 8
ATOM 11318 C C . ARG A 1 86 ? -31.824 -0.924 -37.748 1.00 0.00 235 ARG A C 8
ATOM 11319 O O . ARG A 1 86 ? -31.316 -1.324 -36.700 1.00 0.00 235 ARG A O 8
ATOM 11340 N N . LYS A 1 87 ? -31.320 0.080 -38.460 1.00 0.00 236 LYS A N 8
ATOM 11341 C CA . LYS A 1 87 ? -30.116 0.780 -38.048 1.00 0.00 236 LYS A CA 8
ATOM 11342 C C . LYS A 1 87 ? -30.276 1.360 -36.644 1.00 0.00 236 LYS A C 8
ATOM 11343 O O . LYS A 1 87 ? -31.392 1.584 -36.176 1.00 0.00 236 LYS A O 8
ATOM 11362 N N . THR A 1 88 ? -29.148 1.600 -35.980 1.00 0.00 237 THR A N 8
ATOM 11363 C CA . THR A 1 88 ? -29.164 2.152 -34.632 1.00 0.00 237 THR A CA 8
ATOM 11364 C C . THR A 1 88 ? -27.888 2.940 -34.352 1.00 0.00 237 THR A C 8
ATOM 11365 O O . THR A 1 88 ? -26.796 2.436 -34.696 1.00 0.00 237 THR A O 8
ATOM 11377 N N . GLY A 1 1 ? -28.888 -17.552 -80.384 1.00 0.00 150 GLY A N 9
ATOM 11378 C CA . GLY A 1 1 ? -27.952 -18.696 -80.576 1.00 0.00 150 GLY A CA 9
ATOM 11379 C C . GLY A 1 1 ? -27.688 -19.452 -79.284 1.00 0.00 150 GLY A C 9
ATOM 11380 O O . GLY A 1 1 ? -27.724 -18.868 -78.204 1.00 0.00 150 GLY A O 9
ATOM 11386 N N . PRO A 1 2 ? -27.412 -20.760 -79.372 1.00 0.00 151 PRO A N 9
ATOM 11387 C CA . PRO A 1 2 ? -27.140 -21.588 -78.192 1.00 0.00 151 PRO A CA 9
ATOM 11388 C C . PRO A 1 2 ? -25.772 -21.296 -77.584 1.00 0.00 151 PRO A C 9
ATOM 11389 O O . PRO A 1 2 ? -24.904 -22.168 -77.532 1.00 0.00 151 PRO A O 9
ATOM 11400 N N . GLY A 1 3 ? -25.588 -20.064 -77.120 1.00 0.00 152 GLY A N 9
ATOM 11401 C CA . GLY A 1 3 ? -24.324 -19.680 -76.520 1.00 0.00 152 GLY A CA 9
ATOM 11402 C C . GLY A 1 3 ? -24.500 -18.676 -75.396 1.00 0.00 152 GLY A C 9
ATOM 11403 O O . GLY A 1 3 ? -24.708 -17.488 -75.644 1.00 0.00 152 GLY A O 9
ATOM 11407 N N . MET A 1 4 ? -24.408 -19.156 -74.160 1.00 0.00 153 MET A N 9
ATOM 11408 C CA . MET A 1 4 ? -24.556 -18.288 -72.996 1.00 0.00 153 MET A CA 9
ATOM 11409 C C . MET A 1 4 ? -23.204 -17.768 -72.528 1.00 0.00 153 MET A C 9
ATOM 11410 O O . MET A 1 4 ? -22.164 -18.104 -73.104 1.00 0.00 153 MET A O 9
ATOM 11424 N N . ALA A 1 5 ? -23.216 -16.940 -71.488 1.00 0.00 154 ALA A N 9
ATOM 11425 C CA . ALA A 1 5 ? -21.992 -16.372 -70.948 1.00 0.00 154 ALA A CA 9
ATOM 11426 C C . ALA A 1 5 ? -22.048 -16.288 -69.424 1.00 0.00 154 ALA A C 9
ATOM 11427 O O . ALA A 1 5 ? -23.068 -16.612 -68.816 1.00 0.00 154 ALA A O 9
ATOM 11434 N N . SER A 1 6 ? -20.948 -15.856 -68.820 1.00 0.00 155 SER A N 9
ATOM 11435 C CA . SER A 1 6 ? -20.876 -15.732 -67.368 1.00 0.00 155 SER A CA 9
ATOM 11436 C C . SER A 1 6 ? -21.084 -17.084 -66.692 1.00 0.00 155 SER A C 9
ATOM 11437 O O . SER A 1 6 ? -21.356 -18.084 -67.356 1.00 0.00 155 SER A O 9
ATOM 11445 N N . SER A 1 7 ? -20.960 -17.104 -65.368 1.00 0.00 156 SER A N 9
ATOM 11446 C CA . SER A 1 7 ? -21.136 -18.336 -64.604 1.00 0.00 156 SER A CA 9
ATOM 11447 C C . SER A 1 7 ? -22.304 -18.208 -63.628 1.00 0.00 156 SER A C 9
ATOM 11448 O O . SER A 1 7 ? -22.604 -17.112 -63.148 1.00 0.00 156 SER A O 9
ATOM 11456 N N . PRO A 1 8 ? -22.976 -19.328 -63.320 1.00 0.00 157 PRO A N 9
ATOM 11457 C CA . PRO A 1 8 ? -24.112 -19.336 -62.392 1.00 0.00 157 PRO A CA 9
ATOM 11458 C C . PRO A 1 8 ? -23.780 -18.672 -61.060 1.00 0.00 157 PRO A C 9
ATOM 11459 O O . PRO A 1 8 ? -22.620 -18.608 -60.660 1.00 0.00 157 PRO A O 9
ATOM 11470 N N . ARG A 1 9 ? -24.808 -18.176 -60.380 1.00 0.00 158 ARG A N 9
ATOM 11471 C CA . ARG A 1 9 ? -24.628 -17.516 -59.092 1.00 0.00 158 ARG A CA 9
ATOM 11472 C C . ARG A 1 9 ? -25.180 -18.376 -57.956 1.00 0.00 158 ARG A C 9
ATOM 11473 O O . ARG A 1 9 ? -26.392 -18.584 -57.864 1.00 0.00 158 ARG A O 9
ATOM 11494 N N . PRO A 1 10 ? -24.304 -18.892 -57.076 1.00 0.00 159 PRO A N 9
ATOM 11495 C CA . PRO A 1 10 ? -24.724 -19.732 -55.948 1.00 0.00 159 PRO A CA 9
ATOM 11496 C C . PRO A 1 10 ? -25.820 -19.076 -55.116 1.00 0.00 159 PRO A C 9
ATOM 11497 O O . PRO A 1 10 ? -25.996 -17.860 -55.148 1.00 0.00 159 PRO A O 9
ATOM 11508 N N . LYS A 1 11 ? -26.552 -19.896 -54.368 1.00 0.00 160 LYS A N 9
ATOM 11509 C CA . LYS A 1 11 ? -27.636 -19.400 -53.524 1.00 0.00 160 LYS A CA 9
ATOM 11510 C C . LYS A 1 11 ? -27.540 -19.968 -52.108 1.00 0.00 160 LYS A C 9
ATOM 11511 O O . LYS A 1 11 ? -28.288 -19.568 -51.216 1.00 0.00 160 LYS A O 9
ATOM 11530 N N . MET A 1 12 ? -26.624 -20.908 -51.916 1.00 0.00 161 MET A N 9
ATOM 11531 C CA . MET A 1 12 ? -26.428 -21.544 -50.628 1.00 0.00 161 MET A CA 9
ATOM 11532 C C . MET A 1 12 ? -25.980 -20.536 -49.572 1.00 0.00 161 MET A C 9
ATOM 11533 O O . MET A 1 12 ? -26.328 -20.660 -48.400 1.00 0.00 161 MET A O 9
ATOM 11547 N N . ASP A 1 13 ? -25.208 -19.548 -50.000 1.00 0.00 162 ASP A N 9
ATOM 11548 C CA . ASP A 1 13 ? -24.724 -18.524 -49.088 1.00 0.00 162 ASP A CA 9
ATOM 11549 C C . ASP 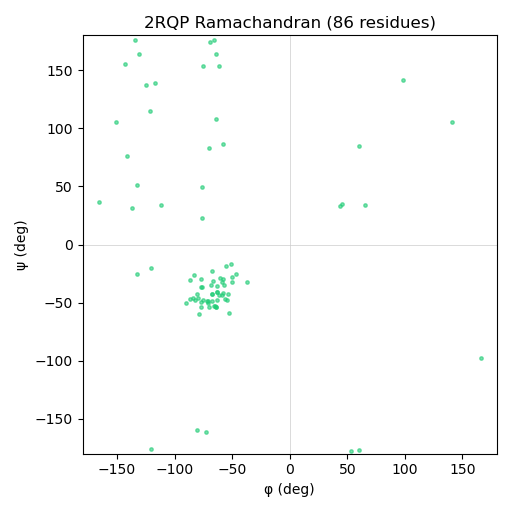A 1 13 ? -25.852 -17.588 -48.676 1.00 0.00 162 ASP A C 9
ATOM 11550 O O . ASP A 1 13 ? -25.904 -17.116 -47.540 1.00 0.00 162 ASP A O 9
ATOM 11559 N N . ALA A 1 14 ? -26.756 -17.320 -49.612 1.00 0.00 163 ALA A N 9
ATOM 11560 C CA . ALA A 1 14 ? -27.888 -16.436 -49.360 1.00 0.00 163 ALA A CA 9
ATOM 11561 C C . ALA A 1 14 ? -28.980 -17.128 -48.552 1.00 0.00 163 ALA A C 9
ATOM 11562 O O . ALA A 1 14 ? -29.700 -16.476 -47.796 1.00 0.00 163 ALA A O 9
ATOM 11569 N N . ILE A 1 15 ? -29.100 -18.440 -48.704 1.00 0.00 164 ILE A N 9
ATOM 11570 C CA . ILE A 1 15 ? -30.112 -19.184 -47.964 1.00 0.00 164 ILE A CA 9
ATOM 11571 C C . ILE A 1 15 ? -29.912 -18.976 -46.468 1.00 0.00 164 ILE A C 9
ATOM 11572 O O . ILE A 1 15 ? -30.868 -18.784 -45.716 1.00 0.00 164 ILE A O 9
ATOM 11588 N N . LEU A 1 16 ? -28.652 -18.996 -46.052 1.00 0.00 165 LEU A N 9
ATOM 11589 C CA . LEU A 1 16 ? -28.292 -18.796 -44.660 1.00 0.00 165 LEU A CA 9
ATOM 11590 C C . LEU A 1 16 ? -28.276 -17.304 -44.320 1.00 0.00 165 LEU A C 9
ATOM 11591 O O . LEU A 1 16 ? -28.620 -16.908 -43.212 1.00 0.00 165 LEU A O 9
ATOM 11607 N N . THR A 1 17 ? -27.884 -16.476 -45.292 1.00 0.00 166 THR A N 9
ATOM 11608 C CA . THR A 1 17 ? -27.840 -15.032 -45.080 1.00 0.00 166 THR A CA 9
ATOM 11609 C C . THR A 1 17 ? -29.252 -14.488 -44.940 1.00 0.00 166 THR A C 9
ATOM 11610 O O . THR A 1 17 ? -29.512 -13.596 -44.132 1.00 0.00 166 THR A O 9
ATOM 11621 N N . GLU A 1 18 ? -30.156 -15.040 -45.728 1.00 0.00 167 GLU A N 9
ATOM 11622 C CA . GLU A 1 18 ? -31.552 -14.636 -45.704 1.00 0.00 167 GLU A CA 9
ATOM 11623 C C . GLU A 1 18 ? -32.196 -15.040 -44.384 1.00 0.00 167 GLU A C 9
ATOM 11624 O O . GLU A 1 18 ? -33.096 -14.360 -43.888 1.00 0.00 167 GLU A O 9
ATOM 11636 N N . ALA A 1 19 ? -31.728 -16.144 -43.816 1.00 0.00 168 ALA A N 9
ATOM 11637 C CA . ALA A 1 19 ? -32.256 -16.632 -42.556 1.00 0.00 168 ALA A CA 9
ATOM 11638 C C . ALA A 1 19 ? -31.972 -15.640 -41.440 1.00 0.00 168 ALA A C 9
ATOM 11639 O O . ALA A 1 19 ? -32.876 -15.220 -40.720 1.00 0.00 168 ALA A O 9
ATOM 11646 N N . ILE A 1 20 ? -30.716 -15.252 -41.304 1.00 0.00 169 ILE A N 9
ATOM 11647 C CA . ILE A 1 20 ? -30.332 -14.300 -40.272 1.00 0.00 169 ILE A CA 9
ATOM 11648 C C . ILE A 1 20 ? -30.972 -12.940 -40.516 1.00 0.00 169 ILE A C 9
ATOM 11649 O O . ILE A 1 20 ? -31.536 -12.344 -39.608 1.00 0.00 169 ILE A O 9
ATOM 11665 N N . LYS A 1 21 ? -30.876 -12.440 -41.740 1.00 0.00 170 LYS A N 9
ATOM 11666 C CA . LYS A 1 21 ? -31.448 -11.136 -42.068 1.00 0.00 170 LYS A CA 9
ATOM 11667 C C . LYS A 1 21 ? -32.976 -11.160 -42.080 1.00 0.00 170 LYS A C 9
ATOM 11668 O O . LYS A 1 21 ? -33.624 -10.332 -41.440 1.00 0.00 170 LYS A O 9
ATOM 11687 N N . ALA A 1 22 ? -33.552 -12.092 -42.840 1.00 0.00 171 ALA A N 9
ATOM 11688 C CA . ALA A 1 22 ? -35.004 -12.192 -42.964 1.00 0.00 171 ALA A CA 9
ATOM 11689 C C . ALA A 1 22 ? -35.684 -12.908 -41.788 1.00 0.00 171 ALA A C 9
ATOM 11690 O O . ALA A 1 22 ? -36.748 -12.488 -41.336 1.00 0.00 171 ALA A O 9
ATOM 11697 N N . CYS A 1 23 ? -35.096 -14.008 -41.328 1.00 0.00 172 CYS A N 9
ATOM 11698 C CA . CYS A 1 23 ? -35.692 -14.792 -40.248 1.00 0.00 172 CYS A CA 9
ATOM 11699 C C . CYS A 1 23 ? -35.472 -14.172 -38.872 1.00 0.00 172 CYS A C 9
ATOM 11700 O O . CYS A 1 23 ? -36.428 -13.960 -38.132 1.00 0.00 172 CYS A O 9
ATOM 11708 N N . PHE A 1 24 ? -34.216 -13.904 -38.516 1.00 0.00 173 PHE A N 9
ATOM 11709 C CA . PHE A 1 24 ? -33.888 -13.332 -37.208 1.00 0.00 173 PHE A CA 9
ATOM 11710 C C . PHE A 1 24 ? -34.888 -12.260 -36.776 1.00 0.00 173 PHE A C 9
ATOM 11711 O O . PHE A 1 24 ? -35.104 -12.044 -35.584 1.00 0.00 173 PHE A O 9
ATOM 11728 N N . GLN A 1 25 ? -35.488 -11.592 -37.748 1.00 0.00 174 GLN A N 9
ATOM 11729 C CA . GLN A 1 25 ? -36.460 -10.544 -37.464 1.00 0.00 174 GLN A CA 9
ATOM 11730 C C . GLN A 1 25 ? -37.876 -11.100 -37.464 1.00 0.00 174 GLN A C 9
ATOM 11731 O O . GLN A 1 25 ? -38.660 -10.844 -36.548 1.00 0.00 174 GLN A O 9
ATOM 11745 N N . LYS A 1 26 ? -38.200 -11.848 -38.504 1.00 0.00 175 LYS A N 9
ATOM 11746 C CA . LYS A 1 26 ? -39.528 -12.428 -38.648 1.00 0.00 175 LYS A CA 9
ATOM 11747 C C . LYS A 1 26 ? -39.764 -13.576 -37.664 1.00 0.00 175 LYS A C 9
ATOM 11748 O O . LYS A 1 26 ? -40.812 -13.640 -37.020 1.00 0.00 175 LYS A O 9
ATOM 11767 N N . SER A 1 27 ? -38.804 -14.492 -37.572 1.00 0.00 176 SER A N 9
ATOM 11768 C CA . SER A 1 27 ? -38.944 -15.644 -36.676 1.00 0.00 176 SER A CA 9
ATOM 11769 C C . SER A 1 27 ? -37.844 -15.712 -35.620 1.00 0.00 176 SER A C 9
ATOM 11770 O O . SER A 1 27 ? -38.000 -16.388 -34.600 1.00 0.00 176 SER A O 9
ATOM 11778 N N . GLY A 1 28 ? -36.724 -15.032 -35.856 1.00 0.00 177 GLY A N 9
ATOM 11779 C CA . GLY A 1 28 ? -35.632 -15.064 -34.900 1.00 0.00 177 GLY A CA 9
ATOM 11780 C C . GLY A 1 28 ? -34.712 -16.252 -35.124 1.00 0.00 177 GLY A C 9
ATOM 11781 O O . GLY A 1 28 ? -34.432 -17.012 -34.200 1.00 0.00 177 GLY A O 9
ATOM 11785 N N . ALA A 1 29 ? -34.252 -16.404 -36.368 1.00 0.00 178 ALA A N 9
ATOM 11786 C CA . ALA A 1 29 ? -33.364 -17.504 -36.748 1.00 0.00 178 ALA A CA 9
ATOM 11787 C C . ALA A 1 29 ? -32.372 -17.872 -35.644 1.00 0.00 178 ALA A C 9
ATOM 11788 O O . ALA A 1 29 ? -31.736 -17.004 -35.044 1.00 0.00 178 ALA A O 9
ATOM 11795 N N . SER A 1 30 ? -32.248 -19.172 -35.400 1.00 0.00 179 SER A N 9
ATOM 11796 C CA . SER A 1 30 ? -31.344 -19.692 -34.384 1.00 0.00 179 SER A CA 9
ATOM 11797 C C . SER A 1 30 ? -30.556 -20.868 -34.940 1.00 0.00 179 SER A C 9
ATOM 11798 O O . SER A 1 30 ? -30.788 -21.300 -36.072 1.00 0.00 179 SER A O 9
ATOM 11806 N N . VAL A 1 31 ? -29.628 -21.396 -34.144 1.00 0.00 180 VAL A N 9
ATOM 11807 C CA . VAL A 1 31 ? -28.816 -22.532 -34.576 1.00 0.00 180 VAL A CA 9
ATOM 11808 C C . VAL A 1 31 ? -29.704 -23.684 -35.052 1.00 0.00 180 VAL A C 9
ATOM 11809 O O . VAL A 1 31 ? -29.432 -24.316 -36.068 1.00 0.00 180 VAL A O 9
ATOM 11822 N N . VAL A 1 32 ? -30.776 -23.944 -34.300 1.00 0.00 181 VAL A N 9
ATOM 11823 C CA . VAL A 1 32 ? -31.708 -25.008 -34.636 1.00 0.00 181 VAL A CA 9
ATOM 11824 C C . VAL A 1 32 ? -32.460 -24.704 -35.924 1.00 0.00 181 VAL A C 9
ATOM 11825 O O . VAL A 1 32 ? -32.684 -25.588 -36.748 1.00 0.00 181 VAL A O 9
ATOM 11838 N N . ALA A 1 33 ? -32.856 -23.444 -36.096 1.00 0.00 182 ALA A N 9
ATOM 11839 C CA . ALA A 1 33 ? -33.592 -23.032 -37.288 1.00 0.00 182 ALA A CA 9
ATOM 11840 C C . ALA A 1 33 ? -32.828 -23.408 -38.548 1.00 0.00 182 ALA A C 9
ATOM 11841 O O . ALA A 1 33 ? -33.392 -23.976 -39.480 1.00 0.00 182 ALA A O 9
ATOM 11848 N N . ILE A 1 34 ? -31.536 -23.088 -38.572 1.00 0.00 183 ILE A N 9
ATOM 11849 C CA . ILE A 1 34 ? -30.704 -23.408 -39.720 1.00 0.00 183 ILE A CA 9
ATOM 11850 C C . ILE A 1 34 ? -30.516 -24.912 -39.844 1.00 0.00 183 ILE A C 9
ATOM 11851 O O . ILE A 1 34 ? -30.608 -25.468 -40.936 1.00 0.00 183 ILE A O 9
ATOM 11867 N N . ARG A 1 35 ? -30.256 -25.572 -38.716 1.00 0.00 184 ARG A N 9
ATOM 11868 C CA . ARG A 1 35 ? -30.056 -27.016 -38.704 1.00 0.00 184 ARG A CA 9
ATOM 11869 C C . ARG A 1 35 ? -31.300 -27.736 -39.196 1.00 0.00 184 ARG A C 9
ATOM 11870 O O . ARG A 1 35 ? -31.240 -28.532 -40.132 1.00 0.00 184 ARG A O 9
ATOM 11891 N N . LYS A 1 36 ? -32.432 -27.444 -38.572 1.00 0.00 185 LYS A N 9
ATOM 11892 C CA . LYS A 1 36 ? -33.688 -28.064 -38.968 1.00 0.00 185 LYS A CA 9
ATOM 11893 C C . LYS A 1 36 ? -33.988 -27.744 -40.428 1.00 0.00 185 LYS A C 9
ATOM 11894 O O . LYS A 1 36 ? -34.620 -28.528 -41.132 1.00 0.00 185 LYS A O 9
ATOM 11913 N N . TYR A 1 37 ? -33.524 -26.580 -40.872 1.00 0.00 186 TYR A N 9
ATOM 11914 C CA . TYR A 1 37 ? -33.732 -26.156 -42.244 1.00 0.00 186 TYR A CA 9
ATOM 11915 C C . TYR A 1 37 ? -32.948 -27.036 -43.204 1.00 0.00 186 TYR A C 9
ATOM 11916 O O . TYR A 1 37 ? -33.504 -27.532 -44.176 1.00 0.00 186 TYR A O 9
ATOM 11934 N N . ILE A 1 38 ? -31.664 -27.248 -42.932 1.00 0.00 187 ILE A N 9
ATOM 11935 C CA . ILE A 1 38 ? -30.876 -28.100 -43.800 1.00 0.00 187 ILE A CA 9
ATOM 11936 C C . ILE A 1 38 ? -31.444 -29.508 -43.792 1.00 0.00 187 ILE A C 9
ATOM 11937 O O . ILE A 1 38 ? -31.488 -30.172 -44.820 1.00 0.00 187 ILE A O 9
ATOM 11953 N N . ILE A 1 39 ? -31.876 -29.952 -42.616 1.00 0.00 188 ILE A N 9
ATOM 11954 C CA . ILE A 1 39 ? -32.444 -31.284 -42.460 1.00 0.00 188 ILE A CA 9
ATOM 11955 C C . ILE A 1 39 ? -33.752 -31.428 -43.232 1.00 0.00 188 ILE A C 9
ATOM 11956 O O . ILE A 1 39 ? -33.912 -32.344 -44.032 1.00 0.00 188 ILE A O 9
ATOM 11972 N N . HIS A 1 40 ? -34.688 -30.528 -42.964 1.00 0.00 189 HIS A N 9
ATOM 11973 C CA . HIS A 1 40 ? -35.992 -30.560 -43.612 1.00 0.00 189 HIS A CA 9
ATOM 11974 C C . HIS A 1 40 ? -35.956 -29.984 -45.020 1.00 0.00 189 HIS A C 9
ATOM 11975 O O . HIS A 1 40 ? -36.532 -30.552 -45.948 1.00 0.00 189 HIS A O 9
ATOM 11990 N N . LYS A 1 41 ? -35.320 -28.824 -45.172 1.00 0.00 190 LYS A N 9
ATOM 11991 C CA . LYS A 1 41 ? -35.264 -28.152 -46.472 1.00 0.00 190 LYS A CA 9
ATOM 11992 C C . LYS A 1 41 ? -34.312 -28.812 -47.472 1.00 0.00 190 LYS A C 9
ATOM 11993 O O . LYS A 1 41 ? -34.620 -28.856 -48.664 1.00 0.00 190 LYS A O 9
ATOM 12012 N N . TYR A 1 42 ? -33.148 -29.280 -47.024 1.00 0.00 191 TYR A N 9
ATOM 12013 C CA . TYR A 1 42 ? -32.184 -29.876 -47.964 1.00 0.00 191 TYR A CA 9
ATOM 12014 C C . TYR A 1 42 ? -31.672 -31.252 -47.528 1.00 0.00 191 TYR A C 9
ATOM 12015 O O . TYR A 1 42 ? -31.832 -31.656 -46.380 1.00 0.00 191 TYR A O 9
ATOM 12033 N N . PRO A 1 43 ? -31.028 -31.980 -48.460 1.00 0.00 192 PRO A N 9
ATOM 12034 C CA . PRO A 1 43 ? -30.460 -33.304 -48.200 1.00 0.00 192 PRO A CA 9
ATOM 12035 C C . PRO A 1 43 ? -29.036 -33.204 -47.648 1.00 0.00 192 PRO A C 9
ATOM 12036 O O . PRO A 1 43 ? -28.588 -34.052 -46.876 1.00 0.00 192 PRO A O 9
ATOM 12047 N N . SER A 1 44 ? -28.344 -32.140 -48.048 1.00 0.00 193 SER A N 9
ATOM 12048 C CA . SER A 1 44 ? -26.972 -31.856 -47.620 1.00 0.00 193 SER A CA 9
ATOM 12049 C C . SER A 1 44 ? -26.828 -31.932 -46.100 1.00 0.00 193 SER A C 9
ATOM 12050 O O . SER A 1 44 ? -25.712 -31.992 -45.576 1.00 0.00 193 SER A O 9
ATOM 12058 N N . LEU A 1 45 ? -27.952 -31.888 -45.392 1.00 0.00 194 LEU A N 9
ATOM 12059 C CA . LEU A 1 45 ? -27.960 -31.908 -43.936 1.00 0.00 194 LEU A CA 9
ATOM 12060 C C . LEU A 1 45 ? -27.048 -32.988 -43.380 1.00 0.00 194 LEU A C 9
ATOM 12061 O O . LEU A 1 45 ? -26.576 -32.876 -42.256 1.00 0.00 194 LEU A O 9
ATOM 12077 N N . GLU A 1 46 ? -26.788 -34.024 -44.160 1.00 0.00 195 GLU A N 9
ATOM 12078 C CA . GLU A 1 46 ? -25.912 -35.096 -43.696 1.00 0.00 195 GLU A CA 9
ATOM 12079 C C . GLU A 1 46 ? -24.592 -34.512 -43.208 1.00 0.00 195 GLU A C 9
ATOM 12080 O O . GLU A 1 46 ? -24.220 -34.664 -42.044 1.00 0.00 195 GLU A O 9
ATOM 12092 N N . LEU A 1 47 ? -23.916 -33.820 -44.104 1.00 0.00 196 LEU A N 9
ATOM 12093 C CA . LEU A 1 47 ? -22.648 -33.168 -43.792 1.00 0.00 196 LEU A CA 9
ATOM 12094 C C . LEU A 1 47 ? -22.868 -31.904 -42.960 1.00 0.00 196 LEU A C 9
ATOM 12095 O O . LEU A 1 47 ? -22.188 -31.672 -41.964 1.00 0.00 196 LEU A O 9
ATOM 12111 N N . GLU A 1 48 ? -23.808 -31.080 -43.412 1.00 0.00 197 GLU A N 9
ATOM 12112 C CA . GLU A 1 48 ? -24.128 -29.808 -42.760 1.00 0.00 197 GLU A CA 9
ATOM 12113 C C . GLU A 1 48 ? -24.612 -29.980 -41.324 1.00 0.00 197 GLU A C 9
ATOM 12114 O O . GLU A 1 48 ? -24.444 -29.076 -40.504 1.00 0.00 197 GLU A O 9
ATOM 12126 N N . ARG A 1 49 ? -25.236 -31.112 -41.016 1.00 0.00 198 ARG A N 9
ATOM 12127 C CA . ARG A 1 49 ? -25.764 -31.336 -39.668 1.00 0.00 198 ARG A CA 9
ATOM 12128 C C . ARG A 1 49 ? -24.700 -31.184 -38.608 1.00 0.00 198 ARG A C 9
ATOM 12129 O O . ARG A 1 49 ? -25.016 -30.936 -37.444 1.00 0.00 198 ARG A O 9
ATOM 12150 N N . ARG A 1 50 ? -23.444 -31.280 -38.992 1.00 0.00 199 ARG A N 9
ATOM 12151 C CA . ARG A 1 50 ? -22.384 -31.092 -38.036 1.00 0.00 199 ARG A CA 9
ATOM 12152 C C . ARG A 1 50 ? -22.204 -29.608 -37.764 1.00 0.00 199 ARG A C 9
ATOM 12153 O O . ARG A 1 50 ? -21.132 -29.164 -37.344 1.00 0.00 199 ARG A O 9
ATOM 12174 N N . GLY A 1 51 ? -23.268 -28.840 -38.032 1.00 0.00 200 GLY A N 9
ATOM 12175 C CA . GLY A 1 51 ? -23.224 -27.400 -37.836 1.00 0.00 200 GLY A CA 9
ATOM 12176 C C . GLY A 1 51 ? -21.932 -26.828 -38.360 1.00 0.00 200 GLY A C 9
ATOM 12177 O O . GLY A 1 51 ? -21.380 -25.884 -37.808 1.00 0.00 200 GLY A O 9
ATOM 12181 N N . TYR A 1 52 ? -21.440 -27.436 -39.424 1.00 0.00 201 TYR A N 9
ATOM 12182 C CA . TYR A 1 52 ? -20.184 -27.008 -40.016 1.00 0.00 201 TYR A CA 9
ATOM 12183 C C . TYR A 1 52 ? -20.352 -25.764 -40.864 1.00 0.00 201 TYR A C 9
ATOM 12184 O O . TYR A 1 52 ? -19.724 -24.736 -40.608 1.00 0.00 201 TYR A O 9
ATOM 12202 N N . LEU A 1 53 ? -21.188 -25.860 -41.880 1.00 0.00 202 LEU A N 9
ATOM 12203 C CA . LEU A 1 53 ? -21.416 -24.732 -42.772 1.00 0.00 202 LEU A CA 9
ATOM 12204 C C . LEU A 1 53 ? -22.436 -23.748 -42.204 1.00 0.00 202 LEU A C 9
ATOM 12205 O O . LEU A 1 53 ? -22.224 -22.540 -42.224 1.00 0.00 202 LEU A O 9
ATOM 12221 N N . LEU A 1 54 ? -23.560 -24.280 -41.748 1.00 0.00 203 LEU A N 9
ATOM 12222 C CA . LEU A 1 54 ? -24.644 -23.448 -41.224 1.00 0.00 203 LEU A CA 9
ATOM 12223 C C . LEU A 1 54 ? -24.404 -22.908 -39.816 1.00 0.00 203 LEU A C 9
ATOM 12224 O O . LEU A 1 54 ? -24.568 -21.712 -39.580 1.00 0.00 203 LEU A O 9
ATOM 12240 N N . LYS A 1 55 ? -24.036 -23.772 -38.876 1.00 0.00 204 LYS A N 9
ATOM 12241 C CA . LYS A 1 55 ? -23.812 -23.316 -37.512 1.00 0.00 204 LYS A CA 9
ATOM 12242 C C . LYS A 1 55 ? -22.624 -22.384 -37.464 1.00 0.00 204 LYS A C 9
ATOM 12243 O O . LYS A 1 55 ? -22.656 -21.368 -36.784 1.00 0.00 204 LYS A O 9
ATOM 12262 N N . GLN A 1 56 ? -21.584 -22.716 -38.208 1.00 0.00 205 GLN A N 9
ATOM 12263 C CA . GLN A 1 56 ? -20.408 -21.876 -38.252 1.00 0.00 205 GLN A CA 9
ATOM 12264 C C . GLN A 1 56 ? -20.776 -20.508 -38.784 1.00 0.00 205 GLN A C 9
ATOM 12265 O O . GLN A 1 56 ? -20.368 -19.496 -38.240 1.00 0.00 205 GLN A O 9
ATOM 12279 N N . ALA A 1 57 ? -21.564 -20.492 -39.844 1.00 0.00 206 ALA A N 9
ATOM 12280 C CA . ALA A 1 57 ? -21.996 -19.236 -40.432 1.00 0.00 206 ALA A CA 9
ATOM 12281 C C . ALA A 1 57 ? -23.004 -18.528 -39.536 1.00 0.00 206 ALA A C 9
ATOM 12282 O O . ALA A 1 57 ? -22.856 -17.348 -39.228 1.00 0.00 206 ALA A O 9
ATOM 12289 N N . LEU A 1 58 ? -24.032 -19.260 -39.116 1.00 0.00 207 LEU A N 9
ATOM 12290 C CA . LEU A 1 58 ? -25.052 -18.696 -38.252 1.00 0.00 207 LEU A CA 9
ATOM 12291 C C . LEU A 1 58 ? -24.432 -18.272 -36.928 1.00 0.00 207 LEU A C 9
ATOM 12292 O O . LEU A 1 58 ? -24.568 -17.120 -36.500 1.00 0.00 207 LEU A O 9
ATOM 12308 N N . LYS A 1 59 ? -23.756 -19.212 -36.280 1.00 0.00 208 LYS A N 9
ATOM 12309 C CA . LYS A 1 59 ? -23.116 -18.944 -35.000 1.00 0.00 208 LYS A CA 9
ATOM 12310 C C . LYS A 1 59 ? -21.952 -17.964 -35.136 1.00 0.00 208 LYS A C 9
ATOM 12311 O O . LYS A 1 59 ? -21.692 -17.204 -34.212 1.00 0.00 208 LYS A O 9
ATOM 12330 N N . ARG A 1 60 ? -21.248 -17.960 -36.276 1.00 0.00 209 ARG A N 9
ATOM 12331 C CA . ARG A 1 60 ? -20.136 -17.020 -36.432 1.00 0.00 209 ARG A CA 9
ATOM 12332 C C . ARG A 1 60 ? -20.628 -15.592 -36.252 1.00 0.00 209 ARG A C 9
ATOM 12333 O O . ARG A 1 60 ? -19.928 -14.740 -35.704 1.00 0.00 209 ARG A O 9
ATOM 12354 N N . GLU A 1 61 ? -21.848 -15.344 -36.700 1.00 0.00 210 GLU A N 9
ATOM 12355 C CA . GLU A 1 61 ? -22.460 -14.032 -36.572 1.00 0.00 210 GLU A CA 9
ATOM 12356 C C . GLU A 1 61 ? -22.804 -13.772 -35.112 1.00 0.00 210 GLU A C 9
ATOM 12357 O O . GLU A 1 61 ? -22.408 -12.764 -34.532 1.00 0.00 210 GLU A O 9
ATOM 12369 N N . LEU A 1 62 ? -23.532 -14.712 -34.520 1.00 0.00 211 LEU A N 9
ATOM 12370 C CA . LEU A 1 62 ? -23.924 -14.612 -33.124 1.00 0.00 211 LEU A CA 9
ATOM 12371 C C . LEU A 1 62 ? -22.688 -14.588 -32.228 1.00 0.00 211 LEU A C 9
ATOM 12372 O O . LEU A 1 62 ? -22.656 -13.888 -31.216 1.00 0.00 211 LEU A O 9
ATOM 12388 N N . ASN A 1 63 ? -21.672 -15.352 -32.616 1.00 0.00 212 ASN A N 9
ATOM 12389 C CA . ASN A 1 63 ? -20.432 -15.416 -31.852 1.00 0.00 212 ASN A CA 9
ATOM 12390 C C . ASN A 1 63 ? -19.640 -14.120 -31.992 1.00 0.00 212 ASN A C 9
ATOM 12391 O O . ASN A 1 63 ? -18.924 -13.716 -31.076 1.00 0.00 212 ASN A O 9
ATOM 12402 N N . ARG A 1 64 ? -19.780 -13.468 -33.144 1.00 0.00 213 ARG A N 9
ATOM 12403 C CA . ARG A 1 64 ? -19.080 -12.216 -33.400 1.00 0.00 213 ARG A CA 9
ATOM 12404 C C . ARG A 1 64 ? -19.624 -11.100 -32.516 1.00 0.00 213 ARG A C 9
ATOM 12405 O O . ARG A 1 64 ? -18.864 -10.368 -31.880 1.00 0.00 213 ARG A O 9
ATOM 12426 N N . GLY A 1 65 ? -20.944 -10.984 -32.476 1.00 0.00 214 GLY A N 9
ATOM 12427 C CA . GLY A 1 65 ? -21.572 -9.964 -31.664 1.00 0.00 214 GLY A CA 9
ATOM 12428 C C . GLY A 1 65 ? -23.068 -10.152 -31.576 1.00 0.00 214 GLY A C 9
ATOM 12429 O O . GLY A 1 65 ? -23.828 -9.184 -31.528 1.00 0.00 214 GLY A O 9
ATOM 12433 N N . VAL A 1 66 ? -23.492 -11.408 -31.552 1.00 0.00 215 VAL A N 9
ATOM 12434 C CA . VAL A 1 66 ? -24.912 -11.736 -31.464 1.00 0.00 215 VAL A CA 9
ATOM 12435 C C . VAL A 1 66 ? -25.660 -11.276 -32.712 1.00 0.00 215 VAL A C 9
ATOM 12436 O O . VAL A 1 66 ? -26.696 -10.620 -32.616 1.00 0.00 215 VAL A O 9
ATOM 12449 N N . ILE A 1 67 ? -25.124 -11.624 -33.884 1.00 0.00 216 ILE A N 9
ATOM 12450 C CA . ILE A 1 67 ? -25.732 -11.252 -35.160 1.00 0.00 216 ILE A CA 9
ATOM 12451 C C . ILE A 1 67 ? -26.152 -9.780 -35.168 1.00 0.00 216 ILE A C 9
ATOM 12452 O O . ILE A 1 67 ? -27.288 -9.444 -35.488 1.00 0.00 216 ILE A O 9
ATOM 12468 N N . LYS A 1 68 ? -25.212 -8.912 -34.820 1.00 0.00 217 LYS A N 9
ATOM 12469 C CA . LYS A 1 68 ? -25.468 -7.476 -34.788 1.00 0.00 217 LYS A CA 9
ATOM 12470 C C . LYS A 1 68 ? -24.956 -6.808 -36.060 1.00 0.00 217 LYS A C 9
ATOM 12471 O O . LYS A 1 68 ? -24.572 -5.640 -36.044 1.00 0.00 217 LYS A O 9
ATOM 12490 N N . GLN A 1 69 ? -24.948 -7.560 -37.160 1.00 0.00 218 GLN A N 9
ATOM 12491 C CA . GLN A 1 69 ? -24.476 -7.032 -38.432 1.00 0.00 218 GLN A CA 9
ATOM 12492 C C . GLN A 1 69 ? -25.304 -7.572 -39.596 1.00 0.00 218 GLN A C 9
ATOM 12493 O O . GLN A 1 69 ? -25.008 -8.636 -40.140 1.00 0.00 218 GLN A O 9
ATOM 12507 N N . VAL A 1 70 ? -26.336 -6.828 -39.976 1.00 0.00 219 VAL A N 9
ATOM 12508 C CA . VAL A 1 70 ? -27.204 -7.228 -41.080 1.00 0.00 219 VAL A CA 9
ATOM 12509 C C . VAL A 1 70 ? -27.268 -6.144 -42.148 1.00 0.00 219 VAL A C 9
ATOM 12510 O O . VAL A 1 70 ? -27.040 -6.408 -43.332 1.00 0.00 219 VAL A O 9
ATOM 12523 N N . LYS A 1 71 ? -27.576 -4.920 -41.732 1.00 0.00 220 LYS A N 9
ATOM 12524 C CA . LYS A 1 71 ? -27.664 -3.796 -42.656 1.00 0.00 220 LYS A CA 9
ATOM 12525 C C . LYS A 1 71 ? -26.276 -3.320 -43.068 1.00 0.00 220 LYS A C 9
ATOM 12526 O O . LYS A 1 71 ? -25.280 -3.996 -42.808 1.00 0.00 220 LYS A O 9
ATOM 12545 N N . GLY A 1 72 ? -26.208 -2.156 -43.708 1.00 0.00 221 GLY A N 9
ATOM 12546 C CA . GLY A 1 72 ? -24.932 -1.624 -44.140 1.00 0.00 221 GLY A CA 9
ATOM 12547 C C . GLY A 1 72 ? -24.756 -0.164 -43.780 1.00 0.00 221 GLY A C 9
ATOM 12548 O O . GLY A 1 72 ? -25.732 0.556 -43.576 1.00 0.00 221 GLY A O 9
ATOM 12552 N N . LYS A 1 73 ? -23.504 0.280 -43.712 1.00 0.00 222 LYS A N 9
ATOM 12553 C CA . LYS A 1 73 ? -23.196 1.664 -43.380 1.00 0.00 222 LYS A CA 9
ATOM 12554 C C . LYS A 1 73 ? -23.264 2.548 -44.620 1.00 0.00 222 LYS A C 9
ATOM 12555 O O . LYS A 1 73 ? -22.876 2.128 -45.708 1.00 0.00 222 LYS A O 9
ATOM 12574 N N . GLY A 1 74 ? -23.764 3.764 -44.448 1.00 0.00 223 GLY A N 9
ATOM 12575 C CA . GLY A 1 74 ? -23.876 4.680 -45.568 1.00 0.00 223 GLY A CA 9
ATOM 12576 C C . GLY A 1 74 ? -24.836 4.168 -46.624 1.00 0.00 223 GLY A C 9
ATOM 12577 O O . GLY A 1 74 ? -24.844 2.976 -46.928 1.00 0.00 223 GLY A O 9
ATOM 12581 N N . ALA A 1 75 ? -25.652 5.064 -47.172 1.00 0.00 224 ALA A N 9
ATOM 12582 C CA . ALA A 1 75 ? -26.628 4.684 -48.192 1.00 0.00 224 ALA A CA 9
ATOM 12583 C C . ALA A 1 75 ? -27.744 3.856 -47.576 1.00 0.00 224 ALA A C 9
ATOM 12584 O O . ALA A 1 75 ? -28.896 4.280 -47.516 1.00 0.00 224 ALA A O 9
ATOM 12591 N N . SER A 1 76 ? -27.376 2.676 -47.104 1.00 0.00 225 SER A N 9
ATOM 12592 C CA . SER A 1 76 ? -28.316 1.764 -46.464 1.00 0.00 225 SER A CA 9
ATOM 12593 C C . SER A 1 76 ? -28.952 2.424 -45.244 1.00 0.00 225 SER A C 9
ATOM 12594 O O . SER A 1 76 ? -28.996 3.648 -45.140 1.00 0.00 225 SER A O 9
ATOM 12602 N N . GLY A 1 77 ? -29.440 1.604 -44.320 1.00 0.00 226 GLY A N 9
ATOM 12603 C CA . GLY A 1 77 ? -30.064 2.120 -43.120 1.00 0.00 226 GLY A CA 9
ATOM 12604 C C . GLY A 1 77 ? -29.160 3.052 -42.320 1.00 0.00 226 GLY A C 9
ATOM 12605 O O . GLY A 1 77 ? -29.612 3.660 -41.348 1.00 0.00 226 GLY A O 9
ATOM 12609 N N . SER A 1 78 ? -27.888 3.156 -42.716 1.00 0.00 227 SER A N 9
ATOM 12610 C CA . SER A 1 78 ? -26.920 4.008 -42.024 1.00 0.00 227 SER A CA 9
ATOM 12611 C C . SER A 1 78 ? -26.316 3.280 -40.828 1.00 0.00 227 SER A C 9
ATOM 12612 O O . SER A 1 78 ? -25.924 3.900 -39.840 1.00 0.00 227 SER A O 9
ATOM 12620 N N . PHE A 1 79 ? -26.248 1.956 -40.932 1.00 0.00 228 PHE A N 9
ATOM 12621 C CA . PHE A 1 79 ? -25.696 1.120 -39.872 1.00 0.00 228 PHE A CA 9
ATOM 12622 C C . PHE A 1 79 ? -25.768 -0.348 -40.276 1.00 0.00 228 PHE A C 9
ATOM 12623 O O . PHE A 1 79 ? -26.140 -0.672 -41.400 1.00 0.00 228 PHE A O 9
ATOM 12640 N N . VAL A 1 80 ? -25.408 -1.232 -39.352 1.00 0.00 229 VAL A N 9
ATOM 12641 C CA . VAL A 1 80 ? -25.436 -2.660 -39.620 1.00 0.00 229 VAL A CA 9
ATOM 12642 C C . VAL A 1 80 ? -26.176 -3.400 -38.504 1.00 0.00 229 VAL A C 9
ATOM 12643 O O . VAL A 1 80 ? -25.604 -4.236 -37.808 1.00 0.00 229 VAL A O 9
ATOM 12656 N N . VAL A 1 81 ? -27.452 -3.072 -38.336 1.00 0.00 230 VAL A N 9
ATOM 12657 C CA . VAL A 1 81 ? -28.276 -3.692 -37.304 1.00 0.00 230 VAL A CA 9
ATOM 12658 C C . VAL A 1 81 ? -29.244 -4.708 -37.900 1.00 0.00 230 VAL A C 9
ATOM 12659 O O . VAL A 1 81 ? -29.520 -4.692 -39.100 1.00 0.00 230 VAL A O 9
ATOM 12672 N N . VAL A 1 82 ? -29.760 -5.592 -37.052 1.00 0.00 231 VAL A N 9
ATOM 12673 C CA . VAL A 1 82 ? -30.696 -6.624 -37.488 1.00 0.00 231 VAL A CA 9
ATOM 12674 C C . VAL A 1 82 ? -32.004 -6.012 -37.972 1.00 0.00 231 VAL A C 9
ATOM 12675 O O . VAL A 1 82 ? -32.372 -4.908 -37.576 1.00 0.00 231 VAL A O 9
ATOM 12688 N N . GLN A 1 83 ? -32.708 -6.748 -38.828 1.00 0.00 232 GLN A N 9
ATOM 12689 C CA . GLN A 1 83 ? -33.984 -6.292 -39.372 1.00 0.00 232 GLN A CA 9
ATOM 12690 C C . GLN A 1 83 ? -34.972 -5.992 -38.256 1.00 0.00 232 GLN A C 9
ATOM 12691 O O . GLN A 1 83 ? -35.848 -5.136 -38.396 1.00 0.00 232 GLN A O 9
ATOM 12705 N N . LYS A 1 84 ? -34.824 -6.704 -37.144 1.00 0.00 233 LYS A N 9
ATOM 12706 C CA . LYS A 1 84 ? -35.696 -6.528 -35.988 1.00 0.00 233 LYS A CA 9
ATOM 12707 C C . LYS A 1 84 ? -35.876 -5.052 -35.660 1.00 0.00 233 LYS A C 9
ATOM 12708 O O . LYS A 1 84 ? -36.904 -4.640 -35.120 1.00 0.00 233 LYS A O 9
ATOM 12727 N N . SER A 1 85 ? -34.864 -4.264 -35.984 1.00 0.00 234 SER A N 9
ATOM 12728 C CA . SER A 1 85 ? -34.892 -2.832 -35.724 1.00 0.00 234 SER A CA 9
ATOM 12729 C C . SER A 1 85 ? -33.828 -2.112 -36.532 1.00 0.00 234 SER A C 9
ATOM 12730 O O . SER A 1 85 ? -33.264 -1.112 -36.092 1.00 0.00 234 SER A O 9
ATOM 12738 N N . ARG A 1 86 ? -33.560 -2.628 -37.720 1.00 0.00 235 ARG A N 9
ATOM 12739 C CA . ARG A 1 86 ? -32.564 -2.040 -38.596 1.00 0.00 235 ARG A CA 9
ATOM 12740 C C . ARG A 1 86 ? -32.928 -0.596 -38.944 1.00 0.00 235 ARG A C 9
ATOM 12741 O O . ARG A 1 86 ? -33.932 -0.336 -39.608 1.00 0.00 235 ARG A O 9
ATOM 12762 N N . LYS A 1 87 ? -32.112 0.340 -38.472 1.00 0.00 236 LYS A N 9
ATOM 12763 C CA . LYS A 1 87 ? -32.348 1.760 -38.724 1.00 0.00 236 LYS A CA 9
ATOM 12764 C C . LYS A 1 87 ? -32.516 2.036 -40.212 1.00 0.00 236 LYS A C 9
ATOM 12765 O O . LYS A 1 87 ? -32.036 1.280 -41.056 1.00 0.00 236 LYS A O 9
ATOM 12784 N N . THR A 1 88 ? -33.208 3.128 -40.536 1.00 0.00 237 THR A N 9
ATOM 12785 C CA . THR A 1 88 ? -33.444 3.504 -41.924 1.00 0.00 237 THR A CA 9
ATOM 12786 C C . THR A 1 88 ? -33.296 5.008 -42.112 1.00 0.00 237 THR A C 9
ATOM 12787 O O . THR A 1 88 ? -33.684 5.760 -41.192 1.00 0.00 237 THR A O 9
ATOM 12799 N N . GLY A 1 1 ? -21.720 -16.732 -75.500 1.00 0.00 150 GLY A N 10
ATOM 12800 C CA . GLY A 1 1 ? -21.620 -15.640 -76.504 1.00 0.00 150 GLY A CA 10
ATOM 12801 C C . GLY A 1 1 ? -21.420 -14.280 -75.864 1.00 0.00 150 GLY A C 10
ATOM 12802 O O . GLY A 1 1 ? -20.840 -14.180 -74.780 1.00 0.00 150 GLY A O 10
ATOM 12808 N N . PRO A 1 2 ? -21.888 -13.200 -76.512 1.00 0.00 151 PRO A N 10
ATOM 12809 C CA . PRO A 1 2 ? -21.752 -11.840 -75.984 1.00 0.00 151 PRO A CA 10
ATOM 12810 C C . PRO A 1 2 ? -22.624 -11.604 -74.752 1.00 0.00 151 PRO A C 10
ATOM 12811 O O . PRO A 1 2 ? -23.544 -10.788 -74.776 1.00 0.00 151 PRO A O 10
ATOM 12822 N N . GLY A 1 3 ? -22.324 -12.328 -73.676 1.00 0.00 152 GLY A N 10
ATOM 12823 C CA . GLY A 1 3 ? -23.088 -12.188 -72.452 1.00 0.00 152 GLY A CA 10
ATOM 12824 C C . GLY A 1 3 ? -22.268 -12.512 -71.220 1.00 0.00 152 GLY A C 10
ATOM 12825 O O . GLY A 1 3 ? -22.808 -12.964 -70.208 1.00 0.00 152 GLY A O 10
ATOM 12829 N N . MET A 1 4 ? -20.964 -12.284 -71.304 1.00 0.00 153 MET A N 10
ATOM 12830 C CA . MET A 1 4 ? -20.068 -12.556 -70.184 1.00 0.00 153 MET A CA 10
ATOM 12831 C C . MET A 1 4 ? -19.848 -11.304 -69.344 1.00 0.00 153 MET A C 10
ATOM 12832 O O . MET A 1 4 ? -19.072 -10.420 -69.720 1.00 0.00 153 MET A O 10
ATOM 12846 N N . ALA A 1 5 ? -20.532 -11.228 -68.212 1.00 0.00 154 ALA A N 10
ATOM 12847 C CA . ALA A 1 5 ? -20.412 -10.084 -67.316 1.00 0.00 154 ALA A CA 10
ATOM 12848 C C . ALA A 1 5 ? -20.288 -10.532 -65.864 1.00 0.00 154 ALA A C 10
ATOM 12849 O O . ALA A 1 5 ? -21.048 -11.384 -65.400 1.00 0.00 154 ALA A O 10
ATOM 12856 N N . SER A 1 6 ? -19.324 -9.956 -65.152 1.00 0.00 155 SER A N 10
ATOM 12857 C CA . SER A 1 6 ? -19.100 -10.296 -63.752 1.00 0.00 155 SER A CA 10
ATOM 12858 C C . SER A 1 6 ? -18.768 -11.780 -63.600 1.00 0.00 155 SER A C 10
ATOM 12859 O O . SER A 1 6 ? -18.988 -12.572 -64.516 1.00 0.00 155 SER A O 10
ATOM 12867 N N . SER A 1 7 ? -18.240 -12.148 -62.436 1.00 0.00 156 SER A N 10
ATOM 12868 C CA . SER A 1 7 ? -17.880 -13.532 -62.164 1.00 0.00 156 SER A CA 10
ATOM 12869 C C . SER A 1 7 ? -19.000 -14.252 -61.420 1.00 0.00 156 SER A C 10
ATOM 12870 O O . SER A 1 7 ? -19.680 -13.656 -60.584 1.00 0.00 156 SER A O 10
ATOM 12878 N N . PRO A 1 8 ? -19.216 -15.548 -61.716 1.00 0.00 157 PRO A N 10
ATOM 12879 C CA . PRO A 1 8 ? -20.264 -16.340 -61.068 1.00 0.00 157 PRO A CA 10
ATOM 12880 C C . PRO A 1 8 ? -20.172 -16.288 -59.548 1.00 0.00 157 PRO A C 10
ATOM 12881 O O . PRO A 1 8 ? -19.092 -16.084 -58.988 1.00 0.00 157 PRO A O 10
ATOM 12892 N N . ARG A 1 9 ? -21.308 -16.476 -58.884 1.00 0.00 158 ARG A N 10
ATOM 12893 C CA . ARG A 1 9 ? -21.352 -16.452 -57.424 1.00 0.00 158 ARG A CA 10
ATOM 12894 C C . ARG A 1 9 ? -22.256 -17.560 -56.892 1.00 0.00 158 ARG A C 10
ATOM 12895 O O . ARG A 1 9 ? -23.244 -17.924 -57.528 1.00 0.00 158 ARG A O 10
ATOM 12916 N N . PRO A 1 10 ? -21.932 -18.108 -55.708 1.00 0.00 159 PRO A N 10
ATOM 12917 C CA . PRO A 1 10 ? -22.720 -19.180 -55.092 1.00 0.00 159 PRO A CA 10
ATOM 12918 C C . PRO A 1 10 ? -24.068 -18.680 -54.580 1.00 0.00 159 PRO A C 10
ATOM 12919 O O . PRO A 1 10 ? -24.364 -17.488 -54.640 1.00 0.00 159 PRO A O 10
ATOM 12930 N N . LYS A 1 11 ? -24.880 -19.604 -54.076 1.00 0.00 160 LYS A N 10
ATOM 12931 C CA . LYS A 1 11 ? -26.200 -19.260 -53.552 1.00 0.00 160 LYS A CA 10
ATOM 12932 C C . LYS A 1 11 ? -26.400 -19.812 -52.144 1.00 0.00 160 LYS A C 10
ATOM 12933 O O . LYS A 1 11 ? -27.328 -19.424 -51.436 1.00 0.00 160 LYS A O 10
ATOM 12952 N N . MET A 1 12 ? -25.520 -20.724 -51.748 1.00 0.00 161 MET A N 10
ATOM 12953 C CA . MET A 1 12 ? -25.584 -21.344 -50.440 1.00 0.00 161 MET A CA 10
ATOM 12954 C C . MET A 1 12 ? -25.520 -20.300 -49.332 1.00 0.00 161 MET A C 10
ATOM 12955 O O . MET A 1 12 ? -26.128 -20.464 -48.272 1.00 0.00 161 MET A O 10
ATOM 12969 N N . ASP A 1 13 ? -24.776 -19.232 -49.580 1.00 0.00 162 ASP A N 10
ATOM 12970 C CA . ASP A 1 13 ? -24.632 -18.160 -48.604 1.00 0.00 162 ASP A CA 10
ATOM 12971 C C . ASP A 1 13 ? -25.980 -17.504 -48.316 1.00 0.00 162 ASP A C 10
ATOM 12972 O O . ASP A 1 13 ? -26.296 -17.188 -47.168 1.00 0.00 162 ASP A O 10
ATOM 12981 N N . ALA A 1 14 ? -26.768 -17.296 -49.364 1.00 0.00 163 ALA A N 10
ATOM 12982 C CA . ALA A 1 14 ? -28.080 -16.676 -49.220 1.00 0.00 163 ALA A CA 10
ATOM 12983 C C . ALA A 1 14 ? -29.044 -17.596 -48.492 1.00 0.00 163 ALA A C 10
ATOM 12984 O O . ALA A 1 14 ? -29.944 -17.136 -47.788 1.00 0.00 163 ALA A O 10
ATOM 12991 N N . ILE A 1 15 ? -28.848 -18.900 -48.648 1.00 0.00 164 ILE A N 10
ATOM 12992 C CA . ILE A 1 15 ? -29.700 -19.872 -47.984 1.00 0.00 164 ILE A CA 10
ATOM 12993 C C . ILE A 1 15 ? -29.648 -19.656 -46.476 1.00 0.00 164 ILE A C 10
ATOM 12994 O O . ILE A 1 15 ? -30.668 -19.700 -45.788 1.00 0.00 164 ILE A O 10
ATOM 13010 N N . LEU A 1 16 ? -28.444 -19.396 -45.980 1.00 0.00 165 LEU A N 10
ATOM 13011 C CA . LEU A 1 16 ? -28.232 -19.144 -44.564 1.00 0.00 165 LEU A CA 10
ATOM 13012 C C . LEU A 1 16 ? -28.532 -17.684 -44.236 1.00 0.00 165 LEU A C 10
ATOM 13013 O O . LEU A 1 16 ? -28.972 -17.364 -43.132 1.00 0.00 165 LEU A O 10
ATOM 13029 N N . THR A 1 17 ? -28.308 -16.792 -45.208 1.00 0.00 166 THR A N 10
ATOM 13030 C CA . THR A 1 17 ? -28.576 -15.376 -45.004 1.00 0.00 166 THR A CA 10
ATOM 13031 C C . THR A 1 17 ? -30.072 -15.140 -44.848 1.00 0.00 166 THR A C 10
ATOM 13032 O O . THR A 1 17 ? -30.504 -14.232 -44.140 1.00 0.00 166 THR A O 10
ATOM 13043 N N . GLU A 1 18 ? -30.856 -15.980 -45.516 1.00 0.00 167 GLU A N 10
ATOM 13044 C CA . GLU A 1 18 ? -32.304 -15.884 -45.456 1.00 0.00 167 GLU A CA 10
ATOM 13045 C C . GLU A 1 18 ? -32.800 -16.240 -44.056 1.00 0.00 167 GLU A C 10
ATOM 13046 O O . GLU A 1 18 ? -33.720 -15.608 -43.540 1.00 0.00 167 GLU A O 10
ATOM 13058 N N . ALA A 1 19 ? -32.176 -17.244 -43.456 1.00 0.00 168 ALA A N 10
ATOM 13059 C CA . ALA A 1 19 ? -32.548 -17.668 -42.116 1.00 0.00 168 ALA A CA 10
ATOM 13060 C C . ALA A 1 19 ? -32.332 -16.532 -41.120 1.00 0.00 168 ALA A C 10
ATOM 13061 O O . ALA A 1 19 ? -33.216 -16.208 -40.336 1.00 0.00 168 ALA A O 10
ATOM 13068 N N . ILE A 1 20 ? -31.160 -15.928 -41.168 1.00 0.00 169 ILE A N 10
ATOM 13069 C CA . ILE A 1 20 ? -30.836 -14.828 -40.280 1.00 0.00 169 ILE A CA 10
ATOM 13070 C C . ILE A 1 20 ? -31.616 -13.572 -40.652 1.00 0.00 169 ILE A C 10
ATOM 13071 O O . ILE A 1 20 ? -32.144 -12.884 -39.788 1.00 0.00 169 ILE A O 10
ATOM 13087 N N . LYS A 1 21 ? -31.676 -13.268 -41.940 1.00 0.00 170 LYS A N 10
ATOM 13088 C CA . LYS A 1 21 ? -32.384 -12.080 -42.400 1.00 0.00 170 LYS A CA 10
ATOM 13089 C C . LYS A 1 21 ? -33.900 -12.208 -42.236 1.00 0.00 170 LYS A C 10
ATOM 13090 O O . LYS A 1 21 ? -34.544 -11.332 -41.668 1.00 0.00 170 LYS A O 10
ATOM 13109 N N . ALA A 1 22 ? -34.472 -13.288 -42.764 1.00 0.00 171 ALA A N 10
ATOM 13110 C CA . ALA A 1 22 ? -35.916 -13.496 -42.700 1.00 0.00 171 ALA A CA 10
ATOM 13111 C C . ALA A 1 22 ? -36.408 -14.036 -41.352 1.00 0.00 171 ALA A C 10
ATOM 13112 O O . ALA A 1 22 ? -37.448 -13.608 -40.848 1.00 0.00 171 ALA A O 10
ATOM 13119 N N . CYS A 1 23 ? -35.688 -15.004 -40.788 1.00 0.00 172 CYS A N 10
ATOM 13120 C CA . CYS A 1 23 ? -36.104 -15.620 -39.532 1.00 0.00 172 CYS A CA 10
ATOM 13121 C C . CYS A 1 23 ? -35.772 -14.776 -38.304 1.00 0.00 172 CYS A C 10
ATOM 13122 O O . CYS A 1 23 ? -36.660 -14.472 -37.508 1.00 0.00 172 CYS A O 10
ATOM 13130 N N . PHE A 1 24 ? -34.504 -14.416 -38.136 1.00 0.00 173 PHE A N 10
ATOM 13131 C CA . PHE A 1 24 ? -34.064 -13.628 -36.976 1.00 0.00 173 PHE A CA 10
ATOM 13132 C C . PHE A 1 24 ? -35.080 -12.560 -36.568 1.00 0.00 173 PHE A C 10
ATOM 13133 O O . PHE A 1 24 ? -35.172 -12.200 -35.396 1.00 0.00 173 PHE A O 10
ATOM 13150 N N . GLN A 1 25 ? -35.836 -12.064 -37.532 1.00 0.00 174 GLN A N 10
ATOM 13151 C CA . GLN A 1 25 ? -36.836 -11.044 -37.252 1.00 0.00 174 GLN A CA 10
ATOM 13152 C C . GLN A 1 25 ? -38.216 -11.664 -37.084 1.00 0.00 174 GLN A C 10
ATOM 13153 O O . GLN A 1 25 ? -38.948 -11.332 -36.152 1.00 0.00 174 GLN A O 10
ATOM 13167 N N . LYS A 1 26 ? -38.564 -12.552 -38.000 1.00 0.00 175 LYS A N 10
ATOM 13168 C CA . LYS A 1 26 ? -39.860 -13.216 -37.968 1.00 0.00 175 LYS A CA 10
ATOM 13169 C C . LYS A 1 26 ? -39.952 -14.236 -36.832 1.00 0.00 175 LYS A C 10
ATOM 13170 O O . LYS A 1 26 ? -40.944 -14.272 -36.104 1.00 0.00 175 LYS A O 10
ATOM 13189 N N . SER A 1 27 ? -38.932 -15.076 -36.704 1.00 0.00 176 SER A N 10
ATOM 13190 C CA . SER A 1 27 ? -38.924 -16.108 -35.668 1.00 0.00 176 SER A CA 10
ATOM 13191 C C . SER A 1 27 ? -37.744 -15.972 -34.704 1.00 0.00 176 SER A C 10
ATOM 13192 O O . SER A 1 27 ? -37.776 -16.524 -33.604 1.00 0.00 176 SER A O 10
ATOM 13200 N N . GLY A 1 28 ? -36.696 -15.264 -35.116 1.00 0.00 177 GLY A N 10
ATOM 13201 C CA . GLY A 1 28 ? -35.532 -15.112 -34.260 1.00 0.00 177 GLY A CA 10
ATOM 13202 C C . GLY A 1 28 ? -34.520 -16.220 -34.480 1.00 0.00 177 GLY A C 10
ATOM 13203 O O . GLY A 1 28 ? -33.996 -16.792 -33.528 1.00 0.00 177 GLY A O 10
ATOM 13207 N N . ALA A 1 29 ? -34.260 -16.516 -35.760 1.00 0.00 178 ALA A N 10
ATOM 13208 C CA . ALA A 1 29 ? -33.320 -17.560 -36.176 1.00 0.00 178 ALA A CA 10
ATOM 13209 C C . ALA A 1 29 ? -32.352 -17.980 -35.068 1.00 0.00 178 ALA A C 10
ATOM 13210 O O . ALA A 1 29 ? -31.720 -17.144 -34.420 1.00 0.00 178 ALA A O 10
ATOM 13217 N N . SER A 1 30 ? -32.236 -19.288 -34.880 1.00 0.00 179 SER A N 10
ATOM 13218 C CA . SER A 1 30 ? -31.352 -19.856 -33.880 1.00 0.00 179 SER A CA 10
ATOM 13219 C C . SER A 1 30 ? -30.560 -21.004 -34.492 1.00 0.00 179 SER A C 10
ATOM 13220 O O . SER A 1 30 ? -30.780 -21.364 -35.648 1.00 0.00 179 SER A O 10
ATOM 13228 N N . VAL A 1 31 ? -29.644 -21.588 -33.724 1.00 0.00 180 VAL A N 10
ATOM 13229 C CA . VAL A 1 31 ? -28.836 -22.696 -34.228 1.00 0.00 180 VAL A CA 10
ATOM 13230 C C . VAL A 1 31 ? -29.736 -23.800 -34.788 1.00 0.00 180 VAL A C 10
ATOM 13231 O O . VAL A 1 31 ? -29.444 -24.376 -35.832 1.00 0.00 180 VAL A O 10
ATOM 13244 N N . VAL A 1 32 ? -30.828 -24.076 -34.088 1.00 0.00 181 VAL A N 10
ATOM 13245 C CA . VAL A 1 32 ? -31.776 -25.096 -34.520 1.00 0.00 181 VAL A CA 10
ATOM 13246 C C . VAL A 1 32 ? -32.504 -24.676 -35.792 1.00 0.00 181 VAL A C 10
ATOM 13247 O O . VAL A 1 32 ? -32.640 -25.468 -36.724 1.00 0.00 181 VAL A O 10
ATOM 13260 N N . ALA A 1 33 ? -32.980 -23.436 -35.824 1.00 0.00 182 ALA A N 10
ATOM 13261 C CA . ALA A 1 33 ? -33.704 -22.928 -36.984 1.00 0.00 182 ALA A CA 10
ATOM 13262 C C . ALA A 1 33 ? -32.892 -23.084 -38.264 1.00 0.00 182 ALA A C 10
ATOM 13263 O O . ALA A 1 33 ? -33.392 -23.580 -39.272 1.00 0.00 182 ALA A O 10
ATOM 13270 N N . ILE A 1 34 ? -31.628 -22.676 -38.216 1.00 0.00 183 ILE A N 10
ATOM 13271 C CA . ILE A 1 34 ? -30.760 -22.792 -39.376 1.00 0.00 183 ILE A CA 10
ATOM 13272 C C . ILE A 1 34 ? -30.472 -24.260 -39.680 1.00 0.00 183 ILE A C 10
ATOM 13273 O O . ILE A 1 34 ? -30.468 -24.672 -40.840 1.00 0.00 183 ILE A O 10
ATOM 13289 N N . ARG A 1 35 ? -30.244 -25.048 -38.628 1.00 0.00 184 ARG A N 10
ATOM 13290 C CA . ARG A 1 35 ? -29.976 -26.476 -38.792 1.00 0.00 184 ARG A CA 10
ATOM 13291 C C . ARG A 1 35 ? -31.184 -27.184 -39.384 1.00 0.00 184 ARG A C 10
ATOM 13292 O O . ARG A 1 35 ? -31.076 -27.880 -40.396 1.00 0.00 184 ARG A O 10
ATOM 13313 N N . LYS A 1 36 ? -32.332 -27.004 -38.748 1.00 0.00 185 LYS A N 10
ATOM 13314 C CA . LYS A 1 36 ? -33.568 -27.624 -39.216 1.00 0.00 185 LYS A CA 10
ATOM 13315 C C . LYS A 1 36 ? -33.820 -27.272 -40.672 1.00 0.00 185 LYS A C 10
ATOM 13316 O O . LYS A 1 36 ? -34.416 -28.048 -41.420 1.00 0.00 185 LYS A O 10
ATOM 13335 N N . TYR A 1 37 ? -33.360 -26.092 -41.076 1.00 0.00 186 TYR A N 10
ATOM 13336 C CA . TYR A 1 37 ? -33.528 -25.636 -42.444 1.00 0.00 186 TYR A CA 10
ATOM 13337 C C . TYR A 1 37 ? -32.748 -26.516 -43.408 1.00 0.00 186 TYR A C 10
ATOM 13338 O O . TYR A 1 37 ? -33.300 -27.004 -44.384 1.00 0.00 186 TYR A O 10
ATOM 13356 N N . ILE A 1 38 ? -31.468 -26.736 -43.128 1.00 0.00 187 ILE A N 10
ATOM 13357 C CA . ILE A 1 38 ? -30.672 -27.584 -43.996 1.00 0.00 187 ILE A CA 10
ATOM 13358 C C . ILE A 1 38 ? -31.292 -28.968 -44.060 1.00 0.00 187 ILE A C 10
ATOM 13359 O O . ILE A 1 38 ? -31.252 -29.632 -45.092 1.00 0.00 187 ILE A O 10
ATOM 13375 N N . ILE A 1 39 ? -31.864 -29.396 -42.940 1.00 0.00 188 ILE A N 10
ATOM 13376 C CA . ILE A 1 39 ? -32.496 -30.704 -42.848 1.00 0.00 188 ILE A CA 10
ATOM 13377 C C . ILE A 1 39 ? -33.780 -30.764 -43.664 1.00 0.00 188 ILE A C 10
ATOM 13378 O O . ILE A 1 39 ? -33.968 -31.668 -44.476 1.00 0.00 188 ILE A O 10
ATOM 13394 N N . HIS A 1 40 ? -34.668 -29.812 -43.424 1.00 0.00 189 HIS A N 10
ATOM 13395 C CA . HIS A 1 40 ? -35.944 -29.760 -44.116 1.00 0.00 189 HIS A CA 10
ATOM 13396 C C . HIS A 1 40 ? -35.816 -29.180 -45.520 1.00 0.00 189 HIS A C 10
ATOM 13397 O O . HIS A 1 40 ? -36.384 -29.716 -46.472 1.00 0.00 189 HIS A O 10
ATOM 13412 N N . LYS A 1 41 ? -35.108 -28.064 -45.644 1.00 0.00 190 LYS A N 10
ATOM 13413 C CA . LYS A 1 41 ? -34.964 -27.400 -46.936 1.00 0.00 190 LYS A CA 10
ATOM 13414 C C . LYS A 1 41 ? -33.972 -28.092 -47.880 1.00 0.00 190 LYS A C 10
ATOM 13415 O O . LYS A 1 41 ? -34.208 -28.124 -49.088 1.00 0.00 190 LYS A O 10
ATOM 13434 N N . TYR A 1 42 ? -32.856 -28.612 -47.364 1.00 0.00 191 TYR A N 10
ATOM 13435 C CA . TYR A 1 42 ? -31.868 -29.248 -48.244 1.00 0.00 191 TYR A CA 10
ATOM 13436 C C . TYR A 1 42 ? -31.448 -30.648 -47.784 1.00 0.00 191 TYR A C 10
ATOM 13437 O O . TYR A 1 42 ? -31.732 -31.064 -46.668 1.00 0.00 191 TYR A O 10
ATOM 13455 N N . PRO A 1 43 ? -30.756 -31.396 -48.672 1.00 0.00 192 PRO A N 10
ATOM 13456 C CA . PRO A 1 43 ? -30.272 -32.748 -48.380 1.00 0.00 192 PRO A CA 10
ATOM 13457 C C . PRO A 1 43 ? -28.888 -32.732 -47.724 1.00 0.00 192 PRO A C 10
ATOM 13458 O O . PRO A 1 43 ? -28.544 -33.616 -46.940 1.00 0.00 192 PRO A O 10
ATOM 13469 N N . SER A 1 44 ? -28.116 -31.696 -48.048 1.00 0.00 193 SER A N 10
ATOM 13470 C CA . SER A 1 44 ? -26.772 -31.496 -47.516 1.00 0.00 193 SER A CA 10
ATOM 13471 C C . SER A 1 44 ? -26.732 -31.616 -45.992 1.00 0.00 193 SER A C 10
ATOM 13472 O O . SER A 1 44 ? -25.660 -31.740 -45.396 1.00 0.00 193 SER A O 10
ATOM 13480 N N . LEU A 1 45 ? -27.900 -31.544 -45.368 1.00 0.00 194 LEU A N 10
ATOM 13481 C CA . LEU A 1 45 ? -28.012 -31.600 -43.916 1.00 0.00 194 LEU A CA 10
ATOM 13482 C C . LEU A 1 45 ? -27.188 -32.728 -43.324 1.00 0.00 194 LEU A C 10
ATOM 13483 O O . LEU A 1 45 ? -26.780 -32.660 -42.168 1.00 0.00 194 LEU A O 10
ATOM 13499 N N . GLU A 1 46 ? -26.928 -33.764 -44.108 1.00 0.00 195 GLU A N 10
ATOM 13500 C CA . GLU A 1 46 ? -26.136 -34.884 -43.608 1.00 0.00 195 GLU A CA 10
ATOM 13501 C C . GLU A 1 46 ? -24.824 -34.376 -43.032 1.00 0.00 195 GLU A C 10
ATOM 13502 O O . GLU A 1 46 ? -24.532 -34.556 -41.848 1.00 0.00 195 GLU A O 10
ATOM 13514 N N . LEU A 1 47 ? -24.056 -33.712 -43.872 1.00 0.00 196 LEU A N 10
ATOM 13515 C CA . LEU A 1 47 ? -22.780 -33.128 -43.472 1.00 0.00 196 LEU A CA 10
ATOM 13516 C C . LEU A 1 47 ? -22.996 -31.860 -42.648 1.00 0.00 196 LEU A C 10
ATOM 13517 O O . LEU A 1 47 ? -22.384 -31.664 -41.600 1.00 0.00 196 LEU A O 10
ATOM 13533 N N . GLU A 1 48 ? -23.868 -30.992 -43.160 1.00 0.00 197 GLU A N 10
ATOM 13534 C CA . GLU A 1 48 ? -24.176 -29.712 -42.528 1.00 0.00 197 GLU A CA 10
ATOM 13535 C C . GLU A 1 48 ? -24.736 -29.868 -41.116 1.00 0.00 197 GLU A C 10
ATOM 13536 O O . GLU A 1 48 ? -24.588 -28.968 -40.284 1.00 0.00 197 GLU A O 10
ATOM 13548 N N . ARG A 1 49 ? -25.404 -30.980 -40.844 1.00 0.00 198 ARG A N 10
ATOM 13549 C CA . ARG A 1 49 ? -26.004 -31.192 -39.532 1.00 0.00 198 ARG A CA 10
ATOM 13550 C C . ARG A 1 49 ? -24.988 -31.128 -38.416 1.00 0.00 198 ARG A C 10
ATOM 13551 O O . ARG A 1 49 ? -25.344 -30.888 -37.264 1.00 0.00 198 ARG A O 10
ATOM 13572 N N . ARG A 1 50 ? -23.720 -31.280 -38.744 1.00 0.00 199 ARG A N 10
ATOM 13573 C CA . ARG A 1 50 ? -22.700 -31.172 -37.732 1.00 0.00 199 ARG A CA 10
ATOM 13574 C C . ARG A 1 50 ? -22.424 -29.700 -37.472 1.00 0.00 199 ARG A C 10
ATOM 13575 O O . ARG A 1 50 ? -21.352 -29.328 -36.996 1.00 0.00 199 ARG A O 10
ATOM 13596 N N . GLY A 1 51 ? -23.416 -28.864 -37.808 1.00 0.00 200 GLY A N 10
ATOM 13597 C CA . GLY A 1 51 ? -23.284 -27.428 -37.636 1.00 0.00 200 GLY A CA 10
ATOM 13598 C C . GLY A 1 51 ? -21.928 -26.956 -38.092 1.00 0.00 200 GLY A C 10
ATOM 13599 O O . GLY A 1 51 ? -21.356 -26.024 -37.536 1.00 0.00 200 GLY A O 10
ATOM 13603 N N . TYR A 1 52 ? -21.400 -27.632 -39.100 1.00 0.00 201 TYR A N 10
ATOM 13604 C CA . TYR A 1 52 ? -20.084 -27.296 -39.612 1.00 0.00 201 TYR A CA 10
ATOM 13605 C C . TYR A 1 52 ? -20.128 -26.080 -40.520 1.00 0.00 201 TYR A C 10
ATOM 13606 O O . TYR A 1 52 ? -19.480 -25.072 -40.256 1.00 0.00 201 TYR A O 10
ATOM 13624 N N . LEU A 1 53 ? -20.884 -26.188 -41.596 1.00 0.00 202 LEU A N 10
ATOM 13625 C CA . LEU A 1 53 ? -21.000 -25.096 -42.548 1.00 0.00 202 LEU A CA 10
ATOM 13626 C C . LEU A 1 53 ? -22.032 -24.060 -42.112 1.00 0.00 202 LEU A C 10
ATOM 13627 O O . LEU A 1 53 ? -21.788 -22.856 -42.172 1.00 0.00 202 LEU A O 10
ATOM 13643 N N . LEU A 1 54 ? -23.204 -24.548 -41.724 1.00 0.00 203 LEU A N 10
ATOM 13644 C CA . LEU A 1 54 ? -24.312 -23.680 -41.332 1.00 0.00 203 LEU A CA 10
ATOM 13645 C C . LEU A 1 54 ? -24.168 -23.076 -39.940 1.00 0.00 203 LEU A C 10
ATOM 13646 O O . LEU A 1 54 ? -24.312 -21.864 -39.776 1.00 0.00 203 LEU A O 10
ATOM 13662 N N . LYS A 1 55 ? -23.896 -23.900 -38.932 1.00 0.00 204 LYS A N 10
ATOM 13663 C CA . LYS A 1 55 ? -23.760 -23.376 -37.580 1.00 0.00 204 LYS A CA 10
ATOM 13664 C C . LYS A 1 55 ? -22.556 -22.468 -37.500 1.00 0.00 204 LYS A C 10
ATOM 13665 O O . LYS A 1 55 ? -22.608 -21.412 -36.884 1.00 0.00 204 LYS A O 10
ATOM 13684 N N . GLN A 1 56 ? -21.472 -22.868 -38.144 1.00 0.00 205 GLN A N 10
ATOM 13685 C CA . GLN A 1 56 ? -20.276 -22.056 -38.148 1.00 0.00 205 GLN A CA 10
ATOM 13686 C C . GLN A 1 56 ? -20.572 -20.700 -38.748 1.00 0.00 205 GLN A C 10
ATOM 13687 O O . GLN A 1 56 ? -20.164 -19.680 -38.216 1.00 0.00 205 GLN A O 10
ATOM 13701 N N . ALA A 1 57 ? -21.312 -20.692 -39.844 1.00 0.00 206 ALA A N 10
ATOM 13702 C CA . ALA A 1 57 ? -21.668 -19.444 -40.492 1.00 0.00 206 ALA A CA 10
ATOM 13703 C C . ALA A 1 57 ? -22.688 -18.676 -39.664 1.00 0.00 206 ALA A C 10
ATOM 13704 O O . ALA A 1 57 ? -22.508 -17.492 -39.380 1.00 0.00 206 ALA A O 10
ATOM 13711 N N . LEU A 1 58 ? -23.756 -19.360 -39.268 1.00 0.00 207 LEU A N 10
ATOM 13712 C CA . LEU A 1 58 ? -24.792 -18.740 -38.460 1.00 0.00 207 LEU A CA 10
ATOM 13713 C C . LEU A 1 58 ? -24.216 -18.308 -37.120 1.00 0.00 207 LEU A C 10
ATOM 13714 O O . LEU A 1 58 ? -24.328 -17.144 -36.728 1.00 0.00 207 LEU A O 10
ATOM 13730 N N . LYS A 1 59 ? -23.600 -19.256 -36.424 1.00 0.00 208 LYS A N 10
ATOM 13731 C CA . LYS A 1 59 ? -23.008 -18.984 -35.120 1.00 0.00 208 LYS A CA 10
ATOM 13732 C C . LYS A 1 59 ? -21.808 -18.040 -35.220 1.00 0.00 208 LYS A C 10
ATOM 13733 O O . LYS A 1 59 ? -21.556 -17.280 -34.288 1.00 0.00 208 LYS A O 10
ATOM 13752 N N . ARG A 1 60 ? -21.052 -18.068 -36.328 1.00 0.00 209 ARG A N 10
ATOM 13753 C CA . ARG A 1 60 ? -19.900 -17.172 -36.444 1.00 0.00 209 ARG A CA 10
ATOM 13754 C C . ARG A 1 60 ? -20.344 -15.716 -36.364 1.00 0.00 209 ARG A C 10
ATOM 13755 O O . ARG A 1 60 ? -19.664 -14.880 -35.772 1.00 0.00 209 ARG A O 10
ATOM 13776 N N . GLU A 1 61 ? -21.488 -15.428 -36.960 1.00 0.00 210 GLU A N 10
ATOM 13777 C CA . GLU A 1 61 ? -22.028 -14.076 -36.944 1.00 0.00 210 GLU A CA 10
ATOM 13778 C C . GLU A 1 61 ? -22.472 -13.712 -35.536 1.00 0.00 210 GLU A C 10
ATOM 13779 O O . GLU A 1 61 ? -22.080 -12.680 -34.996 1.00 0.00 210 GLU A O 10
ATOM 13791 N N . LEU A 1 62 ? -23.276 -14.580 -34.936 1.00 0.00 211 LEU A N 10
ATOM 13792 C CA . LEU A 1 62 ? -23.752 -14.360 -33.580 1.00 0.00 211 LEU A CA 10
ATOM 13793 C C . LEU A 1 62 ? -22.584 -14.416 -32.604 1.00 0.00 211 LEU A C 10
ATOM 13794 O O . LEU A 1 62 ? -22.548 -13.680 -31.616 1.00 0.00 211 LEU A O 10
ATOM 13810 N N . ASN A 1 63 ? -21.624 -15.288 -32.896 1.00 0.00 212 ASN A N 10
ATOM 13811 C CA . ASN A 1 63 ? -20.448 -15.440 -32.056 1.00 0.00 212 ASN A CA 10
ATOM 13812 C C . ASN A 1 63 ? -19.588 -14.184 -32.108 1.00 0.00 212 ASN A C 10
ATOM 13813 O O . ASN A 1 63 ? -18.912 -13.844 -31.136 1.00 0.00 212 ASN A O 10
ATOM 13824 N N . ARG A 1 64 ? -19.624 -13.488 -33.240 1.00 0.00 213 ARG A N 10
ATOM 13825 C CA . ARG A 1 64 ? -18.848 -12.264 -33.400 1.00 0.00 213 ARG A CA 10
ATOM 13826 C C . ARG A 1 64 ? -19.272 -11.232 -32.364 1.00 0.00 213 ARG A C 10
ATOM 13827 O O . ARG A 1 64 ? -18.440 -10.616 -31.700 1.00 0.00 213 ARG A O 10
ATOM 13848 N N . GLY A 1 65 ? -20.576 -11.068 -32.232 1.00 0.00 214 GLY A N 10
ATOM 13849 C CA . GLY A 1 65 ? -21.120 -10.128 -31.276 1.00 0.00 214 GLY A CA 10
ATOM 13850 C C . GLY A 1 65 ? -22.620 -10.052 -31.376 1.00 0.00 214 GLY A C 10
ATOM 13851 O O . GLY A 1 65 ? -23.216 -8.992 -31.176 1.00 0.00 214 GLY A O 10
ATOM 13855 N N . VAL A 1 66 ? -23.236 -11.184 -31.692 1.00 0.00 215 VAL A N 10
ATOM 13856 C CA . VAL A 1 66 ? -24.684 -11.256 -31.832 1.00 0.00 215 VAL A CA 10
ATOM 13857 C C . VAL A 1 66 ? -25.184 -10.240 -32.860 1.00 0.00 215 VAL A C 10
ATOM 13858 O O . VAL A 1 66 ? -26.352 -9.852 -32.844 1.00 0.00 215 VAL A O 10
ATOM 13871 N N . ILE A 1 67 ? -24.292 -9.816 -33.748 1.00 0.00 216 ILE A N 10
ATOM 13872 C CA . ILE A 1 67 ? -24.640 -8.848 -34.780 1.00 0.00 216 ILE A CA 10
ATOM 13873 C C . ILE A 1 67 ? -23.672 -8.928 -35.956 1.00 0.00 216 ILE A C 10
ATOM 13874 O O . ILE A 1 67 ? -22.576 -9.480 -35.836 1.00 0.00 216 ILE A O 10
ATOM 13890 N N . LYS A 1 68 ? -24.076 -8.364 -37.088 1.00 0.00 217 LYS A N 10
ATOM 13891 C CA . LYS A 1 68 ? -23.248 -8.364 -38.288 1.00 0.00 217 LYS A CA 10
ATOM 13892 C C . LYS A 1 68 ? -23.972 -7.672 -39.440 1.00 0.00 217 LYS A C 10
ATOM 13893 O O . LYS A 1 68 ? -23.536 -6.628 -39.920 1.00 0.00 217 LYS A O 10
ATOM 13912 N N . GLN A 1 69 ? -25.084 -8.260 -39.868 1.00 0.00 218 GLN A N 10
ATOM 13913 C CA . GLN A 1 69 ? -25.876 -7.692 -40.952 1.00 0.00 218 GLN A CA 10
ATOM 13914 C C . GLN A 1 69 ? -27.024 -6.848 -40.404 1.00 0.00 218 GLN A C 10
ATOM 13915 O O . GLN A 1 69 ? -27.988 -6.556 -41.116 1.00 0.00 218 GLN A O 10
ATOM 13929 N N . VAL A 1 70 ? -26.908 -6.440 -39.144 1.00 0.00 219 VAL A N 10
ATOM 13930 C CA . VAL A 1 70 ? -27.928 -5.620 -38.508 1.00 0.00 219 VAL A CA 10
ATOM 13931 C C . VAL A 1 70 ? -27.464 -4.164 -38.408 1.00 0.00 219 VAL A C 10
ATOM 13932 O O . VAL A 1 70 ? -27.628 -3.392 -39.352 1.00 0.00 219 VAL A O 10
ATOM 13945 N N . LYS A 1 71 ? -26.868 -3.792 -37.276 1.00 0.00 220 LYS A N 10
ATOM 13946 C CA . LYS A 1 71 ? -26.372 -2.432 -37.076 1.00 0.00 220 LYS A CA 10
ATOM 13947 C C . LYS A 1 71 ? -27.464 -1.396 -37.336 1.00 0.00 220 LYS A C 10
ATOM 13948 O O . LYS A 1 71 ? -28.556 -1.732 -37.800 1.00 0.00 220 LYS A O 10
ATOM 13967 N N . GLY A 1 72 ? -27.160 -0.140 -37.032 1.00 0.00 221 GLY A N 10
ATOM 13968 C CA . GLY A 1 72 ? -28.120 0.924 -37.236 1.00 0.00 221 GLY A CA 10
ATOM 13969 C C . GLY A 1 72 ? -28.272 1.296 -38.700 1.00 0.00 221 GLY A C 10
ATOM 13970 O O . GLY A 1 72 ? -27.920 0.512 -39.584 1.00 0.00 221 GLY A O 10
ATOM 13974 N N . LYS A 1 73 ? -28.792 2.488 -38.956 1.00 0.00 222 LYS A N 10
ATOM 13975 C CA . LYS A 1 73 ? -28.988 2.960 -40.320 1.00 0.00 222 LYS A CA 10
ATOM 13976 C C . LYS A 1 73 ? -28.372 4.344 -40.512 1.00 0.00 222 LYS A C 10
ATOM 13977 O O . LYS A 1 73 ? -28.220 5.104 -39.556 1.00 0.00 222 LYS A O 10
ATOM 13996 N N . GLY A 1 74 ? -28.020 4.664 -41.752 1.00 0.00 223 GLY A N 10
ATOM 13997 C CA . GLY A 1 74 ? -27.428 5.952 -42.052 1.00 0.00 223 GLY A CA 10
ATOM 13998 C C . GLY A 1 74 ? -26.108 6.160 -41.332 1.00 0.00 223 GLY A C 10
ATOM 13999 O O . GLY A 1 74 ? -25.084 5.612 -41.736 1.00 0.00 223 GLY A O 10
ATOM 14003 N N . ALA A 1 75 ? -26.136 6.956 -40.268 1.00 0.00 224 ALA A N 10
ATOM 14004 C CA . ALA A 1 75 ? -24.932 7.236 -39.488 1.00 0.00 224 ALA A CA 10
ATOM 14005 C C . ALA A 1 75 ? -24.212 5.948 -39.108 1.00 0.00 224 ALA A C 10
ATOM 14006 O O . ALA A 1 75 ? -22.996 5.928 -38.924 1.00 0.00 224 ALA A O 10
ATOM 14013 N N . SER A 1 76 ? -24.980 4.872 -39.000 1.00 0.00 225 SER A N 10
ATOM 14014 C CA . SER A 1 76 ? -24.436 3.564 -38.652 1.00 0.00 225 SER A CA 10
ATOM 14015 C C . SER A 1 76 ? -23.828 2.900 -39.880 1.00 0.00 225 SER A C 10
ATOM 14016 O O . SER A 1 76 ? -23.500 3.568 -40.864 1.00 0.00 225 SER A O 10
ATOM 14024 N N . GLY A 1 77 ? -23.676 1.580 -39.824 1.00 0.00 226 GLY A N 10
ATOM 14025 C CA . GLY A 1 77 ? -23.112 0.840 -40.940 1.00 0.00 226 GLY A CA 10
ATOM 14026 C C . GLY A 1 77 ? -23.700 1.244 -42.284 1.00 0.00 226 GLY A C 10
ATOM 14027 O O . GLY A 1 77 ? -23.060 1.072 -43.320 1.00 0.00 226 GLY A O 10
ATOM 14031 N N . SER A 1 78 ? -24.920 1.780 -42.260 1.00 0.00 227 SER A N 10
ATOM 14032 C CA . SER A 1 78 ? -25.592 2.208 -43.484 1.00 0.00 227 SER A CA 10
ATOM 14033 C C . SER A 1 78 ? -25.916 1.008 -44.368 1.00 0.00 227 SER A C 10
ATOM 14034 O O . SER A 1 78 ? -25.488 0.936 -45.520 1.00 0.00 227 SER A O 10
ATOM 14042 N N . PHE A 1 79 ? -26.680 0.068 -43.824 1.00 0.00 228 PHE A N 10
ATOM 14043 C CA . PHE A 1 79 ? -27.068 -1.132 -44.556 1.00 0.00 228 PHE A CA 10
ATOM 14044 C C . PHE A 1 79 ? -28.236 -1.820 -43.852 1.00 0.00 228 PHE A C 10
ATOM 14045 O O . PHE A 1 79 ? -29.368 -1.776 -44.332 1.00 0.00 228 PHE A O 10
ATOM 14062 N N . VAL A 1 80 ? -27.944 -2.448 -42.712 1.00 0.00 229 VAL A N 10
ATOM 14063 C CA . VAL A 1 80 ? -28.952 -3.148 -41.916 1.00 0.00 229 VAL A CA 10
ATOM 14064 C C . VAL A 1 80 ? -30.060 -3.752 -42.780 1.00 0.00 229 VAL A C 10
ATOM 14065 O O . VAL A 1 80 ? -31.220 -3.348 -42.696 1.00 0.00 229 VAL A O 10
ATOM 14078 N N . VAL A 1 81 ? -29.696 -4.724 -43.608 1.00 0.00 230 VAL A N 10
ATOM 14079 C CA . VAL A 1 81 ? -30.664 -5.380 -44.480 1.00 0.00 230 VAL A CA 10
ATOM 14080 C C . VAL A 1 81 ? -31.248 -6.624 -43.820 1.00 0.00 230 VAL A C 10
ATOM 14081 O O . VAL A 1 81 ? -31.592 -7.592 -44.492 1.00 0.00 230 VAL A O 10
ATOM 14094 N N . VAL A 1 82 ? -31.360 -6.588 -42.496 1.00 0.00 231 VAL A N 10
ATOM 14095 C CA . VAL A 1 82 ? -31.900 -7.712 -41.748 1.00 0.00 231 VAL A CA 10
ATOM 14096 C C . VAL A 1 82 ? -33.424 -7.720 -41.800 1.00 0.00 231 VAL A C 10
ATOM 14097 O O . VAL A 1 82 ? -34.040 -6.832 -42.388 1.00 0.00 231 VAL A O 10
ATOM 14110 N N . GLN A 1 83 ? -34.024 -8.732 -41.180 1.00 0.00 232 GLN A N 10
ATOM 14111 C CA . GLN A 1 83 ? -35.476 -8.860 -41.144 1.00 0.00 232 GLN A CA 10
ATOM 14112 C C . GLN A 1 83 ? -36.044 -9.168 -42.520 1.00 0.00 232 GLN A C 10
ATOM 14113 O O . GLN A 1 83 ? -36.512 -10.276 -42.784 1.00 0.00 232 GLN A O 10
ATOM 14127 N N . LYS A 1 84 ? -35.996 -8.176 -43.392 1.00 0.00 233 LYS A N 10
ATOM 14128 C CA . LYS A 1 84 ? -36.500 -8.320 -44.744 1.00 0.00 233 LYS A CA 10
ATOM 14129 C C . LYS A 1 84 ? -36.056 -7.156 -45.616 1.00 0.00 233 LYS A C 10
ATOM 14130 O O . LYS A 1 84 ? -35.240 -7.320 -46.524 1.00 0.00 233 LYS A O 10
ATOM 14149 N N . SER A 1 85 ? -36.596 -5.988 -45.328 1.00 0.00 234 SER A N 10
ATOM 14150 C CA . SER A 1 85 ? -36.260 -4.784 -46.076 1.00 0.00 234 SER A CA 10
ATOM 14151 C C . SER A 1 85 ? -35.952 -3.628 -45.140 1.00 0.00 234 SER A C 10
ATOM 14152 O O . SER A 1 85 ? -36.240 -2.472 -45.444 1.00 0.00 234 SER A O 10
ATOM 14160 N N . ARG A 1 86 ? -35.352 -3.944 -44.000 1.00 0.00 235 ARG A N 10
ATOM 14161 C CA . ARG A 1 86 ? -34.992 -2.924 -43.024 1.00 0.00 235 ARG A CA 10
ATOM 14162 C C . ARG A 1 86 ? -34.044 -1.896 -43.636 1.00 0.00 235 ARG A C 10
ATOM 14163 O O . ARG A 1 86 ? -32.916 -2.220 -44.000 1.00 0.00 235 ARG A O 10
ATOM 14184 N N . LYS A 1 87 ? -34.516 -0.660 -43.748 1.00 0.00 236 LYS A N 10
ATOM 14185 C CA . LYS A 1 87 ? -33.712 0.416 -44.320 1.00 0.00 236 LYS A CA 10
ATOM 14186 C C . LYS A 1 87 ? -33.188 0.032 -45.700 1.00 0.00 236 LYS A C 10
ATOM 14187 O O . LYS A 1 87 ? -32.140 -0.604 -45.824 1.00 0.00 236 LYS A O 10
ATOM 14206 N N . THR A 1 88 ? -33.924 0.428 -46.736 1.00 0.00 237 THR A N 10
ATOM 14207 C CA . THR A 1 88 ? -33.532 0.124 -48.108 1.00 0.00 237 THR A CA 10
ATOM 14208 C C . THR A 1 88 ? -33.052 1.380 -48.828 1.00 0.00 237 THR A C 10
ATOM 14209 O O . THR A 1 88 ? -33.044 2.460 -48.192 1.00 0.00 237 THR A O 10
ATOM 14221 N N . GLY A 1 1 ? -15.280 -5.180 -62.720 1.00 0.00 150 GLY A N 11
ATOM 14222 C CA . GLY A 1 1 ? -13.908 -5.716 -62.936 1.00 0.00 150 GLY A CA 11
ATOM 14223 C C . GLY A 1 1 ? -12.860 -4.624 -62.992 1.00 0.00 150 GLY A C 11
ATOM 14224 O O . GLY A 1 1 ? -12.332 -4.324 -64.064 1.00 0.00 150 GLY A O 11
ATOM 14230 N N . PRO A 1 2 ? -12.528 -4.000 -61.848 1.00 0.00 151 PRO A N 11
ATOM 14231 C CA . PRO A 1 2 ? -11.528 -2.932 -61.788 1.00 0.00 151 PRO A CA 11
ATOM 14232 C C . PRO A 1 2 ? -10.112 -3.448 -62.024 1.00 0.00 151 PRO A C 11
ATOM 14233 O O . PRO A 1 2 ? -9.292 -2.772 -62.640 1.00 0.00 151 PRO A O 11
ATOM 14244 N N . GLY A 1 3 ? -9.840 -4.652 -61.536 1.00 0.00 152 GLY A N 11
ATOM 14245 C CA . GLY A 1 3 ? -8.524 -5.240 -61.704 1.00 0.00 152 GLY A CA 11
ATOM 14246 C C . GLY A 1 3 ? -8.424 -6.624 -61.092 1.00 0.00 152 GLY A C 11
ATOM 14247 O O . GLY A 1 3 ? -8.920 -7.600 -61.660 1.00 0.00 152 GLY A O 11
ATOM 14251 N N . MET A 1 4 ? -7.776 -6.712 -59.936 1.00 0.00 153 MET A N 11
ATOM 14252 C CA . MET A 1 4 ? -7.608 -7.988 -59.248 1.00 0.00 153 MET A CA 11
ATOM 14253 C C . MET A 1 4 ? -8.820 -8.296 -58.372 1.00 0.00 153 MET A C 11
ATOM 14254 O O . MET A 1 4 ? -9.072 -7.608 -57.384 1.00 0.00 153 MET A O 11
ATOM 14268 N N . ALA A 1 5 ? -9.564 -9.332 -58.740 1.00 0.00 154 ALA A N 11
ATOM 14269 C CA . ALA A 1 5 ? -10.748 -9.732 -57.988 1.00 0.00 154 ALA A CA 11
ATOM 14270 C C . ALA A 1 5 ? -10.416 -10.832 -56.988 1.00 0.00 154 ALA A C 11
ATOM 14271 O O . ALA A 1 5 ? -9.584 -11.700 -57.256 1.00 0.00 154 ALA A O 11
ATOM 14278 N N . SER A 1 6 ? -11.068 -10.784 -55.828 1.00 0.00 155 SER A N 11
ATOM 14279 C CA . SER A 1 6 ? -10.840 -11.780 -54.784 1.00 0.00 155 SER A CA 11
ATOM 14280 C C . SER A 1 6 ? -11.352 -13.148 -55.216 1.00 0.00 155 SER A C 11
ATOM 14281 O O . SER A 1 6 ? -11.728 -13.348 -56.372 1.00 0.00 155 SER A O 11
ATOM 14289 N N . SER A 1 7 ? -11.372 -14.092 -54.280 1.00 0.00 156 SER A N 11
ATOM 14290 C CA . SER A 1 7 ? -11.840 -15.440 -54.564 1.00 0.00 156 SER A CA 11
ATOM 14291 C C . SER A 1 7 ? -13.324 -15.440 -54.928 1.00 0.00 156 SER A C 11
ATOM 14292 O O . SER A 1 7 ? -14.060 -14.524 -54.560 1.00 0.00 156 SER A O 11
ATOM 14300 N N . PRO A 1 8 ? -13.780 -16.468 -55.660 1.00 0.00 157 PRO A N 11
ATOM 14301 C CA . PRO A 1 8 ? -15.184 -16.580 -56.076 1.00 0.00 157 PRO A CA 11
ATOM 14302 C C . PRO A 1 8 ? -16.148 -16.452 -54.900 1.00 0.00 157 PRO A C 11
ATOM 14303 O O . PRO A 1 8 ? -15.792 -16.748 -53.760 1.00 0.00 157 PRO A O 11
ATOM 14314 N N . ARG A 1 9 ? -17.368 -16.012 -55.188 1.00 0.00 158 ARG A N 11
ATOM 14315 C CA . ARG A 1 9 ? -18.384 -15.844 -54.152 1.00 0.00 158 ARG A CA 11
ATOM 14316 C C . ARG A 1 9 ? -19.548 -16.808 -54.376 1.00 0.00 158 ARG A C 11
ATOM 14317 O O . ARG A 1 9 ? -20.308 -16.660 -55.336 1.00 0.00 158 ARG A O 11
ATOM 14338 N N . PRO A 1 10 ? -19.712 -17.812 -53.496 1.00 0.00 159 PRO A N 11
ATOM 14339 C CA . PRO A 1 10 ? -20.796 -18.792 -53.612 1.00 0.00 159 PRO A CA 11
ATOM 14340 C C . PRO A 1 10 ? -22.168 -18.168 -53.380 1.00 0.00 159 PRO A C 11
ATOM 14341 O O . PRO A 1 10 ? -22.296 -16.948 -53.272 1.00 0.00 159 PRO A O 11
ATOM 14352 N N . LYS A 1 11 ? -23.192 -19.016 -53.300 1.00 0.00 160 LYS A N 11
ATOM 14353 C CA . LYS A 1 11 ? -24.556 -18.544 -53.080 1.00 0.00 160 LYS A CA 11
ATOM 14354 C C . LYS A 1 11 ? -25.200 -19.256 -51.892 1.00 0.00 160 LYS A C 11
ATOM 14355 O O . LYS A 1 11 ? -26.188 -18.788 -51.332 1.00 0.00 160 LYS A O 11
ATOM 14374 N N . MET A 1 12 ? -24.628 -20.392 -51.520 1.00 0.00 161 MET A N 11
ATOM 14375 C CA . MET A 1 12 ? -25.120 -21.184 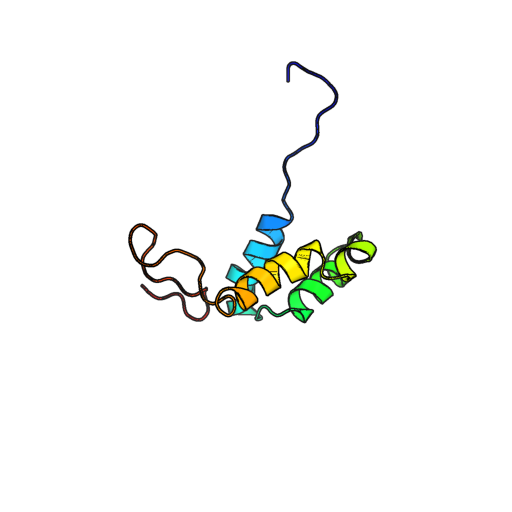-50.412 1.00 0.00 161 MET A CA 11
ATOM 14376 C C . MET A 1 12 ? -25.148 -20.372 -49.120 1.00 0.00 161 MET A C 11
ATOM 14377 O O . MET A 1 12 ? -26.072 -20.492 -48.316 1.00 0.00 161 MET A O 11
ATOM 14391 N N . ASP A 1 13 ? -24.128 -19.544 -48.932 1.00 0.00 162 ASP A N 11
ATOM 14392 C CA . ASP A 1 13 ? -24.036 -18.708 -47.744 1.00 0.00 162 ASP A CA 11
ATOM 14393 C C . ASP A 1 13 ? -25.188 -17.712 -47.692 1.00 0.00 162 ASP A C 11
ATOM 14394 O O . ASP A 1 13 ? -25.708 -17.404 -46.616 1.00 0.00 162 ASP A O 11
ATOM 14403 N N . ALA A 1 14 ? -25.588 -17.208 -48.856 1.00 0.00 163 ALA A N 11
ATOM 14404 C CA . ALA A 1 14 ? -26.680 -16.244 -48.940 1.00 0.00 163 ALA A CA 11
ATOM 14405 C C . ALA A 1 14 ? -28.012 -16.892 -48.592 1.00 0.00 163 ALA A C 11
ATOM 14406 O O . ALA A 1 14 ? -28.908 -16.240 -48.056 1.00 0.00 163 ALA A O 11
ATOM 14413 N N . ILE A 1 15 ? -28.136 -18.184 -48.880 1.00 0.00 164 ILE A N 11
ATOM 14414 C CA . ILE A 1 15 ? -29.360 -18.912 -48.572 1.00 0.00 164 ILE A CA 11
ATOM 14415 C C . ILE A 1 15 ? -29.648 -18.824 -47.080 1.00 0.00 164 ILE A C 11
ATOM 14416 O O . ILE A 1 15 ? -30.784 -18.612 -46.664 1.00 0.00 164 ILE A O 11
ATOM 14432 N N . LEU A 1 16 ? -28.592 -18.968 -46.284 1.00 0.00 165 LEU A N 11
ATOM 14433 C CA . LEU A 1 16 ? -28.708 -18.888 -44.840 1.00 0.00 165 LEU A CA 11
ATOM 14434 C C . LEU A 1 16 ? -28.640 -17.436 -44.380 1.00 0.00 165 LEU A C 11
ATOM 14435 O O . LEU A 1 16 ? -29.196 -17.084 -43.344 1.00 0.00 165 LEU A O 11
ATOM 14451 N N . THR A 1 17 ? -27.976 -16.584 -45.168 1.00 0.00 166 THR A N 11
ATOM 14452 C CA . THR A 1 17 ? -27.876 -15.172 -44.828 1.00 0.00 166 THR A CA 11
ATOM 14453 C C . THR A 1 17 ? -29.268 -14.564 -44.816 1.00 0.00 166 THR A C 11
ATOM 14454 O O . THR A 1 17 ? -29.576 -13.684 -44.012 1.00 0.00 166 THR A O 11
ATOM 14465 N N . GLU A 1 18 ? -30.108 -15.076 -45.704 1.00 0.00 167 GLU A N 11
ATOM 14466 C CA . GLU A 1 18 ? -31.480 -14.628 -45.808 1.00 0.00 167 GLU A CA 11
ATOM 14467 C C . GLU A 1 18 ? -32.252 -15.040 -44.568 1.00 0.00 167 GLU A C 11
ATOM 14468 O O . GLU A 1 18 ? -33.080 -14.292 -44.056 1.00 0.00 167 GLU A O 11
ATOM 14480 N N . ALA A 1 19 ? -31.964 -16.244 -44.076 1.00 0.00 168 ALA A N 11
ATOM 14481 C CA . ALA A 1 19 ? -32.616 -16.752 -42.884 1.00 0.00 168 ALA A CA 11
ATOM 14482 C C . ALA A 1 19 ? -32.368 -15.808 -41.716 1.00 0.00 168 ALA A C 11
ATOM 14483 O O . ALA A 1 19 ? -33.244 -15.580 -40.888 1.00 0.00 168 ALA A O 11
ATOM 14490 N N . ILE A 1 20 ? -31.168 -15.256 -41.660 1.00 0.00 169 ILE A N 11
ATOM 14491 C CA . ILE A 1 20 ? -30.816 -14.328 -40.600 1.00 0.00 169 ILE A CA 11
ATOM 14492 C C . ILE A 1 20 ? -31.548 -13.004 -40.776 1.00 0.00 169 ILE A C 11
ATOM 14493 O O . ILE A 1 20 ? -32.156 -12.492 -39.844 1.00 0.00 169 ILE A O 11
ATOM 14509 N N . LYS A 1 21 ? -31.468 -12.436 -41.972 1.00 0.00 170 LYS A N 11
ATOM 14510 C CA . LYS A 1 21 ? -32.120 -11.164 -42.248 1.00 0.00 170 LYS A CA 11
ATOM 14511 C C . LYS A 1 21 ? -33.644 -11.276 -42.288 1.00 0.00 170 LYS A C 11
ATOM 14512 O O . LYS A 1 21 ? -34.344 -10.512 -41.624 1.00 0.00 170 LYS A O 11
ATOM 14531 N N . ALA A 1 22 ? -34.160 -12.204 -43.092 1.00 0.00 171 ALA A N 11
ATOM 14532 C CA . ALA A 1 22 ? -35.600 -12.372 -43.232 1.00 0.00 171 ALA A CA 11
ATOM 14533 C C . ALA A 1 22 ? -36.252 -13.160 -42.092 1.00 0.00 171 ALA A C 11
ATOM 14534 O O . ALA A 1 22 ? -37.340 -12.808 -41.628 1.00 0.00 171 ALA A O 11
ATOM 14541 N N . CYS A 1 23 ? -35.616 -14.248 -41.676 1.00 0.00 172 CYS A N 11
ATOM 14542 C CA . CYS A 1 23 ? -36.180 -15.100 -40.632 1.00 0.00 172 CYS A CA 11
ATOM 14543 C C . CYS A 1 23 ? -35.968 -14.540 -39.224 1.00 0.00 172 CYS A C 11
ATOM 14544 O O . CYS A 1 23 ? -36.936 -14.320 -38.500 1.00 0.00 172 CYS A O 11
ATOM 14552 N N . PHE A 1 24 ? -34.712 -14.340 -38.828 1.00 0.00 173 PHE A N 11
ATOM 14553 C CA . PHE A 1 24 ? -34.396 -13.836 -37.488 1.00 0.00 173 PHE A CA 11
ATOM 14554 C C . PHE A 1 24 ? -35.396 -12.796 -36.996 1.00 0.00 173 PHE A C 11
ATOM 14555 O O . PHE A 1 24 ? -35.668 -12.696 -35.800 1.00 0.00 173 PHE A O 11
ATOM 14572 N N . GLN A 1 25 ? -35.936 -12.024 -37.924 1.00 0.00 174 GLN A N 11
ATOM 14573 C CA . GLN A 1 25 ? -36.900 -10.992 -37.580 1.00 0.00 174 GLN A CA 11
ATOM 14574 C C . GLN A 1 25 ? -38.324 -11.512 -37.628 1.00 0.00 174 GLN A C 11
ATOM 14575 O O . GLN A 1 25 ? -39.104 -11.308 -36.700 1.00 0.00 174 GLN A O 11
ATOM 14589 N N . LYS A 1 26 ? -38.660 -12.172 -38.720 1.00 0.00 175 LYS A N 11
ATOM 14590 C CA . LYS A 1 26 ? -40.004 -12.708 -38.900 1.00 0.00 175 LYS A CA 11
ATOM 14591 C C . LYS A 1 26 ? -40.272 -13.920 -38.004 1.00 0.00 175 LYS A C 11
ATOM 14592 O O . LYS A 1 26 ? -41.312 -14.000 -37.352 1.00 0.00 175 LYS A O 11
ATOM 14611 N N . SER A 1 27 ? -39.344 -14.876 -37.996 1.00 0.00 176 SER A N 11
ATOM 14612 C CA . SER A 1 27 ? -39.516 -16.088 -37.192 1.00 0.00 176 SER A CA 11
ATOM 14613 C C . SER A 1 27 ? -38.400 -16.296 -36.168 1.00 0.00 176 SER A C 11
ATOM 14614 O O . SER A 1 27 ? -38.564 -17.056 -35.212 1.00 0.00 176 SER A O 11
ATOM 14622 N N . GLY A 1 28 ? -37.256 -15.652 -36.372 1.00 0.00 177 GLY A N 11
ATOM 14623 C CA . GLY A 1 28 ? -36.140 -15.824 -35.460 1.00 0.00 177 GLY A CA 11
ATOM 14624 C C . GLY A 1 28 ? -35.152 -16.848 -35.984 1.00 0.00 177 GLY A C 11
ATOM 14625 O O . GLY A 1 28 ? -35.548 -17.840 -36.600 1.00 0.00 177 GLY A O 11
ATOM 14629 N N . ALA A 1 29 ? -33.860 -16.612 -35.772 1.00 0.00 178 ALA A N 11
ATOM 14630 C CA . ALA A 1 29 ? -32.832 -17.524 -36.260 1.00 0.00 178 ALA A CA 11
ATOM 14631 C C . ALA A 1 29 ? -31.916 -18.012 -35.140 1.00 0.00 178 ALA A C 11
ATOM 14632 O O . ALA A 1 29 ? -31.260 -17.216 -34.468 1.00 0.00 178 ALA A O 11
ATOM 14639 N N . SER A 1 30 ? -31.868 -19.328 -34.968 1.00 0.00 179 SER A N 11
ATOM 14640 C CA . SER A 1 30 ? -31.024 -19.944 -33.952 1.00 0.00 179 SER A CA 11
ATOM 14641 C C . SER A 1 30 ? -30.276 -21.136 -34.544 1.00 0.00 179 SER A C 11
ATOM 14642 O O . SER A 1 30 ? -30.492 -21.500 -35.700 1.00 0.00 179 SER A O 11
ATOM 14650 N N . VAL A 1 31 ? -29.396 -21.740 -33.756 1.00 0.00 180 VAL A N 11
ATOM 14651 C CA . VAL A 1 31 ? -28.624 -22.892 -34.216 1.00 0.00 180 VAL A CA 11
ATOM 14652 C C . VAL A 1 31 ? -29.544 -23.988 -34.756 1.00 0.00 180 VAL A C 11
ATOM 14653 O O . VAL A 1 31 ? -29.300 -24.552 -35.820 1.00 0.00 180 VAL A O 11
ATOM 14666 N N . VAL A 1 32 ? -30.596 -24.288 -34.004 1.00 0.00 181 VAL A N 11
ATOM 14667 C CA . VAL A 1 32 ? -31.552 -25.316 -34.396 1.00 0.00 181 VAL A CA 11
ATOM 14668 C C . VAL A 1 32 ? -32.320 -24.912 -35.648 1.00 0.00 181 VAL A C 11
ATOM 14669 O O . VAL A 1 32 ? -32.596 -25.744 -36.512 1.00 0.00 181 VAL A O 11
ATOM 14682 N N . ALA A 1 33 ? -32.664 -23.628 -35.744 1.00 0.00 182 ALA A N 11
ATOM 14683 C CA . ALA A 1 33 ? -33.400 -23.124 -36.900 1.00 0.00 182 ALA A CA 11
ATOM 14684 C C . ALA A 1 33 ? -32.664 -23.452 -38.192 1.00 0.00 182 ALA A C 11
ATOM 14685 O O . ALA A 1 33 ? -33.264 -23.936 -39.156 1.00 0.00 182 ALA A O 11
ATOM 14692 N N . ILE A 1 34 ? -31.364 -23.192 -38.212 1.00 0.00 183 ILE A N 11
ATOM 14693 C CA . ILE A 1 34 ? -30.552 -23.468 -39.388 1.00 0.00 183 ILE A CA 11
ATOM 14694 C C . ILE A 1 34 ? -30.384 -24.968 -39.592 1.00 0.00 183 ILE A C 11
ATOM 14695 O O . ILE A 1 34 ? -30.484 -25.460 -40.716 1.00 0.00 183 ILE A O 11
ATOM 14711 N N . ARG A 1 35 ? -30.140 -25.696 -38.504 1.00 0.00 184 ARG A N 11
ATOM 14712 C CA . ARG A 1 35 ? -29.964 -27.140 -38.584 1.00 0.00 184 ARG A CA 11
ATOM 14713 C C . ARG A 1 35 ? -31.232 -27.812 -39.088 1.00 0.00 184 ARG A C 11
ATOM 14714 O O . ARG A 1 35 ? -31.196 -28.588 -40.044 1.00 0.00 184 ARG A O 11
ATOM 14735 N N . LYS A 1 36 ? -32.352 -27.508 -38.452 1.00 0.00 185 LYS A N 11
ATOM 14736 C CA . LYS A 1 36 ? -33.624 -28.080 -38.856 1.00 0.00 185 LYS A CA 11
ATOM 14737 C C . LYS A 1 36 ? -33.924 -27.708 -40.300 1.00 0.00 185 LYS A C 11
ATOM 14738 O O . LYS A 1 36 ? -34.584 -28.452 -41.028 1.00 0.00 185 LYS A O 11
ATOM 14757 N N . TYR A 1 37 ? -33.428 -26.548 -40.716 1.00 0.00 186 TYR A N 11
ATOM 14758 C CA . TYR A 1 37 ? -33.628 -26.072 -42.072 1.00 0.00 186 TYR A CA 11
ATOM 14759 C C . TYR A 1 37 ? -32.908 -26.968 -43.064 1.00 0.00 186 TYR A C 11
ATOM 14760 O O . TYR A 1 37 ? -33.512 -27.456 -44.012 1.00 0.00 186 TYR A O 11
ATOM 14778 N N . ILE A 1 38 ? -31.616 -27.208 -42.848 1.00 0.00 187 ILE A N 11
ATOM 14779 C CA . ILE A 1 38 ? -30.880 -28.072 -43.752 1.00 0.00 187 ILE A CA 11
ATOM 14780 C C . ILE A 1 38 ? -31.516 -29.448 -43.780 1.00 0.00 187 ILE A C 11
ATOM 14781 O O . ILE A 1 38 ? -31.564 -30.096 -44.820 1.00 0.00 187 ILE A O 11
ATOM 14797 N N . ILE A 1 39 ? -32.004 -29.888 -42.628 1.00 0.00 188 ILE A N 11
ATOM 14798 C CA . ILE A 1 39 ? -32.640 -31.192 -42.508 1.00 0.00 188 ILE A CA 11
ATOM 14799 C C . ILE A 1 39 ? -33.984 -31.228 -43.224 1.00 0.00 188 ILE A C 11
ATOM 14800 O O . ILE A 1 39 ? -34.268 -32.144 -43.988 1.00 0.00 188 ILE A O 11
ATOM 14816 N N . HIS A 1 40 ? -34.816 -30.232 -42.952 1.00 0.00 189 HIS A N 11
ATOM 14817 C CA . HIS A 1 40 ? -36.140 -30.152 -43.548 1.00 0.00 189 HIS A CA 11
ATOM 14818 C C . HIS A 1 40 ? -36.100 -29.620 -44.976 1.00 0.00 189 HIS A C 11
ATOM 14819 O O . HIS A 1 40 ? -36.744 -30.176 -45.868 1.00 0.00 189 HIS A O 11
ATOM 14834 N N . LYS A 1 41 ? -35.384 -28.520 -45.184 1.00 0.00 190 LYS A N 11
ATOM 14835 C CA . LYS A 1 41 ? -35.320 -27.896 -46.504 1.00 0.00 190 LYS A CA 11
ATOM 14836 C C . LYS A 1 41 ? -34.420 -28.644 -47.496 1.00 0.00 190 LYS A C 11
ATOM 14837 O O . LYS A 1 41 ? -34.772 -28.744 -48.672 1.00 0.00 190 LYS A O 11
ATOM 14856 N N . TYR A 1 42 ? -33.256 -29.132 -47.064 1.00 0.00 191 TYR A N 11
ATOM 14857 C CA . TYR A 1 42 ? -32.352 -29.808 -48.000 1.00 0.00 191 TYR A CA 11
ATOM 14858 C C . TYR A 1 42 ? -31.872 -31.180 -47.508 1.00 0.00 191 TYR A C 11
ATOM 14859 O O . TYR A 1 42 ? -32.052 -31.540 -46.352 1.00 0.00 191 TYR A O 11
ATOM 14877 N N . PRO A 1 43 ? -31.244 -31.960 -48.412 1.00 0.00 192 PRO A N 11
ATOM 14878 C CA . PRO A 1 43 ? -30.708 -33.284 -48.100 1.00 0.00 192 PRO A CA 11
ATOM 14879 C C . PRO A 1 43 ? -29.280 -33.204 -47.556 1.00 0.00 192 PRO A C 11
ATOM 14880 O O . PRO A 1 43 ? -28.844 -34.048 -46.772 1.00 0.00 192 PRO A O 11
ATOM 14891 N N . SER A 1 44 ? -28.568 -32.160 -47.976 1.00 0.00 193 SER A N 11
ATOM 14892 C CA . SER A 1 44 ? -27.192 -31.892 -47.560 1.00 0.00 193 SER A CA 11
ATOM 14893 C C . SER A 1 44 ? -27.036 -31.968 -46.040 1.00 0.00 193 SER A C 11
ATOM 14894 O O . SER A 1 44 ? -25.916 -32.036 -45.528 1.00 0.00 193 SER A O 11
ATOM 14902 N N . LEU A 1 45 ? -28.156 -31.912 -45.328 1.00 0.00 194 LEU A N 11
ATOM 14903 C CA . LEU A 1 45 ? -28.148 -31.928 -43.872 1.00 0.00 194 LEU A CA 11
ATOM 14904 C C . LEU A 1 45 ? -27.232 -33.012 -43.324 1.00 0.00 194 LEU A C 11
ATOM 14905 O O . LEU A 1 45 ? -26.720 -32.888 -42.216 1.00 0.00 194 LEU A O 11
ATOM 14921 N N . GLU A 1 46 ? -27.016 -34.068 -44.092 1.00 0.00 195 GLU A N 11
ATOM 14922 C CA . GLU A 1 46 ? -26.148 -35.148 -43.640 1.00 0.00 195 GLU A CA 11
ATOM 14923 C C . GLU A 1 46 ? -24.780 -34.596 -43.248 1.00 0.00 195 GLU A C 11
ATOM 14924 O O . GLU A 1 46 ? -24.348 -34.732 -42.104 1.00 0.00 195 GLU A O 11
ATOM 14936 N N . LEU A 1 47 ? -24.128 -33.956 -44.196 1.00 0.00 196 LEU A N 11
ATOM 14937 C CA . LEU A 1 47 ? -22.824 -33.348 -43.968 1.00 0.00 196 LEU A CA 11
ATOM 14938 C C . LEU A 1 47 ? -22.956 -32.056 -43.164 1.00 0.00 196 LEU A C 11
ATOM 14939 O O . LEU A 1 47 ? -22.216 -31.828 -42.204 1.00 0.00 196 LEU A O 11
ATOM 14955 N N . GLU A 1 48 ? -23.888 -31.212 -43.588 1.00 0.00 197 GLU A N 11
ATOM 14956 C CA . GLU A 1 48 ? -24.136 -29.916 -42.948 1.00 0.00 197 GLU A CA 11
ATOM 14957 C C . GLU A 1 48 ? -24.528 -30.048 -41.480 1.00 0.00 197 GLU A C 11
ATOM 14958 O O . GLU A 1 48 ? -24.292 -29.136 -40.688 1.00 0.00 197 GLU A O 11
ATOM 14970 N N . ARG A 1 49 ? -25.152 -31.164 -41.116 1.00 0.00 198 ARG A N 11
ATOM 14971 C CA . ARG A 1 49 ? -25.596 -31.360 -39.736 1.00 0.00 198 ARG A CA 11
ATOM 14972 C C . ARG A 1 49 ? -24.472 -31.204 -38.744 1.00 0.00 198 ARG A C 11
ATOM 14973 O O . ARG A 1 49 ? -24.720 -30.964 -37.560 1.00 0.00 198 ARG A O 11
ATOM 14994 N N . ARG A 1 50 ? -23.240 -31.300 -39.204 1.00 0.00 199 ARG A N 11
ATOM 14995 C CA . ARG A 1 50 ? -22.120 -31.112 -38.312 1.00 0.00 199 ARG A CA 11
ATOM 14996 C C . ARG A 1 50 ? -21.940 -29.628 -38.032 1.00 0.00 199 ARG A C 11
ATOM 14997 O O . ARG A 1 50 ? -20.852 -29.180 -37.664 1.00 0.00 199 ARG A O 11
ATOM 15018 N N . GLY A 1 51 ? -23.024 -28.868 -38.220 1.00 0.00 200 GLY A N 11
ATOM 15019 C CA . GLY A 1 51 ? -22.988 -27.432 -38.004 1.00 0.00 200 GLY A CA 11
ATOM 15020 C C . GLY A 1 51 ? -21.732 -26.832 -38.584 1.00 0.00 200 GLY A C 11
ATOM 15021 O O . GLY A 1 51 ? -21.168 -25.884 -38.044 1.00 0.00 200 GLY A O 11
ATOM 15025 N N . TYR A 1 52 ? -21.280 -27.420 -39.676 1.00 0.00 201 TYR A N 11
ATOM 15026 C CA . TYR A 1 52 ? -20.060 -26.960 -40.320 1.00 0.00 201 TYR A CA 11
ATOM 15027 C C . TYR A 1 52 ? -20.296 -25.708 -41.148 1.00 0.00 201 TYR A C 11
ATOM 15028 O O . TYR A 1 52 ? -19.684 -24.668 -40.908 1.00 0.00 201 TYR A O 11
ATOM 15046 N N . LEU A 1 53 ? -21.172 -25.820 -42.124 1.00 0.00 202 LEU A N 11
ATOM 15047 C CA . LEU A 1 53 ? -21.476 -24.700 -43.000 1.00 0.00 202 LEU A CA 11
ATOM 15048 C C . LEU A 1 53 ? -22.496 -23.748 -42.384 1.00 0.00 202 LEU A C 11
ATOM 15049 O O . LEU A 1 53 ? -22.324 -22.532 -42.412 1.00 0.00 202 LEU A O 11
ATOM 15065 N N . LEU A 1 54 ? -23.584 -24.312 -41.872 1.00 0.00 203 LEU A N 11
ATOM 15066 C CA . LEU A 1 54 ? -24.664 -23.508 -41.300 1.00 0.00 203 LEU A CA 11
ATOM 15067 C C . LEU A 1 54 ? -24.368 -22.956 -39.912 1.00 0.00 203 LEU A C 11
ATOM 15068 O O . LEU A 1 54 ? -24.552 -21.764 -39.672 1.00 0.00 203 LEU A O 11
ATOM 15084 N N . LYS A 1 55 ? -23.924 -23.800 -38.984 1.00 0.00 204 LYS A N 11
ATOM 15085 C CA . LYS A 1 55 ? -23.640 -23.328 -37.636 1.00 0.00 204 LYS A CA 11
ATOM 15086 C C . LYS A 1 55 ? -22.512 -22.324 -37.668 1.00 0.00 204 LYS A C 11
ATOM 15087 O O . LYS A 1 55 ? -22.560 -21.308 -36.984 1.00 0.00 204 LYS A O 11
ATOM 15106 N N . GLN A 1 56 ? -21.504 -22.592 -38.476 1.00 0.00 205 GLN A N 11
ATOM 15107 C CA . GLN A 1 56 ? -20.384 -21.680 -38.592 1.00 0.00 205 GLN A CA 11
ATOM 15108 C C . GLN A 1 56 ? -20.872 -20.324 -39.052 1.00 0.00 205 GLN A C 11
ATOM 15109 O O . GLN A 1 56 ? -20.484 -19.300 -38.508 1.00 0.00 205 GLN A O 11
ATOM 15123 N N . ALA A 1 57 ? -21.740 -20.324 -40.048 1.00 0.00 206 ALA A N 11
ATOM 15124 C CA . ALA A 1 57 ? -22.288 -19.080 -40.564 1.00 0.00 206 ALA A CA 11
ATOM 15125 C C . ALA A 1 57 ? -23.264 -18.456 -39.576 1.00 0.00 206 ALA A C 11
ATOM 15126 O O . ALA A 1 57 ? -23.156 -17.276 -39.244 1.00 0.00 206 ALA A O 11
ATOM 15133 N N . LEU A 1 58 ? -24.208 -19.252 -39.100 1.00 0.00 207 LEU A N 11
ATOM 15134 C CA . LEU A 1 58 ? -25.192 -18.776 -38.144 1.00 0.00 207 LEU A CA 11
ATOM 15135 C C . LEU A 1 58 ? -24.504 -18.348 -36.860 1.00 0.00 207 LEU A C 11
ATOM 15136 O O . LEU A 1 58 ? -24.680 -17.228 -36.384 1.00 0.00 207 LEU A O 11
ATOM 15152 N N . LYS A 1 59 ? -23.724 -19.264 -36.296 1.00 0.00 208 LYS A N 11
ATOM 15153 C CA . LYS A 1 59 ? -23.008 -19.004 -35.056 1.00 0.00 208 LYS A CA 11
ATOM 15154 C C . LYS A 1 59 ? -21.896 -17.968 -35.236 1.00 0.00 208 LYS A C 11
ATOM 15155 O O . LYS A 1 59 ? -21.608 -17.232 -34.296 1.00 0.00 208 LYS A O 11
ATOM 15174 N N . ARG A 1 60 ? -21.268 -17.884 -36.416 1.00 0.00 209 ARG A N 11
ATOM 15175 C CA . ARG A 1 60 ? -20.208 -16.892 -36.600 1.00 0.00 209 ARG A CA 11
ATOM 15176 C C . ARG A 1 60 ? -20.752 -15.488 -36.396 1.00 0.00 209 ARG A C 11
ATOM 15177 O O . ARG A 1 60 ? -20.084 -14.628 -35.824 1.00 0.00 209 ARG A O 11
ATOM 15198 N N . GLU A 1 61 ? -21.976 -15.272 -36.852 1.00 0.00 210 GLU A N 11
ATOM 15199 C CA . GLU A 1 61 ? -22.620 -13.976 -36.704 1.00 0.00 210 GLU A CA 11
ATOM 15200 C C . GLU A 1 61 ? -22.936 -13.716 -35.240 1.00 0.00 210 GLU A C 11
ATOM 15201 O O . GLU A 1 61 ? -22.540 -12.692 -34.680 1.00 0.00 210 GLU A O 11
ATOM 15213 N N . LEU A 1 62 ? -23.636 -14.660 -34.624 1.00 0.00 211 LEU A N 11
ATOM 15214 C CA . LEU A 1 62 ? -23.992 -14.540 -33.220 1.00 0.00 211 LEU A CA 11
ATOM 15215 C C . LEU A 1 62 ? -22.736 -14.548 -32.360 1.00 0.00 211 LEU A C 11
ATOM 15216 O O . LEU A 1 62 ? -22.680 -13.892 -31.320 1.00 0.00 211 LEU A O 11
ATOM 15232 N N . ASN A 1 63 ? -21.728 -15.300 -32.800 1.00 0.00 212 ASN A N 11
ATOM 15233 C CA . ASN A 1 63 ? -20.472 -15.384 -32.068 1.00 0.00 212 ASN A CA 11
ATOM 15234 C C . ASN A 1 63 ? -19.704 -14.072 -32.168 1.00 0.00 212 ASN A C 11
ATOM 15235 O O . ASN A 1 63 ? -18.896 -13.748 -31.296 1.00 0.00 212 ASN A O 11
ATOM 15246 N N . ARG A 1 64 ? -19.960 -13.316 -33.232 1.00 0.00 213 ARG A N 11
ATOM 15247 C CA . ARG A 1 64 ? -19.284 -12.040 -33.432 1.00 0.00 213 ARG A CA 11
ATOM 15248 C C . ARG A 1 64 ? -19.816 -10.988 -32.472 1.00 0.00 213 ARG A C 11
ATOM 15249 O O . ARG A 1 64 ? -19.060 -10.188 -31.924 1.00 0.00 213 ARG A O 11
ATOM 15270 N N . GLY A 1 65 ? -21.124 -11.004 -32.268 1.00 0.00 214 GLY A N 11
ATOM 15271 C CA . GLY A 1 65 ? -21.752 -10.060 -31.372 1.00 0.00 214 GLY A CA 11
ATOM 15272 C C . GLY A 1 65 ? -23.248 -10.252 -31.316 1.00 0.00 214 GLY A C 11
ATOM 15273 O O . GLY A 1 65 ? -24.004 -9.284 -31.260 1.00 0.00 214 GLY A O 11
ATOM 15277 N N . VAL A 1 66 ? -23.668 -11.512 -31.348 1.00 0.00 215 VAL A N 11
ATOM 15278 C CA . VAL A 1 66 ? -25.088 -11.864 -31.316 1.00 0.00 215 VAL A CA 11
ATOM 15279 C C . VAL A 1 66 ? -25.872 -11.112 -32.392 1.00 0.00 215 VAL A C 11
ATOM 15280 O O . VAL A 1 66 ? -27.080 -10.908 -32.264 1.00 0.00 215 VAL A O 11
ATOM 15293 N N . ILE A 1 67 ? -25.172 -10.716 -33.452 1.00 0.00 216 ILE A N 11
ATOM 15294 C CA . ILE A 1 67 ? -25.780 -9.996 -34.572 1.00 0.00 216 ILE A CA 11
ATOM 15295 C C . ILE A 1 67 ? -24.752 -9.760 -35.672 1.00 0.00 216 ILE A C 11
ATOM 15296 O O . ILE A 1 67 ? -25.072 -9.820 -36.860 1.00 0.00 216 ILE A O 11
ATOM 15312 N N . LYS A 1 68 ? -23.516 -9.488 -35.264 1.00 0.00 217 LYS A N 11
ATOM 15313 C CA . LYS A 1 68 ? -22.424 -9.240 -36.200 1.00 0.00 217 LYS A CA 11
ATOM 15314 C C . LYS A 1 68 ? -22.596 -7.892 -36.904 1.00 0.00 217 LYS A C 11
ATOM 15315 O O . LYS A 1 68 ? -22.040 -6.888 -36.464 1.00 0.00 217 LYS A O 11
ATOM 15334 N N . GLN A 1 69 ? -23.368 -7.872 -37.992 1.00 0.00 218 GLN A N 11
ATOM 15335 C CA . GLN A 1 69 ? -23.604 -6.636 -38.740 1.00 0.00 218 GLN A CA 11
ATOM 15336 C C . GLN A 1 69 ? -24.300 -6.920 -40.068 1.00 0.00 218 GLN A C 11
ATOM 15337 O O . GLN A 1 69 ? -23.756 -7.612 -40.932 1.00 0.00 218 GLN A O 11
ATOM 15351 N N . VAL A 1 70 ? -25.496 -6.368 -40.236 1.00 0.00 219 VAL A N 11
ATOM 15352 C CA . VAL A 1 70 ? -26.264 -6.544 -41.464 1.00 0.00 219 VAL A CA 11
ATOM 15353 C C . VAL A 1 70 ? -26.420 -5.220 -42.204 1.00 0.00 219 VAL A C 11
ATOM 15354 O O . VAL A 1 70 ? -27.336 -5.048 -43.008 1.00 0.00 219 VAL A O 11
ATOM 15367 N N . LYS A 1 71 ? -25.524 -4.276 -41.916 1.00 0.00 220 LYS A N 11
ATOM 15368 C CA . LYS A 1 71 ? -25.552 -2.956 -42.544 1.00 0.00 220 LYS A CA 11
ATOM 15369 C C . LYS A 1 71 ? -24.484 -2.056 -41.936 1.00 0.00 220 LYS A C 11
ATOM 15370 O O . LYS A 1 71 ? -24.164 -2.168 -40.752 1.00 0.00 220 LYS A O 11
ATOM 15389 N N . GLY A 1 72 ? -23.932 -1.160 -42.748 1.00 0.00 221 GLY A N 11
ATOM 15390 C CA . GLY A 1 72 ? -22.904 -0.260 -42.268 1.00 0.00 221 GLY A CA 11
ATOM 15391 C C . GLY A 1 72 ? -23.376 0.608 -41.116 1.00 0.00 221 GLY A C 11
ATOM 15392 O O . GLY A 1 72 ? -24.544 0.992 -41.056 1.00 0.00 221 GLY A O 11
ATOM 15396 N N . LYS A 1 73 ? -22.464 0.924 -40.204 1.00 0.00 222 LYS A N 11
ATOM 15397 C CA . LYS A 1 73 ? -22.788 1.756 -39.052 1.00 0.00 222 LYS A CA 11
ATOM 15398 C C . LYS A 1 73 ? -22.304 3.188 -39.264 1.00 0.00 222 LYS A C 11
ATOM 15399 O O . LYS A 1 73 ? -21.624 3.764 -38.416 1.00 0.00 222 LYS A O 11
ATOM 15418 N N . GLY A 1 74 ? -22.660 3.752 -40.412 1.00 0.00 223 GLY A N 11
ATOM 15419 C CA . GLY A 1 74 ? -22.264 5.108 -40.736 1.00 0.00 223 GLY A CA 11
ATOM 15420 C C . GLY A 1 74 ? -22.844 5.568 -42.056 1.00 0.00 223 GLY A C 11
ATOM 15421 O O . GLY A 1 74 ? -24.012 5.956 -42.124 1.00 0.00 223 GLY A O 11
ATOM 15425 N N . ALA A 1 75 ? -22.040 5.512 -43.108 1.00 0.00 224 ALA A N 11
ATOM 15426 C CA . ALA A 1 75 ? -22.488 5.912 -44.432 1.00 0.00 224 ALA A CA 11
ATOM 15427 C C . ALA A 1 75 ? -23.728 5.124 -44.840 1.00 0.00 224 ALA A C 11
ATOM 15428 O O . ALA A 1 75 ? -24.532 5.576 -45.652 1.00 0.00 224 ALA A O 11
ATOM 15435 N N . SER A 1 76 ? -23.876 3.940 -44.252 1.00 0.00 225 SER A N 11
ATOM 15436 C CA . SER A 1 76 ? -25.012 3.072 -44.528 1.00 0.00 225 SER A CA 11
ATOM 15437 C C . SER A 1 76 ? -26.200 3.464 -43.656 1.00 0.00 225 SER A C 11
ATOM 15438 O O . SER A 1 76 ? -26.284 4.596 -43.180 1.00 0.00 225 SER A O 11
ATOM 15446 N N . GLY A 1 77 ? -27.112 2.524 -43.448 1.00 0.00 226 GLY A N 11
ATOM 15447 C CA . GLY A 1 77 ? -28.280 2.788 -42.632 1.00 0.00 226 GLY A CA 11
ATOM 15448 C C . GLY A 1 77 ? -27.968 2.828 -41.144 1.00 0.00 226 GLY A C 11
ATOM 15449 O O . GLY A 1 77 ? -28.660 2.200 -40.344 1.00 0.00 226 GLY A O 11
ATOM 15453 N N . SER A 1 78 ? -26.920 3.564 -40.776 1.00 0.00 227 SER A N 11
ATOM 15454 C CA . SER A 1 78 ? -26.520 3.684 -39.376 1.00 0.00 227 SER A CA 11
ATOM 15455 C C . SER A 1 78 ? -26.408 2.312 -38.712 1.00 0.00 227 SER A C 11
ATOM 15456 O O . SER A 1 78 ? -26.368 1.288 -39.392 1.00 0.00 227 SER A O 11
ATOM 15464 N N . PHE A 1 79 ? -26.356 2.300 -37.380 1.00 0.00 228 PHE A N 11
ATOM 15465 C CA . PHE A 1 79 ? -26.256 1.052 -36.628 1.00 0.00 228 PHE A CA 11
ATOM 15466 C C . PHE A 1 79 ? -27.260 0.024 -37.132 1.00 0.00 228 PHE A C 11
ATOM 15467 O O . PHE A 1 79 ? -28.396 0.368 -37.468 1.00 0.00 228 PHE A O 11
ATOM 15484 N N . VAL A 1 80 ? -26.840 -1.232 -37.192 1.00 0.00 229 VAL A N 11
ATOM 15485 C CA . VAL A 1 80 ? -27.704 -2.304 -37.668 1.00 0.00 229 VAL A CA 11
ATOM 15486 C C . VAL A 1 80 ? -27.984 -3.324 -36.572 1.00 0.00 229 VAL A C 11
ATOM 15487 O O . VAL A 1 80 ? -27.148 -3.560 -35.696 1.00 0.00 229 VAL A O 11
ATOM 15500 N N . VAL A 1 81 ? -29.160 -3.932 -36.636 1.00 0.00 230 VAL A N 11
ATOM 15501 C CA . VAL A 1 81 ? -29.564 -4.940 -35.660 1.00 0.00 230 VAL A CA 11
ATOM 15502 C C . VAL A 1 81 ? -30.296 -6.084 -36.352 1.00 0.00 230 VAL A C 11
ATOM 15503 O O . VAL A 1 81 ? -31.392 -6.472 -35.952 1.00 0.00 230 VAL A O 11
ATOM 15516 N N . VAL A 1 82 ? -29.680 -6.620 -37.404 1.00 0.00 231 VAL A N 11
ATOM 15517 C CA . VAL A 1 82 ? -30.268 -7.716 -38.168 1.00 0.00 231 VAL A CA 11
ATOM 15518 C C . VAL A 1 82 ? -31.604 -7.292 -38.764 1.00 0.00 231 VAL A C 11
ATOM 15519 O O . VAL A 1 82 ? -31.928 -6.104 -38.792 1.00 0.00 231 VAL A O 11
ATOM 15532 N N . GLN A 1 83 ? -32.376 -8.264 -39.244 1.00 0.00 232 GLN A N 11
ATOM 15533 C CA . GLN A 1 83 ? -33.680 -7.992 -39.844 1.00 0.00 232 GLN A CA 11
ATOM 15534 C C . GLN A 1 83 ? -33.536 -7.160 -41.112 1.00 0.00 232 GLN A C 11
ATOM 15535 O O . GLN A 1 83 ? -33.720 -7.660 -42.220 1.00 0.00 232 GLN A O 11
ATOM 15549 N N . LYS A 1 84 ? -33.204 -5.896 -40.932 1.00 0.00 233 LYS A N 11
ATOM 15550 C CA . LYS A 1 84 ? -33.024 -4.976 -42.052 1.00 0.00 233 LYS A CA 11
ATOM 15551 C C . LYS A 1 84 ? -32.556 -3.612 -41.568 1.00 0.00 233 LYS A C 11
ATOM 15552 O O . LYS A 1 84 ? -31.392 -3.248 -41.720 1.00 0.00 233 LYS A O 11
ATOM 15571 N N . SER A 1 85 ? -33.476 -2.864 -40.984 1.00 0.00 234 SER A N 11
ATOM 15572 C CA . SER A 1 85 ? -33.176 -1.536 -40.472 1.00 0.00 234 SER A CA 11
ATOM 15573 C C . SER A 1 85 ? -34.036 -1.212 -39.256 1.00 0.00 234 SER A C 11
ATOM 15574 O O . SER A 1 85 ? -34.568 -0.108 -39.132 1.00 0.00 234 SER A O 11
ATOM 15582 N N . ARG A 1 86 ? -34.164 -2.176 -38.352 1.00 0.00 235 ARG A N 11
ATOM 15583 C CA . ARG A 1 86 ? -34.956 -1.984 -37.148 1.00 0.00 235 ARG A CA 11
ATOM 15584 C C . ARG A 1 86 ? -34.212 -1.112 -36.140 1.00 0.00 235 ARG A C 11
ATOM 15585 O O . ARG A 1 86 ? -34.048 -1.492 -34.980 1.00 0.00 235 ARG A O 11
ATOM 15606 N N . LYS A 1 87 ? -33.768 0.060 -36.584 1.00 0.00 236 LYS A N 11
ATOM 15607 C CA . LYS A 1 87 ? -33.048 0.980 -35.720 1.00 0.00 236 LYS A CA 11
ATOM 15608 C C . LYS A 1 87 ? -33.388 2.428 -36.060 1.00 0.00 236 LYS A C 11
ATOM 15609 O O . LYS A 1 87 ? -33.760 2.736 -37.188 1.00 0.00 236 LYS A O 11
ATOM 15628 N N . THR A 1 88 ? -33.256 3.308 -35.068 1.00 0.00 237 THR A N 11
ATOM 15629 C CA . THR A 1 88 ? -33.544 4.728 -35.248 1.00 0.00 237 THR A CA 11
ATOM 15630 C C . THR A 1 88 ? -34.860 4.936 -35.996 1.00 0.00 237 THR A C 11
ATOM 15631 O O . THR A 1 88 ? -35.692 4.004 -36.000 1.00 0.00 237 THR A O 11
ATOM 15643 N N . GLY A 1 1 ? -35.780 -0.512 -65.148 1.00 0.00 150 GLY A N 12
ATOM 15644 C CA . GLY A 1 1 ? -36.700 -1.668 -65.324 1.00 0.00 150 GLY A CA 12
ATOM 15645 C C . GLY A 1 1 ? -35.980 -3.004 -65.224 1.00 0.00 150 GLY A C 12
ATOM 15646 O O . GLY A 1 1 ? -34.760 -3.064 -65.376 1.00 0.00 150 GLY A O 12
ATOM 15652 N N . PRO A 1 2 ? -36.716 -4.096 -64.964 1.00 0.00 151 PRO A N 12
ATOM 15653 C CA . PRO A 1 2 ? -36.124 -5.436 -64.844 1.00 0.00 151 PRO A CA 12
ATOM 15654 C C . PRO A 1 2 ? -35.256 -5.792 -66.044 1.00 0.00 151 PRO A C 12
ATOM 15655 O O . PRO A 1 2 ? -35.764 -5.996 -67.148 1.00 0.00 151 PRO A O 12
ATOM 15666 N N . GLY A 1 3 ? -33.952 -5.872 -65.820 1.00 0.00 152 GLY A N 12
ATOM 15667 C CA . GLY A 1 3 ? -33.036 -6.208 -66.896 1.00 0.00 152 GLY A CA 12
ATOM 15668 C C . GLY A 1 3 ? -31.740 -6.808 -66.388 1.00 0.00 152 GLY A C 12
ATOM 15669 O O . GLY A 1 3 ? -30.656 -6.336 -66.720 1.00 0.00 152 GLY A O 12
ATOM 15673 N N . MET A 1 4 ? -31.856 -7.856 -65.576 1.00 0.00 153 MET A N 12
ATOM 15674 C CA . MET A 1 4 ? -30.688 -8.528 -65.016 1.00 0.00 153 MET A CA 12
ATOM 15675 C C . MET A 1 4 ? -29.884 -7.580 -64.132 1.00 0.00 153 MET A C 12
ATOM 15676 O O . MET A 1 4 ? -29.424 -6.532 -64.584 1.00 0.00 153 MET A O 12
ATOM 15690 N N . ALA A 1 5 ? -29.716 -7.956 -62.868 1.00 0.00 154 ALA A N 12
ATOM 15691 C CA . ALA A 1 5 ? -28.968 -7.140 -61.920 1.00 0.00 154 ALA A CA 12
ATOM 15692 C C . ALA A 1 5 ? -27.496 -7.536 -61.888 1.00 0.00 154 ALA A C 12
ATOM 15693 O O . ALA A 1 5 ? -26.640 -6.748 -61.496 1.00 0.00 154 ALA A O 12
ATOM 15700 N N . SER A 1 6 ? -27.212 -8.768 -62.300 1.00 0.00 155 SER A N 12
ATOM 15701 C CA . SER A 1 6 ? -25.844 -9.272 -62.316 1.00 0.00 155 SER A CA 12
ATOM 15702 C C . SER A 1 6 ? -25.800 -10.704 -62.848 1.00 0.00 155 SER A C 12
ATOM 15703 O O . SER A 1 6 ? -26.836 -11.288 -63.168 1.00 0.00 155 SER A O 12
ATOM 15711 N N . SER A 1 7 ? -24.596 -11.256 -62.940 1.00 0.00 156 SER A N 12
ATOM 15712 C CA . SER A 1 7 ? -24.416 -12.620 -63.428 1.00 0.00 156 SER A CA 12
ATOM 15713 C C . SER A 1 7 ? -24.736 -13.636 -62.340 1.00 0.00 156 SER A C 12
ATOM 15714 O O . SER A 1 7 ? -24.680 -13.324 -61.148 1.00 0.00 156 SER A O 12
ATOM 15722 N N . PRO A 1 8 ? -25.080 -14.876 -62.732 1.00 0.00 157 PRO A N 12
ATOM 15723 C CA . PRO A 1 8 ? -25.408 -15.944 -61.776 1.00 0.00 157 PRO A CA 12
ATOM 15724 C C . PRO A 1 8 ? -24.336 -16.116 -60.708 1.00 0.00 157 PRO A C 12
ATOM 15725 O O . PRO A 1 8 ? -23.140 -16.104 -61.004 1.00 0.00 157 PRO A O 12
ATOM 15736 N N . ARG A 1 9 ? -24.772 -16.280 -59.464 1.00 0.00 158 ARG A N 12
ATOM 15737 C CA . ARG A 1 9 ? -23.852 -16.460 -58.348 1.00 0.00 158 ARG A CA 12
ATOM 15738 C C . ARG A 1 9 ? -24.360 -17.532 -57.388 1.00 0.00 158 ARG A C 12
ATOM 15739 O O . ARG A 1 9 ? -25.508 -17.968 -57.484 1.00 0.00 158 ARG A O 12
ATOM 15760 N N . PRO A 1 10 ? -23.508 -17.972 -56.444 1.00 0.00 159 PRO A N 12
ATOM 15761 C CA . PRO A 1 10 ? -23.884 -19.000 -55.464 1.00 0.00 159 PRO A CA 12
ATOM 15762 C C . PRO A 1 10 ? -25.196 -18.676 -54.760 1.00 0.00 159 PRO A C 12
ATOM 15763 O O . PRO A 1 10 ? -25.652 -17.532 -54.772 1.00 0.00 159 PRO A O 12
ATOM 15774 N N . LYS A 1 11 ? -25.800 -19.688 -54.148 1.00 0.00 160 LYS A N 12
ATOM 15775 C CA . LYS A 1 11 ? -27.064 -19.508 -53.440 1.00 0.00 160 LYS A CA 12
ATOM 15776 C C . LYS A 1 11 ? -27.008 -20.108 -52.036 1.00 0.00 160 LYS A C 12
ATOM 15777 O O . LYS A 1 11 ? -27.928 -19.940 -51.240 1.00 0.00 160 LYS A O 12
ATOM 15796 N N . MET A 1 12 ? -25.920 -20.816 -51.748 1.00 0.00 161 MET A N 12
ATOM 15797 C CA . MET A 1 12 ? -25.736 -21.452 -50.460 1.00 0.00 161 MET A CA 12
ATOM 15798 C C . MET A 1 12 ? -25.500 -20.420 -49.364 1.00 0.00 161 MET A C 12
ATOM 15799 O O . MET A 1 12 ? -25.936 -20.592 -48.232 1.00 0.00 161 MET A O 12
ATOM 15813 N N . ASP A 1 13 ? -24.812 -19.344 -49.712 1.00 0.00 162 ASP A N 12
ATOM 15814 C CA . ASP A 1 13 ? -24.536 -18.284 -48.756 1.00 0.00 162 ASP A CA 12
ATOM 15815 C C . ASP A 1 13 ? -25.796 -17.464 -48.496 1.00 0.00 162 ASP A C 12
ATOM 15816 O O . ASP A 1 13 ? -26.068 -17.056 -47.372 1.00 0.00 162 ASP A O 12
ATOM 15825 N N . ALA A 1 14 ? -26.560 -17.236 -49.560 1.00 0.00 163 ALA A N 12
ATOM 15826 C CA . ALA A 1 14 ? -27.792 -16.468 -49.480 1.00 0.00 163 ALA A CA 12
ATOM 15827 C C . ALA A 1 14 ? -28.936 -17.284 -48.888 1.00 0.00 163 ALA A C 12
ATOM 15828 O O . ALA A 1 14 ? -29.840 -16.728 -48.260 1.00 0.00 163 ALA A O 12
ATOM 15835 N N . ILE A 1 15 ? -28.904 -18.600 -49.084 1.00 0.00 164 ILE A N 12
ATOM 15836 C CA . ILE A 1 15 ? -29.956 -19.456 -48.556 1.00 0.00 164 ILE A CA 12
ATOM 15837 C C . ILE A 1 15 ? -30.072 -19.280 -47.044 1.00 0.00 164 ILE A C 12
ATOM 15838 O O . ILE A 1 15 ? -31.172 -19.212 -46.500 1.00 0.00 164 ILE A O 12
ATOM 15854 N N . LEU A 1 16 ? -28.924 -19.184 -46.376 1.00 0.00 165 LEU A N 12
ATOM 15855 C CA . LEU A 1 16 ? -28.896 -18.992 -44.936 1.00 0.00 165 LEU A CA 12
ATOM 15856 C C . LEU A 1 16 ? -29.012 -17.512 -44.592 1.00 0.00 165 LEU A C 12
ATOM 15857 O O . LEU A 1 16 ? -29.516 -17.152 -43.532 1.00 0.00 165 LEU A O 12
ATOM 15873 N N . THR A 1 17 ? -28.568 -16.644 -45.508 1.00 0.00 166 THR A N 12
ATOM 15874 C CA . THR A 1 17 ? -28.660 -15.208 -45.280 1.00 0.00 166 THR A CA 12
ATOM 15875 C C . THR A 1 17 ? -30.124 -14.808 -45.212 1.00 0.00 166 THR A C 12
ATOM 15876 O O . THR A 1 17 ? -30.508 -13.908 -44.464 1.00 0.00 166 THR A O 12
ATOM 15887 N N . GLU A 1 18 ? -30.940 -15.508 -45.988 1.00 0.00 167 GLU A N 12
ATOM 15888 C CA . GLU A 1 18 ? -32.368 -15.268 -46.020 1.00 0.00 167 GLU A CA 12
ATOM 15889 C C . GLU A 1 18 ? -33.000 -15.676 -44.696 1.00 0.00 167 GLU A C 12
ATOM 15890 O O . GLU A 1 18 ? -33.968 -15.068 -44.244 1.00 0.00 167 GLU A O 12
ATOM 15902 N N . ALA A 1 19 ? -32.436 -16.708 -44.076 1.00 0.00 168 ALA A N 12
ATOM 15903 C CA . ALA A 1 19 ? -32.936 -17.192 -42.804 1.00 0.00 168 ALA A CA 12
ATOM 15904 C C . ALA A 1 19 ? -32.748 -16.132 -41.724 1.00 0.00 168 ALA A C 12
ATOM 15905 O O . ALA A 1 19 ? -33.692 -15.764 -41.032 1.00 0.00 168 ALA A O 12
ATOM 15912 N N . ILE A 1 20 ? -31.532 -15.632 -41.596 1.00 0.00 169 ILE A N 12
ATOM 15913 C CA . ILE A 1 20 ? -31.248 -14.608 -40.608 1.00 0.00 169 ILE A CA 12
ATOM 15914 C C . ILE A 1 20 ? -32.016 -13.332 -40.916 1.00 0.00 169 ILE A C 12
ATOM 15915 O O . ILE A 1 20 ? -32.628 -12.736 -40.036 1.00 0.00 169 ILE A O 12
ATOM 15931 N N . LYS A 1 21 ? -31.984 -12.896 -42.168 1.00 0.00 170 LYS A N 12
ATOM 15932 C CA . LYS A 1 21 ? -32.692 -11.680 -42.552 1.00 0.00 170 LYS A CA 12
ATOM 15933 C C . LYS A 1 21 ? -34.212 -11.864 -42.536 1.00 0.00 170 LYS A C 12
ATOM 15934 O O . LYS A 1 21 ? -34.928 -11.080 -41.912 1.00 0.00 170 LYS A O 12
ATOM 15953 N N . ALA A 1 22 ? -34.704 -12.880 -43.244 1.00 0.00 171 ALA A N 12
ATOM 15954 C CA . ALA A 1 22 ? -36.140 -13.132 -43.328 1.00 0.00 171 ALA A CA 12
ATOM 15955 C C . ALA A 1 22 ? -36.720 -13.868 -42.116 1.00 0.00 171 ALA A C 12
ATOM 15956 O O . ALA A 1 22 ? -37.812 -13.536 -41.640 1.00 0.00 171 ALA A O 12
ATOM 15963 N N . CYS A 1 23 ? -36.016 -14.888 -41.640 1.00 0.00 172 CYS A N 12
ATOM 15964 C CA . CYS A 1 23 ? -36.504 -15.688 -40.520 1.00 0.00 172 CYS A CA 12
ATOM 15965 C C . CYS A 1 23 ? -36.352 -14.984 -39.180 1.00 0.00 172 CYS A C 12
ATOM 15966 O O . CYS A 1 23 ? -37.316 -14.868 -38.432 1.00 0.00 172 CYS A O 12
ATOM 15974 N N . PHE A 1 24 ? -35.140 -14.532 -38.864 1.00 0.00 173 PHE A N 12
ATOM 15975 C CA . PHE A 1 24 ? -34.876 -13.856 -37.592 1.00 0.00 173 PHE A CA 12
ATOM 15976 C C . PHE A 1 24 ? -36.024 -12.940 -37.192 1.00 0.00 173 PHE A C 12
ATOM 15977 O O . PHE A 1 24 ? -36.320 -12.772 -36.004 1.00 0.00 173 PHE A O 12
ATOM 15994 N N . GLN A 1 25 ? -36.668 -12.348 -38.184 1.00 0.00 174 GLN A N 12
ATOM 15995 C CA . GLN A 1 25 ? -37.784 -11.448 -37.936 1.00 0.00 174 GLN A CA 12
ATOM 15996 C C . GLN A 1 25 ? -39.092 -12.208 -37.792 1.00 0.00 174 GLN A C 12
ATOM 15997 O O . GLN A 1 25 ? -39.836 -12.016 -36.828 1.00 0.00 174 GLN A O 12
ATOM 16011 N N . LYS A 1 26 ? -39.380 -13.044 -38.772 1.00 0.00 175 LYS A N 12
ATOM 16012 C CA . LYS A 1 26 ? -40.624 -13.812 -38.776 1.00 0.00 175 LYS A CA 12
ATOM 16013 C C . LYS A 1 26 ? -40.632 -14.940 -37.736 1.00 0.00 175 LYS A C 12
ATOM 16014 O O . LYS A 1 26 ? -41.608 -15.096 -37.004 1.00 0.00 175 LYS A O 12
ATOM 16033 N N . SER A 1 27 ? -39.568 -15.740 -37.688 1.00 0.00 176 SER A N 12
ATOM 16034 C CA . SER A 1 27 ? -39.508 -16.860 -36.748 1.00 0.00 176 SER A CA 12
ATOM 16035 C C . SER A 1 27 ? -38.320 -16.776 -35.784 1.00 0.00 176 SER A C 12
ATOM 16036 O O . SER A 1 27 ? -38.324 -17.432 -34.744 1.00 0.00 176 SER A O 12
ATOM 16044 N N . GLY A 1 28 ? -37.300 -16.004 -36.136 1.00 0.00 177 GLY A N 12
ATOM 16045 C CA . GLY A 1 28 ? -36.128 -15.904 -35.284 1.00 0.00 177 GLY A CA 12
ATOM 16046 C C . GLY A 1 28 ? -34.996 -16.776 -35.796 1.00 0.00 177 GLY A C 12
ATOM 16047 O O . GLY A 1 28 ? -35.240 -17.852 -36.340 1.00 0.00 177 GLY A O 12
ATOM 16051 N N . ALA A 1 29 ? -33.756 -16.312 -35.644 1.00 0.00 178 ALA A N 12
ATOM 16052 C CA . ALA A 1 29 ? -32.604 -17.068 -36.124 1.00 0.00 178 ALA A CA 12
ATOM 16053 C C . ALA A 1 29 ? -31.772 -17.644 -34.984 1.00 0.00 178 ALA A C 12
ATOM 16054 O O . ALA A 1 29 ? -31.132 -16.908 -34.236 1.00 0.00 178 ALA A O 12
ATOM 16061 N N . SER A 1 30 ? -31.784 -18.968 -34.872 1.00 0.00 179 SER A N 12
ATOM 16062 C CA . SER A 1 30 ? -31.028 -19.664 -33.840 1.00 0.00 179 SER A CA 12
ATOM 16063 C C . SER A 1 30 ? -30.288 -20.852 -34.448 1.00 0.00 179 SER A C 12
ATOM 16064 O O . SER A 1 30 ? -30.468 -21.160 -35.628 1.00 0.00 179 SER A O 12
ATOM 16072 N N . VAL A 1 31 ? -29.464 -21.516 -33.648 1.00 0.00 180 VAL A N 12
ATOM 16073 C CA . VAL A 1 31 ? -28.712 -22.672 -34.128 1.00 0.00 180 VAL A CA 12
ATOM 16074 C C . VAL A 1 31 ? -29.648 -23.712 -34.748 1.00 0.00 180 VAL A C 12
ATOM 16075 O O . VAL A 1 31 ? -29.352 -24.284 -35.796 1.00 0.00 180 VAL A O 12
ATOM 16088 N N . VAL A 1 32 ? -30.780 -23.944 -34.088 1.00 0.00 181 VAL A N 12
ATOM 16089 C CA . VAL A 1 32 ? -31.760 -24.908 -34.564 1.00 0.00 181 VAL A CA 12
ATOM 16090 C C . VAL A 1 32 ? -32.404 -24.452 -35.868 1.00 0.00 181 VAL A C 12
ATOM 16091 O O . VAL A 1 32 ? -32.684 -25.264 -36.752 1.00 0.00 181 VAL A O 12
ATOM 16104 N N . ALA A 1 33 ? -32.640 -23.148 -35.988 1.00 0.00 182 ALA A N 12
ATOM 16105 C CA . ALA A 1 33 ? -33.256 -22.592 -37.188 1.00 0.00 182 ALA A CA 12
ATOM 16106 C C . ALA A 1 33 ? -32.476 -22.996 -38.432 1.00 0.00 182 ALA A C 12
ATOM 16107 O O . ALA A 1 33 ? -33.056 -23.448 -39.420 1.00 0.00 182 ALA A O 12
ATOM 16114 N N . ILE A 1 34 ? -31.164 -22.836 -38.376 1.00 0.00 183 ILE A N 12
ATOM 16115 C CA . ILE A 1 34 ? -30.312 -23.196 -39.496 1.00 0.00 183 ILE A CA 12
ATOM 16116 C C . ILE A 1 34 ? -30.260 -24.708 -39.676 1.00 0.00 183 ILE A C 12
ATOM 16117 O O . ILE A 1 34 ? -30.340 -25.208 -40.796 1.00 0.00 183 ILE A O 12
ATOM 16133 N N . ARG A 1 35 ? -30.132 -25.432 -38.568 1.00 0.00 184 ARG A N 12
ATOM 16134 C CA . ARG A 1 35 ? -30.072 -26.888 -38.612 1.00 0.00 184 ARG A CA 12
ATOM 16135 C C . ARG A 1 35 ? -31.344 -27.464 -39.216 1.00 0.00 184 ARG A C 12
ATOM 16136 O O . ARG A 1 35 ? -31.292 -28.228 -40.176 1.00 0.00 184 ARG A O 12
ATOM 16157 N N . LYS A 1 36 ? -32.480 -27.092 -38.652 1.00 0.00 185 LYS A N 12
ATOM 16158 C CA . LYS A 1 36 ? -33.760 -27.576 -39.152 1.00 0.00 185 LYS A CA 12
ATOM 16159 C C . LYS A 1 36 ? -33.940 -2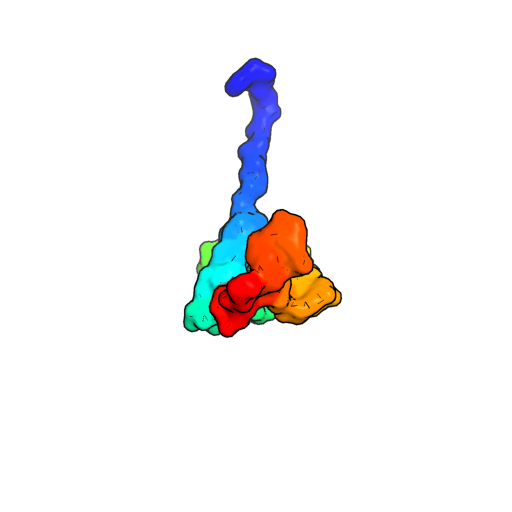7.196 -40.612 1.00 0.00 185 LYS A C 12
ATOM 16160 O O . LYS A 1 36 ? -34.596 -27.904 -41.372 1.00 0.00 185 LYS A O 12
ATOM 16179 N N . TYR A 1 37 ? -33.348 -26.072 -41.004 1.00 0.00 186 TYR A N 12
ATOM 16180 C CA . TYR A 1 37 ? -33.444 -25.608 -42.376 1.00 0.00 186 TYR A CA 12
ATOM 16181 C C . TYR A 1 37 ? -32.656 -26.516 -43.308 1.00 0.00 186 TYR A C 12
ATOM 16182 O O . TYR A 1 37 ? -33.172 -26.936 -44.336 1.00 0.00 186 TYR A O 12
ATOM 16200 N N . ILE A 1 38 ? -31.424 -26.844 -42.944 1.00 0.00 187 ILE A N 12
ATOM 16201 C CA . ILE A 1 38 ? -30.636 -27.732 -43.784 1.00 0.00 187 ILE A CA 12
ATOM 16202 C C . ILE A 1 38 ? -31.292 -29.104 -43.828 1.00 0.00 187 ILE A C 12
ATOM 16203 O O . ILE A 1 38 ? -31.320 -29.748 -44.868 1.00 0.00 187 ILE A O 12
ATOM 16219 N N . ILE A 1 39 ? -31.812 -29.536 -42.684 1.00 0.00 188 ILE A N 12
ATOM 16220 C CA . ILE A 1 39 ? -32.464 -30.832 -42.584 1.00 0.00 188 ILE A CA 12
ATOM 16221 C C . ILE A 1 39 ? -33.756 -30.868 -43.392 1.00 0.00 188 ILE A C 12
ATOM 16222 O O . ILE A 1 39 ? -33.964 -31.760 -44.212 1.00 0.00 188 ILE A O 12
ATOM 16238 N N . HIS A 1 40 ? -34.632 -29.904 -43.128 1.00 0.00 189 HIS A N 12
ATOM 16239 C CA . HIS A 1 40 ? -35.916 -29.832 -43.808 1.00 0.00 189 HIS A CA 12
ATOM 16240 C C . HIS A 1 40 ? -35.800 -29.236 -45.208 1.00 0.00 189 HIS A C 12
ATOM 16241 O O . HIS A 1 40 ? -36.400 -29.744 -46.152 1.00 0.00 189 HIS A O 12
ATOM 16256 N N . LYS A 1 41 ? -35.072 -28.132 -45.328 1.00 0.00 190 LYS A N 12
ATOM 16257 C CA . LYS A 1 41 ? -34.944 -27.452 -46.616 1.00 0.00 190 LYS A CA 12
ATOM 16258 C C . LYS A 1 41 ? -33.964 -28.132 -47.584 1.00 0.00 190 LYS A C 12
ATOM 16259 O O . LYS A 1 41 ? -34.192 -28.108 -48.792 1.00 0.00 190 LYS A O 12
ATOM 16278 N N . TYR A 1 42 ? -32.860 -28.696 -47.084 1.00 0.00 191 TYR A N 12
ATOM 16279 C CA . TYR A 1 42 ? -31.884 -29.312 -47.988 1.00 0.00 191 TYR A CA 12
ATOM 16280 C C . TYR A 1 42 ? -31.476 -30.732 -47.576 1.00 0.00 191 TYR A C 12
ATOM 16281 O O . TYR A 1 42 ? -31.708 -31.164 -46.452 1.00 0.00 191 TYR A O 12
ATOM 16299 N N . PRO A 1 43 ? -30.848 -31.476 -48.512 1.00 0.00 192 PRO A N 12
ATOM 16300 C CA . PRO A 1 43 ? -30.376 -32.840 -48.272 1.00 0.00 192 PRO A CA 12
ATOM 16301 C C . PRO A 1 43 ? -28.972 -32.852 -47.664 1.00 0.00 192 PRO A C 12
ATOM 16302 O O . PRO A 1 43 ? -28.608 -33.752 -46.904 1.00 0.00 192 PRO A O 12
ATOM 16313 N N . SER A 1 44 ? -28.196 -31.824 -48.004 1.00 0.00 193 SER A N 12
ATOM 16314 C CA . SER A 1 44 ? -26.832 -31.640 -47.512 1.00 0.00 193 SER A CA 12
ATOM 16315 C C . SER A 1 44 ? -26.752 -31.768 -45.992 1.00 0.00 193 SER A C 12
ATOM 16316 O O . SER A 1 44 ? -25.668 -31.912 -45.428 1.00 0.00 193 SER A O 12
ATOM 16324 N N . LEU A 1 45 ? -27.904 -31.676 -45.328 1.00 0.00 194 LEU A N 12
ATOM 16325 C CA . LEU A 1 45 ? -27.968 -31.736 -43.876 1.00 0.00 194 LEU A CA 12
ATOM 16326 C C . LEU A 1 45 ? -27.136 -32.884 -43.324 1.00 0.00 194 LEU A C 12
ATOM 16327 O O . LEU A 1 45 ? -26.680 -32.824 -42.188 1.00 0.00 194 LEU A O 12
ATOM 16343 N N . GLU A 1 46 ? -26.928 -33.920 -44.120 1.00 0.00 195 GLU A N 12
ATOM 16344 C CA . GLU A 1 46 ? -26.132 -35.052 -43.664 1.00 0.00 195 GLU A CA 12
ATOM 16345 C C . GLU A 1 46 ? -24.784 -34.564 -43.144 1.00 0.00 195 GLU A C 12
ATOM 16346 O O . GLU A 1 46 ? -24.440 -34.760 -41.980 1.00 0.00 195 GLU A O 12
ATOM 16358 N N . LEU A 1 47 ? -24.044 -33.904 -44.012 1.00 0.00 196 LEU A N 12
ATOM 16359 C CA . LEU A 1 47 ? -22.744 -33.340 -43.664 1.00 0.00 196 LEU A CA 12
ATOM 16360 C C . LEU A 1 47 ? -22.900 -32.080 -42.816 1.00 0.00 196 LEU A C 12
ATOM 16361 O O . LEU A 1 47 ? -22.236 -31.912 -41.792 1.00 0.00 196 LEU A O 12
ATOM 16377 N N . GLU A 1 48 ? -23.776 -31.188 -43.272 1.00 0.00 197 GLU A N 12
ATOM 16378 C CA . GLU A 1 48 ? -24.040 -29.916 -42.604 1.00 0.00 197 GLU A CA 12
ATOM 16379 C C . GLU A 1 48 ? -24.536 -30.092 -41.172 1.00 0.00 197 GLU A C 12
ATOM 16380 O O . GLU A 1 48 ? -24.336 -29.220 -40.332 1.00 0.00 197 GLU A O 12
ATOM 16392 N N . ARG A 1 49 ? -25.204 -31.208 -40.896 1.00 0.00 198 ARG A N 12
ATOM 16393 C CA . ARG A 1 49 ? -25.748 -31.448 -39.560 1.00 0.00 198 ARG A CA 12
ATOM 16394 C C . ARG A 1 49 ? -24.692 -31.324 -38.488 1.00 0.00 198 ARG A C 12
ATOM 16395 O O . ARG A 1 49 ? -25.016 -31.080 -37.324 1.00 0.00 198 ARG A O 12
ATOM 16416 N N . ARG A 1 50 ? -23.436 -31.448 -38.860 1.00 0.00 199 ARG A N 12
ATOM 16417 C CA . ARG A 1 50 ? -22.380 -31.292 -37.892 1.00 0.00 199 ARG A CA 12
ATOM 16418 C C . ARG A 1 50 ? -22.164 -29.812 -37.616 1.00 0.00 199 ARG A C 12
ATOM 16419 O O . ARG A 1 50 ? -21.084 -29.396 -37.192 1.00 0.00 199 ARG A O 12
ATOM 16440 N N . GLY A 1 51 ? -23.208 -29.020 -37.884 1.00 0.00 200 GLY A N 12
ATOM 16441 C CA . GLY A 1 51 ? -23.128 -27.580 -37.684 1.00 0.00 200 GLY A CA 12
ATOM 16442 C C . GLY A 1 51 ? -21.824 -27.040 -38.204 1.00 0.00 200 GLY A C 12
ATOM 16443 O O . GLY A 1 51 ? -21.252 -26.104 -37.648 1.00 0.00 200 GLY A O 12
ATOM 16447 N N . TYR A 1 52 ? -21.336 -27.656 -39.268 1.00 0.00 201 TYR A N 12
ATOM 16448 C CA . TYR A 1 52 ? -20.068 -27.252 -39.848 1.00 0.00 201 TYR A CA 12
ATOM 16449 C C . TYR A 1 52 ? -20.208 -26.008 -40.704 1.00 0.00 201 TYR A C 12
ATOM 16450 O O . TYR A 1 52 ? -19.568 -24.988 -40.448 1.00 0.00 201 TYR A O 12
ATOM 16468 N N . LEU A 1 53 ? -21.040 -26.096 -41.728 1.00 0.00 202 LEU A N 12
ATOM 16469 C CA . LEU A 1 53 ? -21.244 -24.972 -42.628 1.00 0.00 202 LEU A CA 12
ATOM 16470 C C . LEU A 1 53 ? -22.252 -23.968 -42.076 1.00 0.00 202 LEU A C 12
ATOM 16471 O O . LEU A 1 53 ? -22.020 -22.760 -42.108 1.00 0.00 202 LEU A O 12
ATOM 16487 N N . LEU A 1 54 ? -23.384 -24.476 -41.612 1.00 0.00 203 LEU A N 12
ATOM 16488 C CA . LEU A 1 54 ? -24.456 -23.620 -41.104 1.00 0.00 203 LEU A CA 12
ATOM 16489 C C . LEU A 1 54 ? -24.200 -23.064 -39.704 1.00 0.00 203 LEU A C 12
ATOM 16490 O O . LEU A 1 54 ? -24.340 -21.860 -39.488 1.00 0.00 203 LEU A O 12
ATOM 16506 N N . LYS A 1 55 ? -23.840 -23.916 -38.748 1.00 0.00 204 LYS A N 12
ATOM 16507 C CA . LYS A 1 55 ? -23.596 -23.444 -37.396 1.00 0.00 204 LYS A CA 12
ATOM 16508 C C . LYS A 1 55 ? -22.416 -22.500 -37.384 1.00 0.00 204 LYS A C 12
ATOM 16509 O O . LYS A 1 55 ? -22.444 -21.468 -36.728 1.00 0.00 204 LYS A O 12
ATOM 16528 N N . GLN A 1 56 ? -21.384 -22.844 -38.136 1.00 0.00 205 GLN A N 12
ATOM 16529 C CA . GLN A 1 56 ? -20.212 -21.996 -38.212 1.00 0.00 205 GLN A CA 12
ATOM 16530 C C . GLN A 1 56 ? -20.600 -20.628 -38.728 1.00 0.00 205 GLN A C 12
ATOM 16531 O O . GLN A 1 56 ? -20.176 -19.616 -38.192 1.00 0.00 205 GLN A O 12
ATOM 16545 N N . ALA A 1 57 ? -21.420 -20.604 -39.764 1.00 0.00 206 ALA A N 12
ATOM 16546 C CA . ALA A 1 57 ? -21.868 -19.348 -40.336 1.00 0.00 206 ALA A CA 12
ATOM 16547 C C . ALA A 1 57 ? -22.848 -18.640 -39.412 1.00 0.00 206 ALA A C 12
ATOM 16548 O O . ALA A 1 57 ? -22.684 -17.456 -39.108 1.00 0.00 206 ALA A O 12
ATOM 16555 N N . LEU A 1 58 ? -23.864 -19.360 -38.956 1.00 0.00 207 LEU A N 12
ATOM 16556 C CA . LEU A 1 58 ? -24.852 -18.788 -38.060 1.00 0.00 207 LEU A CA 12
ATOM 16557 C C . LEU A 1 58 ? -24.196 -18.392 -36.748 1.00 0.00 207 LEU A C 12
ATOM 16558 O O . LEU A 1 58 ? -24.312 -17.252 -36.300 1.00 0.00 207 LEU A O 12
ATOM 16574 N N . LYS A 1 59 ? -23.512 -19.348 -36.136 1.00 0.00 208 LYS A N 12
ATOM 16575 C CA . LYS A 1 59 ? -22.836 -19.108 -34.868 1.00 0.00 208 LYS A CA 12
ATOM 16576 C C . LYS A 1 59 ? -21.664 -18.140 -35.016 1.00 0.00 208 LYS A C 12
ATOM 16577 O O . LYS A 1 59 ? -21.364 -17.404 -34.084 1.00 0.00 208 LYS A O 12
ATOM 16596 N N . ARG A 1 60 ? -20.988 -18.116 -36.176 1.00 0.00 209 ARG A N 12
ATOM 16597 C CA . ARG A 1 60 ? -19.868 -17.184 -36.340 1.00 0.00 209 ARG A CA 12
ATOM 16598 C C . ARG A 1 60 ? -20.348 -15.748 -36.164 1.00 0.00 209 ARG A C 12
ATOM 16599 O O . ARG A 1 60 ? -19.632 -14.904 -35.628 1.00 0.00 209 ARG A O 12
ATOM 16620 N N . GLU A 1 61 ? -21.568 -15.492 -36.604 1.00 0.00 210 GLU A N 12
ATOM 16621 C CA . GLU A 1 61 ? -22.156 -14.168 -36.484 1.00 0.00 210 GLU A CA 12
ATOM 16622 C C . GLU A 1 61 ? -22.492 -13.884 -35.028 1.00 0.00 210 GLU A C 12
ATOM 16623 O O . GLU A 1 61 ? -22.096 -12.860 -34.472 1.00 0.00 210 GLU A O 12
ATOM 16635 N N . LEU A 1 62 ? -23.216 -14.808 -34.408 1.00 0.00 211 LEU A N 12
ATOM 16636 C CA . LEU A 1 62 ? -23.588 -14.668 -33.008 1.00 0.00 211 LEU A CA 12
ATOM 16637 C C . LEU A 1 62 ? -22.344 -14.728 -32.128 1.00 0.00 211 LEU A C 12
ATOM 16638 O O . LEU A 1 62 ? -22.272 -14.080 -31.084 1.00 0.00 211 LEU A O 12
ATOM 16654 N N . ASN A 1 63 ? -21.364 -15.512 -32.564 1.00 0.00 212 ASN A N 12
ATOM 16655 C CA . ASN A 1 63 ? -20.116 -15.652 -31.828 1.00 0.00 212 ASN A CA 12
ATOM 16656 C C . ASN A 1 63 ? -19.292 -14.372 -31.916 1.00 0.00 212 ASN A C 12
ATOM 16657 O O . ASN A 1 63 ? -18.492 -14.076 -31.032 1.00 0.00 212 ASN A O 12
ATOM 16668 N N . ARG A 1 64 ? -19.500 -13.612 -32.992 1.00 0.00 213 ARG A N 12
ATOM 16669 C CA . ARG A 1 64 ? -18.776 -12.364 -33.192 1.00 0.00 213 ARG A CA 12
ATOM 16670 C C . ARG A 1 64 ? -19.280 -11.292 -32.236 1.00 0.00 213 ARG A C 12
ATOM 16671 O O . ARG A 1 64 ? -18.492 -10.540 -31.656 1.00 0.00 213 ARG A O 12
ATOM 16692 N N . GLY A 1 65 ? -20.592 -11.228 -32.068 1.00 0.00 214 GLY A N 12
ATOM 16693 C CA . GLY A 1 65 ? -21.184 -10.252 -31.176 1.00 0.00 214 GLY A CA 12
ATOM 16694 C C . GLY A 1 65 ? -22.676 -10.432 -31.044 1.00 0.00 214 GLY A C 12
ATOM 16695 O O . GLY A 1 65 ? -23.420 -9.460 -30.940 1.00 0.00 214 GLY A O 12
ATOM 16699 N N . VAL A 1 66 ? -23.108 -11.688 -31.056 1.00 0.00 215 VAL A N 12
ATOM 16700 C CA . VAL A 1 66 ? -24.524 -12.036 -30.936 1.00 0.00 215 VAL A CA 12
ATOM 16701 C C . VAL A 1 66 ? -25.388 -11.248 -31.920 1.00 0.00 215 VAL A C 12
ATOM 16702 O O . VAL A 1 66 ? -26.584 -11.064 -31.700 1.00 0.00 215 VAL A O 12
ATOM 16715 N N . ILE A 1 67 ? -24.776 -10.800 -33.020 1.00 0.00 216 ILE A N 12
ATOM 16716 C CA . ILE A 1 67 ? -25.484 -10.048 -34.052 1.00 0.00 216 ILE A CA 12
ATOM 16717 C C . ILE A 1 67 ? -24.560 -9.748 -35.232 1.00 0.00 216 ILE A C 12
ATOM 16718 O O . ILE A 1 67 ? -23.372 -10.072 -35.196 1.00 0.00 216 ILE A O 12
ATOM 16734 N N . LYS A 1 68 ? -25.116 -9.128 -36.268 1.00 0.00 217 LYS A N 12
ATOM 16735 C CA . LYS A 1 68 ? -24.340 -8.784 -37.456 1.00 0.00 217 LYS A CA 12
ATOM 16736 C C . LYS A 1 68 ? -25.188 -7.992 -38.444 1.00 0.00 217 LYS A C 12
ATOM 16737 O O . LYS A 1 68 ? -24.924 -6.816 -38.704 1.00 0.00 217 LYS A O 12
ATOM 16756 N N . GLN A 1 69 ? -26.212 -8.640 -38.988 1.00 0.00 218 GLN A N 12
ATOM 16757 C CA . GLN A 1 69 ? -27.104 -7.996 -39.948 1.00 0.00 218 GLN A CA 12
ATOM 16758 C C . GLN A 1 69 ? -28.460 -7.696 -39.316 1.00 0.00 218 GLN A C 12
ATOM 16759 O O . GLN A 1 69 ? -29.216 -6.872 -39.820 1.00 0.00 218 GLN A O 12
ATOM 16773 N N . VAL A 1 70 ? -28.760 -8.368 -38.212 1.00 0.00 219 VAL A N 12
ATOM 16774 C CA . VAL A 1 70 ? -30.020 -8.164 -37.516 1.00 0.00 219 VAL A CA 12
ATOM 16775 C C . VAL A 1 70 ? -29.876 -7.120 -36.412 1.00 0.00 219 VAL A C 12
ATOM 16776 O O . VAL A 1 70 ? -30.688 -7.056 -35.488 1.00 0.00 219 VAL A O 12
ATOM 16789 N N . LYS A 1 71 ? -28.832 -6.296 -36.512 1.00 0.00 220 LYS A N 12
ATOM 16790 C CA . LYS A 1 71 ? -28.576 -5.256 -35.528 1.00 0.00 220 LYS A CA 12
ATOM 16791 C C . LYS A 1 71 ? -29.744 -4.276 -35.456 1.00 0.00 220 LYS A C 12
ATOM 16792 O O . LYS A 1 71 ? -30.856 -4.588 -35.884 1.00 0.00 220 LYS A O 12
ATOM 16811 N N . GLY A 1 72 ? -29.480 -3.092 -34.916 1.00 0.00 221 GLY A N 12
ATOM 16812 C CA . GLY A 1 72 ? -30.504 -2.084 -34.796 1.00 0.00 221 GLY A CA 12
ATOM 16813 C C . GLY A 1 72 ? -30.068 -0.744 -35.360 1.00 0.00 221 GLY A C 12
ATOM 16814 O O . GLY A 1 72 ? -29.156 -0.680 -36.184 1.00 0.00 221 GLY A O 12
ATOM 16818 N N . LYS A 1 73 ? -30.724 0.320 -34.916 1.00 0.00 222 LYS A N 12
ATOM 16819 C CA . LYS A 1 73 ? -30.404 1.664 -35.384 1.00 0.00 222 LYS A CA 12
ATOM 16820 C C . LYS A 1 73 ? -29.916 2.544 -34.240 1.00 0.00 222 LYS A C 12
ATOM 16821 O O . LYS A 1 73 ? -30.468 2.520 -33.140 1.00 0.00 222 LYS A O 12
ATOM 16840 N N . GLY A 1 74 ? -28.876 3.324 -34.512 1.00 0.00 223 GLY A N 12
ATOM 16841 C CA . GLY A 1 74 ? -28.324 4.216 -33.508 1.00 0.00 223 GLY A CA 12
ATOM 16842 C C . GLY A 1 74 ? -27.836 3.492 -32.268 1.00 0.00 223 GLY A C 12
ATOM 16843 O O . GLY A 1 74 ? -26.780 2.860 -32.284 1.00 0.00 223 GLY A O 12
ATOM 16847 N N . ALA A 1 75 ? -28.604 3.596 -31.184 1.00 0.00 224 ALA A N 12
ATOM 16848 C CA . ALA A 1 75 ? -28.252 2.956 -29.916 1.00 0.00 224 ALA A CA 12
ATOM 16849 C C . ALA A 1 75 ? -27.752 1.532 -30.120 1.00 0.00 224 ALA A C 12
ATOM 16850 O O . ALA A 1 75 ? -26.916 1.040 -29.360 1.00 0.00 224 ALA A O 12
ATOM 16857 N N . SER A 1 76 ? -28.268 0.880 -31.148 1.00 0.00 225 SER A N 12
ATOM 16858 C CA . SER A 1 76 ? -27.876 -0.488 -31.464 1.00 0.00 225 SER A CA 12
ATOM 16859 C C . SER A 1 76 ? -26.676 -0.500 -32.408 1.00 0.00 225 SER A C 12
ATOM 16860 O O . SER A 1 76 ? -25.948 0.488 -32.504 1.00 0.00 225 SER A O 12
ATOM 16868 N N . GLY A 1 77 ? -26.480 -1.616 -33.096 1.00 0.00 226 GLY A N 12
ATOM 16869 C CA . GLY A 1 77 ? -25.364 -1.740 -34.024 1.00 0.00 226 GLY A CA 12
ATOM 16870 C C . GLY A 1 77 ? -25.184 -0.512 -34.904 1.00 0.00 226 GLY A C 12
ATOM 16871 O O . GLY A 1 77 ? -24.080 -0.240 -35.372 1.00 0.00 226 GLY A O 12
ATOM 16875 N N . SER A 1 78 ? -26.268 0.224 -35.124 1.00 0.00 227 SER A N 12
ATOM 16876 C CA . SER A 1 78 ? -26.232 1.428 -35.952 1.00 0.00 227 SER A CA 12
ATOM 16877 C C . SER A 1 78 ? -26.008 1.080 -37.420 1.00 0.00 227 SER A C 12
ATOM 16878 O O . SER A 1 78 ? -24.996 1.448 -38.016 1.00 0.00 227 SER A O 12
ATOM 16886 N N . PHE A 1 79 ? -26.968 0.368 -38.004 1.00 0.00 228 PHE A N 12
ATOM 16887 C CA . PHE A 1 79 ? -26.884 -0.032 -39.404 1.00 0.00 228 PHE A CA 12
ATOM 16888 C C . PHE A 1 79 ? -28.176 -0.704 -39.860 1.00 0.00 228 PHE A C 12
ATOM 16889 O O . PHE A 1 79 ? -28.952 -0.120 -40.620 1.00 0.00 228 PHE A O 12
ATOM 16906 N N . VAL A 1 80 ? -28.404 -1.932 -39.404 1.00 0.00 229 VAL A N 12
ATOM 16907 C CA . VAL A 1 80 ? -29.604 -2.672 -39.776 1.00 0.00 229 VAL A CA 12
ATOM 16908 C C . VAL A 1 80 ? -30.604 -2.716 -38.628 1.00 0.00 229 VAL A C 12
ATOM 16909 O O . VAL A 1 80 ? -30.252 -2.504 -37.472 1.00 0.00 229 VAL A O 12
ATOM 16922 N N . VAL A 1 81 ? -31.856 -3.000 -38.960 1.00 0.00 230 VAL A N 12
ATOM 16923 C CA . VAL A 1 81 ? -32.920 -3.088 -37.968 1.00 0.00 230 VAL A CA 12
ATOM 16924 C C . VAL A 1 81 ? -33.944 -4.140 -38.376 1.00 0.00 230 VAL A C 12
ATOM 16925 O O . VAL A 1 81 ? -34.936 -3.824 -39.024 1.00 0.00 230 VAL A O 12
ATOM 16938 N N . VAL A 1 82 ? -33.688 -5.392 -38.008 1.00 0.00 231 VAL A N 12
ATOM 16939 C CA . VAL A 1 82 ? -34.576 -6.504 -38.344 1.00 0.00 231 VAL A CA 12
ATOM 16940 C C . VAL A 1 82 ? -34.976 -6.468 -39.824 1.00 0.00 231 VAL A C 12
ATOM 16941 O O . VAL A 1 82 ? -34.460 -5.660 -40.596 1.00 0.00 231 VAL A O 12
ATOM 16954 N N . GLN A 1 83 ? -35.880 -7.356 -40.216 1.00 0.00 232 GLN A N 12
ATOM 16955 C CA . GLN A 1 83 ? -36.328 -7.440 -41.604 1.00 0.00 232 GLN A CA 12
ATOM 16956 C C . GLN A 1 83 ? -37.468 -6.472 -41.896 1.00 0.00 232 GLN A C 12
ATOM 16957 O O . GLN A 1 83 ? -37.284 -5.456 -42.568 1.00 0.00 232 GLN A O 12
ATOM 16971 N N . LYS A 1 84 ? -38.644 -6.804 -41.392 1.00 0.00 233 LYS A N 12
ATOM 16972 C CA . LYS A 1 84 ? -39.840 -5.992 -41.592 1.00 0.00 233 LYS A CA 12
ATOM 16973 C C . LYS A 1 84 ? -39.548 -4.516 -41.380 1.00 0.00 233 LYS A C 12
ATOM 16974 O O . LYS A 1 84 ? -40.148 -3.648 -42.016 1.00 0.00 233 LYS A O 12
ATOM 16993 N N . SER A 1 85 ? -38.620 -4.244 -40.480 1.00 0.00 234 SER A N 12
ATOM 16994 C CA . SER A 1 85 ? -38.240 -2.872 -40.168 1.00 0.00 234 SER A CA 12
ATOM 16995 C C . SER A 1 85 ? -36.776 -2.628 -40.492 1.00 0.00 234 SER A C 12
ATOM 16996 O O . SER A 1 85 ? -36.116 -1.796 -39.868 1.00 0.00 234 SER A O 12
ATOM 17004 N N . ARG A 1 86 ? -36.276 -3.360 -41.476 1.00 0.00 235 ARG A N 12
ATOM 17005 C CA . ARG A 1 86 ? -34.884 -3.236 -41.900 1.00 0.00 235 ARG A CA 12
ATOM 17006 C C . ARG A 1 86 ? -34.552 -1.796 -42.284 1.00 0.00 235 ARG A C 12
ATOM 17007 O O . ARG A 1 86 ? -35.000 -1.296 -43.316 1.00 0.00 235 ARG A O 12
ATOM 17028 N N . LYS A 1 87 ? -33.764 -1.132 -41.444 1.00 0.00 236 LYS A N 12
ATOM 17029 C CA . LYS A 1 87 ? -33.372 0.252 -41.688 1.00 0.00 236 LYS A CA 12
ATOM 17030 C C . LYS A 1 87 ? -32.536 0.364 -42.960 1.00 0.00 236 LYS A C 12
ATOM 17031 O O . LYS A 1 87 ? -31.860 -0.588 -43.356 1.00 0.00 236 LYS A O 12
ATOM 17050 N N . THR A 1 88 ? -32.588 1.528 -43.596 1.00 0.00 237 THR A N 12
ATOM 17051 C CA . THR A 1 88 ? -31.836 1.764 -44.820 1.00 0.00 237 THR A CA 12
ATOM 17052 C C . THR A 1 88 ? -30.400 2.168 -44.508 1.00 0.00 237 THR A C 12
ATOM 17053 O O . THR A 1 88 ? -29.512 1.292 -44.580 1.00 0.00 237 THR A O 12
#

Sequence (88 aa):
GPGMASSPRPKMDAILTEAIKACFQKSGASVVAIRKYIIHKYPSLELERRGYLLKQALKRELNRGVIKQVKGKGASGSFVVVQKSRKTGPGMASSPRPKMDAILTEAIKACFQKSGASVVAIRKYIIHKYPSLELERRGYLLKQALKRELNRGVIKQVKGKGASGSFVVVQKSRKTGPGMASSPRPKMDAILTEAIKACFQKSGASVVAIRKYIIHKYPSLELERRGYLLKQALKRELNRGVIKQVKGKGASGSFVVVQKSRKTGPGMASSPRPKMDAILTEAIKACFQKSGASVVAIRKYIIHKYPSLELERRGYLLKQALKRELNRGVIKQVKGKGASGSFVVVQKSRKTGPGMASSPRPKMDAILTEAIKACFQKSGASVVAIRKYIIHKYPSLELERRGYLLKQALKRELNRGVIKQVKGKGASGSFVVVQKSRKTGPGMASSPRPKMDAILTEAIKACFQKSGASVVAIRKYIIHKYPSLELERRGYLLKQALKRELNRGVIKQVKGKGASGSFVVVQKSRKTGPGMASSPRPKMDAILTEAIKACFQKSGASVVAIRKYIIHKYPSLELERRGYLLKQALKRELNRGVIKQVKGKGASGSFVVVQKSRKTGPGMASSPRPKMDAILTEAIKACFQKSGASVVAIRKYIIHKYPSLELERRGYLLKQALKRELNRGVIKQVKGKGASGSFVVVQKSRKTGPGMASSPRPKMDAILTEAIKACFQKSGASVVAIRKYIIHKYPSLELERRGYLLKQALKRELNRGVIKQVKGKGASGSFVVVQKSRKTGPGMASSPRPKMDAILTEAIKACFQKSGASVVAIRKYIIHKYPSLELERRGYLLKQALKRELNRGVIKQVKGKGASGSFVVVQKSRKTGPGMASSPRPKMDAILTEAIKACFQKSGASVVAIRKYIIHKYPSLELERRGYLLKQALKRELNRGVIKQVKGKGASGSFVVVQKSRKTGPGMASSPRPKMDAILTEAIKACFQKSGASVVAIRKYIIHKYPSLELERRGYLLKQALKRELNRGVIKQVKGKGASGSFVVVQKSRKT

Nearest PDB structures (foldseek):
  2rqp-assembly1_A  TM=8.196E-01  e=2.459E-12  Homo sapiens
  4a0o-assembly1_B  TM=2.353E-01  e=5.874E+00  Bos taurus
  2rqp-assembly1_A  TM=8.103E-01  e=5.654E-14  Homo sapiens
  3g73-assembly1_A  TM=4.540E-01  e=3.221E+00  Homo sapiens
  8evp-assembly1_BR  TM=3.866E-01  e=6.804E+00  Saccharomyces cerevisiae

Foldseek 3Di:
DDDDPDDDDDCPLVVVVCCVQVVCQVPRDDLVSQLVCCVVVHPCSVVCVVVPVPVCVSVVQCVVPHHDQCWPPDVIPNAFHGHVPTDD

Organism: Homo sapiens (NCBI:txid9606)

Secondary structure (DSSP, 8-state):
--SSS--PPP-HHHHHHHIIIIIHHHT---HHHHHHHHHHH-STHHHHTTTTTHHHHHHHHHHHHTT--SS-SSTTTSS--TTTT---

Solvent-accessible surface area: 6870 Å² total; per-residue (Å²): 109,155,41,174,107,108,104,126,194,99,144,74,112,59,62,16,56,119,15,22,83,51,45,20,74,184,92,22,11,53,45,92,38,2,80,120,68,8,67,135,123,124,101,36,24,140,132,7,113,205,13,144,72,5,68,91,39,0,63,128,53,62,110,179,28,90,6,75,80,47,95,31,137,48,129,55,41,48,78,3,15,2,93,108,53,143,115,136

Radius of gyration: 15.2 Å; Cα contacts (8 Å, |Δi|>4): 106; chains: 1; bounding box: 28×40×42 Å

InterPro domains:
  IPR005818 Linker histone H1/H5, domain H15 [PF00538] (159-229)
  IPR005818 Linker histone H1/H5, domain H15 [PF00538] (266-328)
  IPR005818 Linker histone H1/H5, domain H15 [PF00538] (343-411)
  IPR005818 Linker histone H1/H5, domain H15 [PS51504] (157-232)
  IPR005818 Linker histone H1/H5, domain H15 [PS51504] (255-330)
  IPR005818 Linker histone H1/H5, domain H15 [PS51504] (337-413)
  IPR005818 Linker histone H1/H5, domain H15 [SM00526] (155-222)
  IPR005818 Linker histone H1/H5, domain H15 [SM00526] (253-320)
  IPR005818 Linker histone H1/H5, domain H15 [SM00526] (335-403)
  IPR005818 Linker histone H1/H5, domain H15 [cd00073] (155-245)
  IPR036388 Winged helix-like DNA-binding domain superfamily [G3DSA:1.10.10.10] (151-237)
  IPR036388 Winged helix-like DNA-binding domain superfamily [G3DSA:1.10.10.10] (250-334)
  IPR036388 Winged helix-like DNA-binding domain superfamily [G3DSA:1.10.10.10] (340-412)
  IPR036390 Winged helix DNA-binding domain superfamily [SSF46785] (155-243)
  IPR036390 Winged helix DNA-binding domain superfamily [SSF46785] (256-330)
  IPR036390 Winged helix DNA-binding domain superfamily [SSF46785] (344-411)

GO terms:
  GO:0005634 nucleus (C, IDA)
  GO:0005694 chromosome (C, IDA)
  GO:0003677 DNA binding (F, IDA)
  GO:0031491 nucleosome binding (F, IDA)
  GO:0071456 cellular response to hypoxia (P, IDA)
  GO:0042127 regulation of cell population proliferation (P, IMP)
  GO:0097298 regulation of nucleus size (P, IMP)
  GO:0006355 regulation of DNA-templated transcription (P, IMP)
  GO:0070828 heterochromatin organization (P, IMP)
  GO:0005515 protein binding (F, IPI)
  GO:0016607 nuclear speck (C, IDA)